Protein AF-A0A4R8K5P4-F1 (afdb_monomer_lite)

Foldseek 3Di:
DDADPNDDDDDDPDDFCADPPHVDDPVVNVVCCCCCPVVVHNLVVLLSVLLVVLVVVLVVLLVLLVDQVSVVVPVVNHDVLLLLQLLLLHDPLLQPPALAHSVLVSVLSVQSNALAQDPVSLQVSCCVPLVWHKDKAAQDKDKAFADPVLAADPPFDDLSVDPLRNPDDDGIDIGRHAEMEMETDQDAPVSLQLCFLPHSCVSNSVVSVCQRAPQFHFYKYWYWYQQVRQDADDVVDPADPQRRHDHDGDPDRDTDTGHIGGSVVSVVVVPPDDDDRDPDPPPPLDDLVVQLVVQLQSSLVSLLVSCVVPVVVCVVQVNDPSDGPNPVVSVVSSVSSSVSSVSVSVSQQFPCVPLQLVCQAQPLLLQFWFFWKFKKFFAFFPVDDDLLAWDKDAFQFWKWFDAFPQGDGIFIKTFLGMATGHQKAFPKKFKAFDDPQAPPVLVLFPRSQDFGIKIKTKMFGNDPDALLSRPPPFKFKKFQLDDQLLLQVVLLQQVFFFQKKKKFAPPCHNPVPGDIDIGRPCQKDWDQLAQSRQQDDDSDRQCSLVSLLLCCLWCVRQRSMIMGGRHNVGSSSGRHRMMMMMGTTSDHCVVCRVVDIRSRIGGRMTMMTSKDKDKADWDFDDPDDQKFWDQRDPVCSLQKDFRWFPWKWFAQDPPGDTDTADALSYPDDPPPDFPFKYKYKDKDWDDDDPPQQDPPGDHDPFTEIIIMMGIATNVRHGRPDDTGIMMTIGIMGRAQSLVSQDWPQWARIDGPDDDSTPHMTTSDRITHIGYRLQGRSLSSNVSSLLSNTSSCQDDQQNVSVLVNSCSSDDVPPQLVNLQSNQFGGKDKDKGKDFDDDDSDTDIGIEIEIETEGECPSNVSRDCVSVQVSVLSSCLQNAEQRYWYKYWYAYPVPGTSDTDPTGGHSRYHD

Secondary structure (DSSP, 8-state):
-EEETTEEE---SSSSSSSTTSSS-HHHHHHHHHHHHTS---HHHHHHHHHHHHHHHHHHHHHHHT-HHHHHTSGGG--HHHHHHHHTT--HHHHTTSSS-HHHHHHTHHHHTSSS--HHHHHHHHHHHH-S-EEEE-S--EEEEPPGGGS--TT---GGGSTTTT--SSSEEEESSSEEEEEEEEE-HHHHHHTSTT-TTHHHHHHHHHHHHTTSSEEEEEEEE-GGG-PBP-TTSSPPTTTT-B-SS-SSSSPEEEEEE-GGGGSTTT---PPPPPPPP------HHHHHHHHHHHHHHHHHHHHHHTHHHHHHTTEETTEE--HHHHHHHHHHHHHHHHHHHHHTS--HHHHHHHHHHH-GGGTS-B--EEEEEEEE-TTSS-GGG-EEEPTT-EEEEPPPTT-----EEEESS-EEE-SEEEEEEEEESS-SSSSSGGGTSSTTPPP-EEEEEEEEESSS--GGG--S-S-EEEEE-S-HHHHHHHHHHHHHHEEEEEEESTT-TT-TT---EEE-SSSEEE-S-SGGG-SSPPS-GGGHHHHHHHHHHH-GGGG-EEEE-S-HHHHTT--SSEEEEEEEESS--HHHHTT--GGGEEESEEEEES-EEEEPPPEEPPSS-S-EE--S-TT-TTT-EEEEEEEEEEESSTTSPPEEEEETTS--TT--S--S-EEE--EEEPP-SSS-B-TT--B-----EEEEEEEE-TTSPBPSS---EEEEEEEEE-TTGGGG----SSSSEEESS--SEEEEEESSPPPPPB--S--HHHHHHHHHHHT--GGGGT-TT-HHHHHHHHTTPPTT-HHHHHHHHTEEEEEEEEEEEEEP-SS--EEEEEEEEEEEE-GGGGTTS-THHHHHHHHHHHGGGSBTTSEEEEEEEETTTEEEEEEEEEE--B---

Sequence (909 aa):
MREVNGRLKIRLLSLGMLGPNGPLPIHMTEIAREREQNRRDATLVNFLDIFHHRYLTLLYRAWASAQAAAGLDRKDDETFSFFVASLAGHDPDEIAGRPFPAHARLAASAHLVREARNPDGLRATLEQYFGVPVAIEEYVFHWLEMAPASHSYLGKPVESSTLAMGAMLGEQVPDRQHRFRIVLGPLDLQVYLRFTAQGVDLPKLVECVREFVGRGCRWELELRIKPQGAPPAVLGGTEQLGWSSWLGQAPTDAPITGMRFEPEQYVEQLARRSVPYRQRPETGAGDLLTYYNEELLYLRELAAEFAQAHVKIARRLGMQAGEIGDMYVERLVQAFAFMSARMRMKLDAAFPDFTRPLLQCLYPNYLAPTPSMAVARLYPDDAEGDLAEGVRIARGATFISRVSDGETTACEFRSSQEVTLYPLEIVSARLTGIPPDIPAPDRYARGHTNVRGALRLRLRTTSEACIADLQGLDRLPVYLAGEERLASRLFELLHVAAVASITGEPENLGTPGSPFHAVSRDAVVHEGLDPGQSLLPLAGSKFHGHNLLHEFSVCPSRFYFFTLTGLAPGLRQVRGREAEVVVLLDRHTDPLAYQVDASQFALFCTPVINLFPRTSDPVELPKSGTEFQLVPNALQPLDYEVFSVQALHGQVSETSAPLQFRPLHEPLTNDEGNHGRYFTSPRERRSAPELSRRRYGTRTPYVGTQTSVSLVDHDGQPYGERMNYLTLSALLTNRELPNLIVPDGRDDLTLEESAPVLCVGLIRSPSVPRAPYAERETAWRLIRQLNFSYLALEDPSAAGLRNLLGLFLAPGDEVYRQMIDSLVDVSMRTVTRMLPGDGQIMFGCGAECVLTVDEAGFHGVSPYLFGLILERFLARGASAHSFIETELRSTQRGPVATWPVRMGTRGVA

Radius of gyration: 34.45 Å; chains: 1; bounding box: 84×81×105 Å

Structure (mmCIF, N/CA/C/O backbone):
data_AF-A0A4R8K5P4-F1
#
_entry.id   AF-A0A4R8K5P4-F1
#
loop_
_atom_site.group_PDB
_atom_site.id
_atom_site.type_symbol
_atom_site.label_atom_id
_atom_site.label_alt_id
_atom_site.label_comp_id
_atom_site.label_asym_id
_atom_site.label_entity_id
_atom_site.label_seq_id
_atom_site.pdbx_PDB_ins_code
_atom_site.Cartn_x
_atom_site.Cartn_y
_atom_site.Cartn_z
_atom_site.occupancy
_atom_site.B_iso_or_equiv
_atom_site.auth_seq_id
_atom_site.auth_comp_id
_atom_site.auth_asym_id
_atom_site.auth_atom_id
_atom_site.pdbx_PDB_model_num
ATOM 1 N N . MET A 1 1 ? -33.141 22.064 40.321 1.00 73.31 1 MET A N 1
ATOM 2 C CA . MET A 1 1 ? -32.078 22.896 39.718 1.00 73.31 1 MET A CA 1
ATOM 3 C C . M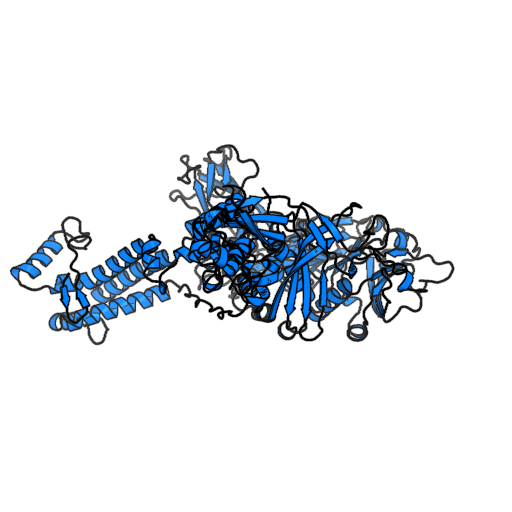ET A 1 1 ? -32.202 24.300 40.289 1.00 73.31 1 MET A C 1
ATOM 5 O O . MET A 1 1 ? -33.329 24.756 40.442 1.00 73.31 1 MET A O 1
ATOM 9 N N . ARG A 1 2 ? -31.105 24.932 40.712 1.00 82.88 2 ARG A N 1
ATOM 10 C CA . ARG A 1 2 ? -31.084 26.320 41.214 1.00 82.88 2 ARG A CA 1
ATOM 11 C C . ARG A 1 2 ? -29.822 27.008 40.708 1.00 82.88 2 ARG A C 1
ATOM 13 O O . ARG A 1 2 ? -28.775 26.375 40.703 1.00 82.88 2 ARG A O 1
ATOM 20 N N . GLU A 1 3 ? -29.905 28.267 40.313 1.00 78.25 3 GLU A N 1
ATOM 21 C CA . GLU A 1 3 ? -28.729 29.052 39.932 1.00 78.25 3 GLU A CA 1
ATOM 22 C C . GLU A 1 3 ? -28.092 29.677 41.182 1.00 78.25 3 GLU A C 1
ATOM 24 O O . GLU A 1 3 ? -28.789 30.246 42.023 1.00 78.25 3 GLU A O 1
ATOM 29 N N . VAL A 1 4 ? -26.781 29.507 41.350 1.00 76.31 4 VAL A N 1
ATOM 30 C CA . VAL A 1 4 ? -25.998 30.034 42.476 1.00 76.31 4 VAL A CA 1
ATOM 31 C C . VAL A 1 4 ? -24.697 30.598 41.910 1.00 76.31 4 VAL A C 1
ATOM 33 O O . VAL A 1 4 ? -23.920 29.857 41.316 1.00 76.31 4 VAL A O 1
ATOM 36 N N . ASN A 1 5 ? -24.454 31.901 42.085 1.00 73.00 5 ASN A N 1
ATOM 37 C CA . ASN A 1 5 ? -23.260 32.603 41.582 1.00 73.00 5 ASN A CA 1
ATOM 38 C C . ASN A 1 5 ? -23.006 32.399 40.071 1.00 73.00 5 ASN A C 1
ATOM 40 O O . ASN A 1 5 ? -21.873 32.166 39.659 1.00 73.00 5 ASN A O 1
ATOM 44 N N . GLY A 1 6 ? -24.063 32.417 39.247 1.00 77.12 6 GLY A N 1
ATOM 45 C CA . GLY A 1 6 ? -23.966 32.193 37.796 1.00 77.12 6 GLY A CA 1
ATOM 46 C C . GLY A 1 6 ? -23.655 30.746 37.386 1.00 77.12 6 GLY A C 1
ATOM 47 O O . GLY A 1 6 ? -23.449 30.473 36.207 1.00 77.12 6 GLY A O 1
ATOM 48 N N . ARG A 1 7 ? -23.616 29.800 38.338 1.00 74.75 7 ARG A N 1
ATOM 49 C CA . ARG A 1 7 ? -23.485 28.360 38.075 1.00 74.75 7 ARG A CA 1
ATOM 50 C C . ARG A 1 7 ? -24.785 27.633 38.406 1.00 74.75 7 ARG A C 1
ATOM 52 O O . ARG A 1 7 ? -25.458 27.910 39.400 1.00 74.75 7 ARG A O 1
ATOM 59 N N . LEU A 1 8 ? -25.125 26.646 37.587 1.00 80.12 8 LEU A N 1
ATOM 60 C CA . LEU A 1 8 ? -26.288 25.793 37.802 1.00 80.12 8 LEU A CA 1
ATOM 61 C C . LEU A 1 8 ? -25.980 24.719 38.846 1.00 80.12 8 LEU A C 1
ATOM 63 O O . LEU A 1 8 ? -25.217 23.789 38.605 1.00 80.12 8 LEU A O 1
ATOM 67 N N . LYS A 1 9 ? -26.626 24.814 40.009 1.00 80.19 9 LYS A N 1
ATOM 68 C CA . LYS A 1 9 ? -26.601 23.776 41.037 1.00 80.19 9 LYS A CA 1
ATOM 69 C C . LYS A 1 9 ? -27.698 22.751 40.765 1.00 80.19 9 LYS A C 1
ATOM 71 O O . LYS A 1 9 ? -28.902 23.016 40.905 1.00 80.19 9 LYS A O 1
ATOM 76 N N . ILE A 1 10 ? -27.272 21.552 40.390 1.00 82.19 10 ILE A N 1
ATOM 77 C CA . ILE A 1 10 ? -28.139 20.399 40.158 1.00 82.19 10 ILE A CA 1
ATOM 78 C C . ILE A 1 10 ? -28.018 19.476 41.371 1.00 82.19 10 ILE A C 1
ATOM 80 O O . ILE A 1 10 ? -26.922 19.084 41.751 1.00 82.19 10 ILE A O 1
ATOM 84 N N . ARG A 1 11 ? -29.152 19.154 42.001 1.00 79.00 11 ARG A N 1
ATOM 85 C CA . ARG A 1 11 ? -29.233 18.137 43.056 1.00 79.00 11 ARG A CA 1
ATOM 86 C C . ARG A 1 11 ? -29.957 16.937 42.468 1.00 79.00 11 ARG A C 1
ATOM 88 O O . ARG A 1 11 ? -31.123 17.063 42.099 1.00 79.00 11 ARG A O 1
ATOM 95 N N . LEU A 1 12 ? -29.255 15.819 42.361 1.00 74.88 12 LEU A N 1
ATOM 96 C CA . LEU A 1 12 ? -29.807 14.550 41.902 1.00 74.88 12 LEU A CA 1
ATOM 97 C C . LEU A 1 12 ? -30.264 13.743 43.120 1.00 74.88 12 LEU A C 1
ATOM 99 O O . LEU A 1 12 ? -29.609 13.751 44.158 1.00 74.88 12 LEU A O 1
ATOM 103 N N . LEU A 1 13 ? -31.426 13.101 43.006 1.00 74.31 13 LEU A N 1
ATOM 104 C CA . LEU A 1 13 ? -32.022 12.284 44.074 1.00 74.31 13 LEU A CA 1
ATOM 105 C C . LEU A 1 13 ? -31.798 10.776 43.857 1.00 74.31 13 LEU A C 1
ATOM 107 O O . LEU A 1 13 ? -32.268 9.968 44.649 1.00 74.31 13 LEU A O 1
ATOM 111 N N . SER A 1 14 ? -31.097 10.405 42.784 1.00 68.12 14 SER A N 1
ATOM 112 C CA . SER A 1 14 ? -30.807 9.029 42.368 1.00 68.12 14 SER A CA 1
ATOM 113 C C . SER A 1 14 ? -29.333 8.915 41.952 1.00 68.12 14 SER A C 1
ATOM 115 O O . SER A 1 14 ? -28.729 9.937 41.622 1.00 68.12 14 SER A O 1
ATOM 117 N N . LEU A 1 15 ? -28.777 7.693 41.947 1.00 71.12 15 LEU A N 1
ATOM 118 C CA . LEU A 1 15 ? -27.391 7.363 41.553 1.00 71.12 15 LEU A CA 1
ATOM 119 C C . LEU A 1 15 ? -26.300 8.006 42.437 1.00 71.12 15 LEU A C 1
ATOM 121 O O . LEU A 1 15 ? -25.401 8.683 41.941 1.00 71.12 15 LEU A O 1
ATOM 125 N N . GLY A 1 16 ? -26.369 7.781 43.753 1.00 77.81 16 GLY A N 1
ATOM 126 C CA . GLY A 1 16 ? -25.375 8.257 44.723 1.00 77.81 16 GLY A CA 1
ATOM 127 C C . GLY A 1 16 ? -24.808 7.145 45.609 1.00 77.81 16 GLY A C 1
ATOM 128 O O . GLY A 1 16 ? -25.315 6.026 45.641 1.00 77.81 16 GLY A O 1
ATOM 129 N N . MET A 1 17 ? -23.762 7.469 46.369 1.00 84.69 17 MET A N 1
ATOM 130 C CA . MET A 1 17 ? -23.142 6.568 47.347 1.00 84.69 17 MET A CA 1
ATOM 131 C C . MET A 1 17 ? -24.037 6.289 48.565 1.00 84.69 17 MET A C 1
ATOM 133 O O . MET A 1 17 ? -23.830 5.301 49.263 1.00 84.69 17 MET A O 1
ATOM 137 N N . LEU A 1 18 ? -25.019 7.160 48.815 1.00 85.06 18 LEU A N 1
ATOM 138 C CA . LEU A 1 18 ? -25.963 7.101 49.930 1.00 85.06 18 LEU A CA 1
ATOM 139 C C . LEU A 1 18 ? -27.356 6.685 49.437 1.00 85.06 18 LEU A C 1
ATOM 141 O O . LEU A 1 18 ? -27.748 7.013 48.318 1.00 85.06 18 LEU A O 1
ATOM 145 N N . GLY A 1 19 ? -28.133 6.031 50.298 1.00 83.44 19 GLY A N 1
ATOM 146 C CA . GLY A 1 19 ? -29.485 5.558 50.001 1.00 83.44 19 GLY A CA 1
ATOM 147 C C . GLY A 1 19 ? -29.627 4.037 50.122 1.00 83.44 19 GLY A C 1
ATOM 148 O O . GLY A 1 19 ? -28.642 3.341 50.347 1.00 83.44 19 GLY A O 1
ATOM 149 N N . PRO A 1 20 ? -30.850 3.503 49.960 1.00 79.31 20 PRO A N 1
ATOM 150 C CA . PRO A 1 20 ? -31.123 2.070 50.108 1.00 79.31 20 PRO A CA 1
ATOM 151 C C . PRO A 1 20 ? -30.406 1.205 49.061 1.00 79.31 20 PRO A C 1
ATOM 153 O O . PRO A 1 20 ? -30.073 0.062 49.343 1.00 79.31 20 PRO A O 1
ATOM 156 N N . ASN A 1 21 ? -30.134 1.772 47.881 1.00 79.81 21 ASN A N 1
ATOM 157 C CA . ASN A 1 21 ? -29.388 1.128 46.795 1.00 79.81 21 ASN A CA 1
ATOM 158 C C . ASN A 1 21 ? -27.952 1.673 46.675 1.00 79.81 21 ASN A C 1
ATOM 160 O O . ASN A 1 21 ? -27.290 1.449 45.664 1.00 79.81 21 ASN A O 1
ATOM 164 N N . GLY A 1 22 ? -27.498 2.459 47.658 1.00 81.94 22 GLY A N 1
ATOM 165 C CA . GLY A 1 22 ? -26.155 3.025 47.672 1.00 81.94 22 GLY A CA 1
ATOM 166 C C . GLY A 1 22 ? -25.115 1.975 48.087 1.00 81.94 22 GLY A C 1
ATOM 167 O O . GLY A 1 22 ? -25.414 1.121 48.919 1.00 81.94 22 GLY A O 1
ATOM 168 N N . PRO A 1 23 ? -23.885 2.024 47.549 1.00 84.38 23 PRO A N 1
ATOM 169 C CA . PRO A 1 23 ? -22.806 1.113 47.930 1.00 84.38 23 PRO A CA 1
ATOM 170 C C . PRO A 1 23 ? -22.305 1.310 49.368 1.00 84.38 23 PRO A C 1
ATOM 172 O O . PRO A 1 23 ? -21.676 0.405 49.916 1.00 84.38 23 PRO A O 1
ATOM 175 N N . LEU A 1 24 ? -22.536 2.476 49.991 1.00 86.62 24 LEU A N 1
ATOM 176 C CA . LEU A 1 24 ? -22.157 2.679 51.389 1.00 86.62 24 LEU A CA 1
ATOM 177 C C . LEU A 1 24 ? -23.175 2.027 52.334 1.00 86.62 24 LEU A C 1
ATOM 179 O O . LEU A 1 24 ? -24.374 2.047 52.057 1.00 86.62 24 LEU A O 1
ATOM 183 N N . PRO A 1 25 ? -22.729 1.520 53.498 1.00 90.88 25 PRO A N 1
ATOM 184 C CA . PRO A 1 25 ? -23.629 0.962 54.498 1.00 90.88 25 PRO A CA 1
ATOM 185 C C . PRO A 1 25 ? -24.776 1.912 54.872 1.00 90.88 25 PRO A C 1
ATOM 187 O O . PRO A 1 25 ? -24.577 3.120 55.017 1.00 90.88 25 PRO A O 1
ATOM 190 N N . ILE A 1 26 ? -25.966 1.355 55.121 1.00 88.88 26 ILE A N 1
ATOM 191 C CA . ILE A 1 26 ? -27.185 2.123 55.439 1.00 88.88 26 ILE A CA 1
ATOM 192 C C . ILE A 1 26 ? -26.965 3.107 56.600 1.00 88.88 26 ILE A C 1
ATOM 194 O O . ILE A 1 26 ? -27.414 4.249 56.524 1.00 88.88 26 ILE A O 1
ATOM 198 N N . HIS A 1 27 ? -26.191 2.731 57.623 1.00 90.38 27 HIS A N 1
ATOM 199 C CA . HIS A 1 27 ? -25.900 3.619 58.754 1.00 90.38 27 HIS A CA 1
ATOM 200 C C . HIS A 1 27 ? -25.179 4.919 58.338 1.00 90.38 27 HIS A C 1
ATOM 202 O O . HIS A 1 27 ? -25.406 5.965 58.939 1.00 90.38 27 HIS A O 1
ATOM 208 N N . MET A 1 28 ? -24.355 4.909 57.281 1.00 89.81 28 MET A N 1
ATOM 209 C CA . MET A 1 28 ? -23.727 6.132 56.753 1.00 89.81 28 MET A CA 1
ATOM 210 C C . MET A 1 28 ? -24.760 7.060 56.111 1.00 89.81 28 MET A C 1
ATOM 212 O O . MET A 1 28 ? -24.671 8.282 56.244 1.00 89.81 28 MET A O 1
ATOM 216 N N . THR A 1 29 ? -25.774 6.484 55.462 1.00 89.12 29 THR A N 1
ATOM 217 C CA . THR A 1 29 ? -26.920 7.227 54.920 1.00 89.12 29 THR A CA 1
ATOM 218 C C . THR A 1 29 ? -27.731 7.869 56.040 1.00 89.12 29 THR A C 1
ATOM 220 O O . THR A 1 29 ? -28.099 9.040 55.939 1.00 89.12 29 THR A O 1
ATOM 223 N N . GLU A 1 30 ? -27.970 7.142 57.131 1.00 89.31 30 GLU A N 1
ATOM 224 C CA . GLU A 1 30 ? -28.659 7.676 58.308 1.00 89.31 30 GLU A CA 1
ATOM 225 C C . GLU A 1 30 ? -27.880 8.829 58.945 1.00 89.31 30 GLU A C 1
ATOM 227 O O . GLU A 1 30 ? -28.470 9.878 59.203 1.00 89.31 30 GLU A O 1
ATOM 232 N N . ILE A 1 31 ? -26.558 8.689 59.103 1.00 91.12 31 ILE A N 1
ATOM 233 C CA . ILE A 1 31 ? -25.681 9.749 59.623 1.00 91.12 31 ILE A CA 1
ATOM 234 C C . ILE A 1 31 ? -25.726 10.989 58.724 1.00 91.12 31 ILE A C 1
ATOM 236 O O . ILE A 1 31 ? -25.870 12.108 59.223 1.00 91.12 31 ILE A O 1
ATOM 240 N N . ALA A 1 32 ? -25.605 10.814 57.405 1.00 89.00 32 ALA A N 1
ATOM 241 C CA . ALA A 1 32 ? -25.662 11.921 56.456 1.00 89.00 32 ALA A CA 1
ATOM 242 C C . ALA A 1 32 ? -27.018 12.642 56.514 1.00 89.00 32 ALA A C 1
ATOM 244 O O . ALA A 1 32 ? -27.055 13.872 56.577 1.00 89.00 32 ALA A O 1
ATOM 245 N N . ARG A 1 33 ? -28.121 11.884 56.582 1.00 88.25 33 ARG A N 1
ATOM 246 C CA . ARG A 1 33 ? -29.479 12.425 56.701 1.00 88.25 33 ARG 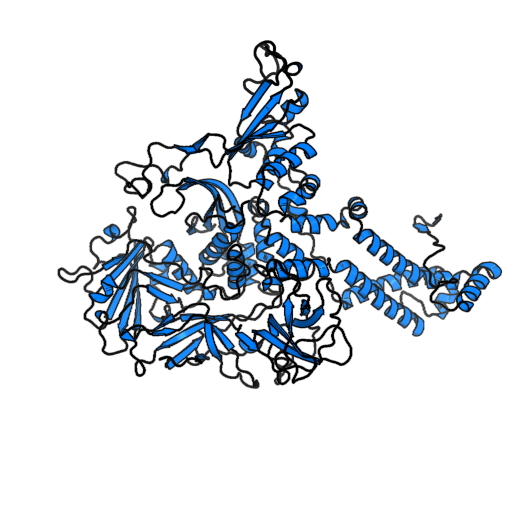A CA 1
ATOM 247 C C . ARG A 1 33 ? -29.695 13.155 58.025 1.00 88.25 33 ARG A C 1
ATOM 249 O O . ARG A 1 33 ? -30.235 14.257 58.018 1.00 88.25 33 ARG A O 1
ATOM 256 N N . GLU A 1 34 ? -29.279 12.575 59.152 1.00 91.50 34 GLU A N 1
ATOM 257 C CA . GLU A 1 34 ? -29.409 13.193 60.478 1.00 91.50 34 GLU A CA 1
ATOM 258 C C . GLU A 1 34 ? -28.624 14.509 60.541 1.00 91.50 34 GLU A C 1
ATOM 260 O O . GLU A 1 34 ? -29.139 15.525 61.015 1.00 91.50 34 GLU A O 1
ATOM 265 N N . ARG A 1 35 ? -27.393 14.527 60.015 1.00 89.38 35 ARG A N 1
ATOM 266 C CA . ARG A 1 35 ? -26.576 15.745 59.966 1.00 89.38 35 ARG A CA 1
ATOM 267 C C . ARG A 1 35 ? -27.190 16.815 59.072 1.00 89.38 35 ARG A C 1
ATOM 269 O O . ARG A 1 35 ? -27.318 17.954 59.519 1.00 89.38 35 ARG A O 1
ATOM 276 N N . GLU A 1 36 ? -27.622 16.458 57.864 1.00 87.75 36 GLU A N 1
ATOM 277 C CA . GLU A 1 36 ? -28.193 17.423 56.922 1.00 87.75 36 GLU A CA 1
ATOM 278 C C . GLU A 1 36 ? -29.542 17.973 57.422 1.00 87.75 36 GLU A C 1
ATOM 280 O O . GLU A 1 36 ? -29.738 19.188 57.443 1.00 87.75 36 GLU A O 1
ATOM 285 N N . GLN A 1 37 ? -30.463 17.105 57.860 1.00 87.62 37 GLN A N 1
ATOM 286 C CA . GLN A 1 37 ? -31.834 17.494 58.218 1.00 87.62 37 GLN A CA 1
ATOM 287 C C . GLN A 1 37 ? -31.950 18.041 59.645 1.00 87.62 37 GLN A C 1
ATOM 289 O O . GLN A 1 37 ? -32.537 19.105 59.842 1.00 87.62 37 GLN A O 1
ATOM 294 N N . ASN A 1 38 ? -31.387 17.345 60.639 1.00 89.00 38 ASN A N 1
ATOM 295 C CA . ASN A 1 38 ? -31.578 17.709 62.047 1.00 89.00 38 ASN A CA 1
ATOM 296 C C . ASN A 1 38 ? -30.525 18.712 62.518 1.00 89.00 38 ASN A C 1
ATOM 298 O O . ASN A 1 38 ? -30.841 19.637 63.263 1.00 89.00 38 ASN A O 1
ATOM 302 N N . ARG A 1 39 ? -29.268 18.544 62.082 1.00 87.31 39 ARG A N 1
ATOM 303 C CA . ARG A 1 39 ? -28.146 19.394 62.523 1.00 87.31 39 ARG A CA 1
ATOM 304 C C . ARG A 1 39 ? -27.822 20.537 61.558 1.00 87.31 39 ARG A C 1
ATOM 306 O O . ARG A 1 39 ? -26.961 21.352 61.876 1.00 87.31 39 ARG A O 1
ATOM 313 N N . ARG A 1 40 ? -28.517 20.618 60.412 1.00 85.81 40 ARG A N 1
ATOM 314 C CA . ARG A 1 40 ? -28.281 21.597 59.331 1.00 85.81 40 ARG A CA 1
ATOM 315 C C . ARG A 1 40 ? -26.816 21.643 58.870 1.00 85.81 40 ARG A C 1
ATOM 317 O O . ARG A 1 40 ? -26.319 22.691 58.462 1.00 85.81 40 ARG A O 1
ATOM 324 N N . ASP A 1 41 ? -26.134 20.502 58.932 1.00 87.56 41 ASP A N 1
ATOM 325 C CA . ASP A 1 41 ? -24.740 20.319 58.535 1.00 87.56 41 ASP A CA 1
ATOM 326 C C . ASP A 1 41 ? -24.670 19.450 57.274 1.00 87.56 41 ASP A C 1
ATOM 328 O O . ASP A 1 41 ? -24.782 18.224 57.324 1.00 87.56 41 ASP A O 1
ATOM 332 N N . ALA A 1 42 ? -24.469 20.100 56.128 1.00 85.25 42 ALA A N 1
ATOM 333 C CA . ALA A 1 42 ? -24.352 19.436 54.834 1.00 85.25 42 ALA A CA 1
ATOM 334 C C . ALA A 1 42 ? -22.914 18.994 54.503 1.00 85.25 42 ALA A C 1
ATOM 336 O O . ALA A 1 42 ? -22.660 18.562 53.381 1.00 85.25 42 ALA A O 1
ATOM 337 N N . THR A 1 43 ? -21.948 19.115 55.422 1.00 88.19 43 THR A N 1
ATOM 338 C CA . THR A 1 43 ? -20.525 18.939 55.086 1.00 88.19 43 THR A CA 1
ATOM 339 C C . THR A 1 43 ? -20.210 17.540 54.557 1.00 88.19 43 THR A C 1
ATOM 341 O O . THR A 1 43 ? -19.526 17.414 53.547 1.00 88.19 43 THR A O 1
ATOM 344 N N . LEU A 1 44 ? -20.740 16.489 55.193 1.00 87.00 44 LEU A N 1
ATOM 345 C CA . LEU A 1 44 ? -20.510 15.108 54.750 1.00 87.00 44 LEU A CA 1
ATOM 346 C C . LEU A 1 44 ? -21.057 14.869 53.334 1.00 87.00 44 LEU A C 1
ATOM 348 O O . LEU A 1 44 ? -20.384 14.254 52.515 1.00 87.00 44 LEU A O 1
ATOM 352 N N . VAL A 1 45 ? -22.249 15.394 53.039 1.00 88.38 45 VAL A N 1
ATOM 353 C CA . VAL A 1 45 ? -22.867 15.291 51.709 1.00 88.38 45 VAL A CA 1
ATOM 354 C C . VAL A 1 45 ? -22.039 16.060 50.678 1.00 88.38 45 VAL A C 1
ATOM 356 O O . VAL A 1 45 ? -21.662 15.493 49.661 1.00 88.38 45 VAL A O 1
ATOM 359 N N . ASN A 1 46 ? -21.652 17.303 50.983 1.00 88.00 46 ASN A N 1
ATOM 360 C CA . ASN A 1 46 ? -20.832 18.126 50.089 1.00 88.00 46 ASN A CA 1
ATOM 361 C C . ASN A 1 46 ? -19.440 17.519 49.826 1.00 88.00 46 ASN A C 1
ATOM 363 O O . ASN A 1 46 ? -18.885 17.725 48.753 1.00 88.00 46 ASN A O 1
ATOM 367 N N . PHE A 1 47 ? -18.870 16.786 50.789 1.00 88.56 47 PHE A N 1
ATOM 368 C CA . PHE A 1 47 ? -17.608 16.068 50.595 1.00 88.56 47 PHE A CA 1
ATOM 369 C C . PHE A 1 47 ? -17.783 14.896 49.623 1.00 88.56 47 PHE A C 1
ATOM 371 O O . PHE A 1 47 ? -17.003 14.743 48.688 1.00 88.56 47 PHE A O 1
ATOM 378 N N . LEU A 1 48 ? -18.835 14.091 49.805 1.00 88.75 48 LEU A N 1
ATOM 379 C CA . LEU A 1 48 ? -19.163 12.999 48.884 1.00 88.75 48 LEU A CA 1
ATOM 380 C C . LEU A 1 48 ? -19.490 13.517 47.475 1.00 88.75 48 LEU A C 1
ATOM 382 O O . LEU A 1 48 ? -19.175 12.852 46.487 1.00 88.75 48 LEU A O 1
ATOM 386 N N . ASP A 1 49 ? -20.055 14.721 47.375 1.00 88.69 49 ASP A N 1
ATOM 387 C CA . ASP A 1 49 ? -20.390 15.360 46.105 1.00 88.69 49 ASP A CA 1
ATOM 388 C C . ASP A 1 49 ? -19.168 15.718 45.245 1.00 88.69 49 ASP A C 1
ATOM 390 O O . ASP A 1 49 ? -19.324 15.810 44.030 1.00 88.69 49 ASP A O 1
ATOM 394 N N . ILE A 1 50 ? -17.955 15.812 45.812 1.00 88.44 50 ILE A N 1
ATOM 395 C CA . ILE A 1 50 ? -16.703 15.902 45.031 1.00 88.44 50 ILE A CA 1
ATOM 396 C C . ILE A 1 50 ? -16.598 14.699 44.081 1.00 88.44 50 ILE A C 1
ATOM 398 O O . ILE A 1 50 ? -16.364 14.843 42.880 1.00 88.44 50 ILE A O 1
ATOM 402 N N . PHE A 1 51 ? -16.833 13.502 44.619 1.00 89.81 51 PHE A N 1
ATOM 403 C CA . PHE A 1 51 ? -16.750 12.247 43.877 1.00 89.81 51 PHE A CA 1
ATOM 404 C C . PHE A 1 51 ? -17.993 12.020 43.013 1.00 89.81 51 PHE A C 1
ATOM 406 O O . PHE A 1 51 ? -17.867 11.634 41.849 1.00 89.81 51 PHE A O 1
ATOM 413 N N . HIS A 1 52 ? -19.194 12.309 43.539 1.00 87.94 52 HIS A N 1
ATOM 414 C CA . HIS A 1 52 ? -20.427 12.197 42.752 1.00 87.94 52 HIS A CA 1
ATOM 415 C C . HIS A 1 52 ? -20.391 13.098 41.522 1.00 87.94 52 HIS A C 1
ATOM 417 O O . HIS A 1 52 ? -20.774 12.652 40.444 1.00 87.94 52 HIS A O 1
ATOM 423 N N . HIS A 1 53 ? -19.918 14.342 41.657 1.00 88.00 53 HIS A N 1
ATOM 424 C CA . HIS A 1 53 ? -19.853 15.284 40.545 1.00 88.00 53 HIS A CA 1
ATOM 425 C C . HIS A 1 53 ? -19.032 14.714 39.389 1.00 88.00 53 HIS A C 1
ATOM 427 O O . HIS A 1 53 ? -19.512 14.673 38.252 1.00 88.00 53 HIS A O 1
ATOM 433 N N . ARG A 1 54 ? -17.827 14.204 39.675 1.00 89.44 54 ARG A N 1
ATOM 434 C CA . ARG A 1 54 ? -16.973 13.631 38.635 1.00 89.44 54 ARG A CA 1
ATOM 435 C C . ARG A 1 54 ? -17.557 12.345 38.054 1.00 89.44 54 ARG A C 1
ATOM 437 O O . ARG A 1 54 ? -17.632 12.224 36.834 1.00 89.44 54 ARG A O 1
ATOM 444 N N . TYR A 1 55 ? -18.036 11.431 38.897 1.00 87.69 55 TYR A N 1
ATOM 445 C CA . TYR A 1 55 ? -18.648 10.179 38.444 1.00 87.69 55 TYR A CA 1
ATOM 446 C C . TYR A 1 55 ? -19.857 10.417 37.527 1.00 87.69 55 TYR A C 1
ATOM 448 O O . TYR A 1 55 ? -19.936 9.854 36.439 1.00 87.69 55 TYR A O 1
ATOM 456 N N . LEU A 1 56 ? -20.777 11.297 37.925 1.00 88.06 56 LEU A N 1
ATOM 457 C CA . LEU A 1 56 ? -21.973 11.621 37.144 1.00 88.06 56 LEU A CA 1
ATOM 458 C C . LEU A 1 56 ? -21.632 12.364 35.850 1.00 88.06 56 LEU A C 1
ATOM 460 O O . LEU A 1 56 ? -22.283 12.146 34.831 1.00 88.06 56 LEU A O 1
ATOM 464 N N . THR A 1 57 ? -20.589 13.198 35.864 1.00 88.38 57 THR A N 1
ATOM 465 C CA . THR A 1 57 ? -20.078 13.837 34.645 1.00 88.38 57 THR A CA 1
ATOM 466 C C . THR A 1 57 ? -19.528 12.795 33.673 1.00 88.38 57 THR A C 1
ATOM 468 O O . THR A 1 57 ? -19.836 12.854 32.485 1.00 88.38 57 THR A O 1
ATOM 471 N N . LEU A 1 58 ? -18.768 11.806 34.157 1.00 87.94 58 LEU A N 1
ATOM 472 C CA . LEU A 1 58 ? -18.279 10.696 33.331 1.00 87.94 58 LEU A CA 1
ATOM 473 C C . LEU A 1 58 ? -19.423 9.808 32.824 1.00 87.94 58 LEU A C 1
ATOM 475 O O . LEU A 1 58 ? -19.400 9.410 31.664 1.00 87.94 58 LEU A O 1
ATOM 479 N N . LEU A 1 59 ? -20.449 9.557 33.641 1.00 87.44 59 LEU A N 1
ATOM 480 C CA . LEU A 1 59 ? -21.653 8.832 33.225 1.00 87.44 59 LEU A CA 1
ATOM 481 C C . LEU A 1 59 ? -22.399 9.572 32.106 1.00 87.44 59 LEU A C 1
ATOM 483 O O . LEU A 1 59 ? -22.787 8.959 31.114 1.00 87.44 59 LEU A O 1
ATOM 487 N N . TYR A 1 60 ? -22.570 10.891 32.235 1.00 85.75 60 TYR A N 1
ATOM 488 C CA . TYR A 1 60 ? -23.167 11.701 31.176 1.00 85.75 60 TYR A CA 1
ATOM 489 C C . TYR A 1 60 ? -22.303 11.699 29.913 1.00 85.75 60 TYR A C 1
ATOM 491 O O . TYR A 1 60 ? -22.846 11.550 28.825 1.00 85.75 60 TYR A O 1
ATOM 499 N N . ARG A 1 61 ? -20.972 11.815 30.037 1.00 84.38 61 ARG A N 1
ATOM 500 C CA . ARG A 1 61 ? -20.058 11.713 28.886 1.00 84.38 61 ARG A CA 1
ATOM 501 C C . ARG A 1 61 ? -20.172 10.358 28.191 1.00 84.38 61 ARG A C 1
ATOM 503 O O . ARG A 1 61 ? -20.226 10.342 26.972 1.00 84.38 61 ARG A O 1
ATOM 510 N N . ALA A 1 62 ? -20.277 9.264 28.946 1.00 84.25 62 ALA A N 1
ATOM 511 C CA . ALA A 1 62 ? -20.481 7.922 28.401 1.00 84.25 62 ALA A CA 1
ATOM 512 C C . ALA A 1 62 ? -21.810 7.786 27.642 1.00 84.25 62 ALA A C 1
ATOM 514 O O . ALA A 1 62 ? -21.867 7.162 26.586 1.00 84.25 62 ALA A O 1
ATOM 515 N N . TRP A 1 63 ? -22.885 8.385 28.161 1.00 86.19 63 TRP A N 1
ATOM 516 C CA . TRP A 1 63 ? -24.156 8.447 27.443 1.00 86.19 63 TRP A CA 1
ATOM 517 C C . TRP A 1 63 ? -24.042 9.313 26.183 1.00 86.19 63 TRP A C 1
ATOM 519 O O . TRP A 1 63 ? -24.420 8.870 25.104 1.00 86.19 63 TRP A O 1
ATOM 529 N N . ALA A 1 64 ? -23.481 10.519 26.298 1.00 82.06 64 ALA A N 1
ATOM 530 C CA . ALA A 1 64 ? -23.363 11.466 25.193 1.00 82.06 64 ALA A CA 1
ATOM 531 C C . ALA A 1 64 ? -22.478 10.927 24.059 1.00 82.06 64 ALA A C 1
ATOM 533 O O . ALA A 1 64 ? -22.824 11.097 22.895 1.00 82.06 64 ALA A O 1
ATOM 534 N N . SER A 1 65 ? -21.393 10.212 24.376 1.00 77.44 65 SER A N 1
ATOM 535 C CA . SER A 1 65 ? -20.511 9.598 23.374 1.00 77.44 65 SER A CA 1
ATOM 536 C C . SER A 1 65 ? -21.190 8.487 22.568 1.00 77.44 65 SER A C 1
ATOM 538 O O . SER A 1 65 ? -20.721 8.143 21.489 1.00 77.44 65 SER A O 1
ATOM 540 N N . ALA A 1 66 ? -22.293 7.923 23.069 1.00 77.38 66 ALA A N 1
ATOM 541 C CA . ALA A 1 66 ? -23.105 6.936 22.360 1.00 77.38 66 ALA A CA 1
ATOM 542 C C . ALA A 1 66 ? -24.293 7.560 21.597 1.00 77.38 66 ALA A C 1
ATOM 544 O O . ALA A 1 66 ? -25.075 6.834 20.987 1.00 77.38 66 ALA A O 1
ATOM 545 N N . GLN A 1 67 ? -24.467 8.886 21.642 1.00 82.12 67 GLN A N 1
ATOM 546 C CA . GLN A 1 67 ? -25.608 9.589 21.050 1.00 82.12 67 GLN A CA 1
ATOM 547 C C . GLN A 1 67 ? -25.141 10.596 19.999 1.00 82.12 67 GLN A C 1
ATOM 549 O O . GLN A 1 67 ? -24.775 11.723 20.327 1.00 82.12 67 GLN A O 1
ATOM 554 N N . ALA A 1 68 ? -25.234 10.224 18.719 1.00 78.62 68 ALA A N 1
ATOM 555 C CA . ALA A 1 68 ? -24.815 11.083 17.606 1.00 78.62 68 ALA A CA 1
ATOM 556 C C . ALA A 1 68 ? -25.459 12.486 17.650 1.00 78.62 68 ALA A C 1
ATOM 558 O O . ALA A 1 68 ? -24.782 13.494 17.463 1.00 78.62 68 ALA A O 1
ATOM 559 N N . ALA A 1 69 ? -26.754 12.569 17.980 1.00 82.12 69 ALA A N 1
ATOM 560 C CA . ALA A 1 69 ? -27.479 13.840 18.047 1.00 82.12 69 ALA A CA 1
ATOM 561 C C . ALA A 1 69 ? -26.926 14.803 19.115 1.00 82.12 69 ALA A C 1
ATOM 563 O O . ALA A 1 69 ? -26.866 16.004 18.876 1.00 82.12 69 ALA A O 1
ATOM 564 N N . ALA A 1 70 ? -26.481 14.288 20.268 1.00 79.25 70 ALA A N 1
ATOM 565 C CA . ALA A 1 70 ? -25.947 15.120 21.346 1.00 79.25 70 ALA A CA 1
ATOM 566 C C . ALA A 1 70 ? -24.608 15.776 20.964 1.00 79.25 70 ALA A C 1
ATOM 568 O O . ALA A 1 70 ? -24.319 16.887 21.409 1.00 79.25 70 ALA A O 1
ATOM 569 N N . GLY A 1 71 ? -23.806 15.099 20.134 1.00 76.12 71 GLY A N 1
ATOM 570 C CA . GLY A 1 71 ? -22.560 15.642 19.594 1.00 76.12 71 GLY A CA 1
ATOM 571 C C . GLY A 1 71 ? -22.791 16.768 18.583 1.00 76.12 71 GLY A C 1
ATOM 572 O O . GLY A 1 71 ? -22.063 17.752 18.597 1.00 76.12 71 GLY A O 1
ATOM 573 N N . LEU A 1 72 ? -23.837 16.689 17.752 1.00 78.50 72 LEU A N 1
ATOM 574 C CA . LEU A 1 72 ? -24.117 17.709 16.727 1.00 78.50 72 LEU A CA 1
ATOM 575 C C . LEU A 1 72 ? -24.432 19.100 17.311 1.00 78.50 72 LEU A C 1
ATOM 577 O O . LEU A 1 72 ? -24.119 20.111 16.679 1.00 78.50 72 LEU A O 1
ATOM 581 N N . ASP A 1 73 ? -24.980 19.163 18.527 1.00 79.12 73 ASP A N 1
ATOM 582 C CA . ASP A 1 73 ? -25.200 20.421 19.257 1.00 79.12 73 ASP A CA 1
ATOM 583 C C . ASP A 1 73 ? -23.887 21.054 19.765 1.00 79.12 73 ASP A C 1
ATOM 585 O O . ASP A 1 73 ? -23.846 22.244 20.093 1.00 79.12 73 ASP A O 1
ATOM 589 N N . ARG A 1 74 ? -22.795 20.277 19.823 1.00 72.31 74 ARG A N 1
ATOM 590 C CA . ARG A 1 74 ? -21.463 20.686 20.291 1.00 72.31 74 ARG A CA 1
ATOM 591 C C . ARG A 1 74 ? -20.400 20.300 19.272 1.00 72.31 74 ARG A C 1
ATOM 593 O O . ARG A 1 74 ? -19.723 19.288 19.415 1.00 72.31 74 ARG A O 1
ATOM 600 N N . LYS A 1 75 ? -20.220 21.156 18.266 1.00 68.31 75 LYS A N 1
ATOM 601 C CA . LYS A 1 75 ? -19.307 20.916 17.135 1.00 68.31 75 LYS A CA 1
ATOM 602 C C . LYS A 1 75 ? -17.906 20.430 17.534 1.00 68.31 75 LYS A C 1
ATOM 604 O O . LYS A 1 75 ? -17.359 19.589 16.836 1.00 68.31 75 LYS A O 1
ATOM 609 N N . ASP A 1 76 ? -17.353 20.922 18.642 1.00 65.81 76 ASP A N 1
ATOM 610 C CA . ASP A 1 76 ? -16.000 20.563 19.090 1.00 65.81 76 ASP A CA 1
ATOM 611 C C . ASP A 1 76 ? -15.914 19.164 19.746 1.00 65.81 76 ASP A C 1
ATOM 613 O O . ASP A 1 76 ? -14.849 18.543 19.731 1.00 65.81 76 ASP A O 1
ATOM 617 N N . ASP A 1 77 ? -17.038 18.644 20.260 1.00 62.06 77 ASP A N 1
ATOM 618 C CA . ASP A 1 77 ? -17.161 17.340 20.938 1.00 62.06 77 ASP A CA 1
ATOM 619 C C . ASP A 1 77 ? -17.712 16.232 20.009 1.00 62.06 77 ASP A C 1
ATOM 621 O O . ASP A 1 77 ? -17.877 15.080 20.424 1.00 62.06 77 ASP A O 1
ATOM 625 N N . GLU A 1 78 ? -18.034 16.560 18.754 1.00 75.50 78 GLU A N 1
ATOM 626 C CA . GLU A 1 78 ? -18.642 15.632 17.799 1.00 75.50 78 GLU A CA 1
ATOM 627 C C . GLU A 1 78 ? -17.592 14.650 17.242 1.00 75.50 78 GLU A C 1
ATOM 629 O O . GLU A 1 78 ? -16.536 15.035 16.730 1.00 75.50 78 GLU A O 1
ATOM 634 N N . THR A 1 79 ? -17.863 13.351 17.394 1.00 76.88 79 THR A N 1
ATOM 635 C CA . THR A 1 79 ? -16.939 12.257 17.032 1.00 76.88 79 THR A CA 1
ATOM 636 C C . THR A 1 79 ? -17.575 11.211 16.120 1.00 76.88 79 THR A C 1
ATOM 638 O O . THR A 1 79 ? -16.861 10.450 15.471 1.00 76.88 79 THR A O 1
ATOM 641 N N . PHE A 1 80 ? -18.904 11.173 16.010 1.00 82.88 80 PHE A N 1
ATOM 642 C CA . PHE A 1 80 ? -19.604 10.163 15.225 1.00 82.88 80 PHE A CA 1
ATOM 643 C C . PHE A 1 80 ? -19.427 10.401 13.723 1.00 82.88 80 PHE A C 1
ATOM 645 O O . PHE A 1 80 ? -19.206 9.446 12.975 1.00 82.88 80 PHE A O 1
ATOM 652 N N . SER A 1 81 ? -19.420 11.664 13.280 1.00 85.81 81 SER A N 1
ATOM 653 C CA . SER A 1 81 ? -19.119 12.006 11.885 1.00 85.81 81 SER A CA 1
ATOM 654 C C . SER A 1 81 ? -17.737 11.525 11.475 1.00 85.81 81 SER A C 1
ATOM 656 O O . SER A 1 81 ? -17.582 11.102 10.338 1.00 85.81 81 SER A O 1
ATOM 658 N N . PHE A 1 82 ? -16.748 11.534 12.376 1.00 86.94 82 PHE A N 1
ATOM 659 C CA . PHE A 1 82 ? -15.415 11.006 12.082 1.00 86.94 82 PHE A CA 1
ATOM 660 C C . PHE A 1 82 ? -15.445 9.505 11.778 1.00 86.94 82 PHE A C 1
ATOM 662 O O . PHE A 1 82 ? -14.854 9.076 10.786 1.00 86.94 82 PHE A O 1
ATOM 669 N N . PHE A 1 83 ? -16.171 8.709 12.566 1.00 87.25 83 PHE A N 1
ATOM 670 C CA . PHE A 1 83 ? -16.290 7.268 12.326 1.00 87.25 83 PHE A CA 1
ATOM 671 C C . PHE A 1 83 ? -17.045 6.965 11.024 1.00 87.25 83 PHE A C 1
ATOM 673 O O . PHE A 1 83 ? -16.581 6.167 10.209 1.00 87.25 83 PHE A O 1
ATOM 680 N N . VAL A 1 84 ? -18.171 7.648 10.781 1.00 89.75 84 VAL A N 1
ATOM 681 C CA . VAL A 1 84 ? -18.964 7.480 9.548 1.00 89.75 84 VAL A CA 1
ATOM 682 C C . VAL A 1 84 ? -18.186 7.951 8.315 1.00 89.75 84 VAL A C 1
ATOM 684 O O . VAL A 1 84 ? -18.169 7.256 7.299 1.00 89.75 84 VAL A O 1
ATOM 687 N N . ALA A 1 85 ? -17.505 9.097 8.407 1.00 89.88 85 ALA A N 1
ATOM 688 C CA . ALA A 1 85 ? -16.632 9.612 7.356 1.00 89.88 85 ALA A CA 1
ATOM 689 C C . ALA A 1 85 ? -15.516 8.614 7.046 1.00 89.88 85 ALA A C 1
ATOM 691 O O . ALA A 1 85 ? -15.315 8.277 5.882 1.00 89.88 85 ALA A O 1
ATOM 692 N N . SER A 1 86 ? -14.855 8.083 8.079 1.00 90.06 86 SER A N 1
ATOM 693 C CA . SER A 1 86 ? -13.765 7.120 7.921 1.00 90.06 86 SER A CA 1
ATOM 694 C C . SER A 1 86 ? -14.222 5.869 7.173 1.00 90.06 86 SER A C 1
ATOM 696 O O . SER A 1 86 ? -13.559 5.452 6.232 1.00 90.06 86 SER A O 1
ATOM 698 N N . LEU A 1 87 ? -15.393 5.310 7.499 1.00 89.75 87 LEU A N 1
ATOM 699 C CA . LEU A 1 87 ? -15.953 4.175 6.749 1.00 89.75 87 LEU A CA 1
ATOM 700 C C . LEU A 1 87 ? -16.203 4.515 5.273 1.00 89.75 87 LEU A C 1
ATOM 702 O O . LEU A 1 87 ? -15.954 3.694 4.392 1.00 89.75 87 LEU A O 1
ATOM 706 N N . ALA A 1 88 ? -16.667 5.731 4.991 1.00 88.56 88 ALA A N 1
ATOM 707 C CA . ALA A 1 88 ? -16.920 6.214 3.636 1.00 88.56 88 ALA A CA 1
ATOM 708 C C . ALA A 1 88 ? -15.655 6.687 2.884 1.00 88.56 88 ALA A C 1
ATOM 710 O O . ALA A 1 88 ? -15.773 7.102 1.735 1.00 88.56 88 ALA A O 1
ATOM 711 N N . GLY A 1 89 ? -14.462 6.624 3.492 1.00 87.94 89 GLY A N 1
ATOM 712 C CA . GLY A 1 89 ? -13.207 7.063 2.865 1.00 87.94 89 GLY A CA 1
ATOM 713 C C . GLY A 1 89 ? -12.891 8.559 3.021 1.00 87.94 89 GLY A C 1
ATOM 714 O O . GLY A 1 89 ? -11.983 9.074 2.370 1.00 87.94 89 GLY A O 1
ATOM 715 N N . HIS A 1 90 ? -13.595 9.267 3.904 1.00 87.31 90 HIS A N 1
ATOM 716 C CA . HIS A 1 90 ? -13.523 10.718 4.080 1.00 87.31 90 HIS A CA 1
ATOM 717 C C . HIS A 1 90 ? -12.826 11.181 5.356 1.00 87.31 90 HIS A C 1
ATOM 719 O O . HIS A 1 90 ? -12.901 10.526 6.394 1.00 87.31 90 HIS A O 1
ATOM 725 N N . ASP A 1 91 ? -12.234 12.376 5.284 1.00 83.75 91 ASP A N 1
ATOM 726 C CA . ASP A 1 91 ? -11.920 13.187 6.460 1.00 83.75 91 ASP A CA 1
ATOM 727 C C . ASP A 1 91 ? -13.041 14.202 6.716 1.00 83.75 91 ASP A C 1
ATOM 729 O O . ASP A 1 91 ? -13.397 14.921 5.776 1.00 83.75 91 ASP A O 1
ATOM 733 N N . PRO A 1 92 ? -13.572 14.336 7.944 1.00 82.88 92 PRO A N 1
ATOM 734 C CA . PRO A 1 92 ? -14.479 15.428 8.292 1.00 82.88 92 PRO A CA 1
ATOM 735 C C . PRO A 1 92 ? -13.947 16.818 7.914 1.00 82.88 92 PRO A C 1
ATOM 737 O O . PRO A 1 92 ? -14.730 17.652 7.457 1.00 82.88 92 PRO A O 1
ATOM 740 N N . ASP A 1 93 ? -12.639 17.055 8.041 1.00 79.12 93 ASP A N 1
ATOM 741 C CA . ASP A 1 93 ? -12.020 18.348 7.745 1.00 79.12 93 ASP A CA 1
ATOM 742 C C . ASP A 1 93 ? -11.833 18.570 6.231 1.00 79.12 93 ASP A C 1
ATOM 744 O O . ASP A 1 93 ? -11.963 19.696 5.756 1.00 79.12 93 ASP A O 1
ATOM 748 N N . GLU A 1 94 ? -11.606 17.511 5.440 1.00 78.62 94 GLU A N 1
ATOM 749 C CA . GLU A 1 94 ? -11.517 17.601 3.967 1.00 78.62 94 GLU A CA 1
ATOM 750 C C . GLU A 1 94 ? -12.875 17.862 3.309 1.00 78.62 94 GLU A C 1
ATOM 752 O O . GLU A 1 94 ? -12.952 18.515 2.260 1.00 78.62 94 GLU A O 1
ATOM 757 N N . ILE A 1 95 ? -13.945 17.321 3.900 1.00 84.56 95 ILE A N 1
ATOM 758 C CA . ILE A 1 95 ? -15.315 17.512 3.415 1.00 84.56 95 ILE A CA 1
ATOM 759 C C . ILE A 1 95 ? -15.943 18.800 3.967 1.00 84.56 95 ILE A C 1
ATOM 761 O O . ILE A 1 95 ? -16.939 19.288 3.425 1.00 84.56 95 ILE A O 1
ATOM 765 N N . ALA A 1 96 ? -15.372 19.372 5.031 1.00 79.25 96 ALA A N 1
ATOM 766 C CA . ALA A 1 96 ? -15.797 20.652 5.574 1.00 79.25 96 ALA A CA 1
ATOM 767 C C . ALA A 1 96 ? -15.512 21.793 4.582 1.00 79.25 96 ALA A C 1
ATOM 769 O O . ALA A 1 96 ? -14.455 21.882 3.967 1.00 79.25 96 ALA A O 1
ATOM 770 N N . GLY A 1 97 ? -16.479 22.698 4.408 1.00 75.06 97 GLY A N 1
ATOM 771 C CA . GLY A 1 97 ? -16.318 23.882 3.551 1.00 75.06 97 GLY A CA 1
ATOM 772 C C . GLY A 1 97 ? -16.343 23.620 2.039 1.00 75.06 97 GLY A C 1
ATOM 773 O O . GLY A 1 97 ? -16.261 24.575 1.267 1.00 75.06 97 GLY A O 1
ATOM 774 N N . ARG A 1 98 ? -16.503 22.364 1.611 1.00 82.62 98 ARG A N 1
ATOM 775 C CA . ARG A 1 98 ? -16.728 21.990 0.212 1.00 82.62 98 ARG A CA 1
ATOM 776 C C . ARG A 1 98 ? -18.142 22.384 -0.270 1.00 82.62 98 ARG A C 1
ATOM 778 O O . ARG A 1 98 ? -19.052 22.495 0.560 1.00 82.62 98 ARG A O 1
ATOM 785 N N . PRO A 1 99 ? -18.359 22.589 -1.586 1.00 85.94 99 PRO A N 1
ATOM 786 C CA . PRO A 1 99 ? -19.677 22.912 -2.143 1.00 85.94 99 PRO A CA 1
ATOM 787 C C . PRO A 1 99 ? -20.813 21.968 -1.715 1.00 85.94 99 PRO A C 1
ATOM 789 O O . PRO A 1 99 ? -21.880 22.437 -1.309 1.00 85.94 99 PRO A O 1
ATOM 792 N N . PHE A 1 100 ? -20.603 20.653 -1.789 1.00 88.69 100 PHE A N 1
ATOM 793 C CA . PHE A 1 100 ? -21.567 19.641 -1.375 1.00 88.69 100 PHE A CA 1
ATOM 794 C C . PHE A 1 100 ? -21.487 19.418 0.145 1.00 88.69 100 PHE A C 1
ATOM 796 O O . PHE A 1 100 ? -20.457 18.939 0.627 1.00 88.69 100 PHE A O 1
ATOM 803 N N . PRO A 1 101 ? -22.543 19.734 0.922 1.00 88.56 101 PRO A N 1
ATOM 804 C CA . PRO A 1 101 ? -22.452 19.767 2.379 1.00 88.56 101 PRO A CA 1
ATOM 805 C C . PRO A 1 101 ? -22.041 18.438 3.016 1.00 88.56 101 PRO A C 1
ATOM 807 O O . PRO A 1 101 ? -22.582 17.383 2.685 1.00 88.56 101 PRO A O 1
ATOM 810 N N . ALA A 1 102 ? -21.170 18.518 4.025 1.00 88.06 102 ALA A N 1
ATOM 811 C CA . ALA A 1 102 ? -20.643 17.364 4.751 1.00 88.06 102 ALA A CA 1
ATOM 812 C C . ALA A 1 102 ? -21.741 16.412 5.259 1.00 88.06 102 ALA A C 1
ATOM 814 O O . ALA A 1 102 ? -21.692 15.218 4.995 1.00 88.06 102 ALA A O 1
ATOM 815 N N . HIS A 1 103 ? -22.787 16.923 5.917 1.00 87.12 103 HIS A N 1
ATOM 816 C CA . HIS A 1 103 ? -23.841 16.060 6.466 1.00 87.12 103 HIS A CA 1
ATOM 817 C C . HIS A 1 103 ? -24.664 15.340 5.379 1.00 87.12 103 HIS A C 1
ATOM 819 O O . HIS A 1 103 ? -25.115 14.217 5.591 1.00 87.12 103 HIS A O 1
ATOM 825 N N . ALA A 1 104 ? -24.846 15.952 4.202 1.00 89.31 104 ALA A N 1
ATOM 826 C CA . ALA A 1 104 ? -25.509 15.291 3.074 1.00 89.31 104 ALA A CA 1
ATOM 827 C C . ALA A 1 104 ? -24.646 14.147 2.518 1.00 89.31 104 ALA A C 1
ATOM 829 O O . ALA A 1 104 ? -25.153 13.073 2.208 1.00 89.31 104 ALA A O 1
ATOM 830 N N . ARG A 1 105 ? -23.326 14.350 2.478 1.00 90.50 105 ARG A N 1
ATOM 831 C CA . ARG A 1 105 ? -22.343 13.327 2.104 1.00 90.50 105 ARG A CA 1
ATOM 832 C C . ARG A 1 105 ? -22.316 12.159 3.085 1.00 90.50 105 ARG A C 1
ATOM 834 O O . ARG A 1 105 ? -22.358 11.008 2.669 1.00 90.50 105 ARG A O 1
ATOM 841 N N . LEU A 1 106 ? -22.322 12.448 4.386 1.00 90.38 106 LEU A N 1
ATOM 842 C CA . LEU A 1 106 ? -22.368 11.422 5.432 1.00 90.38 106 LEU A CA 1
ATOM 843 C C . LEU A 1 106 ? -23.675 10.621 5.397 1.00 90.38 106 LEU A C 1
ATOM 845 O O . LEU A 1 106 ? -23.649 9.411 5.613 1.00 90.38 106 LEU A O 1
ATOM 849 N N . ALA A 1 107 ? -24.803 11.253 5.056 1.00 90.25 107 ALA A N 1
ATOM 850 C CA . ALA A 1 107 ? -26.071 10.549 4.855 1.00 90.25 107 ALA A CA 1
ATOM 851 C C . ALA A 1 107 ? -26.010 9.542 3.688 1.00 90.25 107 ALA A C 1
ATOM 853 O O . ALA A 1 107 ? -26.666 8.505 3.740 1.00 90.25 107 ALA A O 1
ATOM 854 N N . ALA A 1 108 ? -25.173 9.799 2.678 1.00 90.00 108 ALA A N 1
ATOM 855 C CA . ALA A 1 108 ? -24.935 8.895 1.553 1.00 90.00 108 ALA A CA 1
ATOM 856 C C . ALA A 1 108 ? -23.914 7.774 1.851 1.00 90.00 108 ALA A C 1
ATOM 858 O O . ALA A 1 108 ? -23.659 6.931 0.987 1.00 90.00 108 ALA A O 1
ATOM 859 N N . SER A 1 109 ? -23.337 7.720 3.061 1.00 89.38 109 SER A N 1
ATOM 860 C CA . SER A 1 109 ? -22.277 6.765 3.436 1.00 89.38 109 SER A CA 1
ATOM 861 C C . SER A 1 109 ? -22.639 5.303 3.165 1.00 89.38 109 SER A C 1
ATOM 863 O O . SER A 1 109 ? -21.798 4.553 2.680 1.00 89.38 109 SER A O 1
ATOM 865 N N . ALA A 1 110 ? -23.895 4.895 3.366 1.00 87.88 110 ALA A N 1
ATOM 866 C CA . ALA A 1 110 ? -24.348 3.532 3.071 1.00 87.88 110 ALA A CA 1
ATOM 867 C C . ALA A 1 110 ? -24.146 3.128 1.595 1.00 87.88 110 ALA A C 1
ATOM 869 O O . ALA A 1 110 ? -23.915 1.956 1.294 1.00 87.88 110 ALA A O 1
ATOM 870 N N . HIS A 1 111 ? -24.189 4.092 0.670 1.00 88.69 111 HIS A N 1
ATOM 871 C CA . HIS A 1 111 ? -23.846 3.875 -0.734 1.00 88.69 111 HIS A CA 1
ATOM 872 C C . HIS A 1 111 ? -22.341 4.039 -0.989 1.00 88.69 111 HIS A C 1
ATOM 874 O O . HIS A 1 111 ? -21.779 3.305 -1.800 1.00 88.69 111 HIS A O 1
ATOM 880 N N . LEU A 1 112 ? -21.679 4.953 -0.269 1.00 85.69 112 LEU A N 1
ATOM 881 C CA . LEU A 1 112 ? -20.252 5.262 -0.429 1.00 85.69 112 LEU A CA 1
ATOM 882 C C . LEU A 1 112 ? -19.292 4.249 0.231 1.00 85.69 112 LEU A C 1
ATOM 884 O O . LEU A 1 112 ? -18.103 4.209 -0.091 1.00 85.69 112 LEU A O 1
ATOM 888 N N . VAL A 1 113 ? -19.777 3.380 1.111 1.00 86.44 113 VAL A N 1
ATOM 889 C CA . VAL A 1 113 ? -18.983 2.275 1.681 1.00 86.44 113 VAL A CA 1
ATOM 890 C C . VAL A 1 113 ? -18.860 1.102 0.697 1.00 86.44 113 VAL A C 1
ATOM 892 O O . VAL A 1 113 ? -17.900 0.338 0.744 1.00 86.44 113 VAL A O 1
ATOM 895 N N . ARG A 1 114 ? -19.812 0.952 -0.230 1.00 82.75 114 ARG A N 1
ATOM 896 C CA . ARG A 1 114 ? -19.845 -0.168 -1.183 1.00 82.75 114 ARG A CA 1
ATOM 897 C C . ARG A 1 114 ? -18.781 0.013 -2.262 1.00 82.75 114 ARG A C 1
ATOM 899 O O . ARG A 1 114 ? -18.716 1.074 -2.872 1.00 82.75 114 ARG A O 1
ATOM 906 N N . GLU A 1 115 ? -18.000 -1.026 -2.564 1.00 75.94 115 GLU A N 1
ATOM 907 C CA . GLU A 1 115 ? -16.982 -0.937 -3.627 1.00 75.94 115 GLU A CA 1
ATOM 908 C C . GLU A 1 115 ? -17.603 -0.605 -4.990 1.00 75.94 115 GLU A C 1
ATOM 910 O O . GLU A 1 115 ? -17.102 0.260 -5.711 1.00 75.94 115 GLU A O 1
ATOM 915 N N . ALA A 1 116 ? -18.739 -1.235 -5.296 1.00 77.12 116 ALA A N 1
ATOM 916 C CA . ALA A 1 116 ? -19.522 -0.936 -6.478 1.00 77.12 116 ALA A CA 1
ATOM 917 C C . ALA A 1 116 ? -20.405 0.300 -6.268 1.00 77.12 116 ALA A C 1
ATOM 919 O O . ALA A 1 116 ? -21.251 0.351 -5.369 1.00 77.12 116 ALA A O 1
ATOM 920 N N . ARG A 1 117 ? -20.227 1.283 -7.147 1.00 79.50 117 ARG A N 1
ATOM 921 C CA . ARG A 1 117 ? -20.983 2.536 -7.173 1.00 79.50 117 ARG A CA 1
ATOM 922 C C . ARG A 1 117 ? -22.134 2.384 -8.159 1.00 79.50 117 ARG A C 1
ATOM 924 O O . ARG A 1 117 ? -21.912 2.385 -9.364 1.00 79.50 117 ARG A O 1
ATOM 931 N N . ASN A 1 118 ? -23.345 2.192 -7.640 1.00 83.62 118 ASN A N 1
ATOM 932 C CA . ASN A 1 118 ? -24.526 1.929 -8.457 1.00 83.62 118 ASN A CA 1
ATOM 933 C C . ASN A 1 118 ? -25.315 3.220 -8.773 1.00 83.62 118 ASN A C 1
ATOM 935 O O . ASN A 1 118 ? -25.287 4.171 -7.984 1.00 83.62 118 ASN A O 1
ATOM 939 N N . PRO A 1 119 ? -26.041 3.259 -9.905 1.00 90.19 119 PRO A N 1
ATOM 940 C CA . PRO A 1 119 ? -26.858 4.409 -10.300 1.00 90.19 119 PRO A CA 1
ATOM 941 C C . PRO A 1 119 ? -27.924 4.747 -9.250 1.00 90.19 119 PRO A C 1
ATOM 943 O O . PRO A 1 119 ? -28.142 5.918 -8.946 1.00 90.19 119 PRO A O 1
ATOM 946 N N . ASP A 1 120 ? -28.535 3.742 -8.618 1.00 90.38 120 ASP A N 1
ATOM 947 C CA . ASP A 1 120 ? -29.555 3.963 -7.588 1.00 90.38 120 ASP A CA 1
ATOM 948 C C . ASP A 1 120 ? -29.053 4.771 -6.391 1.00 90.38 120 ASP A C 1
ATOM 950 O O . ASP A 1 120 ? -29.785 5.620 -5.887 1.00 90.38 120 ASP A O 1
ATOM 954 N N . GLY A 1 121 ? -27.812 4.543 -5.944 1.00 90.88 121 GLY A N 1
ATOM 955 C CA . GLY A 1 121 ? -27.230 5.300 -4.838 1.00 90.88 121 GLY A CA 1
ATOM 956 C C . GLY A 1 121 ? -27.045 6.776 -5.181 1.00 90.88 121 GLY A C 1
ATOM 957 O O . GLY A 1 121 ? -27.373 7.642 -4.367 1.00 90.88 121 GLY A O 1
ATOM 958 N N . LEU A 1 122 ? -26.586 7.068 -6.403 1.00 93.06 122 LEU A N 1
ATOM 959 C CA . LEU A 1 122 ? -26.460 8.440 -6.891 1.00 93.06 122 LEU A CA 1
ATOM 960 C C . LEU A 1 122 ? -27.841 9.094 -7.025 1.00 93.06 122 LEU A C 1
ATOM 962 O O . LEU A 1 122 ? -28.057 10.178 -6.489 1.00 93.06 122 LEU A O 1
ATOM 966 N N . ARG A 1 123 ? -28.796 8.414 -7.671 1.00 95.56 123 ARG A N 1
ATOM 967 C CA . ARG A 1 123 ? -30.174 8.898 -7.832 1.00 95.56 123 ARG A CA 1
ATOM 968 C C . ARG A 1 123 ? -30.808 9.231 -6.483 1.00 95.56 123 ARG A C 1
ATOM 970 O O . ARG A 1 123 ? -31.222 10.368 -6.285 1.00 95.56 123 ARG A O 1
ATOM 977 N N . ALA A 1 124 ? -30.835 8.278 -5.550 1.00 93.56 124 ALA A N 1
ATOM 978 C CA . ALA A 1 124 ? -31.462 8.453 -4.241 1.00 93.56 124 ALA A CA 1
ATOM 979 C C . ALA A 1 124 ? -30.828 9.603 -3.443 1.00 93.56 124 ALA A C 1
ATOM 981 O O . ALA A 1 124 ? -31.542 10.406 -2.842 1.00 93.56 124 ALA A O 1
ATOM 982 N N . THR A 1 125 ? -29.497 9.730 -3.487 1.00 94.00 125 THR A N 1
ATOM 983 C CA . THR A 1 125 ? -28.775 10.818 -2.808 1.00 94.00 125 THR A CA 1
ATOM 984 C C . THR A 1 125 ? -29.155 12.186 -3.379 1.00 94.00 125 THR A C 1
ATOM 986 O O . THR A 1 125 ? -29.416 13.124 -2.622 1.00 94.00 125 THR A O 1
ATOM 989 N N . LEU A 1 126 ? -29.223 12.303 -4.709 1.00 95.06 126 LEU A N 1
ATOM 990 C CA . LEU A 1 126 ? -29.610 13.541 -5.383 1.00 95.06 126 LEU A CA 1
ATOM 991 C C . LEU A 1 126 ? -31.081 13.898 -5.123 1.00 95.06 126 LEU A C 1
ATOM 993 O O . LEU A 1 126 ? -31.364 15.048 -4.783 1.00 95.06 126 LEU A O 1
ATOM 997 N N . GLU A 1 127 ? -31.998 12.928 -5.220 1.00 95.31 127 GLU A N 1
ATOM 998 C CA . GLU A 1 127 ? -33.428 13.125 -4.932 1.00 95.31 127 GLU A CA 1
ATOM 999 C C . GLU A 1 127 ? -33.644 13.606 -3.497 1.00 95.31 127 GLU A C 1
ATOM 1001 O O . GLU A 1 127 ? -34.348 14.591 -3.268 1.00 95.31 127 GLU A O 1
ATOM 1006 N N . GLN A 1 128 ? -32.998 12.951 -2.530 1.00 93.88 128 GLN A N 1
ATOM 1007 C CA . GLN A 1 128 ? -33.143 13.278 -1.116 1.00 93.88 128 GLN A CA 1
ATOM 1008 C C . GLN A 1 128 ? -32.558 14.652 -0.772 1.00 93.88 128 GLN A C 1
ATOM 1010 O O . GLN A 1 128 ? -33.170 15.399 -0.009 1.00 93.88 128 GLN A O 1
ATOM 1015 N N . TYR A 1 129 ? -31.380 14.995 -1.303 1.00 94.69 129 TYR A N 1
ATOM 1016 C CA . TYR A 1 129 ? -30.719 16.256 -0.969 1.00 94.69 129 TYR A CA 1
ATOM 1017 C C . TYR A 1 129 ? -31.380 17.466 -1.640 1.00 94.69 129 TYR A C 1
ATOM 1019 O O . TYR A 1 129 ? -31.608 18.486 -0.988 1.00 94.69 129 TYR A O 1
ATOM 1027 N N . PHE A 1 130 ? -31.681 17.371 -2.938 1.00 94.19 130 PHE A N 1
ATOM 1028 C CA . PHE A 1 130 ? -32.241 18.492 -3.694 1.00 94.19 130 PHE A CA 1
ATOM 1029 C C . PHE A 1 130 ? -33.769 18.581 -3.606 1.00 94.19 130 PHE A C 1
ATOM 1031 O O . PHE A 1 130 ? -34.325 19.638 -3.903 1.00 94.19 130 PHE A O 1
ATOM 1038 N N . GLY A 1 131 ? -34.449 17.506 -3.196 1.00 94.50 131 GLY A N 1
ATOM 1039 C CA . GLY A 1 131 ? -35.909 17.464 -3.101 1.00 94.50 131 GLY A CA 1
ATOM 1040 C C . GLY A 1 131 ? -36.602 17.536 -4.464 1.00 94.50 131 GLY A C 1
ATOM 1041 O O . GLY A 1 131 ? -37.703 18.075 -4.565 1.00 94.50 131 GLY A O 1
ATOM 1042 N N . VAL A 1 132 ? -35.949 17.041 -5.521 1.00 95.25 132 VAL A N 1
ATOM 1043 C CA . VAL A 1 132 ? -36.464 17.038 -6.900 1.00 95.25 132 VAL A CA 1
ATOM 1044 C C . VAL A 1 132 ? -36.421 15.626 -7.487 1.00 95.25 132 VAL A C 1
ATOM 1046 O O . VAL A 1 132 ? -35.558 14.853 -7.078 1.00 95.25 132 VAL A O 1
ATOM 1049 N N . PRO A 1 133 ? -37.293 15.276 -8.454 1.00 96.00 133 PRO A N 1
ATOM 1050 C CA . PRO A 1 133 ? -37.221 13.983 -9.132 1.00 96.00 133 PRO A CA 1
ATOM 1051 C C . PRO A 1 133 ? -35.931 13.854 -9.949 1.00 96.00 133 PRO A C 1
ATOM 1053 O O . PRO A 1 133 ? -35.566 14.793 -10.669 1.00 96.00 133 PRO A O 1
ATOM 1056 N N . VAL A 1 134 ? -35.278 12.692 -9.873 1.00 97.44 134 VAL A N 1
ATOM 1057 C CA . VAL A 1 134 ? -34.041 12.400 -10.611 1.00 97.44 134 VAL A CA 1
ATOM 1058 C C . VAL A 1 134 ? -34.154 11.054 -11.317 1.00 97.44 134 VAL A C 1
ATOM 1060 O O . VAL A 1 134 ? -34.523 10.047 -10.722 1.00 97.44 134 VAL A O 1
ATOM 1063 N N . ALA A 1 135 ? -33.767 11.011 -12.589 1.00 96.69 135 ALA A N 1
ATOM 1064 C CA . ALA A 1 135 ? -33.555 9.768 -13.322 1.00 96.69 135 ALA A CA 1
ATOM 1065 C C . ALA A 1 135 ? -32.129 9.711 -13.876 1.00 96.69 135 ALA A C 1
ATOM 1067 O O . ALA A 1 135 ? -31.524 10.743 -14.168 1.00 96.69 135 ALA A O 1
ATOM 1068 N N . ILE A 1 136 ? -31.596 8.499 -14.018 1.00 96.38 136 ILE A N 1
ATOM 1069 C CA . ILE A 1 136 ? -30.286 8.251 -14.620 1.00 96.38 136 ILE A CA 1
ATOM 1070 C C . ILE A 1 136 ? -30.504 7.395 -15.863 1.00 96.38 136 ILE A C 1
ATOM 1072 O O . ILE A 1 136 ? -31.085 6.316 -15.782 1.00 96.38 136 ILE A O 1
ATOM 1076 N N . GLU A 1 137 ? -30.061 7.895 -17.011 1.00 95.69 137 GLU A N 1
ATOM 1077 C CA . GLU A 1 137 ? -30.022 7.144 -18.265 1.00 95.69 137 GLU A CA 1
ATOM 1078 C C . GLU A 1 137 ? -28.586 6.655 -18.484 1.00 95.69 137 GLU A C 1
ATOM 1080 O O . GLU A 1 137 ? -27.664 7.454 -18.667 1.00 95.69 137 GLU A O 1
ATOM 1085 N N . GLU A 1 138 ? -28.391 5.342 -18.441 1.00 93.62 138 GLU A N 1
ATOM 1086 C CA . GLU A 1 138 ? -27.091 4.703 -18.649 1.00 93.62 138 GLU A CA 1
ATOM 1087 C C . GLU A 1 138 ? -26.772 4.526 -20.141 1.00 93.62 138 GLU A C 1
ATOM 1089 O O . GLU A 1 138 ? -27.655 4.519 -21.004 1.00 93.62 138 GLU A O 1
ATOM 1094 N N . TYR A 1 139 ? -25.487 4.350 -20.445 1.00 92.38 139 TYR A N 1
ATOM 1095 C CA . TYR A 1 139 ? -24.974 4.027 -21.777 1.00 92.38 139 TYR A CA 1
ATOM 1096 C C . TYR A 1 139 ? -25.368 5.011 -22.889 1.00 92.38 139 TYR A C 1
ATOM 1098 O O . TYR A 1 139 ? -25.799 4.630 -23.994 1.00 92.38 139 TYR A O 1
ATOM 1106 N N . VAL A 1 140 ? -25.231 6.303 -22.596 1.00 94.31 140 VAL A N 1
ATOM 1107 C CA . VAL A 1 140 ? -25.523 7.392 -23.530 1.00 94.31 140 VAL A CA 1
ATOM 1108 C C . VAL A 1 140 ? -24.412 7.474 -24.572 1.00 94.31 140 VAL A C 1
ATOM 1110 O O . VAL A 1 140 ? -23.231 7.516 -24.244 1.00 94.31 140 VAL A O 1
ATOM 1113 N N . PHE A 1 141 ? -24.796 7.510 -25.847 1.00 93.38 141 PHE A N 1
ATOM 1114 C CA . PHE A 1 141 ? -23.841 7.630 -26.944 1.00 93.38 141 PHE A CA 1
ATOM 1115 C C . PHE A 1 141 ? -23.075 8.954 -26.902 1.00 93.38 141 PHE A C 1
ATOM 1117 O O . PHE A 1 141 ? -23.678 10.015 -26.724 1.00 93.38 141 PHE A O 1
ATOM 1124 N N . HIS A 1 142 ? -21.766 8.894 -27.138 1.00 90.56 142 HIS A N 1
ATOM 1125 C CA . HIS A 1 142 ? -20.946 10.067 -27.409 1.00 90.56 142 HIS A CA 1
ATOM 1126 C C . HIS A 1 142 ? -19.688 9.738 -28.211 1.00 90.56 142 HIS A C 1
ATOM 1128 O O . HIS A 1 142 ? -19.376 8.583 -28.486 1.00 90.56 142 HIS A O 1
ATOM 1134 N N . TRP A 1 143 ? -18.950 10.789 -28.554 1.00 90.19 143 TRP A N 1
ATOM 1135 C CA . TRP A 1 143 ? -17.632 10.696 -29.162 1.00 90.19 143 TRP A CA 1
ATOM 1136 C C . TRP A 1 143 ? -16.545 10.886 -28.103 1.00 90.19 143 TRP A C 1
ATOM 1138 O O . TRP A 1 143 ? -16.610 11.814 -27.292 1.00 90.19 143 TRP A O 1
ATOM 1148 N N . LEU A 1 144 ? -15.575 9.979 -28.076 1.00 87.50 144 LEU A N 1
ATOM 1149 C CA . LEU A 1 144 ? -14.355 10.080 -27.286 1.00 87.50 144 LEU A CA 1
ATOM 1150 C C . LEU A 1 144 ? -13.311 10.849 -28.086 1.00 87.50 144 LEU A C 1
ATOM 1152 O O . LEU A 1 144 ? -12.893 10.381 -29.141 1.00 87.50 144 LEU A O 1
ATOM 1156 N N . GLU A 1 145 ? -12.881 12.002 -27.585 1.00 86.50 145 GLU A N 1
ATOM 1157 C CA . GLU A 1 145 ? -11.762 12.744 -28.170 1.00 86.50 145 GLU A CA 1
ATOM 1158 C C . GLU A 1 145 ? -10.429 12.115 -27.774 1.00 86.50 145 GLU A C 1
ATOM 1160 O O . GLU A 1 145 ? -10.149 11.904 -26.591 1.00 86.50 145 GLU A O 1
ATOM 1165 N N . MET A 1 146 ? -9.598 11.832 -28.774 1.00 84.06 146 MET A N 1
ATOM 1166 C CA . MET A 1 146 ? -8.289 11.225 -28.576 1.00 84.06 146 MET A CA 1
ATOM 1167 C C . MET A 1 146 ? -7.207 12.292 -28.453 1.00 84.06 146 MET A C 1
ATOM 1169 O O . MET A 1 146 ? -7.211 13.291 -29.174 1.00 84.06 146 MET A O 1
ATOM 1173 N N . ALA A 1 147 ? -6.243 12.063 -27.558 1.00 79.19 147 ALA A N 1
ATOM 1174 C CA . ALA A 1 147 ? -5.100 12.954 -27.410 1.00 79.19 147 ALA A CA 1
ATOM 1175 C C . ALA A 1 147 ? -4.301 13.037 -28.728 1.00 79.19 147 ALA A C 1
ATOM 1177 O O . ALA A 1 147 ? -4.144 12.010 -29.392 1.00 79.19 147 ALA A O 1
ATOM 1178 N N . PRO A 1 148 ? -3.712 14.199 -29.078 1.00 80.31 148 PRO A N 1
ATOM 1179 C CA . PRO A 1 148 ? -2.954 14.356 -30.322 1.00 80.31 148 PRO A CA 1
ATOM 1180 C C . PRO A 1 148 ? -1.828 13.337 -30.517 1.00 80.31 148 PRO A C 1
ATOM 1182 O O . PRO A 1 148 ? -1.528 12.959 -31.644 1.00 80.31 148 PRO A O 1
ATOM 1185 N N . ALA A 1 149 ? -1.217 12.861 -29.427 1.00 74.31 149 ALA A N 1
ATOM 1186 C CA . ALA A 1 149 ? -0.183 11.824 -29.462 1.00 74.31 149 ALA A CA 1
ATOM 1187 C C . ALA A 1 149 ? -0.711 10.453 -29.933 1.00 74.31 149 ALA A C 1
ATOM 1189 O O . ALA A 1 149 ? 0.049 9.644 -30.458 1.00 74.31 149 ALA A O 1
ATOM 1190 N N . SER A 1 150 ? -2.010 10.198 -29.773 1.00 75.50 150 SER A N 1
ATOM 1191 C CA . SER A 1 150 ? -2.690 8.973 -30.199 1.00 75.50 150 SER A CA 1
ATOM 1192 C C . SER A 1 150 ? -3.269 9.068 -31.612 1.00 75.50 150 SER A C 1
ATOM 1194 O O . SER A 1 150 ? -3.884 8.112 -32.072 1.00 75.50 150 SER A O 1
ATOM 1196 N N . HIS A 1 151 ? -3.089 10.189 -32.315 1.00 83.00 151 HIS A N 1
ATOM 1197 C CA . HIS A 1 151 ? -3.539 10.325 -33.701 1.00 83.00 151 HIS A CA 1
ATOM 1198 C C . HIS A 1 151 ? -2.595 9.595 -34.659 1.00 83.00 151 HIS A C 1
ATOM 1200 O O . HIS A 1 151 ? -1.380 9.534 -34.445 1.00 83.00 151 HIS A O 1
ATOM 1206 N N . SER A 1 152 ? -3.156 9.061 -35.742 1.00 82.75 152 SER A N 1
ATOM 1207 C CA . SER A 1 152 ? -2.383 8.456 -36.825 1.00 82.75 152 SER A CA 1
ATOM 1208 C C . SER A 1 152 ? -1.839 9.545 -37.755 1.00 82.75 152 SER A C 1
ATOM 1210 O O . SER A 1 152 ? -2.612 10.249 -38.403 1.00 82.75 152 SER A O 1
ATOM 1212 N N . TYR A 1 153 ? -0.513 9.669 -37.867 1.00 78.12 153 TYR A N 1
ATOM 1213 C CA . TYR A 1 153 ? 0.133 10.624 -38.774 1.00 78.12 153 TYR A CA 1
ATOM 1214 C C . TYR A 1 153 ? 0.925 9.893 -39.857 1.00 78.12 153 TYR A C 1
ATOM 1216 O O . TYR A 1 153 ? 1.767 9.039 -39.578 1.00 78.12 153 TYR A O 1
ATOM 1224 N N . LEU A 1 154 ? 0.716 10.282 -41.116 1.00 79.62 154 LEU A N 1
ATOM 1225 C CA . LEU A 1 154 ? 1.500 9.751 -42.228 1.00 79.62 154 LEU A CA 1
ATOM 1226 C C . LEU A 1 154 ? 2.985 10.125 -42.069 1.00 79.62 154 LEU A C 1
ATOM 1228 O O . LEU A 1 154 ? 3.319 11.276 -41.794 1.00 79.62 154 LEU A O 1
ATOM 1232 N N . GLY A 1 155 ? 3.878 9.150 -42.255 1.00 73.12 155 GLY A N 1
ATOM 1233 C CA . GLY A 1 155 ? 5.328 9.355 -42.161 1.00 73.12 155 GLY A CA 1
ATOM 1234 C C . GLY A 1 155 ? 5.883 9.433 -40.734 1.00 73.12 155 GLY A C 1
ATOM 1235 O O . GLY A 1 155 ? 7.087 9.618 -40.579 1.00 73.12 155 GLY A O 1
ATOM 1236 N N . LYS A 1 156 ? 5.045 9.260 -39.699 1.00 70.19 156 LYS A N 1
ATOM 1237 C CA . LYS A 1 156 ? 5.474 9.114 -38.301 1.00 70.19 156 LYS A CA 1
ATOM 1238 C C . LYS A 1 156 ? 5.094 7.718 -37.785 1.00 70.19 156 LYS A C 1
ATOM 1240 O O . LYS A 1 156 ? 3.959 7.524 -37.358 1.00 70.19 156 LYS A O 1
ATOM 1245 N N . PRO A 1 157 ? 6.000 6.729 -37.827 1.00 63.22 157 PRO A N 1
ATOM 1246 C CA . PRO A 1 157 ? 5.743 5.395 -37.302 1.00 63.22 157 PRO A CA 1
ATOM 1247 C C . PRO A 1 157 ? 5.711 5.423 -35.769 1.00 63.22 157 PRO A C 1
ATOM 1249 O O . PRO A 1 157 ? 6.721 5.274 -35.086 1.00 63.22 157 PRO A O 1
ATOM 1252 N N . VAL A 1 158 ? 4.513 5.623 -35.238 1.00 67.12 158 VAL A N 1
ATOM 1253 C CA . VAL A 1 158 ? 4.153 5.413 -33.832 1.00 67.12 158 VAL A CA 1
ATOM 1254 C C . VAL A 1 158 ? 3.183 4.234 -33.736 1.00 67.12 158 VAL A C 1
ATOM 1256 O O . VAL A 1 158 ? 2.627 3.800 -34.752 1.00 67.12 158 VAL A O 1
ATOM 1259 N N . GLU A 1 159 ? 2.959 3.692 -32.536 1.00 68.88 159 GLU A N 1
ATOM 1260 C CA . GLU A 1 159 ? 2.009 2.579 -32.353 1.00 68.88 159 GLU A CA 1
ATOM 1261 C C . GLU A 1 159 ? 0.611 2.941 -32.878 1.00 68.88 159 GLU A C 1
ATOM 1263 O O . GLU A 1 159 ? 0.005 2.165 -33.618 1.00 68.88 159 GLU A O 1
ATOM 1268 N N . SER A 1 160 ? 0.175 4.184 -32.642 1.00 72.06 160 SER A N 1
ATOM 1269 C CA . SER A 1 160 ? -1.071 4.750 -33.170 1.00 72.06 160 SER A CA 1
ATOM 1270 C C . SER A 1 160 ? -1.091 4.957 -34.687 1.00 72.06 160 SER A C 1
ATOM 1272 O O . SER A 1 160 ? -2.102 5.382 -35.223 1.00 72.06 160 SER A O 1
ATOM 1274 N N . SER A 1 161 ? -0.006 4.690 -35.413 1.00 73.00 161 SER A N 1
ATOM 1275 C CA . SER A 1 161 ? 0.050 4.737 -36.885 1.00 73.00 161 SER A CA 1
ATOM 1276 C C . SER A 1 161 ? 0.299 3.355 -37.501 1.00 73.00 161 SER A C 1
ATOM 1278 O O . SER A 1 161 ? 0.461 3.238 -38.714 1.00 73.00 161 SER A O 1
ATOM 1280 N N . THR A 1 162 ? 0.315 2.300 -36.677 1.00 75.06 162 THR A N 1
ATOM 1281 C CA . THR A 1 162 ? 0.586 0.923 -37.098 1.00 75.06 162 THR A CA 1
ATOM 1282 C C . THR A 1 162 ? -0.697 0.086 -37.044 1.00 75.06 162 THR A C 1
ATOM 1284 O O . THR A 1 162 ? -1.414 0.061 -36.038 1.00 75.06 162 THR A O 1
ATOM 1287 N N . LEU A 1 163 ? -1.015 -0.596 -38.151 1.00 77.25 163 LEU A N 1
ATOM 1288 C CA . LEU A 1 163 ? -2.176 -1.489 -38.233 1.00 77.25 163 LEU A CA 1
ATOM 1289 C C . LEU A 1 163 ? -2.078 -2.597 -37.176 1.00 77.25 163 LEU A C 1
ATOM 1291 O O . LEU A 1 163 ? -0.990 -3.094 -36.898 1.00 77.25 163 LEU A O 1
ATOM 1295 N N . ALA A 1 164 ? -3.222 -2.964 -36.594 1.00 73.50 164 ALA A N 1
ATOM 1296 C CA . ALA A 1 164 ? -3.348 -3.906 -35.473 1.00 73.50 164 ALA A CA 1
ATOM 1297 C C . ALA A 1 164 ? -2.675 -3.481 -34.148 1.00 73.50 164 ALA A C 1
ATOM 1299 O O . ALA A 1 164 ? -2.785 -4.206 -33.166 1.00 73.50 164 ALA A O 1
ATOM 1300 N N . MET A 1 165 ? -2.022 -2.313 -34.091 1.00 70.44 165 MET A N 1
ATOM 1301 C CA . MET A 1 165 ? -1.376 -1.804 -32.872 1.00 70.44 165 MET A CA 1
ATOM 1302 C C . MET A 1 165 ? -2.027 -0.546 -32.287 1.00 70.44 165 MET A C 1
ATOM 1304 O O . MET A 1 165 ? -1.765 -0.224 -31.136 1.00 70.44 165 MET A O 1
ATOM 1308 N N . GLY A 1 166 ? -2.855 0.167 -33.052 1.00 73.62 166 GLY A N 1
ATOM 1309 C CA . GLY A 1 166 ? -3.487 1.404 -32.579 1.00 73.62 166 GLY A CA 1
ATOM 1310 C C . GLY A 1 166 ? -3.879 2.399 -33.668 1.00 73.62 166 GLY A C 1
ATOM 1311 O O . GLY A 1 166 ? -4.365 3.479 -33.345 1.00 73.62 166 GLY A O 1
ATOM 1312 N N . ALA A 1 167 ? -3.668 2.068 -34.949 1.00 80.06 167 ALA A N 1
ATOM 1313 C CA . ALA A 1 167 ? -4.123 2.901 -36.060 1.00 80.06 167 ALA A CA 1
ATOM 1314 C C . ALA A 1 167 ? -5.634 3.173 -35.993 1.00 80.06 167 ALA A C 1
ATOM 1316 O O . ALA A 1 167 ? -6.438 2.239 -35.960 1.00 80.06 167 ALA A O 1
ATOM 1317 N N . MET A 1 168 ? -6.006 4.453 -36.023 1.00 79.81 168 MET A N 1
ATOM 1318 C CA . MET A 1 168 ? -7.391 4.916 -35.984 1.00 79.81 168 MET A CA 1
ATOM 1319 C C . MET A 1 168 ? -7.669 5.919 -37.105 1.00 79.81 168 MET A C 1
ATOM 1321 O O . MET A 1 168 ? -6.771 6.598 -37.600 1.00 79.81 168 MET A O 1
ATOM 1325 N N . LEU A 1 169 ? -8.933 6.015 -37.517 1.00 82.50 169 LEU A N 1
ATOM 1326 C CA . LEU A 1 169 ? -9.369 7.002 -38.499 1.00 82.50 169 LEU A CA 1
ATOM 1327 C C . LEU A 1 169 ? -9.946 8.229 -37.783 1.00 82.50 169 LEU A C 1
ATOM 1329 O O . LEU A 1 169 ? -10.943 8.114 -37.077 1.00 82.50 169 LEU A O 1
ATOM 1333 N N . GLY A 1 170 ? -9.359 9.402 -38.024 1.00 84.62 170 GLY A N 1
ATOM 1334 C CA . GLY A 1 170 ? -9.821 10.672 -37.461 1.00 84.62 170 GLY A CA 1
ATOM 1335 C C . GLY A 1 170 ? -9.292 10.943 -36.052 1.00 84.62 170 GLY A C 1
ATOM 1336 O O . GLY A 1 170 ? -8.263 10.408 -35.650 1.00 84.62 170 GLY A O 1
ATOM 1337 N N . GLU A 1 171 ? -9.997 11.806 -35.321 1.00 87.81 171 GLU A N 1
ATOM 1338 C CA . GLU A 1 171 ? -9.587 12.315 -34.000 1.00 87.81 171 GLU A CA 1
ATOM 1339 C C . GLU A 1 171 ? -10.500 11.813 -32.865 1.00 87.81 171 GLU A C 1
ATOM 1341 O O . GLU A 1 171 ? -10.261 12.104 -31.691 1.00 87.81 171 GLU A O 1
ATOM 1346 N N . GLN A 1 172 ? -11.556 11.061 -33.209 1.00 89.12 172 GLN A N 1
ATOM 1347 C CA . GLN A 1 172 ? -12.608 10.642 -32.285 1.00 89.12 172 GLN A CA 1
ATOM 1348 C C . GLN A 1 172 ? -13.037 9.186 -32.491 1.00 89.12 172 GLN A C 1
ATOM 1350 O O . GLN A 1 172 ? -13.025 8.676 -33.612 1.00 89.12 172 GLN A O 1
ATOM 1355 N N . VAL A 1 173 ? -13.475 8.536 -31.409 1.00 88.06 173 VAL A N 1
ATOM 1356 C CA . VAL A 1 173 ? -13.975 7.150 -31.407 1.00 88.06 173 VAL A CA 1
ATOM 1357 C C . VAL A 1 173 ? -15.403 7.111 -30.842 1.00 88.06 173 VAL A C 1
ATOM 1359 O O . VAL A 1 173 ? -15.664 7.782 -29.843 1.00 88.06 173 VAL A O 1
ATOM 1362 N N . PRO A 1 174 ? -16.352 6.372 -31.451 1.00 90.38 174 PRO A N 1
ATOM 1363 C CA . PRO A 1 174 ? -17.708 6.256 -30.915 1.00 90.38 174 PRO A CA 1
ATOM 1364 C C . PRO A 1 174 ? -17.725 5.424 -29.625 1.00 90.38 174 PRO A C 1
ATOM 1366 O O . PRO A 1 174 ? -17.129 4.350 -29.577 1.00 90.38 174 PRO A O 1
ATOM 1369 N N . ASP A 1 175 ? -18.457 5.883 -28.607 1.00 89.62 175 ASP A N 1
ATOM 1370 C CA . ASP A 1 175 ? -18.576 5.208 -27.312 1.00 89.62 175 ASP A CA 1
ATOM 1371 C C . ASP A 1 175 ? -20.007 5.232 -26.752 1.00 89.62 175 ASP A C 1
ATOM 1373 O O . ASP A 1 175 ? -20.798 6.144 -27.007 1.00 89.62 175 ASP A O 1
ATOM 1377 N N . ARG A 1 176 ? -20.334 4.205 -25.965 1.00 91.19 176 ARG A N 1
ATOM 1378 C CA . ARG A 1 176 ? -21.531 4.137 -25.111 1.00 91.19 176 ARG A CA 1
ATOM 1379 C C . ARG A 1 176 ? -21.212 3.665 -23.696 1.00 91.19 176 ARG A C 1
ATOM 1381 O O . ARG A 1 176 ? -22.133 3.538 -22.908 1.00 91.19 176 ARG A O 1
ATOM 1388 N N . GLN A 1 177 ? -19.964 3.344 -23.371 1.00 86.56 177 GLN A N 1
ATOM 1389 C CA . GLN A 1 177 ? -19.612 2.717 -22.098 1.00 86.56 177 GLN A CA 1
ATOM 1390 C C . GLN A 1 177 ? -19.336 3.749 -21.004 1.00 86.56 177 GLN A C 1
ATOM 1392 O O . GLN A 1 177 ? -19.679 3.513 -19.850 1.00 86.56 177 GLN A O 1
ATOM 1397 N N . HIS A 1 178 ? -18.767 4.905 -21.354 1.00 88.06 178 HIS A N 1
ATOM 1398 C CA . HIS A 1 178 ? -18.232 5.853 -20.378 1.00 88.06 178 HIS A CA 1
ATOM 1399 C C . HIS A 1 178 ? -19.090 7.107 -20.202 1.00 88.06 178 HIS A C 1
ATOM 1401 O O . HIS A 1 178 ? -18.607 8.082 -19.626 1.00 88.06 178 HIS A O 1
ATOM 1407 N N . ARG A 1 179 ? -20.348 7.120 -20.669 1.00 91.88 179 ARG A N 1
ATOM 1408 C CA . ARG A 1 179 ? -21.261 8.258 -20.474 1.00 91.88 179 ARG A CA 1
ATOM 1409 C C . ARG A 1 179 ? -22.647 7.851 -20.015 1.00 91.88 179 ARG A C 1
ATOM 1411 O O . ARG A 1 179 ? -23.263 6.929 -20.547 1.00 91.88 179 ARG A O 1
ATOM 1418 N N . PHE A 1 180 ? -23.166 8.628 -19.075 1.00 94.38 180 PHE A N 1
ATOM 1419 C CA . PHE A 1 180 ? -24.548 8.570 -18.614 1.00 94.38 180 PHE A CA 1
ATOM 1420 C C . PHE A 1 180 ? -25.158 9.976 -18.583 1.00 94.38 180 PHE A C 1
ATOM 1422 O O . PHE A 1 180 ? -24.452 10.986 -18.661 1.00 94.38 180 PHE A O 1
ATOM 1429 N N . ARG A 1 181 ? -26.483 10.055 -18.483 1.00 96.62 181 ARG A N 1
ATOM 1430 C CA . ARG A 1 181 ? -27.221 11.314 -18.344 1.00 96.62 181 ARG A CA 1
ATOM 1431 C C . ARG A 1 181 ? -27.970 11.334 -17.025 1.00 96.62 181 ARG A C 1
ATOM 1433 O O . ARG A 1 181 ? -28.666 10.380 -16.692 1.00 96.62 181 ARG A O 1
ATOM 1440 N N . ILE A 1 182 ? -27.881 12.456 -16.322 1.00 97.56 182 ILE A N 1
ATOM 1441 C CA . ILE A 1 182 ? -28.740 12.767 -15.181 1.00 97.56 182 ILE A CA 1
ATOM 1442 C C . ILE A 1 182 ? -29.881 13.641 -15.683 1.00 97.56 182 ILE A C 1
ATOM 1444 O O . ILE A 1 182 ? -29.654 14.707 -16.252 1.00 97.56 182 ILE A O 1
ATOM 1448 N N . VAL A 1 183 ? -31.111 13.199 -15.464 1.00 97.44 183 VAL A N 1
ATOM 1449 C CA . VAL A 1 183 ? -32.325 13.939 -15.799 1.00 97.44 183 VAL A CA 1
ATOM 1450 C C . VAL A 1 183 ? -32.921 14.489 -14.507 1.00 97.44 183 VAL A C 1
ATOM 1452 O O . VAL A 1 183 ? -33.358 13.712 -13.661 1.00 97.44 183 VAL A O 1
ATOM 1455 N N . LEU A 1 184 ? -32.959 15.815 -14.354 1.00 96.62 184 LEU A N 1
ATOM 1456 C CA . LEU A 1 184 ? -33.615 16.478 -13.223 1.00 96.62 184 LEU A CA 1
ATOM 1457 C C . LEU A 1 184 ? -34.978 17.012 -13.644 1.00 96.62 184 LEU A C 1
ATOM 1459 O O . LEU A 1 184 ? -35.073 17.816 -14.573 1.00 96.62 184 LEU A O 1
ATOM 1463 N N . GLY A 1 185 ? -36.024 16.630 -12.920 1.00 91.94 185 GLY A N 1
ATOM 1464 C CA . GLY A 1 185 ? -37.356 17.197 -13.084 1.00 91.94 185 GLY A CA 1
ATOM 1465 C C . GLY A 1 185 ? -38.459 16.193 -13.402 1.00 91.94 185 GLY A C 1
ATOM 1466 O O . GLY A 1 185 ? -38.229 14.986 -13.450 1.00 91.94 185 GLY A O 1
ATOM 1467 N N . PRO A 1 186 ? -39.687 16.693 -13.617 1.00 93.12 186 PRO A N 1
ATOM 1468 C CA . PRO A 1 186 ? -40.012 18.079 -13.975 1.00 93.12 186 PRO A CA 1
ATOM 1469 C C . PRO A 1 186 ? -39.854 19.108 -12.838 1.00 93.12 186 PRO A C 1
ATOM 1471 O O . PRO A 1 186 ? -40.317 18.891 -11.721 1.00 93.12 186 PRO A O 1
ATOM 1474 N N . LEU A 1 187 ? -39.237 20.254 -13.143 1.00 93.94 187 LEU A N 1
ATOM 1475 C CA . LEU A 1 187 ? -38.930 21.352 -12.216 1.00 93.94 187 LEU A CA 1
ATOM 1476 C C . LEU A 1 187 ? -39.816 22.584 -12.457 1.00 93.94 187 LEU A C 1
ATOM 1478 O O . LEU A 1 187 ? -40.297 22.810 -13.567 1.00 93.94 187 LEU A O 1
ATOM 1482 N N . ASP A 1 188 ? -39.978 23.419 -11.431 1.00 91.88 188 ASP A N 1
ATOM 1483 C CA . ASP A 1 188 ? -40.454 24.800 -11.590 1.00 91.88 188 ASP A CA 1
ATOM 1484 C C . ASP A 1 188 ? -39.298 25.716 -12.027 1.00 91.88 188 ASP A C 1
ATOM 1486 O O . ASP A 1 188 ? -38.140 25.444 -11.702 1.00 91.88 188 ASP A O 1
ATOM 1490 N N . LEU A 1 189 ? -39.588 26.829 -12.715 1.00 88.38 189 LEU A N 1
ATOM 1491 C CA . LEU A 1 189 ? -38.559 27.707 -13.301 1.00 88.38 189 LEU A CA 1
ATOM 1492 C C . LEU A 1 189 ? -37.511 28.186 -12.284 1.00 88.38 189 LEU A C 1
ATOM 1494 O O . LEU A 1 189 ? -36.320 28.203 -12.579 1.00 88.38 189 LEU A O 1
ATOM 1498 N N . GLN A 1 190 ? -37.932 28.542 -11.068 1.00 89.44 190 GLN A N 1
ATOM 1499 C CA . GLN A 1 190 ? -37.005 28.991 -10.023 1.00 89.44 190 GLN A CA 1
ATOM 1500 C C . GLN A 1 190 ? -36.007 27.900 -9.618 1.00 89.44 190 GLN A C 1
ATOM 1502 O O . GLN A 1 190 ? -34.836 28.194 -9.395 1.00 89.44 190 GLN A O 1
ATOM 1507 N N . VAL A 1 191 ? -36.457 26.644 -9.538 1.00 91.56 191 VAL A N 1
ATOM 1508 C CA . VAL A 1 191 ? -35.597 25.497 -9.214 1.00 91.56 191 VAL A CA 1
ATOM 1509 C C . VAL A 1 191 ? -34.721 25.143 -10.413 1.00 91.56 191 VAL A C 1
ATOM 1511 O O . VAL A 1 191 ? -33.525 24.935 -10.249 1.00 91.56 191 VAL A O 1
ATOM 1514 N N . TYR A 1 192 ? -35.283 25.168 -11.622 1.00 92.25 192 TYR A N 1
ATOM 1515 C CA . TYR A 1 192 ? -34.562 24.964 -12.878 1.00 92.25 192 TYR A CA 1
ATOM 1516 C C . TYR A 1 192 ? -33.341 25.889 -13.002 1.00 92.25 192 TYR A C 1
ATOM 1518 O O . TYR A 1 192 ? -32.231 25.421 -13.250 1.00 92.25 192 TYR A O 1
ATOM 1526 N N . LEU A 1 193 ? -33.513 27.192 -12.745 1.00 90.00 193 LEU A N 1
ATOM 1527 C CA . LEU A 1 193 ? -32.432 28.177 -12.854 1.00 90.00 193 LEU A CA 1
ATOM 1528 C C . LEU A 1 193 ? -31.272 27.903 -11.880 1.00 90.00 193 LEU A C 1
ATOM 1530 O O . LEU A 1 193 ? -30.125 28.216 -12.201 1.00 90.00 193 LEU A O 1
ATOM 1534 N N . ARG A 1 194 ? -31.528 27.259 -10.732 1.00 91.31 194 ARG A N 1
ATOM 1535 C CA . ARG A 1 194 ? -30.493 26.906 -9.741 1.00 91.31 194 ARG A CA 1
ATOM 1536 C C . ARG A 1 194 ? -29.535 25.808 -10.217 1.00 91.31 194 ARG A C 1
ATOM 1538 O O . ARG A 1 194 ? -28.436 25.725 -9.670 1.00 91.31 194 ARG A O 1
ATOM 1545 N N . PHE A 1 195 ? -29.917 25.026 -11.229 1.00 91.75 195 PHE A N 1
ATOM 1546 C CA . PHE A 1 195 ? -29.096 23.967 -11.835 1.00 91.75 195 PHE A CA 1
ATOM 1547 C C . PHE A 1 195 ? -28.480 24.350 -13.189 1.00 91.75 195 PHE A C 1
ATOM 1549 O O . PHE A 1 195 ? -27.784 23.541 -13.796 1.00 91.75 195 PHE A O 1
ATOM 1556 N N . THR A 1 196 ? -28.726 25.566 -13.682 1.00 89.56 196 THR A N 1
ATOM 1557 C CA . THR A 1 196 ? -28.064 26.074 -14.897 1.00 89.56 196 THR A CA 1
ATOM 1558 C C . THR A 1 196 ? -26.574 26.338 -14.649 1.00 89.56 196 THR A C 1
ATOM 1560 O O . THR A 1 196 ? -26.119 26.314 -13.506 1.00 89.56 196 THR A O 1
ATOM 1563 N N . ALA A 1 197 ? -25.804 26.641 -15.700 1.00 83.56 197 ALA A N 1
ATOM 1564 C CA . ALA A 1 197 ? -24.363 26.914 -15.610 1.00 83.56 197 ALA A CA 1
ATOM 1565 C C . ALA A 1 197 ? -23.970 28.019 -14.600 1.00 83.56 197 ALA A C 1
ATOM 1567 O O . ALA A 1 197 ? -22.876 27.978 -14.047 1.00 83.56 197 ALA A O 1
ATOM 1568 N N . GLN A 1 198 ? -24.859 28.982 -14.322 1.00 81.69 198 GLN A N 1
ATOM 1569 C CA . GLN A 1 198 ? -24.660 30.040 -13.310 1.00 81.69 198 GLN A CA 1
ATOM 1570 C C . GLN A 1 198 ? -25.441 29.789 -12.007 1.00 81.69 198 GLN A C 1
ATOM 1572 O O . GLN A 1 198 ? -25.499 30.645 -11.123 1.00 81.69 198 GLN A O 1
ATOM 1577 N N . GLY A 1 199 ? -26.080 28.630 -11.894 1.00 85.94 199 GLY A N 1
ATOM 1578 C CA . GLY A 1 199 ? -26.921 28.262 -10.773 1.00 85.94 199 GLY A CA 1
ATOM 1579 C C . GLY A 1 199 ? -26.122 27.886 -9.523 1.00 85.94 199 GLY A C 1
ATOM 1580 O O . GLY A 1 199 ? -25.065 27.261 -9.587 1.00 85.94 199 GLY A O 1
ATOM 1581 N N . VAL A 1 200 ? -26.657 28.237 -8.353 1.00 87.19 200 VAL A N 1
ATOM 1582 C CA . VAL A 1 200 ? -26.001 28.016 -7.049 1.00 87.19 200 VAL A CA 1
ATOM 1583 C C . VAL A 1 200 ? -25.916 26.546 -6.620 1.00 87.19 200 VAL A C 1
ATOM 1585 O O . VAL A 1 200 ? -25.154 26.224 -5.709 1.00 87.19 200 VAL A O 1
ATOM 1588 N N . ASP A 1 201 ? -26.702 25.656 -7.232 1.00 91.00 201 ASP A N 1
ATOM 1589 C CA . ASP A 1 201 ? -26.729 24.231 -6.887 1.00 91.00 201 ASP A CA 1
ATOM 1590 C C . ASP A 1 201 ? -25.898 23.361 -7.834 1.00 91.00 201 ASP A C 1
ATOM 1592 O O . ASP A 1 201 ? -25.538 22.245 -7.458 1.00 91.00 201 ASP A O 1
ATOM 1596 N N . LEU A 1 202 ? -25.515 23.876 -9.009 1.00 90.81 202 LEU A N 1
ATOM 1597 C CA . LEU A 1 202 ? -24.668 23.150 -9.955 1.00 90.81 202 LEU A CA 1
ATOM 1598 C C . LEU A 1 202 ? -23.322 22.698 -9.346 1.00 90.81 202 LEU A C 1
ATOM 1600 O O . LEU A 1 202 ? -22.989 21.525 -9.509 1.00 90.81 202 LEU A O 1
ATOM 1604 N N . PRO A 1 203 ? -22.573 23.527 -8.581 1.00 89.12 203 PRO A N 1
ATOM 1605 C CA . PRO A 1 203 ? -21.330 23.075 -7.948 1.00 89.12 203 PRO A CA 1
ATOM 1606 C C . PRO A 1 203 ? -21.536 21.901 -6.982 1.00 89.12 203 PRO A C 1
ATOM 1608 O O . PRO A 1 203 ? -20.713 20.992 -6.917 1.00 89.12 203 PRO A O 1
ATOM 1611 N N . LYS A 1 204 ? -22.654 21.906 -6.242 1.00 91.06 204 LYS A N 1
ATOM 1612 C CA . LYS A 1 204 ? -22.992 20.852 -5.274 1.00 91.06 204 LYS A CA 1
ATOM 1613 C C . LYS A 1 204 ? -23.342 19.551 -5.987 1.00 91.06 204 LYS A C 1
ATOM 1615 O O . LYS A 1 204 ? -22.947 18.481 -5.538 1.00 91.06 204 LYS A O 1
ATOM 1620 N N . LEU A 1 205 ? -24.080 19.660 -7.096 1.00 93.31 205 LEU A N 1
ATOM 1621 C CA . LEU A 1 205 ? -24.439 18.537 -7.955 1.00 93.31 205 LEU A CA 1
ATOM 1622 C C . LEU A 1 205 ? -23.183 17.892 -8.545 1.00 93.31 205 LEU A C 1
ATOM 1624 O O . LEU A 1 205 ? -23.016 16.685 -8.419 1.00 93.31 205 LEU A O 1
ATOM 1628 N N . VAL A 1 206 ? -22.289 18.695 -9.129 1.00 91.06 206 VAL A N 1
ATOM 1629 C CA . VAL A 1 206 ? -21.026 18.210 -9.704 1.00 91.06 206 VAL A CA 1
ATOM 1630 C C . VAL A 1 206 ? -20.207 17.455 -8.666 1.00 91.06 206 VAL A C 1
ATOM 1632 O O . VAL A 1 206 ? -19.776 16.335 -8.924 1.00 91.06 206 VAL A O 1
ATOM 1635 N N . GLU A 1 207 ? -20.004 18.039 -7.486 1.00 88.75 207 GLU A N 1
ATOM 1636 C CA . GLU A 1 207 ? -19.205 17.390 -6.450 1.00 88.75 207 GLU A CA 1
ATOM 1637 C C . GLU A 1 207 ? -19.859 16.094 -5.949 1.00 88.75 207 GLU A C 1
ATOM 1639 O O . GLU A 1 207 ? -19.172 15.089 -5.786 1.00 88.75 207 GLU A O 1
ATOM 1644 N N . CYS A 1 208 ? -21.187 16.073 -5.779 1.00 91.25 208 CYS A N 1
ATOM 1645 C CA . CYS A 1 208 ? -21.911 14.850 -5.435 1.00 91.25 208 CYS A CA 1
ATOM 1646 C C . CYS A 1 208 ? -21.726 13.760 -6.506 1.00 91.25 208 CYS A C 1
ATOM 1648 O O . CYS A 1 208 ? -21.454 12.613 -6.169 1.00 91.25 208 CYS A O 1
ATOM 1650 N N . VAL A 1 209 ? -21.792 14.100 -7.797 1.00 91.81 209 VAL A N 1
ATOM 1651 C CA . VAL A 1 209 ? -21.568 13.133 -8.886 1.00 91.81 209 VAL A CA 1
ATOM 1652 C C . VAL A 1 209 ? -20.125 12.617 -8.896 1.00 91.81 209 VAL A C 1
ATOM 1654 O O . VAL A 1 209 ? -19.915 11.405 -9.002 1.00 91.81 209 VAL A O 1
ATOM 1657 N N . ARG A 1 210 ? -19.130 13.500 -8.724 1.00 87.25 210 ARG A N 1
ATOM 1658 C CA . ARG A 1 210 ? -17.709 13.118 -8.628 1.00 87.25 210 ARG A CA 1
ATOM 1659 C C . ARG A 1 210 ? -17.429 12.191 -7.447 1.00 87.25 210 ARG A C 1
ATOM 1661 O O . ARG A 1 210 ? -16.591 11.307 -7.570 1.00 87.25 210 ARG A O 1
ATOM 1668 N N . GLU A 1 211 ? -18.145 12.337 -6.336 1.00 85.75 211 GLU A N 1
ATOM 1669 C CA . GLU A 1 211 ? -18.006 11.449 -5.176 1.00 85.75 211 GLU A CA 1
ATOM 1670 C C . GLU A 1 211 ? -18.387 9.994 -5.502 1.00 85.75 211 GLU A C 1
ATOM 1672 O O . GLU A 1 211 ? -17.723 9.035 -5.101 1.00 85.75 211 GLU A O 1
ATOM 1677 N N . PHE A 1 212 ? -19.453 9.813 -6.282 1.00 86.69 212 PHE A N 1
ATOM 1678 C CA . PHE A 1 212 ? -19.920 8.484 -6.666 1.00 86.69 212 PHE A CA 1
ATOM 1679 C C . PHE A 1 212 ? -19.109 7.897 -7.818 1.00 86.69 212 PHE A C 1
ATOM 1681 O O . PHE A 1 212 ? -18.735 6.727 -7.773 1.00 86.69 212 PHE A O 1
ATOM 1688 N N . VAL A 1 213 ? -18.848 8.687 -8.859 1.00 82.75 213 VAL A N 1
ATOM 1689 C CA . VAL A 1 213 ? -18.342 8.172 -10.141 1.00 82.75 213 VAL A CA 1
ATOM 1690 C C . VAL A 1 213 ? -16.843 8.446 -10.336 1.00 82.75 213 VAL A C 1
ATOM 1692 O O . VAL A 1 213 ? -16.187 7.826 -11.178 1.00 82.75 213 VAL A O 1
ATOM 1695 N N . GLY A 1 214 ? -16.252 9.319 -9.518 1.00 82.00 214 GLY A N 1
ATOM 1696 C CA . GLY A 1 214 ? -14.881 9.788 -9.691 1.00 82.00 214 GLY A CA 1
ATOM 1697 C C . GLY A 1 214 ? -14.715 10.511 -11.027 1.00 82.00 214 GLY A C 1
ATOM 1698 O O . GLY A 1 214 ? -15.573 11.285 -11.445 1.00 82.00 214 GLY A O 1
ATOM 1699 N N . ARG A 1 215 ? -13.609 10.221 -11.720 1.00 81.50 215 ARG A N 1
ATOM 1700 C CA . ARG A 1 215 ? -13.307 10.738 -13.068 1.00 81.50 215 ARG A CA 1
ATOM 1701 C C . ARG A 1 215 ? -13.388 9.687 -14.180 1.00 81.50 215 ARG A C 1
ATOM 1703 O O . ARG A 1 215 ? -12.961 9.960 -15.295 1.00 81.50 215 ARG A O 1
ATOM 1710 N N . GLY A 1 216 ? -13.910 8.493 -13.884 1.00 78.56 216 GLY A N 1
ATOM 1711 C CA . GLY A 1 216 ? -13.927 7.365 -14.827 1.00 78.56 216 GLY A CA 1
ATOM 1712 C C . GLY A 1 216 ? -15.040 7.414 -15.877 1.00 78.56 216 GLY A C 1
ATOM 1713 O O . GLY A 1 216 ? -14.972 6.691 -16.863 1.00 78.56 216 GLY A O 1
ATOM 1714 N N . CYS A 1 217 ? -16.061 8.251 -15.688 1.00 84.69 217 CYS A N 1
ATOM 1715 C CA . CYS A 1 217 ? -17.144 8.439 -16.653 1.00 84.69 217 CYS A CA 1
ATOM 1716 C C . CYS A 1 217 ? -17.370 9.928 -16.916 1.00 84.69 217 CYS A C 1
ATOM 1718 O O . CYS A 1 217 ? -17.221 10.767 -16.027 1.00 84.69 217 CYS A O 1
ATOM 1720 N N . ARG A 1 218 ? -17.788 10.240 -18.138 1.00 88.94 218 ARG A N 1
ATOM 1721 C CA . ARG A 1 218 ? -18.377 11.524 -18.507 1.00 88.94 218 ARG A CA 1
ATOM 1722 C C . ARG A 1 218 ? -19.867 11.506 -18.185 1.00 88.94 218 ARG A C 1
ATOM 1724 O O . ARG A 1 218 ? -20.500 10.453 -18.153 1.00 88.94 218 ARG A O 1
ATOM 1731 N N . TRP A 1 219 ? -20.449 12.675 -17.974 1.00 92.94 219 TRP A N 1
ATOM 1732 C CA . TRP A 1 219 ? -21.880 12.773 -17.735 1.00 92.94 219 TRP A CA 1
ATOM 1733 C C . TRP A 1 219 ? -22.447 14.075 -18.275 1.00 92.94 219 TRP A C 1
ATOM 1735 O O . TRP A 1 219 ? -21.756 15.089 -18.366 1.00 92.94 219 TRP A O 1
ATOM 1745 N N . GLU A 1 220 ? -23.720 14.027 -18.646 1.00 94.94 220 GLU A N 1
ATOM 1746 C CA . GLU A 1 220 ? -24.481 15.204 -19.045 1.00 94.94 220 GLU A CA 1
ATOM 1747 C C . GLU A 1 220 ? -25.701 15.395 -18.149 1.00 94.94 220 GLU A C 1
ATOM 1749 O O . GLU A 1 220 ? -26.264 14.439 -17.611 1.00 94.94 220 GLU A O 1
ATOM 1754 N N . LEU A 1 221 ? -26.110 16.646 -17.999 1.00 96.00 221 LEU A N 1
ATOM 1755 C CA . LEU A 1 221 ? -27.278 17.045 -17.238 1.00 96.00 221 LEU A CA 1
ATOM 1756 C C . LEU A 1 221 ? -28.381 17.461 -18.201 1.00 96.00 221 LEU A C 1
ATOM 1758 O O . LEU A 1 221 ? -28.163 18.327 -19.044 1.00 96.00 221 LEU A O 1
ATOM 1762 N N . GLU A 1 222 ? -29.562 16.870 -18.058 1.00 96.19 222 GLU A N 1
ATOM 1763 C CA . GLU A 1 222 ? -30.788 17.282 -18.733 1.00 96.19 222 GLU A CA 1
ATOM 1764 C C . GLU A 1 222 ? -31.768 17.850 -17.707 1.00 96.19 222 GLU A C 1
ATOM 1766 O O . GLU A 1 222 ? -32.223 17.151 -16.802 1.00 96.19 222 GLU A O 1
ATOM 1771 N N . LEU A 1 223 ? -32.125 19.121 -17.867 1.00 94.81 223 LEU A N 1
ATOM 1772 C CA . LEU A 1 223 ? -33.115 19.775 -17.022 1.00 94.81 223 LEU A CA 1
ATOM 1773 C C . LEU A 1 223 ? -34.487 19.720 -17.695 1.00 94.81 223 LEU A C 1
ATOM 1775 O O . LEU A 1 223 ? -34.673 20.255 -18.789 1.00 94.81 223 LEU A O 1
ATOM 1779 N N . ARG A 1 224 ? -35.469 19.105 -17.036 1.00 94.19 224 ARG A N 1
ATOM 1780 C CA . ARG A 1 224 ? -36.866 19.072 -17.483 1.00 94.19 224 ARG A CA 1
ATOM 1781 C C . ARG A 1 224 ? -37.688 20.079 -16.697 1.00 94.19 224 ARG A C 1
ATOM 1783 O O . ARG A 1 224 ? -37.674 20.073 -15.469 1.00 94.19 224 ARG A O 1
ATOM 1790 N N . ILE A 1 225 ? -38.441 20.920 -17.394 1.00 91.56 225 ILE A N 1
ATOM 1791 C CA . ILE A 1 225 ? -39.320 21.929 -16.794 1.00 91.56 225 ILE A CA 1
ATOM 1792 C C . ILE A 1 225 ? -40.787 21.517 -16.942 1.00 91.56 225 ILE A C 1
ATOM 1794 O O . ILE A 1 225 ? -41.173 20.870 -17.921 1.00 91.56 225 ILE A O 1
ATOM 1798 N N . LYS A 1 226 ? -41.623 21.874 -15.963 1.00 90.50 226 LYS A N 1
ATOM 1799 C CA . LYS A 1 226 ? -43.077 21.713 -16.085 1.00 90.50 226 LYS A CA 1
ATOM 1800 C C . LYS A 1 226 ? -43.591 22.558 -17.263 1.00 90.50 226 LYS A C 1
ATOM 1802 O O . LYS A 1 226 ? -43.157 23.702 -17.397 1.00 90.50 226 LYS A O 1
ATOM 1807 N N . PRO A 1 227 ? -44.549 22.061 -18.065 1.00 83.06 227 PRO A N 1
ATOM 1808 C CA . PRO A 1 227 ? -45.014 22.753 -19.271 1.00 83.06 227 PRO A CA 1
ATOM 1809 C C . PRO A 1 227 ? -45.506 24.182 -19.009 1.00 83.06 227 PRO A C 1
ATOM 1811 O O . PRO A 1 227 ? -45.205 25.097 -19.765 1.00 83.06 227 PRO A O 1
ATOM 1814 N N . GLN A 1 228 ? -46.211 24.386 -17.893 1.00 80.94 228 GLN A N 1
ATOM 1815 C CA . GLN A 1 228 ? -46.754 25.689 -17.487 1.00 80.94 228 GLN A CA 1
ATOM 1816 C C . GLN A 1 228 ? -45.702 26.626 -16.865 1.00 80.94 228 GLN A C 1
ATOM 1818 O O . GLN A 1 228 ? -45.974 27.802 -16.646 1.00 80.94 228 GLN A O 1
ATOM 1823 N N . GLY A 1 229 ? -44.511 26.108 -16.552 1.00 79.81 229 GLY A N 1
ATOM 1824 C CA . GLY A 1 229 ? -43.417 26.854 -15.935 1.00 79.81 229 GLY A CA 1
ATOM 1825 C C . GLY A 1 229 ? -42.405 27.423 -16.930 1.00 79.81 229 GLY A C 1
ATOM 1826 O O . GLY A 1 229 ? -41.510 28.143 -16.501 1.00 79.81 229 GLY A O 1
ATOM 1827 N N . ALA A 1 230 ? -42.516 27.107 -18.223 1.00 82.38 230 ALA A N 1
ATOM 1828 C CA . ALA A 1 230 ? -41.605 27.573 -19.268 1.00 82.38 230 ALA A CA 1
ATOM 1829 C C . ALA A 1 230 ? -42.123 28.880 -19.907 1.00 82.38 230 ALA A C 1
ATOM 1831 O O . ALA A 1 230 ? -43.063 28.826 -20.705 1.00 82.38 230 ALA A O 1
ATOM 1832 N N . PRO A 1 231 ? -41.566 30.061 -19.571 1.00 78.06 231 PRO A N 1
ATOM 1833 C CA . PRO A 1 231 ? -41.994 31.316 -20.176 1.00 78.06 231 PRO A CA 1
ATOM 1834 C C . PRO A 1 231 ? -41.611 31.366 -21.665 1.00 78.06 231 PRO A C 1
ATOM 1836 O O . PRO A 1 231 ? -40.505 30.953 -22.029 1.00 78.06 231 PRO A O 1
ATOM 1839 N N . PRO A 1 232 ? -42.489 31.890 -22.541 1.00 81.44 232 PRO A N 1
ATOM 1840 C CA . PRO A 1 232 ? -42.128 32.128 -23.929 1.00 81.44 232 PRO A CA 1
ATOM 1841 C C . PRO A 1 232 ? -41.045 33.208 -23.997 1.00 81.44 232 PRO A C 1
ATOM 1843 O O . PRO A 1 232 ? -41.157 34.250 -23.356 1.00 81.44 232 PRO A O 1
ATOM 1846 N N . ALA A 1 233 ? -40.012 32.982 -24.802 1.00 83.94 233 ALA A N 1
ATOM 1847 C CA . ALA A 1 233 ? -38.959 33.958 -25.030 1.00 83.94 233 ALA A CA 1
ATOM 1848 C C . ALA A 1 233 ? -39.523 35.193 -25.752 1.00 83.94 233 ALA A C 1
ATOM 1850 O O . ALA A 1 233 ? -40.167 35.071 -26.799 1.00 83.94 233 ALA A O 1
ATOM 1851 N N . VAL A 1 234 ? -39.248 36.384 -25.214 1.00 82.81 234 VAL A N 1
ATOM 1852 C CA . VAL A 1 234 ? -39.650 37.669 -25.803 1.00 82.81 234 VAL A CA 1
ATOM 1853 C C . VAL A 1 234 ? -38.408 38.518 -26.069 1.00 82.81 234 VAL A C 1
ATOM 1855 O O . VAL A 1 234 ? -37.476 38.559 -25.270 1.00 82.81 234 VAL A O 1
ATOM 1858 N N . LEU A 1 235 ? -38.379 39.214 -27.208 1.00 81.81 235 LEU A N 1
ATOM 1859 C CA . LEU A 1 235 ? -37.295 40.144 -27.534 1.00 81.81 235 LEU A CA 1
ATOM 1860 C C . LEU A 1 235 ? -37.200 41.256 -26.475 1.00 81.81 235 LEU A C 1
ATOM 1862 O O . LEU A 1 235 ? -38.194 41.913 -26.175 1.00 81.81 235 LEU A O 1
ATOM 1866 N N . GLY A 1 236 ? -35.998 41.473 -25.933 1.00 78.12 236 GLY A N 1
ATOM 1867 C CA . GLY A 1 236 ? -35.757 42.423 -24.837 1.00 78.12 236 GLY A CA 1
ATOM 1868 C C . GLY A 1 236 ? -36.052 41.875 -23.434 1.00 78.12 236 GLY A C 1
ATOM 1869 O O . GLY A 1 236 ? -35.933 42.624 -22.467 1.00 78.12 236 GLY A O 1
ATOM 1870 N N . GLY A 1 237 ? -36.429 40.596 -23.322 1.00 78.12 237 GLY A N 1
ATOM 1871 C CA . GLY A 1 237 ? -36.584 39.890 -22.053 1.00 78.12 237 GLY A CA 1
ATOM 1872 C C . GLY A 1 237 ? -35.254 39.556 -21.366 1.00 78.12 237 GLY A C 1
ATOM 1873 O O . GLY A 1 237 ? -34.170 39.876 -21.858 1.00 78.12 237 GLY A O 1
ATOM 1874 N N . THR A 1 238 ? -35.342 38.929 -20.192 1.00 76.31 238 THR A N 1
ATOM 1875 C CA . THR A 1 238 ? -34.182 38.524 -19.375 1.00 76.31 238 THR A CA 1
ATOM 1876 C C . THR A 1 238 ? -33.754 37.073 -19.623 1.00 76.31 238 THR A C 1
ATOM 1878 O O . THR A 1 238 ? -32.773 36.608 -19.038 1.00 76.31 238 THR A O 1
ATOM 1881 N N . GLU A 1 239 ? -34.475 36.351 -20.482 1.00 80.38 239 GLU A N 1
ATOM 1882 C CA . GLU A 1 239 ? -34.225 34.961 -20.844 1.00 80.38 239 GLU A CA 1
ATOM 1883 C C . GLU A 1 239 ? -32.955 34.821 -21.693 1.00 80.38 239 GLU A C 1
ATOM 1885 O O . GLU A 1 239 ? -32.700 35.598 -22.614 1.00 80.38 239 GLU A O 1
ATOM 1890 N N . GLN A 1 240 ? -32.156 33.789 -21.415 1.00 77.69 240 GLN A N 1
ATOM 1891 C CA . GLN A 1 240 ? -30.900 33.544 -22.123 1.00 77.69 240 GLN A CA 1
ATOM 1892 C C . GLN A 1 240 ? -31.057 32.431 -23.163 1.00 77.69 240 GLN A C 1
ATOM 1894 O O . GLN A 1 240 ? -31.670 31.383 -22.908 1.00 77.69 240 GLN A O 1
ATOM 1899 N N . LEU A 1 241 ? -30.491 32.656 -24.354 1.00 82.00 241 LEU A N 1
ATOM 1900 C CA . LEU A 1 241 ? -30.536 31.694 -25.453 1.00 82.00 241 LEU A CA 1
ATOM 1901 C C . LEU A 1 241 ? -29.830 30.388 -25.065 1.00 82.00 241 LEU A C 1
ATOM 1903 O O . LEU A 1 241 ? -28.690 30.405 -24.611 1.00 82.00 241 LEU A O 1
ATOM 1907 N N . GLY A 1 242 ? -30.519 29.258 -25.239 1.00 77.31 242 GLY A N 1
ATOM 1908 C CA . GLY A 1 242 ? -29.997 27.924 -24.918 1.00 77.31 242 GLY A CA 1
ATOM 1909 C C . GLY A 1 242 ? -30.001 27.566 -23.428 1.00 77.31 242 GLY A C 1
ATOM 1910 O O . GLY A 1 242 ? -29.600 26.460 -23.078 1.00 77.31 242 GLY A O 1
ATOM 1911 N N . TRP A 1 243 ? -30.429 28.481 -22.549 1.00 78.69 243 TRP A N 1
ATOM 1912 C CA . TRP A 1 243 ? -30.446 28.277 -21.096 1.00 78.69 243 TRP A CA 1
ATOM 1913 C C . TRP A 1 243 ? -31.868 28.332 -20.537 1.00 78.69 243 TRP A C 1
ATOM 1915 O O . TRP A 1 243 ? -32.281 27.412 -19.839 1.00 78.69 243 TRP A O 1
ATOM 1925 N N . SER A 1 244 ? -32.628 29.387 -20.844 1.00 81.88 244 SER A N 1
ATOM 1926 C CA . SER A 1 244 ? -33.956 29.646 -20.259 1.00 81.88 244 SER A CA 1
ATOM 1927 C C . SER A 1 244 ? -34.959 30.242 -21.254 1.00 81.88 244 SER A C 1
ATOM 1929 O O . SER A 1 244 ? -35.865 30.973 -20.864 1.00 81.88 244 SER A O 1
ATOM 1931 N N . SER A 1 245 ? -34.790 29.954 -22.545 1.00 83.94 245 SER A N 1
ATOM 1932 C CA . SER A 1 245 ? -35.632 30.480 -23.625 1.00 83.94 245 SER A CA 1
ATOM 1933 C C . SER A 1 245 ? -36.374 29.358 -24.349 1.00 83.94 245 SER A C 1
ATOM 1935 O O . SER A 1 245 ? -35.764 28.409 -24.840 1.00 83.94 245 SER A O 1
ATOM 1937 N N . TRP A 1 246 ? -37.697 29.498 -24.455 1.00 85.88 246 TRP A N 1
ATOM 1938 C CA . TRP A 1 246 ? -38.572 28.578 -25.183 1.00 85.88 246 TRP A CA 1
ATOM 1939 C C . TRP A 1 246 ? -39.404 29.347 -26.208 1.00 85.88 246 TRP A C 1
ATOM 1941 O O . TRP A 1 246 ? -39.898 30.435 -25.926 1.00 85.88 246 TRP A O 1
ATOM 1951 N N . LEU A 1 247 ? -39.552 28.809 -27.418 1.00 83.38 247 LEU A N 1
ATOM 1952 C CA . LEU A 1 247 ? -40.359 29.449 -28.457 1.00 83.38 247 LEU A CA 1
ATOM 1953 C C . LEU A 1 247 ? -41.827 29.039 -28.318 1.00 83.38 247 LEU A C 1
ATOM 1955 O O . LEU A 1 247 ? -42.160 27.864 -28.446 1.00 83.38 247 LEU A O 1
ATOM 1959 N N . GLY A 1 248 ? -42.705 30.025 -28.124 1.00 77.94 248 GLY A N 1
ATOM 1960 C CA . GLY A 1 248 ? -44.150 29.808 -28.043 1.00 77.94 248 GLY A CA 1
ATOM 1961 C C . GLY A 1 248 ? -44.606 29.145 -26.740 1.00 77.94 248 GLY A C 1
ATOM 1962 O O . GLY A 1 248 ? -43.924 29.207 -25.722 1.00 77.94 248 GLY A O 1
ATOM 1963 N N . GLN A 1 249 ? -45.802 28.553 -26.770 1.00 74.06 249 GLN A N 1
ATOM 1964 C CA . GLN A 1 249 ? -46.365 27.797 -25.648 1.00 74.06 249 GLN A CA 1
ATOM 1965 C C . GLN A 1 249 ? -46.110 26.299 -25.823 1.00 74.06 249 GLN A C 1
ATOM 1967 O O . GLN A 1 249 ? -45.994 25.805 -26.946 1.00 74.06 249 GLN A O 1
ATOM 1972 N N . ALA A 1 250 ? -46.052 25.578 -24.703 1.00 74.06 250 ALA A N 1
ATOM 1973 C CA . ALA A 1 250 ? -45.900 24.131 -24.691 1.00 74.06 250 ALA A CA 1
ATOM 1974 C C . ALA A 1 250 ? -47.004 23.458 -25.535 1.00 74.06 250 ALA A C 1
ATOM 1976 O O . ALA A 1 250 ? -48.184 23.690 -25.271 1.00 74.06 250 ALA A O 1
ATOM 1977 N N . PRO A 1 251 ? -46.662 22.611 -26.521 1.00 68.81 251 PRO A N 1
ATOM 1978 C CA . PRO A 1 251 ? -47.662 21.963 -27.372 1.00 68.81 251 PRO A CA 1
ATOM 1979 C C . PRO A 1 251 ? -48.438 20.845 -26.651 1.00 68.81 251 PRO A C 1
ATOM 1981 O O . PRO A 1 251 ? -49.457 20.385 -27.159 1.00 68.81 251 PRO A O 1
ATOM 1984 N N . THR A 1 252 ? -47.955 20.386 -25.490 1.00 78.94 252 THR A N 1
ATOM 1985 C CA . THR A 1 252 ? -48.507 19.270 -24.702 1.00 78.94 252 THR A CA 1
ATOM 1986 C C . THR A 1 252 ? -48.293 19.492 -23.203 1.00 78.94 252 THR A C 1
ATOM 1988 O O . THR A 1 252 ? -47.356 20.193 -22.827 1.00 78.94 252 THR A O 1
ATOM 1991 N N . ASP A 1 253 ? -49.047 18.786 -22.354 1.00 81.75 253 ASP A N 1
ATOM 1992 C CA . ASP A 1 253 ? -48.842 18.749 -20.892 1.00 81.75 253 ASP A CA 1
ATOM 1993 C C . ASP A 1 253 ? -47.636 17.889 -20.440 1.00 81.75 253 ASP A C 1
ATOM 1995 O O . ASP A 1 253 ? -47.407 17.698 -19.244 1.00 81.75 253 ASP A O 1
ATOM 1999 N N . ALA A 1 254 ? -46.832 17.370 -21.375 1.00 85.19 254 ALA A N 1
ATOM 2000 C CA . ALA A 1 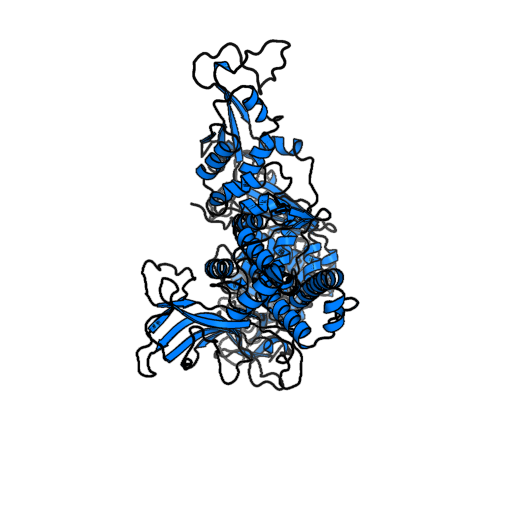254 ? -45.612 16.630 -21.061 1.00 85.19 254 ALA A CA 1
ATOM 2001 C C . ALA A 1 254 ? -44.459 17.567 -20.632 1.00 85.19 254 ALA A C 1
ATOM 2003 O O . ALA A 1 254 ? -44.325 18.661 -21.189 1.00 85.19 254 ALA A O 1
ATOM 2004 N N . PRO A 1 255 ? -43.589 17.150 -19.688 1.00 86.75 255 PRO A N 1
ATOM 2005 C CA . PRO A 1 255 ? -42.391 17.901 -19.317 1.00 86.75 255 PRO A CA 1
ATOM 2006 C C . PRO A 1 255 ? -41.543 18.301 -20.527 1.00 86.75 255 PRO A C 1
ATOM 2008 O O . PRO A 1 255 ? -41.272 17.478 -21.400 1.00 86.75 255 PRO A O 1
ATOM 2011 N N . ILE A 1 256 ? -41.086 19.551 -20.551 1.00 87.81 256 ILE A N 1
ATOM 2012 C CA . ILE A 1 256 ? -40.288 20.095 -21.651 1.00 87.81 256 ILE A CA 1
ATOM 2013 C C . ILE A 1 256 ? -38.809 19.925 -21.314 1.00 87.81 256 ILE A C 1
ATOM 2015 O O . ILE A 1 256 ? -38.368 20.305 -20.226 1.00 87.81 256 ILE A O 1
ATOM 2019 N N . THR A 1 257 ? -38.027 19.392 -22.250 1.00 88.12 257 THR A N 1
ATOM 2020 C CA . THR A 1 257 ? -36.564 19.408 -22.152 1.00 88.12 257 THR A CA 1
ATOM 2021 C C . THR A 1 257 ? -36.066 20.845 -22.306 1.00 88.12 257 THR A C 1
ATOM 2023 O O . THR A 1 257 ? -36.276 21.477 -23.339 1.00 88.12 257 THR A O 1
ATOM 2026 N N . GLY A 1 258 ? -35.440 21.374 -21.257 1.00 87.06 258 GLY A N 1
ATOM 2027 C CA . GLY A 1 258 ? -34.737 22.652 -21.278 1.00 87.06 258 GLY A CA 1
ATOM 2028 C C . GLY A 1 258 ? -33.271 22.458 -21.662 1.00 87.06 258 GLY A C 1
ATOM 2029 O O . GLY A 1 258 ? -32.955 21.906 -22.713 1.00 87.06 258 GLY A O 1
ATOM 2030 N N . MET A 1 259 ? -32.368 22.919 -20.801 1.00 89.81 259 MET A N 1
ATOM 2031 C CA . MET A 1 259 ? -30.927 22.857 -21.015 1.00 89.81 259 MET A CA 1
ATOM 2032 C C . MET A 1 259 ? -30.417 21.411 -20.922 1.00 89.81 259 MET A C 1
ATOM 2034 O O . MET A 1 259 ? -30.722 20.695 -19.962 1.00 89.81 259 MET A O 1
ATOM 2038 N N . ARG A 1 260 ? -29.603 21.010 -21.906 1.00 92.12 260 ARG A N 1
ATOM 2039 C CA . ARG A 1 260 ? -28.789 19.788 -21.879 1.00 92.12 260 ARG A CA 1
ATOM 2040 C C . ARG A 1 260 ? -27.327 20.157 -22.105 1.00 92.12 260 ARG A C 1
ATOM 2042 O O . ARG A 1 260 ? -27.016 20.783 -23.114 1.00 92.12 260 ARG A O 1
ATOM 2049 N N . PHE A 1 261 ? -26.449 19.806 -21.172 1.00 92.06 261 PHE A N 1
ATOM 2050 C CA . PHE A 1 261 ? -25.039 20.210 -21.213 1.00 92.06 261 PHE A CA 1
ATOM 2051 C C . PHE A 1 261 ? -24.152 19.293 -20.366 1.00 92.06 261 PHE A C 1
ATOM 2053 O O . PHE A 1 261 ? -24.664 18.490 -19.592 1.00 92.06 261 PHE A O 1
ATOM 2060 N N . GLU A 1 262 ? -22.829 19.420 -20.498 1.00 90.75 262 GLU A N 1
ATOM 2061 C CA . GLU A 1 262 ? -21.835 18.726 -19.666 1.00 90.75 262 GLU A CA 1
ATOM 2062 C C . GLU A 1 262 ? -21.389 19.642 -18.513 1.00 90.75 262 GLU A C 1
ATOM 2064 O O . GLU A 1 262 ? -20.646 20.599 -18.752 1.00 90.75 262 GLU A O 1
ATOM 2069 N N . PRO A 1 263 ? -21.811 19.394 -17.258 1.00 89.19 263 PRO A N 1
ATOM 2070 C CA . PRO A 1 263 ? -21.527 20.315 -16.155 1.00 89.19 263 PRO A CA 1
ATOM 2071 C C . PRO A 1 263 ? -20.047 20.476 -15.833 1.00 89.19 263 PRO A C 1
ATOM 2073 O O . PRO A 1 263 ? -19.632 21.553 -15.415 1.00 89.19 263 PRO A O 1
ATOM 2076 N N . GLU A 1 264 ? -19.250 19.432 -16.074 1.00 84.38 264 GLU A N 1
ATOM 2077 C CA . GLU A 1 264 ? -17.801 19.413 -15.841 1.00 84.38 264 GLU A CA 1
ATOM 2078 C C . GLU A 1 264 ? -17.061 20.553 -16.565 1.00 84.38 264 GLU A C 1
ATOM 2080 O O . GLU A 1 264 ? -16.077 21.072 -16.041 1.00 84.38 264 GLU A O 1
ATOM 2085 N N . GLN A 1 265 ? -17.571 21.014 -17.714 1.00 82.44 265 GLN A N 1
ATOM 2086 C CA . GLN A 1 265 ? -16.978 22.106 -18.500 1.00 82.44 265 GLN A CA 1
ATOM 2087 C C . GLN A 1 265 ? -17.127 23.487 -17.836 1.00 82.44 265 GLN A C 1
ATOM 2089 O O . GLN A 1 265 ? -16.413 24.427 -18.177 1.00 82.44 265 GLN A O 1
ATOM 2094 N N . TYR A 1 266 ? -18.041 23.621 -16.872 1.00 78.00 266 TYR A N 1
ATOM 2095 C CA . TYR A 1 266 ? -18.346 24.884 -16.193 1.00 78.00 266 TYR A CA 1
ATOM 2096 C C . TYR A 1 266 ? -17.716 24.970 -14.792 1.00 78.00 266 TYR A C 1
ATOM 2098 O O . TYR A 1 266 ? -17.828 25.994 -14.121 1.00 78.00 266 TYR A O 1
ATOM 2106 N N . VAL A 1 267 ? -17.017 23.920 -14.344 1.00 67.88 267 VAL A N 1
ATOM 2107 C CA . VAL A 1 267 ? -16.490 23.800 -12.971 1.00 67.88 267 VAL A CA 1
ATOM 2108 C C . VAL A 1 267 ? -15.306 24.729 -12.707 1.00 67.88 267 VAL A C 1
ATOM 2110 O O . VAL A 1 267 ? -15.196 25.275 -11.610 1.00 67.88 267 VAL A O 1
ATOM 2113 N N . GLU A 1 268 ? -14.449 24.985 -13.700 1.00 57.59 268 GLU A N 1
ATOM 2114 C CA . GLU A 1 268 ? -13.308 25.906 -13.550 1.00 57.59 268 GLU A CA 1
ATOM 2115 C C . GLU A 1 268 ? -13.751 27.353 -13.269 1.00 57.59 268 GLU A C 1
ATOM 2117 O O . GLU A 1 268 ? -13.075 28.084 -12.546 1.00 57.59 268 GLU A O 1
ATOM 2122 N N . GLN A 1 269 ? -14.932 27.755 -13.753 1.00 54.31 269 GLN A N 1
ATOM 2123 C CA . GLN A 1 269 ? -15.525 29.066 -13.456 1.00 54.31 269 GLN A CA 1
ATOM 2124 C C . GLN A 1 269 ? -16.055 29.161 -12.012 1.00 54.31 269 GLN A C 1
ATOM 2126 O O . GLN A 1 269 ? -16.239 30.260 -11.488 1.00 54.31 269 GLN A O 1
ATOM 2131 N N . LEU A 1 270 ? -16.270 28.017 -11.354 1.00 51.56 270 LEU A N 1
ATOM 2132 C CA . LEU A 1 270 ? -16.868 27.882 -10.022 1.00 51.56 270 LEU A CA 1
ATOM 2133 C C . LEU A 1 270 ? -15.815 27.671 -8.914 1.00 51.56 270 LEU A C 1
ATOM 2135 O O . LEU A 1 270 ? -16.104 27.868 -7.732 1.00 51.56 270 LEU A O 1
ATOM 2139 N N . ALA A 1 271 ? -14.580 27.318 -9.280 1.00 51.56 271 ALA A N 1
ATOM 2140 C CA . ALA A 1 271 ? -13.477 27.013 -8.372 1.00 51.56 271 ALA A CA 1
ATOM 2141 C C . ALA A 1 271 ? -12.788 28.281 -7.820 1.00 51.56 271 ALA A C 1
ATOM 2143 O O . ALA A 1 271 ? -11.622 28.560 -8.089 1.00 51.56 271 ALA A O 1
ATOM 2144 N N . ARG A 1 272 ? -13.498 29.077 -7.011 1.00 42.34 272 ARG A N 1
ATOM 2145 C CA . ARG A 1 272 ? -12.877 30.120 -6.172 1.00 42.34 272 ARG A CA 1
ATOM 2146 C C . ARG A 1 272 ? -13.413 30.073 -4.751 1.00 42.34 272 ARG A C 1
ATOM 2148 O O . ARG A 1 272 ? -14.298 30.845 -4.396 1.00 42.34 272 ARG A O 1
ATOM 2155 N N . ARG A 1 273 ? -12.826 29.180 -3.951 1.00 38.25 273 ARG A N 1
ATOM 2156 C CA . ARG A 1 273 ? -12.546 29.315 -2.506 1.00 38.25 273 ARG A CA 1
ATOM 2157 C C . ARG A 1 273 ? -12.114 27.951 -1.970 1.00 38.25 273 ARG A C 1
ATOM 2159 O O . ARG A 1 273 ? -12.954 27.108 -1.686 1.00 38.25 273 ARG A O 1
ATOM 2166 N N . SER A 1 274 ? -10.811 27.748 -1.824 1.00 37.41 274 SER A N 1
ATOM 2167 C CA . SER A 1 274 ? -10.272 26.716 -0.941 1.00 37.41 274 SER A CA 1
ATOM 2168 C C . SER A 1 274 ? -10.135 27.307 0.463 1.00 37.41 274 SER A C 1
ATOM 2170 O O . SER A 1 274 ? -9.639 28.422 0.643 1.00 37.41 274 SER A O 1
ATOM 2172 N N . VAL A 1 275 ? -10.631 26.582 1.460 1.00 38.88 275 VAL A N 1
ATOM 2173 C CA . VAL A 1 275 ? -10.345 26.848 2.872 1.00 38.88 275 VAL A CA 1
ATOM 2174 C C . VAL A 1 275 ? -9.096 26.034 3.213 1.00 38.88 275 VAL A C 1
ATOM 2176 O O . VAL A 1 275 ? -9.027 24.874 2.807 1.00 38.88 275 VAL A O 1
ATOM 2179 N N . PRO A 1 276 ? -8.091 26.602 3.896 1.00 39.41 276 PRO A N 1
ATOM 2180 C CA . PRO A 1 276 ? -6.913 25.838 4.282 1.00 39.41 276 PRO A CA 1
ATOM 2181 C C . PRO A 1 276 ? -7.309 24.676 5.197 1.00 39.41 276 PRO A C 1
ATOM 2183 O O . PRO A 1 276 ? -8.027 24.873 6.181 1.00 39.41 276 PRO A O 1
ATOM 2186 N N . TYR A 1 277 ? -6.812 23.483 4.870 1.00 39.38 277 TYR A N 1
ATOM 2187 C CA . TYR A 1 277 ? -6.883 22.303 5.722 1.00 39.38 277 TYR A CA 1
ATOM 2188 C C . TYR A 1 277 ? -6.253 22.628 7.083 1.00 39.38 277 TYR A C 1
ATOM 2190 O O . TYR A 1 277 ? -5.089 23.032 7.161 1.00 39.38 277 TYR A O 1
ATOM 2198 N N . ARG A 1 278 ? -7.024 22.494 8.165 1.00 39.00 278 ARG A N 1
ATOM 2199 C CA . ARG A 1 278 ? -6.490 22.522 9.528 1.00 39.00 278 ARG A CA 1
ATOM 2200 C C . ARG A 1 278 ? -6.356 21.087 9.986 1.00 39.00 278 ARG A C 1
ATOM 2202 O O . ARG A 1 278 ? -7.356 20.398 10.103 1.00 39.00 278 ARG A O 1
ATOM 2209 N N . GLN A 1 279 ? -5.134 20.675 10.298 1.00 40.28 279 GLN A N 1
ATOM 2210 C CA . GLN A 1 279 ? -4.931 19.455 11.062 1.00 40.28 279 GLN A CA 1
ATOM 2211 C C . GLN A 1 279 ? -5.622 19.624 12.414 1.00 40.28 279 GLN A C 1
ATOM 2213 O O . GLN A 1 279 ? -5.280 20.532 13.182 1.00 40.28 279 GLN A O 1
ATOM 2218 N N . ARG A 1 280 ? -6.595 18.757 12.710 1.00 40.72 280 ARG A N 1
ATOM 2219 C CA . ARG A 1 280 ? -7.048 18.570 14.085 1.00 40.72 280 ARG A CA 1
ATOM 2220 C C . ARG A 1 280 ? -5.803 18.207 14.904 1.00 40.72 280 ARG A C 1
ATOM 2222 O O . ARG A 1 280 ? -5.089 17.284 14.501 1.00 40.72 280 ARG A O 1
ATOM 2229 N N . PRO A 1 281 ? -5.483 18.938 15.989 1.00 34.50 281 PRO A N 1
ATOM 2230 C CA . PRO A 1 281 ? -4.376 18.547 16.843 1.00 34.50 281 PRO A CA 1
ATOM 2231 C C . PRO A 1 281 ? -4.630 17.106 17.261 1.00 34.50 281 PRO A C 1
ATOM 2233 O O . PRO A 1 281 ? -5.740 16.785 17.697 1.00 34.50 281 PRO A O 1
ATOM 2236 N N . GLU A 1 282 ? -3.629 16.243 17.077 1.00 39.41 282 GLU A N 1
ATOM 2237 C CA . GLU A 1 282 ? -3.676 14.907 17.647 1.00 39.41 282 GLU A CA 1
ATOM 2238 C C . GLU A 1 282 ? -3.998 15.103 19.123 1.00 39.41 282 GLU A C 1
ATOM 2240 O O . GLU A 1 282 ? -3.226 15.713 19.870 1.00 39.41 282 GLU A O 1
ATOM 2245 N N . THR A 1 283 ? -5.178 14.651 19.541 1.00 39.75 283 THR A N 1
ATOM 2246 C CA . THR A 1 283 ? -5.434 14.478 20.962 1.00 39.75 283 THR A CA 1
ATOM 2247 C C . THR A 1 283 ? -4.565 13.300 21.340 1.00 39.75 283 THR A C 1
ATOM 2249 O O . THR A 1 283 ? -4.968 12.145 21.250 1.00 39.75 283 THR A O 1
ATOM 2252 N N . GLY A 1 284 ? -3.294 13.612 21.614 1.00 40.47 284 GLY A N 1
ATOM 2253 C CA . GLY A 1 284 ? -2.272 12.647 21.952 1.00 40.47 284 GLY A CA 1
ATOM 2254 C C . GLY A 1 284 ? -2.850 11.798 23.057 1.00 40.47 284 GLY A C 1
ATOM 2255 O O . GLY A 1 284 ? -3.132 12.293 24.148 1.00 40.47 284 GLY A O 1
ATOM 2256 N N . ALA A 1 285 ? -3.128 10.545 22.727 1.00 46.53 285 ALA A N 1
ATOM 2257 C CA . ALA A 1 285 ? -3.777 9.645 23.644 1.00 46.53 285 ALA A CA 1
ATOM 2258 C C . ALA A 1 285 ? -2.758 9.334 24.741 1.00 46.53 285 ALA A C 1
ATOM 2260 O O . ALA A 1 285 ? -1.880 8.479 24.583 1.00 46.53 285 ALA A O 1
ATOM 2261 N N . GLY A 1 286 ? -2.845 10.129 25.807 1.00 52.97 286 GLY A N 1
ATOM 2262 C CA . GLY A 1 286 ? -1.930 10.099 26.926 1.00 52.97 286 GLY A CA 1
ATOM 2263 C C . GLY A 1 286 ? -1.854 8.696 27.505 1.00 52.97 286 GLY A C 1
ATOM 2264 O O . GLY A 1 286 ? -2.819 7.926 27.467 1.00 52.97 286 GLY A O 1
ATOM 2265 N N . ASP A 1 287 ? -0.689 8.351 28.039 1.00 69.81 287 ASP A N 1
ATOM 2266 C CA . ASP A 1 287 ? -0.581 7.171 28.882 1.00 69.81 287 ASP A CA 1
ATOM 2267 C C . ASP A 1 287 ? -1.520 7.329 30.093 1.00 69.81 287 ASP A C 1
ATOM 2269 O O . ASP A 1 287 ? -1.948 8.438 30.438 1.00 69.81 287 ASP A O 1
ATOM 2273 N N . LEU A 1 288 ? -1.836 6.227 30.769 1.00 82.44 288 LEU A N 1
ATOM 2274 C CA . LEU A 1 288 ? -2.642 6.224 31.985 1.00 82.44 288 LEU A CA 1
ATOM 2275 C C . LEU A 1 288 ? -2.139 7.259 33.001 1.00 82.44 288 LEU A C 1
ATOM 2277 O O . LEU A 1 288 ? -2.943 7.857 33.710 1.00 82.44 288 LEU A O 1
ATOM 2281 N N . LEU A 1 289 ? -0.827 7.507 33.034 1.00 83.38 289 LEU A N 1
ATOM 2282 C CA . LEU A 1 289 ? -0.206 8.538 33.858 1.00 83.38 289 LEU A CA 1
ATOM 2283 C C . LEU A 1 289 ? -0.694 9.957 33.522 1.00 83.38 289 LEU A C 1
ATOM 2285 O O . LEU A 1 289 ? -0.972 10.731 34.435 1.00 83.38 289 LEU A O 1
ATOM 2289 N N . THR A 1 290 ? -0.822 10.303 32.240 1.00 85.19 290 THR A N 1
ATOM 2290 C CA . THR A 1 290 ? -1.320 11.617 31.805 1.00 85.19 290 THR A CA 1
ATOM 2291 C C . THR A 1 290 ? -2.761 11.808 32.259 1.00 85.19 290 THR A C 1
ATOM 2293 O O . THR A 1 290 ? -3.063 12.781 32.948 1.00 85.19 290 THR A O 1
ATOM 2296 N N . TYR A 1 291 ? -3.626 10.830 31.971 1.00 86.06 291 TYR A N 1
ATOM 2297 C CA . TYR A 1 291 ? -5.016 10.853 32.426 1.00 86.06 291 TYR A CA 1
ATOM 2298 C C . TYR A 1 291 ? -5.108 10.920 33.951 1.00 86.06 291 TYR A C 1
ATOM 2300 O O . TYR A 1 291 ? -5.870 11.715 34.487 1.00 86.06 291 TYR A O 1
ATOM 2308 N N . TYR A 1 292 ? -4.310 10.124 34.662 1.00 91.31 292 TYR A N 1
ATOM 2309 C CA . TYR A 1 292 ? -4.262 10.137 36.119 1.00 91.31 292 TYR A CA 1
ATOM 2310 C C . TYR A 1 292 ? -3.892 11.514 36.671 1.00 91.31 292 TYR A C 1
ATOM 2312 O O . TYR A 1 292 ? -4.569 12.002 37.572 1.00 91.31 292 TYR A O 1
ATOM 2320 N N . ASN A 1 293 ? -2.861 12.156 36.119 1.00 90.81 293 ASN A N 1
ATOM 2321 C CA . ASN A 1 293 ? -2.423 13.478 36.559 1.00 90.81 293 ASN A CA 1
ATOM 2322 C C . ASN A 1 293 ? -3.488 14.553 36.295 1.00 90.81 293 ASN A C 1
ATOM 2324 O O . ASN A 1 293 ? -3.730 15.387 37.166 1.00 90.81 293 ASN A O 1
ATOM 2328 N N . GLU A 1 294 ? -4.159 14.509 35.141 1.00 90.31 294 GLU A N 1
ATOM 2329 C CA . GLU A 1 294 ? -5.278 15.408 34.833 1.00 90.31 294 GLU A CA 1
ATOM 2330 C C . GLU A 1 294 ? -6.464 15.205 35.787 1.00 90.31 294 GLU A C 1
ATOM 2332 O O . GLU A 1 294 ? -6.989 16.173 36.336 1.00 90.31 294 GLU A O 1
ATOM 2337 N N . GLU A 1 295 ? -6.877 13.955 36.029 1.00 91.44 295 GLU A N 1
ATOM 2338 C CA . GLU A 1 295 ? -7.966 13.644 36.964 1.00 91.44 295 GLU A CA 1
ATOM 2339 C C . GLU A 1 295 ? -7.607 14.024 38.404 1.00 91.44 295 GLU A C 1
ATOM 2341 O O . GLU A 1 295 ? -8.457 14.509 39.152 1.00 91.44 295 GLU A O 1
ATOM 2346 N N . LEU A 1 296 ? -6.348 13.830 38.801 1.00 91.94 296 LEU A N 1
ATOM 2347 C CA . LEU A 1 296 ? -5.862 14.199 40.125 1.00 91.94 296 LEU A CA 1
ATOM 2348 C C . LEU A 1 296 ? -5.898 15.717 40.319 1.00 91.94 296 LEU A C 1
ATOM 2350 O O . LEU A 1 296 ? -6.328 16.186 41.373 1.00 91.94 296 LEU A O 1
ATOM 2354 N N . LEU A 1 297 ? -5.477 16.480 39.308 1.00 91.06 297 LEU A N 1
ATOM 2355 C CA . LEU A 1 297 ? -5.533 17.939 39.326 1.00 91.06 297 LEU A CA 1
ATOM 2356 C C . LEU A 1 297 ? -6.985 18.428 39.404 1.00 91.06 297 LEU A C 1
ATOM 2358 O O . LEU A 1 297 ? -7.312 19.224 40.282 1.00 91.06 297 LEU A O 1
ATOM 2362 N N . TYR A 1 298 ? -7.875 17.855 38.593 1.00 89.88 298 TYR A N 1
ATOM 2363 C CA . TYR A 1 298 ? -9.308 18.153 38.619 1.00 89.88 298 TYR A CA 1
ATOM 2364 C C . TYR A 1 298 ? -9.951 17.878 39.993 1.00 89.88 298 TYR A C 1
ATOM 2366 O O . TYR A 1 298 ? -10.706 18.695 40.523 1.00 89.88 298 TYR A O 1
ATOM 2374 N N . LEU A 1 299 ? -9.638 16.742 40.623 1.00 90.25 299 LEU A N 1
ATOM 2375 C CA . LEU A 1 299 ? -10.163 16.416 41.955 1.00 90.25 299 LEU A CA 1
ATOM 2376 C C . LEU A 1 299 ? -9.581 17.315 43.051 1.00 90.25 299 LEU A C 1
ATOM 2378 O O . LEU A 1 299 ? -10.287 17.633 44.008 1.00 90.25 299 LEU A O 1
ATOM 2382 N N . ARG A 1 300 ? -8.321 17.750 42.918 1.00 88.88 300 ARG A N 1
ATOM 2383 C CA . ARG A 1 300 ? -7.712 18.735 43.826 1.00 88.88 300 ARG A CA 1
ATOM 2384 C C . ARG A 1 300 ? -8.392 20.098 43.719 1.00 88.88 300 ARG A C 1
ATOM 2386 O O . ARG A 1 300 ? -8.618 20.729 44.749 1.00 88.88 300 ARG A O 1
ATOM 2393 N N . GLU A 1 301 ? -8.788 20.522 42.521 1.00 88.31 301 GLU A N 1
ATOM 2394 C CA . GLU A 1 301 ? -9.578 21.745 42.329 1.00 88.31 301 GLU A CA 1
ATOM 2395 C C . GLU A 1 301 ? -10.951 21.649 43.010 1.00 88.31 301 GLU A C 1
ATOM 2397 O O . GLU A 1 301 ? -11.319 22.539 43.779 1.00 88.31 301 GLU A O 1
ATOM 2402 N N . LEU A 1 302 ? -11.676 20.536 42.837 1.00 87.81 302 LEU A N 1
ATOM 2403 C CA . LEU A 1 302 ? -12.949 20.307 43.539 1.00 87.81 302 LEU A CA 1
ATOM 2404 C C . LEU A 1 302 ? -12.779 20.257 45.065 1.00 87.81 302 LEU A C 1
ATOM 2406 O O . LEU A 1 302 ? -13.609 20.781 45.812 1.00 87.81 302 LEU A O 1
ATOM 2410 N N . ALA A 1 303 ? -11.692 19.650 45.544 1.00 87.00 303 ALA A N 1
ATOM 2411 C CA . ALA A 1 303 ? -11.355 19.636 46.961 1.00 87.00 303 ALA A CA 1
ATOM 2412 C C . ALA A 1 303 ? -11.047 21.047 47.493 1.00 87.00 303 ALA A C 1
ATOM 2414 O O . ALA A 1 303 ? -11.431 21.373 48.618 1.00 87.00 303 ALA A O 1
ATOM 2415 N N . ALA A 1 304 ? -10.414 21.906 46.689 1.00 85.50 304 ALA A N 1
ATOM 2416 C CA . ALA A 1 304 ? -10.179 23.305 47.032 1.00 85.50 304 ALA A CA 1
ATOM 2417 C C . ALA A 1 304 ? -11.490 24.111 47.091 1.00 85.50 304 ALA A C 1
ATOM 2419 O O . ALA A 1 304 ? -11.683 24.876 48.040 1.00 85.50 304 ALA A O 1
ATOM 2420 N N . GLU A 1 305 ? -12.424 23.902 46.154 1.00 85.31 305 GLU A N 1
ATOM 2421 C CA . GLU A 1 305 ? -13.768 24.503 46.215 1.00 85.31 305 GLU A CA 1
ATOM 2422 C C . GLU A 1 305 ? -14.515 24.068 47.493 1.00 85.31 305 GLU A C 1
ATOM 2424 O O . GLU A 1 305 ? -15.085 24.898 48.211 1.00 85.31 305 GLU A O 1
ATOM 2429 N N . PHE A 1 306 ? -14.451 22.779 47.847 1.00 87.69 306 PHE A N 1
ATOM 2430 C CA . PHE A 1 306 ? -14.998 22.267 49.107 1.00 87.69 306 PHE A CA 1
ATOM 2431 C C . PHE A 1 306 ? -14.334 22.912 50.332 1.00 87.69 306 PHE A C 1
ATOM 2433 O O . PHE A 1 306 ? -15.023 23.292 51.285 1.00 87.69 306 PHE A O 1
ATOM 2440 N N . ALA A 1 307 ? -13.011 23.079 50.307 1.00 86.56 307 ALA A N 1
ATOM 2441 C CA . ALA A 1 307 ? -12.258 23.673 51.403 1.00 86.56 307 ALA A CA 1
ATOM 2442 C C . ALA A 1 307 ? -12.643 25.140 51.655 1.00 86.56 307 ALA A C 1
ATOM 2444 O O . ALA A 1 307 ? -12.772 25.555 52.811 1.00 86.56 307 ALA A O 1
ATOM 2445 N N . GLN A 1 308 ? -12.889 25.905 50.587 1.00 85.31 308 GLN A N 1
ATOM 2446 C CA . GLN A 1 308 ? -13.380 27.284 50.669 1.00 85.31 308 GLN A CA 1
ATOM 2447 C C . GLN A 1 308 ? -14.795 27.352 51.259 1.00 85.31 308 GLN A C 1
ATOM 2449 O O . GLN A 1 308 ? -15.078 28.223 52.082 1.00 85.31 308 GLN A O 1
ATOM 2454 N N . ALA A 1 309 ? -15.671 26.410 50.896 1.00 84.06 309 ALA A N 1
ATOM 2455 C CA . ALA A 1 309 ? -17.031 26.340 51.427 1.00 84.06 309 ALA A CA 1
ATOM 2456 C C . ALA A 1 309 ? -17.090 25.875 52.900 1.00 84.06 309 ALA A C 1
ATOM 2458 O O . ALA A 1 309 ? -17.995 26.280 53.631 1.00 84.06 309 ALA A O 1
ATOM 2459 N N . HIS A 1 310 ? -16.126 25.058 53.355 1.00 86.62 310 HIS A N 1
ATOM 2460 C CA . HIS A 1 310 ? -16.130 24.394 54.673 1.00 86.62 310 HIS A CA 1
ATOM 2461 C C . HIS A 1 310 ? -14.827 24.590 55.467 1.00 86.62 310 HIS A C 1
ATOM 2463 O O . HIS A 1 310 ? -14.235 23.637 55.982 1.00 86.62 310 HIS A O 1
ATOM 2469 N N . VAL A 1 311 ? -14.403 25.845 55.643 1.00 84.56 311 VAL A N 1
ATOM 2470 C CA . VAL A 1 311 ? -13.092 26.239 56.212 1.00 84.56 311 VAL A CA 1
ATOM 2471 C C . VAL A 1 311 ? -12.716 25.522 57.521 1.00 84.56 311 VAL A C 1
ATOM 2473 O O . VAL A 1 311 ? -11.568 25.120 57.709 1.00 84.56 311 VAL A O 1
ATOM 2476 N N . LYS A 1 312 ? -13.663 25.341 58.456 1.00 84.06 312 LYS A N 1
ATOM 2477 C CA . LYS A 1 312 ? -13.384 24.697 59.758 1.00 84.06 312 LYS A CA 1
ATOM 2478 C C . LYS A 1 312 ? -12.984 23.227 59.617 1.00 84.06 312 LYS A C 1
ATOM 2480 O O . LYS A 1 312 ? -12.142 22.756 60.376 1.00 84.06 312 LYS A O 1
ATOM 2485 N N . ILE A 1 313 ? -13.610 22.509 58.689 1.00 83.31 313 ILE A N 1
ATOM 2486 C CA . ILE A 1 313 ? -13.381 21.076 58.473 1.00 83.31 313 ILE A CA 1
ATOM 2487 C C . ILE A 1 313 ? -12.181 20.884 57.549 1.00 83.31 313 ILE A C 1
ATOM 2489 O O . ILE A 1 313 ? -11.328 20.055 57.846 1.00 83.31 313 ILE A O 1
ATOM 2493 N N . ALA A 1 314 ? -12.038 21.740 56.535 1.00 80.81 31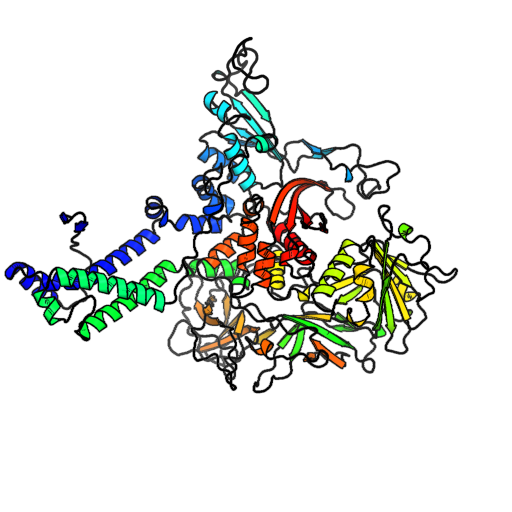4 ALA A N 1
ATOM 2494 C CA . ALA A 1 314 ? -10.853 21.808 55.686 1.00 80.81 314 ALA A CA 1
ATOM 2495 C C . ALA A 1 314 ? -9.556 21.928 56.504 1.00 80.81 314 ALA A C 1
ATOM 2497 O O . ALA A 1 314 ? -8.620 21.162 56.300 1.00 80.81 314 ALA A O 1
ATOM 2498 N N . ARG A 1 315 ? -9.532 22.806 57.521 1.00 80.75 315 ARG A N 1
ATOM 2499 C CA . ARG A 1 315 ? -8.390 22.936 58.446 1.00 80.75 315 ARG A CA 1
ATOM 2500 C C . ARG A 1 315 ? -8.070 21.653 59.219 1.00 80.75 315 ARG A C 1
ATOM 2502 O O . ARG A 1 315 ? -6.906 21.427 59.521 1.00 80.75 315 ARG A O 1
ATOM 2509 N N . ARG A 1 316 ? -9.070 20.830 59.554 1.00 82.12 316 ARG A N 1
ATOM 2510 C CA . ARG A 1 316 ? -8.863 19.547 60.256 1.00 82.12 316 ARG A CA 1
ATOM 2511 C C . ARG A 1 316 ? -8.317 18.462 59.336 1.00 82.12 316 ARG A C 1
ATOM 2513 O O . ARG A 1 316 ? -7.548 17.632 59.793 1.00 82.12 316 ARG A O 1
ATOM 2520 N N . LEU A 1 317 ? -8.708 18.495 58.065 1.00 79.00 317 LEU A N 1
ATOM 2521 C CA . LEU A 1 317 ? -8.234 17.583 57.021 1.00 79.00 317 LEU A CA 1
ATOM 2522 C C . LEU A 1 317 ? -6.904 18.037 56.393 1.00 79.00 317 LEU A C 1
ATOM 2524 O O . LEU A 1 317 ? -6.445 17.444 55.422 1.00 79.00 317 LEU A O 1
ATOM 2528 N N . GLY A 1 318 ? -6.310 19.124 56.901 1.00 78.69 318 GLY A N 1
ATOM 2529 C CA . GLY A 1 318 ? -5.091 19.705 56.342 1.00 78.69 318 GLY A CA 1
ATOM 2530 C C . GLY A 1 318 ? -5.254 20.209 54.906 1.00 78.69 318 GLY A C 1
ATOM 2531 O O . GLY A 1 318 ? -4.276 20.239 54.174 1.00 78.69 318 GLY A O 1
ATOM 2532 N N . MET A 1 319 ? -6.471 20.570 54.486 1.00 80.94 319 MET A N 1
ATOM 2533 C CA . MET A 1 319 ? -6.750 21.083 53.144 1.00 80.94 319 MET A CA 1
ATOM 2534 C C . MET A 1 319 ? -6.383 22.572 53.064 1.00 80.94 319 MET A C 1
ATOM 2536 O O . MET A 1 319 ? -7.192 23.431 53.429 1.00 80.94 319 MET A O 1
ATOM 2540 N N . GLN A 1 320 ? -5.155 22.886 52.643 1.00 70.00 320 GLN A N 1
ATOM 2541 C CA . GLN A 1 320 ? -4.650 24.256 52.475 1.00 70.00 320 GLN A CA 1
ATOM 2542 C C . GLN A 1 320 ? -3.915 24.396 51.142 1.00 70.00 320 GLN A C 1
ATOM 2544 O O . GLN A 1 320 ? -3.150 23.522 50.763 1.00 70.00 320 GLN A O 1
ATOM 2549 N N . ALA A 1 321 ? -4.155 25.502 50.428 1.00 64.62 321 ALA A N 1
ATOM 2550 C CA . ALA A 1 321 ? -3.471 25.835 49.172 1.00 64.62 321 ALA A CA 1
ATOM 2551 C C . ALA A 1 321 ? -3.460 24.714 48.098 1.00 64.62 321 ALA A C 1
ATOM 2553 O O . ALA A 1 321 ? -2.554 24.662 47.276 1.00 64.62 321 ALA A O 1
ATOM 2554 N N . GLY A 1 322 ? -4.474 23.838 48.080 1.00 63.03 322 GLY A N 1
ATOM 2555 C CA . GLY A 1 322 ? -4.586 22.731 47.116 1.00 63.03 322 GLY A CA 1
ATOM 2556 C C . GLY A 1 322 ? -3.917 21.418 47.546 1.00 63.03 322 GLY A C 1
ATOM 2557 O O . GLY A 1 322 ? -4.059 20.413 46.851 1.00 63.03 322 GLY A O 1
ATOM 2558 N N . GLU A 1 323 ? -3.250 21.392 48.700 1.00 71.56 323 GLU A N 1
ATOM 2559 C CA . GLU A 1 323 ? -2.702 20.178 49.314 1.00 71.56 323 GLU A CA 1
ATOM 2560 C C . GLU A 1 323 ? -3.682 19.594 50.340 1.00 71.56 323 GLU A C 1
ATOM 2562 O O . GLU A 1 323 ? -4.454 20.328 50.958 1.00 71.56 323 GLU A O 1
ATOM 2567 N N . ILE A 1 324 ? -3.667 18.268 50.511 1.00 82.81 324 ILE A N 1
ATOM 2568 C CA . ILE A 1 324 ? -4.509 17.532 51.464 1.00 82.81 324 ILE A CA 1
ATOM 2569 C C . ILE A 1 324 ? -3.584 16.878 52.491 1.00 82.81 324 ILE A C 1
ATOM 2571 O O . ILE A 1 324 ? -2.931 15.890 52.185 1.00 82.81 324 ILE A O 1
ATOM 2575 N N . GLY A 1 325 ? -3.525 17.424 53.706 1.00 78.88 325 GLY A N 1
ATOM 2576 C CA . GLY A 1 325 ? -2.648 16.905 54.762 1.00 78.88 325 GLY A CA 1
ATOM 2577 C C . GLY A 1 325 ? -3.095 15.577 55.393 1.00 78.88 325 GLY A C 1
ATOM 2578 O O . GLY A 1 325 ? -2.281 14.897 56.014 1.00 78.88 325 GLY A O 1
ATOM 2579 N N . ASP A 1 326 ? -4.370 15.190 55.269 1.00 87.56 326 ASP A N 1
ATOM 2580 C CA . ASP A 1 326 ? -4.860 13.886 55.734 1.00 87.56 326 ASP A CA 1
ATOM 2581 C C . ASP A 1 326 ? -4.539 12.769 54.724 1.00 87.56 326 ASP A C 1
ATOM 2583 O O . ASP A 1 326 ? -5.080 12.732 53.616 1.00 87.56 326 ASP A O 1
ATOM 2587 N N . MET A 1 327 ? -3.702 11.812 55.139 1.00 85.88 327 MET A N 1
ATOM 2588 C CA . MET A 1 327 ? -3.227 10.716 54.285 1.00 85.88 327 MET A CA 1
ATOM 2589 C C . MET A 1 327 ? -4.357 9.815 53.755 1.00 85.88 327 MET A C 1
ATOM 2591 O O . MET A 1 327 ? -4.239 9.267 52.658 1.00 85.88 327 MET A O 1
ATOM 2595 N N . TYR A 1 328 ? -5.449 9.618 54.501 1.00 87.56 328 TYR A N 1
ATOM 2596 C CA . TYR A 1 328 ? -6.555 8.769 54.048 1.00 87.56 328 TYR A CA 1
ATOM 2597 C C . TYR A 1 328 ? -7.401 9.478 52.998 1.00 87.56 328 TYR A C 1
ATOM 2599 O O . TYR A 1 328 ? -7.785 8.861 52.003 1.00 87.56 328 TYR A O 1
ATOM 2607 N N . VAL A 1 329 ? -7.664 10.772 53.194 1.00 86.31 329 VAL A N 1
ATOM 2608 C CA . VAL A 1 329 ? -8.384 11.583 52.206 1.00 86.31 329 VAL A CA 1
ATOM 2609 C C . VAL A 1 329 ? -7.558 11.736 50.935 1.00 86.31 329 VAL A C 1
ATOM 2611 O O . VAL A 1 329 ? -8.101 11.588 49.841 1.00 86.31 329 VAL A O 1
ATOM 2614 N N . GLU A 1 330 ? -6.248 11.952 51.055 1.00 88.12 330 GLU A N 1
ATOM 2615 C CA . GLU A 1 330 ? -5.361 12.019 49.895 1.00 88.12 330 GLU A CA 1
ATOM 2616 C C . GLU A 1 330 ? -5.356 10.699 49.109 1.00 88.12 330 GLU A C 1
ATOM 2618 O O . GLU A 1 330 ? -5.577 10.707 47.897 1.00 88.12 330 GLU A O 1
ATOM 2623 N N . ARG A 1 331 ? -5.204 9.551 49.784 1.00 90.06 331 ARG A N 1
ATOM 2624 C CA . ARG A 1 331 ? -5.273 8.230 49.133 1.00 90.06 331 ARG A CA 1
ATOM 2625 C C . ARG A 1 331 ? -6.622 7.968 48.474 1.00 90.06 331 ARG A C 1
ATOM 2627 O O . ARG A 1 331 ? -6.659 7.362 47.407 1.00 90.06 331 ARG A O 1
ATOM 2634 N N . LEU A 1 332 ? -7.723 8.412 49.082 1.00 90.00 332 LEU A N 1
ATOM 2635 C CA . LEU A 1 332 ? -9.057 8.286 48.494 1.00 90.00 332 LEU A CA 1
ATOM 2636 C C . LEU A 1 332 ? -9.166 9.094 47.194 1.00 90.00 332 LEU A C 1
ATOM 2638 O O . LEU A 1 332 ? -9.655 8.575 46.192 1.00 90.00 332 LEU A O 1
ATOM 2642 N N . VAL A 1 333 ? -8.676 10.337 47.197 1.00 90.06 333 VAL A N 1
ATOM 2643 C CA . VAL A 1 333 ? -8.638 11.193 46.004 1.00 90.06 333 VAL A CA 1
ATOM 2644 C C . VAL A 1 333 ? -7.763 10.570 44.917 1.00 90.06 333 VAL A C 1
ATOM 2646 O O . VAL A 1 333 ? -8.205 10.472 43.776 1.00 90.06 333 VAL A O 1
ATOM 2649 N N . GLN A 1 334 ? -6.575 10.071 45.263 1.00 90.50 334 GLN A N 1
ATOM 2650 C CA . GLN A 1 334 ? -5.682 9.379 44.329 1.00 90.50 334 GLN A CA 1
ATOM 2651 C C . GLN A 1 334 ? -6.325 8.105 43.752 1.00 90.50 334 GLN A C 1
ATOM 2653 O O . GLN A 1 334 ? -6.339 7.908 42.539 1.00 90.50 334 GLN A O 1
ATOM 2658 N N . ALA A 1 335 ? -6.927 7.254 44.586 1.00 92.00 335 ALA A N 1
ATOM 2659 C CA . ALA A 1 335 ? -7.592 6.035 44.127 1.00 92.00 335 ALA A CA 1
ATOM 2660 C C . ALA A 1 335 ? -8.771 6.343 43.189 1.00 92.00 335 ALA A C 1
ATOM 2662 O O . ALA A 1 335 ? -8.943 5.690 42.157 1.00 92.00 335 ALA A O 1
ATOM 2663 N N . PHE A 1 336 ? -9.565 7.367 43.511 1.00 91.75 336 PHE A N 1
ATOM 2664 C CA . PHE A 1 336 ? -10.668 7.796 42.659 1.00 91.75 336 PHE A CA 1
ATOM 2665 C C . PHE A 1 336 ? -10.180 8.442 41.353 1.00 91.75 336 PHE A C 1
ATOM 2667 O O . PHE A 1 336 ? -10.765 8.178 40.300 1.00 91.75 336 PHE A O 1
ATOM 2674 N N . ALA A 1 337 ? -9.091 9.220 41.389 1.00 92.50 337 ALA A N 1
ATOM 2675 C CA . ALA A 1 337 ? -8.432 9.759 40.198 1.00 92.50 337 ALA A CA 1
ATOM 2676 C C . ALA A 1 337 ? -7.995 8.629 39.262 1.00 92.50 337 ALA A C 1
ATOM 2678 O O . ALA A 1 337 ? -8.271 8.671 38.069 1.00 92.50 337 ALA A O 1
ATOM 2679 N N . PHE A 1 338 ? -7.395 7.571 39.813 1.00 92.56 338 PHE A N 1
ATOM 2680 C CA . PHE A 1 338 ? -6.968 6.399 39.052 1.00 92.56 338 PHE A CA 1
ATOM 2681 C C . PHE A 1 338 ? -8.138 5.664 38.384 1.00 92.56 338 PHE A C 1
ATOM 2683 O O . PHE A 1 338 ? -8.076 5.347 37.195 1.00 92.56 338 PHE A O 1
ATOM 2690 N N . MET A 1 339 ? -9.234 5.427 39.111 1.00 91.00 339 MET A N 1
ATOM 2691 C CA . MET A 1 339 ? -10.437 4.816 38.528 1.00 91.00 339 MET A CA 1
ATOM 2692 C C . MET A 1 339 ? -11.065 5.702 37.443 1.00 91.00 339 MET A C 1
ATOM 2694 O O . MET A 1 339 ? -11.403 5.206 36.367 1.00 91.00 339 MET A O 1
ATOM 2698 N N . SER A 1 340 ? -11.178 7.008 37.702 1.00 90.44 340 SER A N 1
ATOM 2699 C CA . SER A 1 340 ? -11.723 7.992 36.756 1.00 90.44 340 SER A CA 1
ATOM 2700 C C . SER A 1 340 ? -10.875 8.083 35.489 1.00 90.44 340 SER A C 1
ATOM 2702 O O . SER A 1 340 ? -11.420 8.098 34.388 1.00 90.44 340 SER A O 1
ATOM 2704 N N . ALA A 1 341 ? -9.549 8.045 35.635 1.00 89.38 341 ALA A N 1
ATOM 2705 C CA . ALA A 1 341 ? -8.597 8.054 34.533 1.00 89.38 341 ALA A CA 1
ATOM 2706 C C . ALA A 1 341 ? -8.771 6.824 33.641 1.00 89.38 341 ALA A C 1
ATOM 2708 O O . ALA A 1 341 ? -8.884 6.962 32.427 1.00 89.38 341 ALA A O 1
ATOM 2709 N N . ARG A 1 342 ? -8.895 5.623 34.226 1.00 87.31 342 ARG A N 1
ATOM 2710 C CA . ARG A 1 342 ? -9.174 4.395 33.461 1.00 87.31 342 ARG A CA 1
ATOM 2711 C C . ARG A 1 342 ? -10.519 4.449 32.742 1.00 87.31 342 ARG A C 1
ATOM 2713 O O . ARG A 1 342 ? -10.615 3.992 31.607 1.00 87.31 342 ARG A O 1
ATOM 2720 N N . MET A 1 343 ? -11.554 4.981 33.392 1.00 85.94 343 MET A N 1
ATOM 2721 C CA . MET A 1 343 ? -12.876 5.120 32.780 1.00 85.94 343 MET A CA 1
ATOM 2722 C C . MET A 1 343 ? -12.834 6.093 31.600 1.00 85.94 343 MET A C 1
ATOM 2724 O O . MET A 1 343 ? -13.322 5.761 30.525 1.00 85.94 343 MET A O 1
ATOM 2728 N N . ARG A 1 344 ? -12.192 7.252 31.767 1.00 85.50 344 ARG A N 1
ATOM 2729 C CA . ARG A 1 344 ? -12.012 8.239 30.699 1.00 85.50 344 ARG A CA 1
ATOM 2730 C C . ARG A 1 344 ? -11.178 7.683 29.546 1.00 85.50 344 ARG A C 1
ATOM 2732 O O . ARG A 1 344 ? -11.598 7.784 28.405 1.00 85.50 344 ARG A O 1
ATOM 2739 N N . MET A 1 345 ? -10.078 6.997 29.847 1.00 82.88 345 MET A N 1
ATOM 2740 C CA . MET A 1 345 ? -9.254 6.325 28.841 1.00 82.88 345 MET A CA 1
ATOM 2741 C C . MET A 1 345 ? -10.055 5.287 28.038 1.00 82.88 345 MET A C 1
ATOM 2743 O O . MET A 1 345 ? -9.860 5.171 26.833 1.00 82.88 345 MET A O 1
ATOM 2747 N N . LYS A 1 346 ? -10.980 4.550 28.673 1.00 79.62 346 LYS A N 1
ATOM 2748 C CA . LYS A 1 346 ? -11.892 3.636 27.963 1.00 79.62 346 LYS A CA 1
ATOM 2749 C C . LYS A 1 346 ? -12.901 4.371 27.078 1.00 79.62 346 LYS A C 1
ATOM 2751 O O . LYS A 1 346 ? -13.168 3.903 25.979 1.00 79.62 346 LYS A O 1
ATOM 2756 N N . LEU A 1 347 ? -13.454 5.491 27.544 1.00 78.62 347 LEU A N 1
ATOM 2757 C CA . LEU A 1 347 ? -14.374 6.313 26.747 1.00 78.62 347 LEU A CA 1
ATOM 2758 C C . LEU A 1 347 ? -13.679 6.921 25.521 1.00 78.62 347 LEU A C 1
ATOM 2760 O O . LEU A 1 347 ? -14.271 6.971 24.449 1.00 78.62 347 LEU A O 1
ATOM 2764 N N . ASP A 1 348 ? -12.413 7.305 25.666 1.00 76.00 348 ASP A N 1
ATOM 2765 C CA . ASP A 1 348 ? -11.615 7.924 24.606 1.00 76.00 348 ASP A CA 1
ATOM 2766 C C . ASP A 1 348 ? -10.964 6.882 23.657 1.00 76.00 348 ASP A C 1
ATOM 2768 O O . ASP A 1 348 ? -10.299 7.248 22.692 1.00 76.00 348 ASP A O 1
ATOM 2772 N N . ALA A 1 349 ? -11.147 5.572 23.885 1.00 69.50 349 ALA A N 1
ATOM 2773 C CA . ALA A 1 349 ? -10.443 4.507 23.155 1.00 69.50 349 ALA A CA 1
ATOM 2774 C C . ALA A 1 349 ? -10.855 4.327 21.673 1.00 69.50 349 ALA A C 1
ATOM 2776 O O . ALA A 1 349 ? -10.249 3.508 20.982 1.00 69.50 349 ALA A O 1
ATOM 2777 N N . ALA A 1 350 ? -11.846 5.079 21.178 1.00 69.12 350 ALA A N 1
ATOM 2778 C CA . ALA A 1 350 ? -12.298 5.088 19.780 1.00 69.12 350 ALA A CA 1
ATOM 2779 C C . ALA A 1 350 ? -12.750 3.713 19.225 1.00 69.12 350 ALA A C 1
ATOM 2781 O O . ALA A 1 350 ? -12.370 3.328 18.121 1.00 69.12 350 ALA A O 1
ATOM 2782 N N . PHE A 1 351 ? -13.588 2.980 19.971 1.00 75.31 351 PHE A N 1
ATOM 2783 C CA . PHE A 1 351 ? -14.231 1.715 19.551 1.00 75.31 351 PHE A CA 1
ATOM 2784 C C . PHE A 1 351 ? -13.274 0.642 18.968 1.00 75.31 351 PHE A C 1
ATOM 2786 O O . PHE A 1 351 ? -13.493 0.148 17.857 1.00 75.31 351 PHE A O 1
ATOM 2793 N N . PRO A 1 352 ? -12.226 0.226 19.706 1.00 72.88 352 PRO A N 1
ATOM 2794 C CA . PRO A 1 352 ? -11.265 -0.773 19.228 1.00 72.88 352 PRO A CA 1
ATOM 2795 C C . PRO A 1 352 ? -11.911 -2.144 18.976 1.00 72.88 352 PRO A C 1
ATOM 2797 O O . PRO A 1 352 ? -11.479 -2.872 18.084 1.00 72.88 352 PRO A O 1
ATOM 2800 N N . ASP A 1 353 ? -12.976 -2.463 19.714 1.00 76.50 353 ASP A N 1
ATOM 2801 C CA . ASP A 1 353 ? -13.739 -3.710 19.581 1.00 76.50 353 ASP A CA 1
ATOM 2802 C C . ASP A 1 353 ? -14.480 -3.809 18.238 1.00 76.50 353 ASP A C 1
ATOM 2804 O O . ASP A 1 353 ? -14.877 -4.895 17.832 1.00 76.50 353 ASP A O 1
ATOM 2808 N N . PHE A 1 354 ? -14.638 -2.691 17.521 1.00 84.19 354 PHE A N 1
ATOM 2809 C CA . PHE A 1 354 ? -15.201 -2.660 16.172 1.00 84.19 354 PHE A CA 1
ATOM 2810 C C . PHE A 1 354 ? -14.111 -2.611 15.094 1.00 84.19 354 PHE A C 1
ATOM 2812 O O . PHE A 1 354 ? -14.148 -3.374 14.127 1.00 84.19 354 PHE A O 1
ATOM 2819 N N . THR A 1 355 ? -13.116 -1.731 15.251 1.00 88.44 355 THR A N 1
ATOM 2820 C CA . THR A 1 355 ? -12.085 -1.525 14.220 1.00 88.44 355 THR A CA 1
ATOM 2821 C C . THR A 1 355 ? -11.172 -2.729 14.049 1.00 88.44 355 THR A C 1
ATOM 2823 O O . THR A 1 355 ? -10.788 -3.036 12.922 1.00 88.44 355 THR A O 1
ATOM 2826 N N . ARG A 1 356 ? -10.843 -3.441 15.135 1.00 87.75 356 ARG A N 1
ATOM 2827 C CA . ARG A 1 356 ? -9.965 -4.617 15.080 1.00 87.75 356 ARG A CA 1
ATOM 2828 C C . ARG A 1 356 ? -10.596 -5.772 14.291 1.00 87.75 356 ARG A C 1
ATOM 2830 O O . ARG A 1 356 ? -9.956 -6.192 13.332 1.00 87.75 356 ARG A O 1
ATOM 2837 N N . PRO A 1 357 ? -11.819 -6.262 14.591 1.00 87.50 357 PRO A N 1
ATOM 2838 C CA . PRO A 1 357 ? -12.452 -7.288 13.758 1.00 87.50 357 PRO A CA 1
ATOM 2839 C C . PRO A 1 357 ? -12.602 -6.868 12.295 1.00 87.50 357 PRO A C 1
ATOM 2841 O O . PRO A 1 357 ? -12.322 -7.661 11.399 1.00 87.50 357 PRO A O 1
ATOM 2844 N N . LEU A 1 358 ? -12.977 -5.609 12.042 1.00 88.69 358 LEU A N 1
ATOM 2845 C CA . LEU A 1 358 ? -13.128 -5.099 10.680 1.00 88.69 358 LEU A CA 1
ATOM 2846 C C . LEU A 1 358 ? -11.802 -5.126 9.905 1.00 88.69 358 LEU A C 1
ATOM 2848 O O . LEU A 1 358 ? -11.758 -5.593 8.770 1.00 88.69 358 LEU A O 1
ATOM 2852 N N . LEU A 1 359 ? -10.707 -4.665 10.511 1.00 90.69 359 LEU A N 1
ATOM 2853 C CA . LEU A 1 359 ? -9.382 -4.714 9.892 1.00 90.69 359 LEU A CA 1
ATOM 2854 C C . LEU A 1 359 ? -8.847 -6.141 9.764 1.00 90.69 359 LEU A C 1
ATOM 2856 O O . LEU A 1 359 ? -8.202 -6.439 8.764 1.00 90.69 359 LEU A O 1
ATOM 2860 N N . GLN A 1 360 ? -9.154 -7.031 10.710 1.00 87.75 360 GLN A N 1
ATOM 2861 C CA . GLN A 1 360 ? -8.827 -8.453 10.595 1.00 87.75 360 GLN A CA 1
ATOM 2862 C C . GLN A 1 360 ? -9.494 -9.069 9.356 1.00 87.75 360 GLN A C 1
ATOM 2864 O O . GLN A 1 360 ? -8.862 -9.868 8.671 1.00 87.75 360 GLN A O 1
ATOM 2869 N N . CYS A 1 361 ? -10.722 -8.640 9.035 1.00 85.81 361 CYS A N 1
ATOM 2870 C CA . CYS A 1 361 ? -11.422 -9.071 7.828 1.00 85.81 361 CYS A CA 1
ATOM 2871 C C . CYS A 1 361 ? -10.840 -8.456 6.546 1.00 85.81 361 CYS A C 1
ATOM 2873 O O . CYS A 1 361 ? -10.736 -9.127 5.524 1.00 85.81 361 CYS A O 1
ATOM 2875 N N . LEU A 1 362 ? -10.545 -7.152 6.563 1.00 86.06 362 LEU A N 1
ATOM 2876 C CA . LEU A 1 362 ? -10.250 -6.391 5.345 1.00 86.06 362 LEU A CA 1
ATOM 2877 C C . LEU A 1 362 ? -8.760 -6.365 4.985 1.00 86.06 362 LEU A C 1
ATOM 2879 O O . LEU A 1 362 ? -8.411 -6.504 3.813 1.00 86.06 362 LEU A O 1
ATOM 2883 N N . TYR A 1 363 ? -7.893 -6.121 5.970 1.00 90.94 363 TYR A N 1
ATOM 2884 C CA . TYR A 1 363 ? -6.455 -5.942 5.779 1.00 90.94 363 TYR A CA 1
ATOM 2885 C C . TYR A 1 363 ? -5.681 -6.245 7.087 1.00 90.94 363 TYR A C 1
ATOM 2887 O O . TYR A 1 363 ? -5.328 -5.330 7.843 1.00 90.94 363 TYR A O 1
ATOM 2895 N N . PRO A 1 364 ? -5.392 -7.528 7.383 1.00 90.19 364 PRO A N 1
ATOM 2896 C CA . PRO A 1 364 ? -4.826 -7.955 8.668 1.00 90.19 364 PRO A CA 1
ATOM 2897 C C . PRO A 1 364 ? -3.401 -7.443 8.929 1.00 90.19 364 PRO A C 1
ATOM 2899 O O . PRO A 1 364 ? -2.997 -7.316 10.086 1.00 90.19 364 PRO A O 1
ATOM 2902 N N . ASN A 1 365 ? -2.644 -7.085 7.884 1.00 92.69 365 ASN A N 1
ATOM 2903 C CA . ASN A 1 365 ? -1.268 -6.588 8.015 1.00 92.69 365 ASN A CA 1
ATOM 2904 C C . ASN A 1 365 ? -1.163 -5.295 8.844 1.00 92.69 365 ASN A C 1
ATOM 2906 O O . ASN A 1 365 ? -0.106 -5.030 9.407 1.00 92.69 365 ASN A O 1
ATOM 2910 N N . TYR A 1 366 ? -2.236 -4.504 8.977 1.00 93.00 366 TYR A N 1
ATOM 2911 C CA . TYR A 1 366 ? -2.231 -3.317 9.845 1.00 93.00 366 TYR A CA 1
ATOM 2912 C C . TYR A 1 366 ? -2.298 -3.644 11.343 1.00 93.00 366 TYR A C 1
ATOM 2914 O O . TYR A 1 366 ? -1.909 -2.812 12.165 1.00 93.00 366 TYR A O 1
ATOM 2922 N N . LEU A 1 367 ? -2.781 -4.838 11.700 1.00 91.12 367 LEU A N 1
ATOM 2923 C CA . LEU A 1 367 ? -2.873 -5.339 13.077 1.00 91.12 367 LEU A CA 1
ATOM 2924 C C . LEU A 1 367 ? -1.678 -6.221 13.470 1.00 91.12 367 LEU A C 1
ATOM 2926 O O . LEU A 1 367 ? -1.542 -6.587 14.641 1.00 91.12 367 LEU A O 1
ATOM 2930 N N . ALA A 1 368 ? -0.845 -6.600 12.502 1.00 92.56 368 ALA A N 1
ATOM 2931 C CA . ALA A 1 368 ? 0.341 -7.418 12.700 1.00 92.56 368 ALA A CA 1
ATOM 2932 C C . ALA A 1 368 ? 1.600 -6.541 12.853 1.00 92.56 368 ALA A C 1
ATOM 2934 O O . ALA A 1 368 ? 1.639 -5.421 12.335 1.00 92.56 368 ALA A O 1
ATOM 2935 N N . PRO A 1 369 ? 2.638 -7.012 13.569 1.00 93.31 369 PRO A N 1
ATOM 2936 C CA . PRO A 1 369 ? 3.932 -6.339 13.565 1.00 93.31 369 PRO A CA 1
ATOM 2937 C C . PRO A 1 369 ? 4.514 -6.353 12.149 1.00 93.31 369 PRO A C 1
ATOM 2939 O O . PRO A 1 369 ? 4.360 -7.332 11.420 1.00 93.31 369 PRO A O 1
ATOM 2942 N N . THR A 1 370 ? 5.219 -5.291 11.765 1.00 94.56 370 THR A N 1
ATOM 2943 C CA . THR A 1 370 ? 5.941 -5.274 10.489 1.00 94.56 370 THR A CA 1
ATOM 2944 C C . THR A 1 370 ? 7.287 -5.976 10.668 1.00 94.56 370 THR A C 1
ATOM 2946 O O . THR A 1 370 ? 8.112 -5.472 11.440 1.00 94.56 370 THR A O 1
ATOM 2949 N N . PRO A 1 371 ? 7.531 -7.116 9.996 1.00 96.12 371 PRO A N 1
ATOM 2950 C CA . PRO A 1 371 ? 8.768 -7.867 10.163 1.00 96.12 371 PRO A CA 1
ATOM 2951 C C . PRO A 1 371 ? 9.974 -7.144 9.556 1.00 96.12 371 PRO A C 1
ATOM 2953 O O . PRO A 1 371 ? 9.833 -6.273 8.696 1.00 96.12 371 PRO A O 1
ATOM 2956 N N . SER A 1 372 ? 11.170 -7.549 9.982 1.00 96.75 372 SER A N 1
ATOM 2957 C CA . SER A 1 372 ? 12.421 -7.112 9.359 1.00 96.75 372 SER A CA 1
ATOM 2958 C C . SER A 1 372 ? 12.551 -7.671 7.936 1.00 96.75 372 SER A C 1
ATOM 2960 O O . SER A 1 372 ? 12.169 -8.813 7.674 1.00 96.75 372 SER A O 1
ATOM 2962 N N . MET A 1 373 ? 13.083 -6.872 7.016 1.00 97.81 373 MET A N 1
ATOM 2963 C CA . MET A 1 373 ? 13.249 -7.189 5.597 1.00 97.81 373 MET A CA 1
ATOM 2964 C C . MET A 1 373 ? 14.666 -6.832 5.145 1.00 97.81 373 MET A C 1
ATOM 2966 O O . MET A 1 373 ? 15.243 -5.852 5.615 1.00 97.81 373 MET A O 1
ATOM 2970 N N . ALA A 1 374 ? 15.221 -7.600 4.213 1.00 97.31 374 ALA A N 1
ATOM 2971 C CA . ALA A 1 374 ? 16.546 -7.363 3.648 1.00 97.31 374 ALA A CA 1
ATOM 2972 C C . ALA A 1 374 ? 16.631 -7.871 2.200 1.00 97.31 374 ALA A C 1
ATOM 2974 O O . ALA A 1 374 ? 15.659 -8.389 1.650 1.00 97.31 374 ALA A O 1
ATOM 2975 N N . VAL A 1 375 ? 17.809 -7.748 1.584 1.00 97.94 375 VAL A N 1
ATOM 2976 C CA . VAL A 1 375 ? 18.130 -8.385 0.300 1.00 97.94 375 VAL A CA 1
ATOM 2977 C C . VAL A 1 375 ? 19.336 -9.292 0.497 1.00 97.94 375 VAL A C 1
ATOM 2979 O O . VAL A 1 375 ? 20.403 -8.826 0.904 1.00 97.94 375 VAL A O 1
ATOM 2982 N N . ALA A 1 376 ? 19.149 -10.579 0.212 1.00 97.88 376 ALA A N 1
ATOM 2983 C CA . ALA A 1 376 ? 20.191 -11.592 0.261 1.00 97.88 376 ALA A CA 1
ATOM 2984 C C . ALA A 1 376 ? 20.793 -11.802 -1.133 1.00 97.88 376 ALA A C 1
ATOM 2986 O O . ALA A 1 376 ? 20.072 -11.784 -2.133 1.00 97.88 376 ALA A O 1
ATOM 2987 N N . ARG A 1 377 ? 22.104 -12.023 -1.193 1.00 97.88 377 ARG A N 1
ATOM 2988 C CA . ARG A 1 377 ? 22.861 -12.427 -2.378 1.00 97.88 377 ARG A CA 1
ATOM 2989 C C . ARG A 1 377 ? 23.369 -13.845 -2.172 1.00 97.88 377 ARG A C 1
ATOM 2991 O O . ARG A 1 377 ? 24.044 -14.111 -1.182 1.00 97.88 377 ARG A O 1
ATOM 2998 N N . LEU A 1 378 ? 23.069 -14.721 -3.120 1.00 97.62 378 LEU A N 1
ATOM 2999 C CA . LEU A 1 378 ? 23.568 -16.086 -3.147 1.00 97.62 378 LEU A CA 1
ATOM 3000 C C . LEU A 1 378 ? 24.838 -16.125 -4.000 1.00 97.62 378 LEU A C 1
ATOM 3002 O O . LEU A 1 378 ? 24.853 -15.602 -5.115 1.00 97.62 378 LEU A O 1
ATOM 3006 N N . TYR A 1 379 ? 25.900 -16.728 -3.479 1.00 95.81 379 TYR A N 1
ATOM 3007 C CA . TYR A 1 379 ? 27.129 -16.979 -4.225 1.00 95.81 379 TYR A CA 1
ATOM 3008 C C . TYR A 1 379 ? 27.105 -18.437 -4.700 1.00 95.81 379 TYR A C 1
ATOM 3010 O O . TYR A 1 379 ? 27.165 -19.323 -3.848 1.00 95.81 379 TYR A O 1
ATOM 3018 N N . PRO A 1 380 ? 26.963 -18.708 -6.012 1.00 94.31 380 PRO A N 1
ATOM 3019 C CA . PRO A 1 380 ? 26.960 -20.075 -6.526 1.00 94.31 380 PRO A CA 1
ATOM 3020 C C . PRO A 1 380 ? 28.270 -20.802 -6.206 1.00 94.31 380 PRO A C 1
ATOM 3022 O O . PRO A 1 380 ? 29.329 -20.171 -6.172 1.00 94.31 380 PRO A O 1
ATOM 3025 N N . ASP A 1 381 ? 28.194 -22.111 -5.979 1.00 92.12 381 ASP A N 1
ATOM 3026 C CA . ASP A 1 381 ? 29.374 -22.975 -5.890 1.00 92.12 381 ASP A CA 1
ATOM 3027 C C . ASP A 1 381 ? 29.608 -23.674 -7.234 1.00 92.12 381 ASP A C 1
ATOM 3029 O O . ASP A 1 381 ? 28.831 -24.535 -7.633 1.00 92.12 381 ASP A O 1
ATOM 3033 N N . ASP A 1 382 ? 30.678 -23.309 -7.942 1.00 83.31 382 ASP A N 1
ATOM 3034 C CA . ASP A 1 382 ? 31.021 -23.917 -9.234 1.00 83.31 382 ASP A CA 1
ATOM 3035 C C . ASP A 1 382 ? 31.555 -25.356 -9.111 1.00 83.31 382 ASP A C 1
ATOM 3037 O O . ASP A 1 382 ? 31.691 -26.048 -10.122 1.00 83.31 382 ASP A O 1
ATOM 3041 N N . ALA A 1 383 ? 31.908 -25.806 -7.900 1.00 81.69 383 ALA A N 1
ATOM 3042 C CA . ALA A 1 383 ? 32.394 -27.162 -7.658 1.00 81.69 383 ALA A CA 1
ATOM 3043 C C . ALA A 1 383 ? 31.255 -28.177 -7.452 1.00 81.69 383 ALA A C 1
ATOM 3045 O O . ALA A 1 383 ? 31.476 -29.380 -7.625 1.00 81.69 383 ALA A O 1
ATOM 3046 N N . GLU A 1 384 ? 30.053 -27.711 -7.102 1.00 75.88 384 GLU A N 1
ATOM 3047 C CA . GLU A 1 384 ? 28.886 -28.548 -6.825 1.00 75.88 384 GLU A CA 1
ATOM 3048 C C . GLU A 1 384 ? 27.747 -28.276 -7.824 1.00 75.88 384 GLU A C 1
ATOM 3050 O O . GLU A 1 384 ? 27.309 -27.149 -8.008 1.00 75.88 384 GLU A O 1
ATOM 3055 N N . GLY A 1 385 ? 27.210 -29.331 -8.447 1.00 70.69 385 GLY A N 1
ATOM 3056 C CA . GLY A 1 385 ? 26.066 -29.240 -9.367 1.00 70.69 385 GLY A CA 1
ATOM 3057 C C . GLY A 1 385 ? 26.399 -28.768 -10.791 1.00 70.69 385 GLY A C 1
ATOM 3058 O O . GLY A 1 385 ? 27.484 -28.272 -11.076 1.00 70.69 385 GLY A O 1
ATOM 3059 N N . ASP A 1 386 ? 25.450 -28.954 -11.716 1.00 83.56 386 ASP A N 1
ATOM 3060 C CA . ASP A 1 386 ? 25.557 -28.443 -13.089 1.00 83.56 386 ASP A CA 1
ATOM 3061 C C . ASP A 1 386 ? 24.826 -27.098 -13.212 1.00 83.56 386 ASP A C 1
ATOM 3063 O O . ASP A 1 386 ? 23.651 -27.019 -13.576 1.00 83.56 386 ASP A O 1
ATOM 3067 N N . LEU A 1 387 ? 25.523 -26.014 -12.862 1.00 89.00 387 LEU A N 1
ATOM 3068 C CA . LEU A 1 387 ? 24.968 -24.660 -12.937 1.00 89.00 387 LEU A CA 1
ATOM 3069 C C . LEU A 1 387 ? 24.644 -24.225 -14.381 1.00 89.00 387 LEU A C 1
ATOM 3071 O O . LEU A 1 387 ? 23.884 -23.270 -14.561 1.00 89.00 387 LEU A O 1
ATOM 3075 N N . ALA A 1 388 ? 25.191 -24.881 -15.416 1.00 89.31 388 ALA A N 1
ATOM 3076 C CA . ALA A 1 388 ? 24.953 -24.491 -16.808 1.00 89.31 388 ALA A CA 1
ATOM 3077 C C . ALA A 1 388 ? 23.497 -24.732 -17.247 1.00 89.31 388 ALA A C 1
ATOM 3079 O O . ALA A 1 388 ? 22.990 -24.016 -18.114 1.00 89.31 388 ALA A O 1
ATOM 3080 N N . GLU A 1 389 ? 22.795 -25.678 -16.615 1.00 89.50 389 GLU A N 1
ATOM 3081 C CA . GLU A 1 389 ? 21.365 -25.919 -16.848 1.00 89.50 389 GLU A CA 1
ATOM 3082 C C . GLU A 1 389 ? 20.451 -24.879 -16.168 1.00 89.50 389 GLU A C 1
ATOM 3084 O O . GLU A 1 389 ? 19.276 -24.770 -16.522 1.00 89.50 389 GLU A O 1
ATOM 3089 N N . GLY A 1 390 ? 20.989 -24.074 -15.245 1.00 91.31 390 GLY A N 1
ATOM 3090 C CA . GLY A 1 390 ? 20.238 -23.109 -14.444 1.00 91.31 390 GLY A CA 1
ATOM 3091 C C . GLY A 1 390 ? 19.571 -23.762 -13.234 1.00 91.31 390 GLY A C 1
ATOM 3092 O O . GLY A 1 390 ? 18.515 -24.386 -13.343 1.00 91.31 390 GLY A O 1
ATOM 3093 N N . VAL A 1 391 ? 20.155 -23.587 -12.046 1.00 94.25 391 VAL A N 1
ATOM 3094 C CA . VAL A 1 391 ? 19.632 -24.201 -10.814 1.00 94.25 391 VAL A CA 1
ATOM 3095 C C . VAL A 1 391 ? 18.666 -23.255 -10.112 1.00 94.25 391 VAL A C 1
ATOM 3097 O O . VAL A 1 391 ? 19.030 -22.162 -9.685 1.00 94.25 391 VAL A O 1
ATOM 3100 N N . ARG A 1 392 ? 17.410 -23.678 -9.981 1.00 94.69 392 ARG A N 1
ATOM 3101 C CA . ARG A 1 392 ? 16.323 -22.868 -9.422 1.00 94.69 392 ARG A CA 1
ATOM 3102 C C . ARG A 1 392 ? 16.246 -23.001 -7.901 1.00 94.69 392 ARG A C 1
ATOM 3104 O O . ARG A 1 392 ? 15.973 -24.081 -7.388 1.00 94.69 392 ARG A O 1
ATOM 3111 N N . ILE A 1 393 ? 16.385 -21.881 -7.200 1.00 95.56 393 ILE A N 1
ATOM 3112 C CA . ILE A 1 393 ? 16.042 -21.721 -5.785 1.00 95.56 393 ILE A CA 1
ATOM 3113 C C . ILE A 1 393 ? 14.604 -21.229 -5.701 1.00 95.56 393 ILE A C 1
ATOM 3115 O O . ILE A 1 393 ? 14.271 -20.154 -6.210 1.00 95.56 393 ILE A O 1
ATOM 3119 N N . ALA A 1 394 ? 13.744 -22.028 -5.077 1.00 95.31 394 ALA A N 1
ATOM 3120 C CA . ALA A 1 394 ? 12.325 -21.734 -5.006 1.00 95.31 394 ALA A CA 1
ATOM 3121 C C . ALA A 1 394 ? 12.040 -20.444 -4.216 1.00 95.31 394 ALA A C 1
ATOM 3123 O O . ALA A 1 394 ? 12.747 -20.055 -3.281 1.00 95.31 394 ALA A O 1
ATOM 3124 N N . ARG A 1 395 ? 10.939 -19.783 -4.575 1.00 94.56 395 ARG A N 1
ATOM 3125 C CA . ARG A 1 395 ? 10.327 -18.768 -3.715 1.00 94.56 395 ARG A CA 1
ATOM 3126 C C . ARG A 1 395 ? 9.962 -19.398 -2.368 1.00 94.56 395 ARG A C 1
ATOM 3128 O O . ARG A 1 395 ? 9.410 -20.494 -2.332 1.00 94.56 395 ARG A O 1
ATOM 3135 N N . GLY A 1 396 ? 10.169 -18.658 -1.282 1.00 95.69 396 GLY A N 1
ATOM 3136 C CA . GLY A 1 396 ? 9.889 -19.132 0.069 1.00 95.69 396 GLY A CA 1
ATOM 3137 C C . GLY A 1 396 ? 10.988 -20.025 0.641 1.00 95.69 396 GLY A C 1
ATOM 3138 O O . GLY A 1 396 ? 10.750 -20.654 1.667 1.00 95.69 396 GLY A O 1
ATOM 3139 N N . ALA A 1 397 ? 12.170 -20.057 0.020 1.00 97.06 397 ALA A N 1
ATOM 3140 C CA . ALA A 1 397 ? 13.334 -20.752 0.551 1.00 97.06 397 ALA A CA 1
ATOM 3141 C C . ALA A 1 397 ? 13.733 -20.202 1.928 1.00 97.06 397 ALA A C 1
ATOM 3143 O O . ALA A 1 397 ? 13.632 -18.993 2.184 1.00 97.06 397 ALA A O 1
ATOM 3144 N N . THR A 1 398 ? 14.178 -21.098 2.811 1.00 98.06 398 THR A N 1
ATOM 3145 C CA . THR A 1 398 ? 14.570 -20.782 4.189 1.00 98.06 398 THR A CA 1
ATOM 3146 C C . THR A 1 398 ? 16.026 -20.339 4.274 1.00 98.06 398 THR A C 1
ATOM 3148 O O . THR A 1 398 ? 16.931 -21.074 3.882 1.00 98.06 398 THR A O 1
ATOM 3151 N N . PHE A 1 399 ? 16.258 -19.175 4.881 1.00 97.81 399 PHE A N 1
ATOM 3152 C CA . PHE A 1 399 ? 17.593 -18.690 5.220 1.00 97.81 399 PHE A CA 1
ATOM 3153 C C . PHE A 1 399 ? 17.723 -18.508 6.729 1.00 97.81 399 PHE A C 1
ATOM 3155 O O . PHE A 1 399 ? 16.866 -17.885 7.354 1.00 97.81 399 PHE A O 1
ATOM 3162 N N . ILE A 1 400 ? 18.805 -19.013 7.311 1.00 97.69 400 ILE A N 1
ATOM 3163 C CA . ILE A 1 400 ? 19.052 -18.983 8.755 1.00 97.69 400 ILE A CA 1
ATOM 3164 C C . ILE A 1 400 ? 20.291 -18.134 9.024 1.00 97.69 400 ILE A C 1
ATOM 3166 O O . ILE A 1 400 ? 21.337 -18.357 8.422 1.00 97.69 400 ILE A O 1
ATOM 3170 N N . SER A 1 401 ? 20.191 -17.153 9.919 1.00 96.62 401 SER A N 1
ATOM 3171 C CA . SER A 1 401 ? 21.343 -16.350 10.324 1.00 96.62 401 SER A CA 1
ATOM 3172 C C . SER A 1 401 ? 22.258 -17.113 11.274 1.00 96.62 401 SER A C 1
ATOM 3174 O O . SER A 1 401 ? 21.842 -18.029 11.986 1.00 96.62 401 SER A O 1
ATOM 3176 N N . ARG A 1 402 ? 23.502 -16.652 11.397 1.00 92.69 402 ARG A N 1
ATOM 3177 C CA . ARG A 1 402 ? 24.310 -16.991 12.575 1.00 92.69 402 ARG A CA 1
ATOM 3178 C C . ARG A 1 402 ? 23.615 -16.488 13.845 1.00 92.69 402 ARG A C 1
ATOM 3180 O O . ARG A 1 402 ? 22.862 -15.510 13.816 1.00 92.69 402 ARG A O 1
ATOM 3187 N N . VAL A 1 403 ? 23.865 -17.160 14.965 1.00 91.75 403 VAL A N 1
ATOM 3188 C CA . VAL A 1 403 ? 23.404 -16.687 16.274 1.00 91.75 403 VAL A CA 1
ATOM 3189 C C . VAL A 1 403 ? 24.253 -15.479 16.664 1.00 91.75 403 VAL A C 1
ATOM 3191 O O . VAL A 1 403 ? 25.471 -15.601 16.771 1.00 91.75 403 VAL A O 1
ATOM 3194 N N . SER A 1 404 ? 23.617 -14.321 16.848 1.00 86.38 404 SER A N 1
ATOM 3195 C CA . SER A 1 404 ? 24.298 -13.099 17.284 1.00 86.38 404 SER A CA 1
ATOM 3196 C C . SER A 1 404 ? 24.935 -13.269 18.666 1.00 86.38 404 SER A C 1
ATOM 3198 O O . SER A 1 404 ? 24.424 -13.999 19.519 1.00 86.38 404 SER A O 1
ATOM 3200 N N . ASP A 1 405 ? 26.031 -12.551 18.906 1.00 80.62 405 ASP A N 1
ATOM 3201 C CA . ASP A 1 405 ? 26.780 -12.620 20.161 1.00 80.62 405 ASP A CA 1
ATOM 3202 C C . ASP A 1 405 ? 25.885 -12.405 21.394 1.00 80.62 405 ASP A C 1
ATOM 3204 O O . ASP A 1 405 ? 25.197 -11.393 21.532 1.00 80.62 405 ASP A O 1
ATOM 3208 N N . GLY A 1 406 ? 25.919 -13.363 22.324 1.00 78.88 406 GLY A N 1
ATOM 3209 C CA . GLY A 1 406 ? 25.160 -13.311 23.578 1.00 78.88 406 GLY A CA 1
ATOM 3210 C C . GLY A 1 406 ? 23.704 -13.787 23.489 1.00 78.88 406 GLY A C 1
ATOM 3211 O O . GLY A 1 406 ? 23.066 -13.956 24.535 1.00 78.88 406 GLY A O 1
ATOM 3212 N N . GLU A 1 407 ? 23.204 -14.062 22.285 1.00 87.31 407 GLU A N 1
ATOM 3213 C CA . GLU A 1 407 ? 21.883 -14.641 22.040 1.00 87.31 407 GLU A CA 1
ATOM 3214 C C . GLU A 1 407 ? 21.969 -16.165 21.842 1.00 87.31 407 GLU A C 1
ATOM 3216 O O . GLU A 1 407 ? 23.047 -16.751 21.764 1.00 87.31 407 GLU A O 1
ATOM 3221 N N . THR A 1 408 ? 20.819 -16.842 21.821 1.00 89.12 408 THR A N 1
ATOM 3222 C CA . THR A 1 408 ? 20.738 -18.305 21.611 1.00 89.12 408 THR A CA 1
ATOM 3223 C C . THR A 1 408 ? 19.919 -18.700 20.390 1.00 89.12 408 THR A C 1
ATOM 3225 O O . THR A 1 408 ? 19.784 -19.886 20.101 1.00 89.12 408 THR A O 1
ATOM 3228 N N . THR A 1 409 ? 19.329 -17.720 19.713 1.00 92.06 409 THR A N 1
ATOM 3229 C CA . THR A 1 409 ? 18.328 -17.932 18.671 1.00 92.06 409 THR A CA 1
ATOM 3230 C C . THR A 1 409 ? 18.826 -17.319 17.375 1.00 92.06 409 THR A C 1
ATOM 3232 O O . THR A 1 409 ? 19.157 -16.135 17.335 1.00 92.06 409 THR A O 1
ATOM 3235 N N . ALA A 1 410 ? 18.889 -18.134 16.325 1.00 94.81 410 ALA A N 1
ATOM 3236 C CA . ALA A 1 410 ? 19.140 -17.666 14.971 1.00 94.81 410 ALA A CA 1
ATOM 3237 C C . ALA A 1 410 ? 17.882 -16.997 14.400 1.00 94.81 410 ALA A C 1
ATOM 3239 O O . ALA A 1 410 ? 16.758 -17.397 14.716 1.00 94.81 410 ALA A O 1
ATOM 3240 N N . CYS A 1 411 ? 18.071 -15.986 13.556 1.00 96.44 411 CYS A N 1
ATOM 3241 C CA . CYS A 1 411 ? 16.975 -15.385 12.812 1.00 96.44 411 CYS A CA 1
ATOM 3242 C C . CYS A 1 411 ? 16.670 -16.217 11.572 1.00 96.44 411 CYS A C 1
ATOM 3244 O O . CYS A 1 411 ? 17.580 -16.660 10.876 1.00 96.44 411 CYS A O 1
ATOM 3246 N N . GLU A 1 412 ? 15.390 -16.373 11.268 1.00 97.56 412 GLU A N 1
ATOM 3247 C CA . GLU A 1 412 ? 14.925 -17.130 10.116 1.00 97.56 412 GLU A CA 1
ATOM 3248 C C . GLU A 1 412 ? 14.251 -16.194 9.110 1.00 97.56 412 GLU A C 1
ATOM 3250 O O . GLU A 1 412 ? 13.411 -15.363 9.462 1.00 97.56 412 GLU A O 1
ATOM 3255 N N . PHE A 1 413 ? 14.636 -16.307 7.845 1.00 98.19 413 PHE A N 1
ATOM 3256 C CA . PHE A 1 413 ? 14.122 -15.500 6.752 1.00 98.19 413 PHE A CA 1
ATOM 3257 C C . PHE A 1 413 ? 13.547 -16.381 5.638 1.00 98.19 413 PHE A C 1
ATOM 3259 O O . PHE A 1 413 ? 13.909 -17.550 5.484 1.00 98.19 413 PHE A O 1
ATOM 3266 N N . ARG A 1 414 ? 12.639 -15.804 4.850 1.00 98.06 414 ARG A N 1
ATOM 3267 C CA . ARG A 1 414 ? 12.023 -16.424 3.671 1.00 98.06 414 ARG A CA 1
ATOM 3268 C C . ARG A 1 414 ? 12.206 -15.546 2.439 1.00 98.06 414 ARG A C 1
ATOM 3270 O O . ARG A 1 414 ? 12.021 -14.331 2.535 1.00 98.06 414 ARG A O 1
ATOM 3277 N N . SER A 1 415 ? 12.553 -16.134 1.291 1.00 96.81 415 SER A N 1
ATOM 3278 C CA . SER A 1 415 ? 12.625 -15.399 0.016 1.00 96.81 415 SER A CA 1
ATOM 3279 C C . SER A 1 415 ? 11.239 -15.039 -0.523 1.00 96.81 415 SER A C 1
ATOM 3281 O O . SER A 1 415 ? 10.302 -15.835 -0.479 1.00 96.81 415 SER A O 1
ATOM 3283 N N . SER A 1 416 ? 11.111 -13.832 -1.078 1.00 93.50 416 SER A N 1
ATOM 3284 C CA . SER A 1 416 ? 9.876 -13.378 -1.748 1.00 93.50 416 SER A CA 1
ATOM 3285 C C . SER A 1 416 ? 9.757 -13.836 -3.193 1.00 93.50 416 SER A C 1
ATOM 3287 O O . SER A 1 416 ? 8.643 -13.932 -3.707 1.00 93.50 416 SER A O 1
ATOM 3289 N N . GLN A 1 417 ? 10.882 -14.129 -3.836 1.00 92.75 417 GLN A N 1
ATOM 3290 C CA . GLN A 1 417 ? 10.956 -14.486 -5.240 1.00 92.75 417 GLN A CA 1
ATOM 3291 C C . GLN A 1 417 ? 11.926 -15.644 -5.440 1.00 92.75 417 GLN A C 1
ATOM 3293 O O . GLN A 1 417 ? 12.727 -15.989 -4.573 1.00 92.75 417 GLN A O 1
ATOM 3298 N N . GLU A 1 418 ? 11.809 -16.252 -6.603 1.00 94.62 418 GLU A N 1
ATOM 3299 C CA . GLU A 1 418 ? 12.702 -17.297 -7.063 1.00 94.62 418 GLU A CA 1
ATOM 3300 C C . GLU A 1 418 ? 13.988 -16.724 -7.646 1.00 94.62 418 GLU A C 1
ATOM 3302 O O . GLU A 1 418 ? 13.994 -15.628 -8.210 1.00 94.62 418 GLU A O 1
ATOM 3307 N N . VAL A 1 419 ? 15.065 -17.501 -7.548 1.00 95.62 419 VAL A N 1
ATOM 3308 C CA . VAL A 1 419 ? 16.363 -17.168 -8.136 1.00 95.62 419 VAL A CA 1
ATOM 3309 C C . VAL A 1 419 ? 16.849 -18.349 -8.961 1.00 95.62 419 VAL A C 1
ATOM 3311 O O . VAL A 1 419 ? 16.873 -19.470 -8.469 1.00 95.62 419 VAL A O 1
ATOM 3314 N N . THR A 1 420 ? 17.262 -18.109 -10.205 1.00 96.06 420 THR A N 1
ATOM 3315 C CA . THR A 1 420 ? 17.960 -19.122 -11.012 1.00 96.06 420 THR A CA 1
ATOM 3316 C C . THR A 1 420 ? 19.456 -18.832 -10.982 1.00 96.06 420 THR A C 1
ATOM 3318 O O . THR A 1 420 ? 19.884 -17.742 -11.362 1.00 96.06 420 THR A O 1
ATOM 3321 N N . LEU A 1 421 ? 20.234 -19.789 -10.485 1.00 95.50 421 LEU A N 1
ATOM 3322 C CA . LEU A 1 421 ? 21.684 -19.722 -10.358 1.00 95.50 421 LEU A CA 1
ATOM 3323 C C . LEU A 1 421 ? 22.344 -20.212 -11.645 1.00 95.50 421 LEU A C 1
ATOM 3325 O O . LEU A 1 421 ? 21.981 -21.259 -12.177 1.00 95.50 421 LEU A O 1
ATOM 3329 N N . TYR A 1 422 ? 23.337 -19.456 -12.097 1.00 95.25 422 TYR A N 1
ATOM 3330 C CA . TYR A 1 422 ? 24.186 -19.759 -13.246 1.00 95.25 422 TYR A CA 1
ATOM 3331 C C . TYR A 1 422 ? 25.653 -19.563 -12.840 1.00 95.25 422 TYR A C 1
ATOM 3333 O O . TYR A 1 422 ? 25.911 -18.774 -11.925 1.00 95.25 422 TYR A O 1
ATOM 3341 N N . PRO A 1 423 ? 26.626 -20.198 -13.520 1.00 94.31 423 PRO A N 1
ATOM 3342 C CA . PRO A 1 423 ? 28.043 -20.002 -13.246 1.00 94.31 423 PRO A CA 1
ATOM 3343 C C . PRO A 1 423 ? 28.483 -18.695 -13.916 1.00 94.31 423 PRO A C 1
ATOM 3345 O O . PRO A 1 423 ? 29.183 -18.712 -14.926 1.00 94.31 423 PRO A O 1
ATOM 3348 N N . LEU A 1 424 ? 27.956 -17.559 -13.449 1.00 94.62 424 LEU A N 1
ATOM 3349 C CA . LEU A 1 424 ? 28.031 -16.269 -14.132 1.00 94.62 424 LEU A CA 1
ATOM 3350 C C . LEU A 1 424 ? 28.355 -15.135 -13.161 1.00 94.62 424 LEU A C 1
ATOM 3352 O O . LEU A 1 424 ? 27.755 -15.010 -12.097 1.00 94.62 424 LEU A O 1
ATOM 3356 N N . GLU A 1 425 ? 29.233 -14.231 -13.576 1.00 96.25 425 GLU A N 1
ATOM 3357 C CA . GLU A 1 425 ? 29.556 -13.015 -12.832 1.00 96.25 425 GLU A CA 1
ATOM 3358 C C . GLU A 1 425 ? 29.608 -11.777 -13.737 1.00 96.25 425 GLU A C 1
ATOM 3360 O O . GLU A 1 425 ? 29.824 -11.871 -14.947 1.00 96.25 425 GLU A O 1
ATOM 3365 N N . ILE A 1 426 ? 29.429 -10.592 -13.143 1.00 97.25 426 ILE A N 1
ATOM 3366 C CA . ILE A 1 426 ? 29.631 -9.304 -13.819 1.00 97.25 426 ILE A CA 1
ATOM 3367 C C . ILE A 1 426 ? 31.077 -8.867 -13.576 1.00 97.25 426 ILE A C 1
ATOM 3369 O O . ILE A 1 426 ? 31.434 -8.488 -12.462 1.00 97.25 426 ILE A O 1
ATOM 3373 N N . VAL A 1 427 ? 31.906 -8.883 -14.620 1.00 97.00 427 VAL A N 1
ATOM 3374 C CA . VAL A 1 427 ? 33.334 -8.516 -14.523 1.00 97.00 427 VAL A CA 1
ATOM 3375 C C . VAL A 1 427 ? 33.596 -7.049 -14.839 1.00 97.00 427 VAL A C 1
ATOM 3377 O O . VAL A 1 427 ? 34.606 -6.479 -14.430 1.00 97.00 427 VAL A O 1
ATOM 3380 N N . SER A 1 428 ? 32.697 -6.414 -15.590 1.00 96.75 428 SER A N 1
ATOM 3381 C CA . SER A 1 428 ? 32.778 -4.990 -15.898 1.00 96.75 428 SER A CA 1
ATOM 3382 C C . SER A 1 428 ? 31.381 -4.418 -16.072 1.00 96.75 428 SER A C 1
ATOM 3384 O O . SER A 1 428 ? 30.544 -5.018 -16.739 1.00 96.75 428 SER A O 1
ATOM 3386 N N . ALA A 1 429 ? 31.150 -3.238 -15.510 1.00 96.88 429 ALA A N 1
ATOM 3387 C CA . ALA A 1 429 ? 29.978 -2.430 -15.794 1.00 96.88 429 ALA A CA 1
ATOM 3388 C C . ALA A 1 429 ? 30.436 -0.996 -16.029 1.00 96.88 429 ALA A C 1
ATOM 3390 O O . ALA A 1 429 ? 31.241 -0.484 -15.252 1.00 96.88 429 ALA A O 1
ATOM 3391 N N . ARG A 1 430 ? 29.990 -0.365 -17.116 1.00 95.69 430 ARG A N 1
ATOM 3392 C CA . ARG A 1 430 ? 30.365 1.017 -17.446 1.00 95.69 430 ARG A CA 1
ATOM 3393 C C . ARG A 1 430 ? 29.203 1.727 -18.105 1.00 95.69 430 ARG A C 1
ATOM 3395 O O . ARG A 1 430 ? 28.559 1.168 -18.991 1.00 95.69 430 ARG A O 1
ATOM 3402 N N . LEU A 1 431 ? 28.988 2.978 -17.723 1.00 95.94 431 LEU A N 1
ATOM 3403 C CA . LEU A 1 431 ? 28.169 3.881 -18.516 1.00 95.94 431 LEU A CA 1
ATOM 3404 C C . LEU A 1 431 ? 29.046 4.574 -19.559 1.00 95.94 431 LEU A C 1
ATOM 3406 O O . LEU A 1 431 ? 30.102 5.116 -19.231 1.00 95.94 431 LEU A O 1
ATOM 3410 N N . THR A 1 432 ? 28.603 4.570 -20.808 1.00 93.56 432 THR A N 1
ATOM 3411 C CA . THR A 1 432 ? 29.301 5.189 -21.935 1.00 93.56 432 THR A CA 1
ATOM 3412 C C . THR A 1 432 ? 28.373 6.139 -22.680 1.00 93.56 432 THR A C 1
ATOM 3414 O O . THR A 1 432 ? 27.152 6.053 -22.559 1.00 93.56 432 THR A O 1
ATOM 3417 N N . GLY A 1 433 ? 28.949 7.009 -23.512 1.00 91.44 433 GLY A N 1
ATOM 3418 C CA . GLY A 1 433 ? 28.189 7.703 -24.551 1.00 91.44 433 GLY A CA 1
ATOM 3419 C C . GLY A 1 433 ? 27.649 6.731 -25.609 1.00 91.44 433 GLY A C 1
ATOM 3420 O O . GLY A 1 433 ? 27.528 5.525 -25.378 1.00 91.44 433 GLY A O 1
ATOM 3421 N N . ILE A 1 434 ? 27.341 7.257 -26.792 1.00 90.75 434 ILE A N 1
ATOM 3422 C CA . ILE A 1 434 ? 26.841 6.453 -27.913 1.00 90.75 434 ILE A CA 1
ATOM 3423 C C . ILE A 1 434 ? 27.884 5.376 -28.272 1.00 90.75 434 ILE A C 1
ATOM 3425 O O . ILE A 1 434 ? 29.032 5.733 -28.556 1.00 90.75 434 ILE A O 1
ATOM 3429 N N . PRO A 1 435 ? 27.524 4.079 -28.254 1.00 88.12 435 PRO A N 1
ATOM 3430 C CA . PRO A 1 435 ? 28.466 3.003 -28.540 1.00 88.12 435 PRO A CA 1
ATOM 3431 C C . PRO A 1 435 ? 28.904 3.044 -30.019 1.00 88.12 435 PRO A C 1
ATOM 3433 O O . PRO A 1 435 ? 28.049 2.931 -30.899 1.00 88.12 435 PRO A O 1
ATOM 3436 N N . PRO A 1 436 ? 30.206 3.227 -30.323 1.00 87.19 436 PRO A N 1
ATOM 3437 C CA . PRO A 1 436 ? 30.694 3.407 -31.696 1.00 87.19 436 PRO A CA 1
ATOM 3438 C C . PRO A 1 436 ? 30.753 2.104 -32.506 1.00 87.19 436 PRO A C 1
ATOM 3440 O O . PRO A 1 436 ? 30.806 2.138 -33.732 1.00 87.19 436 PRO A O 1
ATOM 3443 N N . ASP A 1 437 ? 30.772 0.968 -31.821 1.00 87.25 437 ASP A N 1
ATOM 3444 C CA . ASP A 1 437 ? 30.826 -0.381 -32.374 1.00 87.25 437 ASP A CA 1
ATOM 3445 C C . ASP A 1 437 ? 29.449 -0.895 -32.821 1.00 87.25 437 ASP A C 1
ATOM 3447 O O . ASP A 1 437 ? 29.364 -1.745 -33.698 1.00 87.25 437 ASP A O 1
ATOM 3451 N N . ILE A 1 438 ? 28.348 -0.325 -32.326 1.00 86.69 438 ILE A N 1
ATOM 3452 C CA . ILE A 1 438 ? 26.995 -0.700 -32.757 1.00 86.69 438 ILE A CA 1
ATOM 3453 C C . ILE A 1 438 ? 26.564 0.183 -33.944 1.00 86.69 438 ILE A C 1
ATOM 3455 O O . ILE A 1 438 ? 26.296 1.373 -33.759 1.00 86.69 438 ILE A O 1
ATOM 3459 N N . PRO A 1 439 ? 26.439 -0.357 -35.173 1.00 83.00 439 PRO A N 1
ATOM 3460 C CA . PRO A 1 439 ? 26.061 0.437 -36.334 1.00 83.00 439 PRO A CA 1
ATOM 3461 C C . PRO A 1 439 ? 24.585 0.848 -36.270 1.00 83.00 439 PRO A C 1
ATOM 3463 O O . PRO A 1 439 ? 23.700 0.001 -36.127 1.00 83.00 439 PRO A O 1
ATOM 3466 N N . ALA A 1 440 ? 24.329 2.148 -36.450 1.00 83.94 440 ALA A N 1
ATOM 3467 C CA . ALA A 1 440 ? 22.994 2.756 -36.459 1.00 83.94 440 ALA A CA 1
ATOM 3468 C C . ALA A 1 440 ? 22.126 2.333 -35.249 1.00 83.94 440 ALA A C 1
ATOM 3470 O O . ALA A 1 440 ? 21.076 1.713 -35.442 1.00 83.94 440 ALA A O 1
ATOM 3471 N N . PRO A 1 441 ? 22.540 2.656 -34.005 1.00 83.00 441 PRO A N 1
ATOM 3472 C CA . PRO A 1 441 ? 21.878 2.177 -32.787 1.00 83.00 441 PRO A CA 1
ATOM 3473 C C . PRO A 1 441 ? 20.402 2.603 -32.703 1.00 83.00 441 PRO A C 1
ATOM 3475 O O . PRO A 1 441 ? 19.565 1.845 -32.214 1.00 83.00 441 PRO A O 1
ATOM 3478 N N . ASP A 1 442 ? 20.056 3.751 -33.290 1.00 84.75 442 ASP A N 1
ATOM 3479 C CA . ASP A 1 442 ? 18.683 4.268 -33.375 1.00 84.75 442 ASP A CA 1
ATOM 3480 C C . ASP A 1 442 ? 17.726 3.336 -34.142 1.00 84.75 442 ASP A C 1
ATOM 3482 O O . ASP A 1 442 ? 16.513 3.415 -33.969 1.00 84.75 442 ASP A O 1
ATOM 3486 N N . ARG A 1 443 ? 18.241 2.413 -34.972 1.00 83.94 443 ARG A N 1
ATOM 3487 C CA . ARG A 1 443 ? 17.424 1.413 -35.682 1.00 83.94 443 ARG A CA 1
ATOM 3488 C C . ARG A 1 443 ? 16.762 0.413 -34.729 1.00 83.94 443 ARG A C 1
ATOM 3490 O O . ARG A 1 443 ? 15.734 -0.164 -35.081 1.00 83.94 443 ARG A O 1
ATOM 3497 N N . TYR A 1 444 ? 17.368 0.170 -33.568 1.00 83.62 444 TYR A N 1
ATOM 3498 C CA . TYR A 1 444 ? 16.866 -0.784 -32.575 1.00 83.62 444 TYR A CA 1
ATOM 3499 C C . TYR A 1 444 ? 15.934 -0.122 -31.558 1.00 83.62 444 TYR A C 1
ATOM 3501 O O . TYR A 1 444 ? 15.140 -0.819 -30.923 1.00 83.62 444 TYR A O 1
ATOM 3509 N N . ALA A 1 445 ? 16.004 1.206 -31.431 1.00 80.38 445 ALA A N 1
ATOM 3510 C CA . ALA A 1 445 ? 15.074 1.997 -30.643 1.00 80.38 445 ALA A CA 1
ATOM 3511 C C . ALA A 1 445 ? 13.728 2.144 -31.375 1.00 80.38 445 ALA A C 1
ATOM 3513 O O . ALA A 1 445 ? 13.648 2.207 -32.603 1.00 80.38 445 ALA A O 1
ATOM 3514 N N . ARG A 1 446 ? 12.635 2.196 -30.614 1.00 70.38 446 ARG A N 1
ATOM 3515 C CA . ARG A 1 446 ? 11.280 2.376 -31.155 1.00 70.38 446 ARG A CA 1
ATOM 3516 C C . ARG A 1 446 ? 10.884 3.842 -31.172 1.00 70.38 446 ARG A C 1
ATOM 3518 O O . ARG A 1 446 ? 11.292 4.585 -30.301 1.00 70.38 446 ARG A O 1
ATOM 3525 N N . GLY A 1 447 ? 10.038 4.248 -32.119 1.00 65.44 447 GLY A N 1
ATOM 3526 C CA . GLY A 1 447 ? 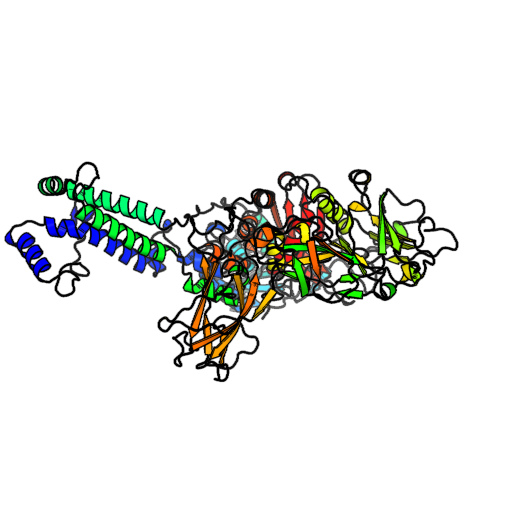9.439 5.590 -32.108 1.00 65.44 447 GLY A CA 1
ATOM 3527 C C . GLY A 1 447 ? 10.394 6.738 -32.462 1.00 65.44 447 GLY A C 1
ATOM 3528 O O . GLY A 1 447 ? 10.120 7.874 -32.090 1.00 65.44 447 GLY A O 1
ATOM 3529 N N . HIS A 1 448 ? 11.481 6.464 -33.195 1.00 65.69 448 HIS A N 1
ATOM 3530 C CA . HIS A 1 448 ? 12.506 7.453 -33.567 1.00 65.69 448 HIS A CA 1
ATOM 3531 C C . HIS A 1 448 ? 13.198 8.131 -32.372 1.00 65.69 448 HIS A C 1
ATOM 3533 O O . HIS A 1 448 ? 13.539 9.314 -32.436 1.00 65.69 448 HIS A O 1
ATOM 3539 N N . THR A 1 449 ? 13.416 7.403 -31.277 1.00 79.81 449 THR A N 1
ATOM 3540 C CA . THR A 1 449 ? 14.250 7.890 -30.174 1.00 79.81 449 THR A CA 1
ATOM 3541 C C . THR A 1 449 ? 15.722 7.830 -30.562 1.00 79.81 449 THR A C 1
ATOM 3543 O O . THR A 1 449 ? 16.198 6.810 -31.057 1.00 79.81 449 THR A O 1
ATOM 3546 N N . ASN A 1 450 ? 16.448 8.917 -30.300 1.00 87.56 450 ASN A N 1
ATOM 3547 C CA . ASN A 1 450 ? 17.890 8.960 -30.517 1.00 87.56 450 ASN A CA 1
ATOM 3548 C C . ASN A 1 450 ? 18.609 8.405 -29.289 1.00 87.56 450 ASN A C 1
ATOM 3550 O O . ASN A 1 450 ? 18.411 8.901 -28.176 1.00 87.56 450 ASN A O 1
ATOM 3554 N N . VAL A 1 451 ? 19.486 7.433 -29.503 1.00 91.50 451 VAL A N 1
ATOM 3555 C CA . VAL A 1 451 ? 20.368 6.896 -28.471 1.00 91.50 451 VAL A CA 1
ATOM 3556 C C . VAL A 1 451 ? 21.420 7.947 -28.119 1.00 91.50 451 VAL A C 1
ATOM 3558 O O . VAL A 1 451 ? 22.072 8.519 -28.992 1.00 91.50 451 VAL A O 1
ATOM 3561 N N . ARG A 1 452 ? 21.589 8.219 -26.824 1.00 93.81 452 ARG A N 1
ATOM 3562 C CA . ARG A 1 452 ? 22.536 9.219 -26.298 1.00 93.81 452 ARG A CA 1
ATOM 3563 C C . ARG A 1 452 ? 23.591 8.638 -25.365 1.00 93.81 452 ARG A C 1
ATOM 3565 O O . ARG A 1 452 ? 24.607 9.291 -25.127 1.00 93.81 452 ARG A O 1
ATOM 3572 N N . GLY A 1 453 ? 23.372 7.431 -24.860 1.00 94.31 453 GLY A N 1
ATOM 3573 C CA . GLY A 1 453 ? 24.296 6.733 -23.977 1.00 94.31 453 GLY A CA 1
ATOM 3574 C C . GLY A 1 453 ? 24.023 5.237 -23.949 1.00 94.31 453 GLY A C 1
ATOM 3575 O O . GLY A 1 453 ? 23.107 4.745 -24.611 1.00 94.31 453 GLY A O 1
ATOM 3576 N N . ALA A 1 454 ? 24.816 4.510 -23.173 1.00 95.44 454 ALA A N 1
ATOM 3577 C CA . ALA A 1 454 ? 24.605 3.091 -22.942 1.00 95.44 454 ALA A CA 1
ATOM 3578 C C . ALA A 1 454 ? 25.136 2.641 -21.576 1.00 95.44 454 ALA A C 1
ATOM 3580 O O . ALA A 1 454 ? 26.110 3.194 -21.067 1.00 95.44 454 ALA A O 1
ATOM 3581 N N . LEU A 1 455 ? 24.524 1.600 -21.007 1.00 97.12 455 LEU A N 1
ATOM 3582 C CA . LEU A 1 455 ? 25.122 0.785 -19.948 1.00 97.12 455 LEU A CA 1
ATOM 3583 C C . LEU A 1 455 ? 25.691 -0.482 -20.588 1.00 97.12 455 LEU A C 1
ATOM 3585 O O . LEU A 1 455 ? 24.938 -1.273 -21.150 1.00 97.12 455 LEU A O 1
ATOM 3589 N N . ARG A 1 456 ? 27.005 -0.691 -20.482 1.00 96.25 456 ARG A N 1
ATOM 3590 C CA . ARG A 1 456 ? 27.671 -1.924 -20.920 1.00 96.25 456 ARG A CA 1
ATOM 3591 C C . ARG A 1 456 ? 27.952 -2.804 -19.713 1.00 96.25 456 ARG A C 1
ATOM 3593 O O . ARG A 1 456 ? 28.668 -2.379 -18.806 1.00 96.25 456 ARG A O 1
ATOM 3600 N N . LEU A 1 457 ? 27.410 -4.015 -19.722 1.00 97.50 457 LEU A N 1
ATOM 3601 C CA . LEU A 1 457 ? 27.657 -5.063 -18.739 1.00 97.50 457 LEU A CA 1
ATOM 3602 C C . LEU A 1 457 ? 28.415 -6.198 -19.421 1.00 97.50 457 LEU A C 1
ATOM 3604 O O . LEU A 1 457 ? 27.925 -6.779 -20.387 1.00 97.50 457 LEU A O 1
ATOM 3608 N N . ARG A 1 458 ? 29.601 -6.527 -18.915 1.00 97.06 458 ARG A N 1
ATOM 3609 C CA . ARG A 1 458 ? 30.377 -7.683 -19.362 1.00 97.06 458 ARG A CA 1
ATOM 3610 C C . ARG A 1 458 ? 30.167 -8.825 -18.378 1.00 97.06 458 ARG A C 1
ATOM 3612 O O . ARG A 1 458 ? 30.484 -8.690 -17.194 1.00 97.06 458 ARG A O 1
ATOM 3619 N N . LEU A 1 459 ? 29.617 -9.917 -18.888 1.00 96.69 459 LEU A N 1
ATOM 3620 C CA . LEU A 1 459 ? 29.311 -11.141 -18.162 1.00 96.69 459 LEU A CA 1
ATOM 3621 C C . LEU A 1 459 ? 30.379 -12.186 -18.479 1.00 96.69 459 LEU A C 1
ATOM 3623 O O . LEU A 1 459 ? 30.789 -12.300 -19.634 1.00 96.69 459 LEU A O 1
ATOM 3627 N N . ARG A 1 460 ? 30.816 -12.950 -17.478 1.00 96.31 460 ARG A N 1
ATOM 3628 C CA . ARG A 1 460 ? 31.803 -14.025 -17.642 1.00 96.31 460 ARG A CA 1
ATOM 3629 C C . ARG A 1 460 ? 31.339 -15.305 -16.965 1.00 96.31 460 ARG A C 1
ATOM 3631 O O . ARG A 1 460 ? 30.791 -15.234 -15.866 1.00 96.31 460 ARG A O 1
ATOM 3638 N N . THR A 1 461 ? 31.598 -16.451 -17.595 1.00 94.69 461 THR A N 1
ATOM 3639 C CA . THR A 1 461 ? 31.401 -17.755 -16.959 1.00 94.69 461 THR A CA 1
ATOM 3640 C C . THR A 1 461 ? 32.489 -18.051 -15.928 1.00 94.69 461 THR A C 1
ATOM 3642 O O . THR A 1 461 ? 33.688 -17.968 -16.218 1.00 94.69 461 THR A O 1
ATOM 3645 N N . THR A 1 462 ? 32.078 -18.399 -14.711 1.00 90.75 462 THR A N 1
ATOM 3646 C CA . THR A 1 462 ? 32.987 -18.768 -13.614 1.00 90.75 462 THR A CA 1
ATOM 3647 C C . THR A 1 462 ? 33.568 -20.173 -13.808 1.00 90.75 462 THR A C 1
ATOM 3649 O O . THR A 1 462 ? 34.730 -20.412 -13.480 1.00 90.75 462 THR A O 1
ATOM 3652 N N . SER A 1 463 ? 32.821 -21.064 -14.465 1.00 85.56 463 SER A N 1
ATOM 3653 C CA . SER A 1 463 ? 33.278 -22.382 -14.920 1.00 85.56 463 SER A CA 1
ATOM 3654 C C . SER A 1 463 ? 33.941 -22.339 -16.310 1.00 85.56 463 SER A C 1
ATOM 3656 O O . SER A 1 463 ? 33.981 -21.304 -16.978 1.00 85.56 463 SER A O 1
ATOM 3658 N N . GLU A 1 464 ? 34.458 -23.480 -16.780 1.00 84.50 464 GLU A N 1
ATOM 3659 C CA . GLU A 1 464 ? 35.018 -23.630 -18.137 1.00 84.50 464 GLU A CA 1
ATOM 3660 C C . GLU A 1 464 ? 33.948 -23.682 -19.250 1.00 84.50 464 GLU A C 1
ATOM 3662 O O . GLU A 1 464 ? 34.294 -23.754 -20.430 1.00 84.50 464 GLU A O 1
ATOM 3667 N N . ALA A 1 465 ? 32.656 -23.634 -18.902 1.00 86.69 465 ALA A N 1
ATOM 3668 C CA . ALA A 1 465 ? 31.567 -23.618 -19.875 1.00 86.69 465 ALA A CA 1
ATOM 3669 C C . ALA A 1 465 ? 31.568 -22.328 -20.710 1.00 86.69 465 ALA A C 1
ATOM 3671 O O . ALA A 1 465 ? 31.926 -21.248 -20.225 1.00 86.69 465 ALA A O 1
ATOM 3672 N N . CYS A 1 466 ? 31.137 -22.423 -21.968 1.00 92.50 466 CYS A N 1
ATOM 3673 C CA . CYS A 1 466 ? 30.937 -21.251 -22.815 1.00 92.50 466 CYS A CA 1
ATOM 3674 C C . CYS A 1 466 ? 29.565 -20.623 -22.539 1.00 92.50 466 CYS A C 1
ATOM 3676 O O . CYS A 1 466 ? 28.634 -21.295 -22.100 1.00 92.50 466 CYS A O 1
ATOM 3678 N N . ILE A 1 467 ? 29.405 -19.331 -22.838 1.00 93.38 467 ILE A N 1
ATOM 3679 C CA . ILE A 1 467 ? 28.127 -18.628 -22.630 1.00 93.38 467 ILE A CA 1
ATOM 3680 C C . ILE A 1 467 ? 26.991 -19.296 -23.422 1.00 93.38 467 ILE A C 1
ATOM 3682 O O . ILE A 1 467 ? 25.878 -19.420 -22.915 1.00 93.38 467 ILE A O 1
ATOM 3686 N N . ALA A 1 468 ? 27.271 -19.764 -24.643 1.00 92.62 468 ALA A N 1
ATOM 3687 C CA . ALA A 1 468 ? 26.291 -20.456 -25.476 1.00 92.62 468 ALA A CA 1
ATOM 3688 C C . ALA A 1 468 ? 25.770 -21.777 -24.886 1.00 92.62 468 ALA A C 1
ATOM 3690 O O . ALA A 1 468 ? 24.719 -22.245 -25.330 1.00 92.62 468 ALA A O 1
ATOM 3691 N N . ASP A 1 469 ? 26.482 -22.367 -23.922 1.00 92.06 469 ASP A N 1
ATOM 3692 C CA . ASP A 1 469 ? 26.096 -23.628 -23.286 1.00 92.06 469 ASP A CA 1
ATOM 3693 C C . ASP A 1 469 ? 25.093 -23.412 -22.137 1.00 92.06 469 ASP A C 1
ATOM 3695 O O . ASP A 1 469 ? 24.449 -24.365 -21.701 1.00 92.06 469 ASP A O 1
ATOM 3699 N N . LEU A 1 470 ? 24.908 -22.165 -21.677 1.00 92.12 470 LEU A N 1
ATOM 3700 C CA . LEU A 1 470 ? 23.956 -21.823 -20.619 1.00 92.12 470 LEU A CA 1
ATOM 3701 C C . LEU A 1 470 ? 22.510 -21.982 -21.109 1.00 92.12 470 LEU A C 1
ATOM 3703 O O . LEU A 1 470 ? 22.054 -21.296 -22.033 1.00 92.12 470 LEU A O 1
ATOM 3707 N N . GLN A 1 471 ? 21.754 -22.874 -20.472 1.00 90.06 471 GLN A N 1
ATOM 3708 C CA . GLN A 1 471 ? 20.378 -23.173 -20.857 1.00 90.06 471 GLN A CA 1
ATOM 3709 C C . GLN A 1 471 ? 19.377 -22.259 -20.141 1.00 90.06 471 GLN A C 1
ATOM 3711 O O . GLN A 1 471 ? 19.528 -21.905 -18.978 1.00 90.06 471 GLN A O 1
ATOM 3716 N N . GLY A 1 472 ? 18.317 -21.857 -20.845 1.00 88.31 472 GLY A N 1
ATOM 3717 C CA . GLY A 1 472 ? 17.193 -21.130 -20.237 1.00 88.31 472 GLY A CA 1
ATOM 3718 C C . GLY A 1 472 ? 17.461 -19.679 -19.804 1.00 88.31 472 GLY A C 1
ATOM 3719 O O . GLY A 1 472 ? 16.524 -19.032 -19.342 1.00 88.31 472 GLY A O 1
ATOM 3720 N N . LEU A 1 473 ? 18.674 -19.140 -19.996 1.00 93.19 473 LEU A N 1
ATOM 3721 C CA . LEU A 1 473 ? 19.039 -17.770 -19.609 1.00 93.19 473 LEU A CA 1
ATOM 3722 C C . LEU A 1 473 ? 18.425 -16.721 -20.555 1.00 93.19 473 LEU A C 1
ATOM 3724 O O . LEU A 1 473 ? 19.098 -16.141 -21.405 1.00 93.19 473 LEU A O 1
ATOM 3728 N N . ASP A 1 474 ? 17.117 -16.504 -20.428 1.00 94.94 474 ASP A N 1
ATOM 3729 C CA . ASP A 1 474 ? 16.380 -15.475 -21.171 1.00 94.94 474 ASP A CA 1
ATOM 3730 C C . ASP A 1 474 ? 16.121 -14.212 -20.346 1.00 94.94 474 ASP A C 1
ATOM 3732 O O . ASP A 1 474 ? 16.096 -13.104 -20.884 1.00 94.94 474 ASP A O 1
ATOM 3736 N N . ARG A 1 475 ? 15.969 -14.381 -19.029 1.00 95.69 475 ARG A N 1
ATOM 3737 C CA . ARG A 1 475 ? 15.746 -13.307 -18.062 1.00 95.69 475 ARG A CA 1
ATOM 3738 C C . ARG A 1 475 ? 16.875 -13.298 -17.043 1.00 95.69 475 ARG A C 1
ATOM 3740 O O . ARG A 1 475 ? 17.126 -14.317 -16.409 1.00 95.69 475 ARG A O 1
ATOM 3747 N N . LEU A 1 476 ? 17.518 -12.149 -16.861 1.00 96.75 476 LEU A N 1
ATOM 3748 C CA . LEU A 1 476 ? 18.573 -11.960 -15.866 1.00 96.75 476 LEU A CA 1
ATOM 3749 C C . LEU A 1 476 ? 18.207 -10.802 -14.930 1.00 96.75 476 LEU A C 1
ATOM 3751 O O . LEU A 1 476 ? 18.401 -9.639 -15.301 1.00 96.75 476 LEU A O 1
ATOM 3755 N N . PRO A 1 477 ? 17.675 -11.100 -13.732 1.00 97.12 477 PRO A N 1
ATOM 3756 C CA . PRO A 1 477 ? 17.504 -10.107 -12.682 1.00 97.12 477 PRO A CA 1
ATOM 3757 C C . PRO A 1 477 ? 18.855 -9.629 -12.151 1.00 97.12 477 PRO A C 1
ATOM 3759 O O . PRO A 1 477 ? 19.709 -10.432 -11.768 1.00 97.12 477 PRO A O 1
ATOM 3762 N N . VAL A 1 478 ? 19.034 -8.312 -12.096 1.00 98.25 478 VAL A N 1
ATOM 3763 C CA . VAL A 1 478 ? 20.239 -7.656 -11.585 1.00 98.25 478 VAL A CA 1
ATOM 3764 C C . VAL A 1 478 ? 19.845 -6.686 -10.479 1.00 98.25 478 VAL A C 1
ATOM 3766 O O . VAL A 1 478 ? 18.960 -5.846 -10.646 1.00 98.25 478 VAL A O 1
ATOM 3769 N N . TYR A 1 479 ? 20.522 -6.790 -9.340 1.00 98.31 479 TYR A N 1
ATOM 3770 C CA . TYR A 1 479 ? 20.323 -5.900 -8.207 1.00 98.31 479 TYR A CA 1
ATOM 3771 C C . TYR A 1 479 ? 21.341 -4.759 -8.196 1.00 98.31 479 TYR A C 1
ATOM 3773 O O . TYR A 1 479 ? 22.530 -4.981 -8.425 1.00 98.31 479 TYR A O 1
ATOM 3781 N N . LEU A 1 480 ? 20.896 -3.546 -7.866 1.00 98.12 480 LEU A N 1
ATOM 3782 C CA . LEU A 1 480 ? 21.764 -2.380 -7.698 1.00 98.12 480 LEU A CA 1
ATOM 3783 C C . LEU A 1 480 ? 22.294 -2.327 -6.252 1.00 98.12 480 LEU A C 1
ATOM 3785 O O . LEU A 1 480 ? 21.679 -1.764 -5.338 1.00 98.12 480 LEU A O 1
ATOM 3789 N N . ALA A 1 481 ? 23.452 -2.954 -6.047 1.00 96.00 481 ALA A N 1
ATOM 3790 C CA . ALA A 1 481 ? 24.078 -3.179 -4.743 1.00 96.00 481 ALA A CA 1
ATOM 3791 C C . ALA A 1 481 ? 24.845 -1.968 -4.178 1.00 96.00 481 ALA A C 1
ATOM 3793 O O . ALA A 1 481 ? 25.247 -1.995 -3.018 1.00 96.00 481 ALA A O 1
ATOM 3794 N N . GLY A 1 482 ? 25.026 -0.915 -4.979 1.00 93.12 482 GLY A N 1
ATOM 3795 C CA . GLY A 1 482 ? 25.763 0.299 -4.619 1.00 93.12 482 GLY A CA 1
ATOM 3796 C C . GLY A 1 482 ? 25.223 1.101 -3.432 1.00 93.12 482 GLY A C 1
ATOM 3797 O O . GLY A 1 482 ? 24.207 0.761 -2.825 1.00 93.12 482 GLY A O 1
ATOM 3798 N N . GLU A 1 483 ? 25.856 2.241 -3.127 1.00 93.00 483 GLU A N 1
ATOM 3799 C CA . GLU A 1 483 ? 25.272 3.216 -2.191 1.00 93.00 483 GLU A CA 1
ATOM 3800 C C . GLU A 1 483 ? 23.855 3.592 -2.656 1.00 93.00 483 GLU A C 1
ATOM 3802 O O . GLU A 1 483 ? 23.615 3.802 -3.845 1.00 93.00 483 GLU A O 1
ATOM 3807 N N . GLU A 1 484 ? 22.910 3.698 -1.722 1.00 92.12 484 GLU A N 1
ATOM 3808 C CA . GLU A 1 484 ? 21.488 3.889 -2.026 1.00 92.12 484 GLU A CA 1
ATOM 3809 C C . GLU A 1 484 ? 21.209 5.097 -2.935 1.00 92.12 484 GLU A C 1
ATOM 3811 O O . GLU A 1 484 ? 20.394 5.010 -3.855 1.00 92.12 484 GLU A O 1
ATOM 3816 N N . ARG A 1 485 ? 21.938 6.205 -2.760 1.00 93.94 485 ARG A N 1
ATOM 3817 C CA . ARG A 1 485 ? 21.820 7.380 -3.637 1.00 93.94 485 ARG A CA 1
ATOM 3818 C C . ARG A 1 485 ? 22.154 7.047 -5.088 1.00 93.94 485 ARG A C 1
ATOM 3820 O O . ARG A 1 485 ? 21.380 7.387 -5.981 1.00 93.94 485 ARG A O 1
ATOM 3827 N N . LEU A 1 486 ? 23.274 6.368 -5.330 1.00 95.00 486 LEU A N 1
ATOM 3828 C CA . LEU A 1 486 ? 23.687 5.978 -6.677 1.00 95.00 486 LEU A CA 1
ATOM 3829 C C . LEU A 1 486 ? 22.755 4.903 -7.247 1.00 95.00 486 LEU A C 1
ATOM 3831 O O . LEU A 1 486 ? 22.293 5.047 -8.378 1.00 95.00 486 LEU A O 1
ATOM 3835 N N . ALA A 1 487 ? 22.411 3.888 -6.447 1.00 96.38 487 ALA A N 1
ATOM 3836 C CA . ALA A 1 487 ? 21.471 2.837 -6.827 1.00 96.38 487 ALA A CA 1
ATOM 3837 C C . ALA A 1 487 ? 20.123 3.424 -7.272 1.00 96.38 487 ALA A C 1
ATOM 3839 O O . ALA A 1 487 ? 19.626 3.072 -8.336 1.00 96.38 487 ALA A O 1
ATOM 3840 N N . SER A 1 488 ? 19.575 4.397 -6.538 1.00 96.62 488 SER A N 1
ATOM 3841 C CA . SER A 1 488 ? 18.307 5.043 -6.902 1.00 96.62 488 SER A CA 1
ATOM 3842 C C . SER A 1 488 ? 18.365 5.811 -8.229 1.00 96.62 488 SER A C 1
ATOM 3844 O O . SER A 1 488 ? 17.412 5.778 -9.007 1.00 96.62 488 SER A O 1
ATOM 3846 N N . ARG A 1 489 ? 19.491 6.471 -8.532 1.00 95.38 489 ARG A N 1
ATOM 3847 C CA . ARG A 1 489 ? 19.684 7.211 -9.790 1.00 95.38 489 ARG A CA 1
ATOM 3848 C C . ARG A 1 489 ? 19.888 6.276 -10.975 1.00 95.38 489 ARG A C 1
ATOM 3850 O O . ARG A 1 489 ? 19.379 6.558 -12.055 1.00 95.38 489 ARG A O 1
ATOM 3857 N N . LEU A 1 490 ? 20.603 5.167 -10.777 1.00 96.69 490 LEU A N 1
ATOM 3858 C CA . LEU A 1 490 ? 20.722 4.110 -11.783 1.00 96.69 490 LEU A CA 1
ATOM 3859 C C . LEU A 1 490 ? 19.376 3.436 -12.034 1.00 96.69 490 LEU A C 1
ATOM 3861 O O . LEU A 1 490 ? 19.026 3.192 -13.182 1.00 96.69 490 LEU A O 1
ATOM 3865 N N . PHE A 1 491 ? 18.599 3.203 -10.978 1.00 97.75 491 PHE A N 1
ATOM 3866 C CA . PHE A 1 491 ? 17.258 2.648 -11.078 1.00 97.75 491 PHE A CA 1
ATOM 3867 C C . PHE A 1 491 ? 16.327 3.551 -11.904 1.00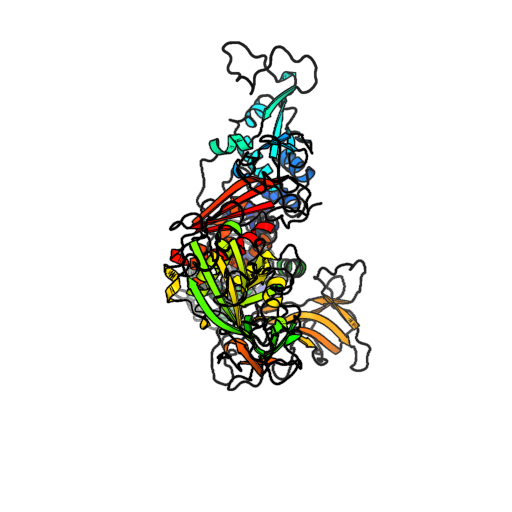 97.75 491 PHE A C 1
ATOM 3869 O O . PHE A 1 491 ? 15.662 3.045 -12.807 1.00 97.75 491 PHE A O 1
ATOM 3876 N N . GLU A 1 492 ? 16.331 4.872 -11.667 1.00 96.69 492 GLU A N 1
ATOM 3877 C CA . GLU A 1 492 ? 15.630 5.852 -12.520 1.00 96.69 492 GLU A CA 1
ATOM 3878 C C . GLU A 1 492 ? 16.145 5.792 -13.963 1.00 96.69 492 GLU A C 1
ATOM 3880 O O . GLU A 1 492 ? 15.358 5.632 -14.893 1.00 96.69 492 GLU A O 1
ATOM 3885 N N . LEU A 1 493 ? 17.463 5.902 -14.163 1.00 96.00 493 LEU A N 1
ATOM 3886 C CA . LEU A 1 493 ? 18.063 5.950 -15.496 1.00 96.00 493 LEU A CA 1
ATOM 3887 C C . LEU A 1 493 ? 17.688 4.720 -16.329 1.00 96.00 493 LEU A C 1
ATOM 3889 O O . LEU A 1 493 ? 17.301 4.866 -17.483 1.00 96.00 493 LEU A O 1
ATOM 3893 N N . LEU A 1 494 ? 17.778 3.523 -15.751 1.00 96.56 494 LEU A N 1
ATOM 3894 C CA . LEU A 1 494 ? 17.534 2.279 -16.474 1.00 96.56 494 LEU A CA 1
ATOM 3895 C C . LEU A 1 494 ? 16.065 2.101 -16.845 1.00 96.56 494 LEU A C 1
ATOM 3897 O O . LEU A 1 494 ? 15.783 1.695 -17.963 1.00 96.56 494 LEU A O 1
ATOM 3901 N N . HIS A 1 495 ? 15.128 2.436 -15.962 1.00 96.19 495 HIS A N 1
ATOM 3902 C CA . HIS A 1 495 ? 13.709 2.230 -16.257 1.00 96.19 495 HIS A CA 1
ATOM 3903 C C . HIS A 1 495 ? 13.078 3.369 -17.059 1.00 96.19 495 HIS A C 1
ATOM 3905 O O . HIS A 1 495 ? 12.028 3.172 -17.665 1.00 96.19 495 HIS A O 1
ATOM 3911 N N . VAL A 1 496 ? 13.685 4.558 -17.056 1.00 94.25 496 VAL A N 1
ATOM 3912 C CA . VAL A 1 496 ? 13.160 5.716 -17.789 1.00 94.25 496 VAL A CA 1
ATOM 3913 C C . VAL A 1 496 ? 13.847 5.908 -19.139 1.00 94.25 496 VAL A C 1
ATOM 3915 O O . VAL A 1 496 ? 13.188 6.344 -20.076 1.00 94.25 496 VAL A O 1
ATOM 3918 N N . ALA A 1 497 ? 15.148 5.615 -19.249 1.00 93.44 497 ALA A N 1
ATOM 3919 C CA . ALA A 1 497 ? 15.923 5.910 -20.456 1.00 93.44 497 ALA A CA 1
ATOM 3920 C C . ALA A 1 497 ? 16.218 4.691 -21.340 1.00 93.44 497 ALA A C 1
ATOM 3922 O O . ALA A 1 497 ? 16.665 4.878 -22.472 1.00 93.44 497 ALA A O 1
ATOM 3923 N N . ALA A 1 498 ? 16.028 3.456 -20.858 1.00 94.38 498 ALA A N 1
ATOM 3924 C CA . ALA A 1 498 ? 16.318 2.269 -21.661 1.00 94.38 498 ALA A CA 1
ATOM 3925 C C . ALA A 1 498 ? 15.343 2.127 -22.833 1.00 94.38 498 ALA A C 1
ATOM 3927 O O . ALA A 1 498 ? 14.132 2.032 -22.649 1.00 94.38 498 ALA A O 1
ATOM 3928 N N . VAL A 1 499 ? 15.895 2.062 -24.046 1.00 92.62 499 VAL A N 1
ATOM 3929 C CA . VAL A 1 499 ? 15.115 1.927 -25.287 1.00 92.62 499 VAL A CA 1
ATOM 3930 C C . VAL A 1 499 ? 15.252 0.554 -25.941 1.00 92.62 499 VAL A C 1
ATOM 3932 O O . VAL A 1 499 ? 14.338 0.110 -26.633 1.00 92.62 499 VAL A O 1
ATOM 3935 N N . ALA A 1 500 ? 16.388 -0.115 -25.745 1.00 93.62 500 ALA A N 1
ATOM 3936 C CA . ALA A 1 500 ? 16.668 -1.453 -26.257 1.00 93.62 500 ALA A CA 1
ATOM 3937 C C . ALA A 1 500 ? 17.855 -2.069 -25.503 1.00 93.62 500 ALA A C 1
ATOM 3939 O O . ALA A 1 500 ? 18.647 -1.349 -24.890 1.00 93.62 500 ALA A O 1
ATOM 3940 N N . SER A 1 501 ? 18.022 -3.386 -25.595 1.00 94.88 501 SER A N 1
ATOM 3941 C CA . SER A 1 501 ? 19.247 -4.074 -25.180 1.00 94.88 501 SER A CA 1
ATOM 3942 C C . SER A 1 501 ? 19.848 -4.845 -26.350 1.00 94.88 501 SER A C 1
ATOM 3944 O O . SER A 1 501 ? 19.138 -5.331 -27.231 1.00 94.88 501 SER A O 1
ATOM 3946 N N . ILE A 1 502 ? 21.173 -4.920 -26.387 1.00 94.06 502 ILE A N 1
ATOM 3947 C CA . ILE A 1 502 ? 21.942 -5.668 -27.378 1.00 94.06 502 ILE A CA 1
ATOM 3948 C C . ILE A 1 502 ? 22.806 -6.681 -26.644 1.00 94.06 502 ILE A C 1
ATOM 3950 O O . ILE A 1 502 ? 23.411 -6.361 -25.627 1.00 94.06 502 ILE A O 1
ATOM 3954 N N . THR A 1 503 ? 22.868 -7.896 -27.172 1.00 94.12 503 THR A N 1
ATOM 3955 C CA . THR A 1 503 ? 23.639 -9.007 -26.612 1.00 94.12 503 THR A CA 1
ATOM 3956 C C . THR A 1 503 ? 24.537 -9.618 -27.678 1.00 94.12 503 THR A C 1
ATOM 3958 O O . THR A 1 503 ? 24.096 -9.848 -28.809 1.00 94.12 503 THR A O 1
ATOM 3961 N N . GLY A 1 504 ? 25.797 -9.880 -27.335 1.00 91.25 504 GLY A N 1
ATOM 3962 C CA . GLY A 1 504 ? 26.750 -10.507 -28.249 1.00 91.25 504 GLY A CA 1
ATOM 3963 C C . GLY A 1 504 ? 28.143 -10.682 -27.650 1.00 91.25 504 GLY A C 1
ATOM 3964 O O . GLY A 1 504 ? 28.341 -10.535 -26.443 1.00 91.25 504 GLY A O 1
ATOM 3965 N N . GLU A 1 505 ? 29.109 -11.016 -28.507 1.00 89.06 505 GLU A N 1
ATOM 3966 C CA . GLU A 1 505 ? 30.515 -11.125 -28.113 1.00 89.06 505 GLU A CA 1
ATOM 3967 C C . GLU A 1 505 ? 31.108 -9.742 -27.784 1.00 89.06 505 GLU A C 1
ATOM 3969 O O . GLU A 1 505 ? 30.888 -8.794 -28.549 1.00 89.06 505 GLU A O 1
ATOM 3974 N N . PRO A 1 506 ? 31.879 -9.610 -26.685 1.00 85.94 506 PRO A N 1
ATOM 3975 C CA . PRO A 1 506 ? 32.523 -8.352 -26.326 1.00 85.94 506 PRO A CA 1
ATOM 3976 C C . PRO A 1 506 ? 33.408 -7.830 -27.458 1.00 85.94 506 PRO A C 1
ATOM 3978 O O . PRO A 1 506 ? 34.100 -8.608 -28.109 1.00 85.94 506 PRO A O 1
ATOM 3981 N N . GLU A 1 507 ? 33.397 -6.511 -27.681 1.00 80.69 507 GLU A N 1
ATOM 3982 C CA . GLU A 1 507 ? 34.249 -5.807 -28.668 1.00 80.69 507 GLU A CA 1
ATOM 3983 C C . GLU A 1 507 ? 34.016 -6.201 -30.145 1.00 80.69 507 GLU A C 1
ATOM 3985 O O . GLU A 1 507 ? 34.568 -5.570 -31.042 1.00 80.69 507 GLU A O 1
ATOM 3990 N N . ASN A 1 508 ? 33.133 -7.171 -30.406 1.00 81.12 508 ASN A N 1
ATOM 3991 C CA . ASN A 1 508 ? 32.764 -7.659 -31.735 1.00 81.12 508 ASN A CA 1
ATOM 3992 C C . ASN A 1 508 ? 31.342 -7.252 -32.154 1.00 81.12 508 ASN A C 1
ATOM 3994 O O . ASN A 1 508 ? 30.909 -7.601 -33.258 1.00 81.12 508 ASN A O 1
ATOM 3998 N N . LEU A 1 509 ? 30.612 -6.511 -31.311 1.00 79.75 509 LEU A N 1
ATOM 3999 C CA . LEU A 1 509 ? 29.294 -5.973 -31.652 1.00 79.75 509 LEU A CA 1
ATOM 4000 C C . LEU A 1 509 ? 29.418 -5.149 -32.943 1.00 79.75 509 LEU A C 1
ATOM 4002 O O . LEU A 1 509 ? 30.256 -4.263 -33.027 1.00 79.75 509 LEU A O 1
ATOM 4006 N N . GLY A 1 510 ? 28.645 -5.491 -33.977 1.00 71.25 510 GLY A N 1
ATOM 4007 C CA . GLY A 1 510 ? 28.661 -4.785 -35.265 1.00 71.25 510 GLY A CA 1
ATOM 4008 C C . GLY A 1 510 ? 29.773 -5.163 -36.254 1.00 71.25 510 GLY A C 1
ATOM 4009 O O . GLY A 1 510 ? 29.747 -4.674 -37.387 1.00 71.25 510 GLY A O 1
ATOM 4010 N N . THR A 1 511 ? 30.704 -6.056 -35.897 1.00 78.81 511 THR A N 1
ATOM 4011 C CA . THR A 1 511 ? 31.729 -6.551 -36.833 1.00 78.81 511 THR A CA 1
ATOM 4012 C C . THR A 1 511 ? 31.096 -7.446 -37.912 1.00 78.81 511 THR A C 1
ATOM 4014 O O . THR A 1 511 ? 30.313 -8.342 -37.582 1.00 78.81 511 THR A O 1
ATOM 4017 N N . PRO A 1 512 ? 31.411 -7.264 -39.213 1.00 67.50 512 PRO A N 1
ATOM 4018 C CA . PRO A 1 512 ? 30.895 -8.128 -40.274 1.00 67.50 512 PRO A CA 1
ATOM 4019 C C . PRO A 1 512 ? 31.256 -9.601 -40.031 1.00 67.50 512 PRO A C 1
ATOM 4021 O O . PRO A 1 512 ? 32.429 -9.961 -40.041 1.00 67.50 512 PRO A O 1
ATOM 4024 N N . GLY A 1 513 ? 30.245 -10.452 -39.837 1.00 68.00 513 GLY A N 1
ATOM 4025 C CA . GLY A 1 513 ? 30.421 -11.884 -39.554 1.00 68.00 513 GLY A CA 1
ATOM 4026 C C . GLY A 1 513 ? 30.199 -12.290 -38.092 1.00 68.00 513 GLY A C 1
ATOM 4027 O O . GLY A 1 513 ? 30.062 -13.484 -37.839 1.00 68.00 513 GLY A O 1
ATOM 4028 N N . SER A 1 514 ? 30.071 -11.332 -37.168 1.00 76.12 514 SER A N 1
ATOM 4029 C CA . SER A 1 514 ? 29.744 -11.577 -35.756 1.00 76.12 514 SER A CA 1
ATOM 4030 C C . SER A 1 514 ? 28.285 -11.189 -35.477 1.00 76.12 514 SER A C 1
ATOM 4032 O O . SER A 1 514 ? 27.961 -9.998 -35.446 1.00 76.12 514 SER A O 1
ATOM 4034 N N . PRO A 1 515 ? 27.363 -12.156 -35.331 1.00 75.50 515 PRO A N 1
ATOM 4035 C CA . PRO A 1 515 ? 25.957 -11.847 -35.120 1.00 75.50 515 PRO A CA 1
ATOM 4036 C C . PRO A 1 515 ? 25.702 -11.380 -33.673 1.00 75.50 515 PRO A C 1
ATOM 4038 O O . PRO A 1 515 ? 26.299 -11.886 -32.726 1.00 75.50 515 PRO A O 1
ATOM 4041 N N . PHE A 1 516 ? 24.815 -10.395 -33.510 1.00 87.25 516 PHE A N 1
ATOM 4042 C CA . PHE A 1 516 ? 24.301 -9.941 -32.214 1.00 87.25 516 PHE A CA 1
ATOM 4043 C C . PHE A 1 516 ? 22.773 -9.980 -32.218 1.00 87.25 516 PHE A C 1
ATOM 4045 O O . PHE A 1 516 ? 22.138 -9.936 -33.277 1.00 87.25 516 PHE A O 1
ATOM 4052 N N . HIS A 1 517 ? 22.171 -10.037 -31.033 1.00 91.12 517 HIS A N 1
ATOM 4053 C CA . HIS A 1 517 ? 20.721 -10.001 -30.870 1.00 91.12 517 HIS A CA 1
ATOM 4054 C C . HIS A 1 517 ? 20.286 -8.708 -30.184 1.00 91.12 517 HIS A C 1
ATOM 4056 O O . HIS A 1 517 ? 20.881 -8.305 -29.185 1.00 91.12 517 HIS A O 1
ATOM 4062 N N . ALA A 1 518 ? 19.250 -8.067 -30.724 1.00 91.81 518 ALA A N 1
ATOM 4063 C CA . ALA A 1 518 ? 18.680 -6.839 -30.186 1.00 91.81 518 ALA A CA 1
ATOM 4064 C C . ALA A 1 518 ? 17.248 -7.083 -29.702 1.00 91.81 518 ALA A C 1
ATOM 4066 O O . ALA A 1 518 ? 16.423 -7.633 -30.435 1.00 91.81 518 ALA A O 1
ATOM 4067 N N . VAL A 1 519 ? 16.955 -6.615 -28.494 1.00 92.81 519 VAL A N 1
ATOM 4068 C CA . VAL A 1 519 ? 15.637 -6.665 -27.867 1.00 92.81 519 VAL A CA 1
ATOM 4069 C C . VAL A 1 519 ? 15.093 -5.243 -27.802 1.00 92.81 519 VAL A C 1
ATOM 4071 O O . VAL A 1 519 ? 15.666 -4.376 -27.147 1.00 92.81 519 VAL A O 1
ATOM 4074 N N . SER A 1 520 ? 13.988 -4.997 -28.507 1.00 87.56 520 SER A N 1
ATOM 4075 C CA . SER A 1 520 ? 13.381 -3.660 -28.638 1.00 87.56 520 SER A CA 1
ATOM 4076 C C . SER A 1 520 ? 12.057 -3.495 -27.880 1.00 87.56 520 SER A C 1
ATOM 4078 O O . SER A 1 520 ? 11.493 -2.405 -27.892 1.00 87.56 520 SER A O 1
ATOM 4080 N N . ARG A 1 521 ? 11.498 -4.564 -27.294 1.00 84.88 521 ARG A N 1
ATOM 4081 C CA . ARG A 1 521 ? 10.343 -4.510 -26.373 1.00 84.88 521 ARG A CA 1
ATOM 4082 C C . ARG A 1 521 ? 10.796 -5.010 -25.020 1.00 84.88 521 ARG A C 1
ATOM 4084 O O . ARG A 1 521 ? 11.472 -6.031 -24.988 1.00 84.88 521 ARG A O 1
ATOM 4091 N N . ASP A 1 522 ? 10.398 -4.316 -23.958 1.00 89.56 522 ASP A N 1
ATOM 4092 C CA . ASP A 1 522 ? 10.562 -4.781 -22.577 1.00 89.56 522 ASP A CA 1
ATOM 4093 C C . ASP A 1 522 ? 11.998 -5.233 -22.255 1.00 89.56 522 ASP A C 1
ATOM 4095 O O . ASP A 1 522 ? 12.223 -6.141 -21.460 1.00 89.56 522 ASP A O 1
ATOM 4099 N N . ALA A 1 523 ? 12.986 -4.596 -22.898 1.00 93.19 523 ALA A N 1
ATOM 4100 C CA . ALA A 1 523 ? 14.397 -4.965 -22.799 1.00 93.19 523 ALA A CA 1
ATOM 4101 C C . ALA A 1 523 ? 14.920 -4.858 -21.359 1.00 93.19 523 ALA A C 1
ATOM 4103 O O . ALA A 1 523 ? 15.772 -5.643 -20.943 1.00 93.19 523 ALA A O 1
ATOM 4104 N N . VAL A 1 524 ? 14.380 -3.888 -20.619 1.00 96.62 524 VAL A N 1
ATOM 4105 C CA . VAL A 1 524 ? 14.538 -3.713 -19.178 1.00 96.62 524 VAL A CA 1
ATOM 4106 C C . VAL A 1 524 ? 13.138 -3.643 -18.579 1.00 96.62 524 VAL A C 1
ATOM 4108 O O . VAL A 1 524 ? 12.335 -2.808 -18.994 1.00 96.62 524 VAL A O 1
ATOM 4111 N N . VAL A 1 525 ? 12.849 -4.504 -17.607 1.00 96.19 525 VAL A N 1
ATOM 4112 C CA . VAL A 1 525 ? 11.585 -4.493 -16.857 1.00 96.19 525 VAL A CA 1
ATOM 4113 C C . VAL A 1 525 ? 11.841 -4.359 -15.364 1.00 96.19 525 VAL A C 1
ATOM 4115 O O . VAL A 1 525 ? 12.893 -4.767 -14.865 1.00 96.19 525 VAL A O 1
ATOM 4118 N N . HIS A 1 526 ? 10.853 -3.820 -14.650 1.00 95.69 526 HIS A N 1
ATOM 4119 C CA . HIS A 1 526 ? 10.848 -3.847 -13.192 1.00 95.69 526 HIS A CA 1
ATOM 4120 C C . HIS A 1 526 ? 10.754 -5.284 -12.676 1.00 95.69 526 HIS A C 1
ATOM 4122 O O . HIS A 1 526 ? 10.083 -6.128 -13.267 1.00 95.69 526 HIS A O 1
ATOM 4128 N N . GLU A 1 527 ? 11.370 -5.531 -11.526 1.00 94.38 527 GLU A N 1
ATOM 4129 C CA . GLU A 1 527 ? 11.343 -6.810 -10.816 1.00 94.38 527 GLU A CA 1
ATOM 4130 C C . GLU A 1 527 ? 10.969 -6.545 -9.348 1.00 94.38 527 GLU A C 1
ATOM 4132 O O . GLU A 1 527 ? 11.325 -5.505 -8.788 1.00 94.38 527 GLU A O 1
ATOM 4137 N N . GLY A 1 528 ? 10.217 -7.447 -8.715 1.00 90.50 528 GLY A N 1
ATOM 4138 C CA . GLY A 1 528 ? 9.777 -7.286 -7.322 1.00 90.50 528 GLY A CA 1
ATOM 4139 C C . GLY A 1 528 ? 8.539 -6.395 -7.128 1.00 90.50 528 GLY A C 1
ATOM 4140 O O . GLY A 1 528 ? 8.289 -5.930 -6.007 1.00 90.50 528 GLY A O 1
ATOM 4141 N N . LEU A 1 529 ? 7.777 -6.136 -8.200 1.00 92.94 529 LEU A N 1
ATOM 4142 C CA . LEU A 1 529 ? 6.544 -5.330 -8.190 1.00 92.94 529 LEU A CA 1
ATOM 4143 C C . LEU A 1 529 ? 5.264 -6.146 -8.379 1.00 92.94 529 LEU A C 1
ATOM 4145 O O . LEU A 1 529 ? 4.178 -5.576 -8.254 1.00 92.94 529 LEU A O 1
ATOM 4149 N N . ASP A 1 530 ? 5.354 -7.436 -8.690 1.00 92.06 530 ASP A N 1
ATOM 4150 C CA . ASP A 1 530 ? 4.173 -8.267 -8.920 1.00 92.06 530 ASP A CA 1
ATOM 4151 C C . ASP A 1 530 ? 3.590 -8.819 -7.610 1.00 92.06 530 ASP A C 1
ATOM 4153 O O . ASP A 1 530 ? 4.319 -8.985 -6.629 1.00 92.06 530 ASP A O 1
ATOM 4157 N N . PRO A 1 531 ? 2.285 -9.163 -7.562 1.00 91.75 531 PRO A N 1
ATOM 4158 C CA . PRO A 1 531 ? 1.664 -9.753 -6.370 1.00 91.75 531 PRO A CA 1
ATOM 4159 C C . PRO A 1 531 ? 2.377 -11.020 -5.870 1.00 91.75 531 PRO A C 1
ATOM 4161 O O . PRO A 1 531 ? 2.465 -11.278 -4.672 1.00 91.75 531 PRO A O 1
ATOM 4164 N N . GLY A 1 532 ? 2.940 -11.812 -6.786 1.00 91.19 532 GLY A N 1
ATOM 4165 C CA . GLY A 1 532 ? 3.725 -13.000 -6.448 1.00 91.19 532 GLY A CA 1
ATOM 4166 C C . GLY A 1 532 ? 5.080 -12.706 -5.796 1.00 91.19 532 GLY A C 1
ATOM 4167 O O . GLY A 1 532 ? 5.736 -13.646 -5.371 1.00 91.19 532 GLY A O 1
ATOM 4168 N N . GLN A 1 533 ? 5.497 -11.443 -5.712 1.00 93.06 533 GLN A N 1
ATOM 4169 C CA . GLN A 1 533 ? 6.814 -11.016 -5.227 1.00 93.06 533 GLN A CA 1
ATOM 4170 C C . GLN A 1 533 ? 6.726 -10.103 -3.996 1.00 93.06 533 GLN A C 1
ATOM 4172 O O . GLN A 1 533 ? 7.736 -9.563 -3.549 1.00 93.06 533 GLN A O 1
ATOM 4177 N N . SER A 1 534 ? 5.529 -9.920 -3.430 1.00 94.25 534 SER A N 1
ATOM 4178 C CA . SER A 1 534 ? 5.364 -9.249 -2.139 1.00 94.25 534 SER A CA 1
ATOM 4179 C C . SER A 1 534 ? 6.044 -10.042 -1.022 1.00 94.25 534 SER A C 1
ATOM 4181 O O . SER A 1 534 ? 5.970 -11.276 -0.983 1.00 94.25 534 SER A O 1
ATOM 4183 N N . LEU A 1 535 ? 6.686 -9.321 -0.101 1.00 95.62 535 LEU A N 1
ATOM 4184 C CA . LEU A 1 535 ? 7.264 -9.884 1.121 1.00 95.62 535 LEU A CA 1
ATOM 4185 C C . LEU A 1 535 ? 6.182 -10.097 2.185 1.00 95.62 535 LEU A C 1
ATOM 4187 O O . LEU A 1 535 ? 6.176 -11.119 2.869 1.00 95.62 535 LEU A O 1
ATOM 4191 N N . LEU A 1 536 ? 5.260 -9.143 2.324 1.00 95.75 536 LEU A N 1
ATOM 4192 C CA . LEU A 1 536 ? 4.120 -9.269 3.222 1.00 95.75 536 LEU A CA 1
ATOM 4193 C C . LEU A 1 536 ? 3.024 -10.130 2.577 1.00 95.75 536 LEU A C 1
ATOM 4195 O O . LEU A 1 536 ? 2.770 -10.001 1.374 1.00 95.75 536 LEU A O 1
ATOM 4199 N N . PRO A 1 537 ? 2.311 -10.959 3.364 1.00 93.75 537 PRO A N 1
ATOM 4200 C CA . PRO A 1 537 ? 1.151 -11.692 2.874 1.00 93.75 537 PRO A CA 1
ATOM 4201 C C . PRO A 1 537 ? 0.124 -10.747 2.245 1.00 93.75 537 PRO A C 1
ATOM 4203 O O . PRO A 1 537 ? -0.168 -9.677 2.781 1.00 93.75 537 PRO A O 1
ATOM 4206 N N . LEU A 1 538 ? -0.425 -11.116 1.091 1.00 90.69 538 LEU A N 1
ATOM 4207 C CA . LEU A 1 538 ? -1.456 -10.318 0.435 1.00 90.69 538 LEU A CA 1
ATOM 4208 C C . LEU A 1 538 ? -2.817 -10.600 1.071 1.00 90.69 538 LEU A C 1
ATOM 4210 O O . LEU A 1 538 ? -3.294 -11.729 1.019 1.00 90.69 538 LEU A O 1
ATOM 4214 N N . ALA A 1 539 ? -3.471 -9.561 1.597 1.00 84.62 539 ALA A N 1
ATOM 4215 C CA . ALA A 1 539 ? -4.871 -9.645 2.029 1.00 84.62 539 ALA A CA 1
ATOM 4216 C C . ALA A 1 539 ? -5.823 -9.900 0.842 1.00 84.62 539 ALA A C 1
ATOM 4218 O O . ALA A 1 539 ? -6.859 -10.541 0.968 1.00 84.62 539 ALA A O 1
ATOM 4219 N N . GLY A 1 540 ? -5.457 -9.393 -0.336 1.00 84.00 540 GLY A N 1
ATOM 4220 C CA . GLY A 1 540 ? -6.149 -9.615 -1.599 1.00 84.00 540 GLY A CA 1
ATOM 4221 C C . GLY A 1 540 ? -5.456 -8.853 -2.725 1.00 84.00 540 GLY A C 1
ATOM 4222 O O . GLY A 1 540 ? -4.808 -7.833 -2.483 1.00 84.00 540 GLY A O 1
ATOM 4223 N N . SER A 1 541 ? -5.609 -9.313 -3.968 1.00 84.31 541 SER A N 1
ATOM 4224 C CA . SER A 1 541 ? -4.946 -8.710 -5.139 1.00 84.31 541 SER A CA 1
ATOM 4225 C C . SER A 1 541 ? -5.269 -7.220 -5.313 1.00 84.31 541 SER A C 1
ATOM 4227 O O . SER A 1 541 ? -4.404 -6.437 -5.699 1.00 84.31 541 SER A O 1
ATOM 4229 N N . LYS A 1 542 ? -6.485 -6.795 -4.943 1.00 85.88 542 LYS A N 1
ATOM 4230 C CA . LYS A 1 542 ? -6.916 -5.388 -5.004 1.00 85.88 542 LYS A CA 1
ATOM 4231 C C . LYS A 1 542 ? -6.136 -4.442 -4.085 1.00 85.88 542 LYS A C 1
ATOM 4233 O O . LYS A 1 542 ? -6.068 -3.249 -4.377 1.00 85.88 542 LYS A O 1
ATOM 4238 N N . PHE A 1 543 ? -5.545 -4.958 -3.005 1.00 90.25 543 PHE A N 1
ATOM 4239 C CA . PHE A 1 543 ? -4.766 -4.182 -2.036 1.00 90.25 543 PHE A CA 1
ATOM 4240 C C . PHE A 1 543 ? -3.253 -4.278 -2.261 1.00 90.25 543 PHE A C 1
ATOM 4242 O O . PHE A 1 543 ? -2.482 -3.797 -1.437 1.00 90.25 543 PHE A O 1
ATOM 4249 N N . HIS A 1 544 ? -2.805 -4.837 -3.388 1.00 92.56 544 HIS A N 1
ATOM 4250 C CA . HIS A 1 544 ? -1.380 -4.981 -3.698 1.00 92.56 544 HIS A CA 1
ATOM 4251 C C . HIS A 1 544 ? -0.590 -3.668 -3.570 1.00 92.56 544 HIS A C 1
ATOM 4253 O O . HIS A 1 544 ? 0.458 -3.631 -2.933 1.00 92.56 544 HIS A O 1
ATOM 4259 N N . GLY A 1 545 ? -1.134 -2.552 -4.069 1.00 93.38 545 GLY A N 1
ATOM 4260 C CA . GLY A 1 545 ? -0.503 -1.235 -3.921 1.00 93.38 545 GLY A CA 1
ATOM 4261 C C . GLY A 1 545 ? -0.320 -0.782 -2.462 1.00 93.38 545 GLY A C 1
ATOM 4262 O O . GLY A 1 545 ? 0.616 -0.043 -2.174 1.00 93.38 545 GLY A O 1
ATOM 4263 N N . HIS A 1 546 ? -1.159 -1.254 -1.530 1.00 93.75 546 HIS A N 1
ATOM 4264 C CA . HIS A 1 546 ? -1.006 -0.977 -0.095 1.00 93.75 546 HIS A CA 1
ATOM 4265 C C . HIS A 1 546 ? 0.134 -1.810 0.506 1.00 93.75 546 HIS A C 1
ATOM 4267 O O . HIS A 1 546 ? 0.924 -1.271 1.278 1.00 93.75 546 HIS A O 1
ATOM 4273 N N . ASN A 1 547 ? 0.282 -3.081 0.099 1.00 94.31 547 ASN A N 1
ATOM 4274 C CA . ASN A 1 547 ? 1.435 -3.908 0.481 1.00 94.31 547 ASN A CA 1
ATOM 4275 C C . ASN A 1 547 ? 2.744 -3.278 -0.021 1.00 94.31 547 ASN A C 1
ATOM 4277 O O . ASN A 1 547 ? 3.695 -3.162 0.746 1.00 94.31 547 ASN A O 1
ATOM 4281 N N . LEU A 1 548 ? 2.785 -2.821 -1.279 1.00 95.81 548 LEU A N 1
ATOM 4282 C CA . LEU A 1 548 ? 3.967 -2.157 -1.840 1.00 95.81 548 LEU A CA 1
ATOM 4283 C C . LEU A 1 548 ? 4.332 -0.882 -1.070 1.00 95.81 548 LEU A C 1
ATOM 4285 O O . LEU A 1 548 ? 5.502 -0.681 -0.753 1.00 95.81 548 LEU A O 1
ATOM 4289 N N . LEU A 1 549 ? 3.343 -0.048 -0.733 1.00 95.19 549 LEU A N 1
ATOM 4290 C CA . LEU A 1 549 ? 3.555 1.163 0.062 1.00 95.19 549 LEU A CA 1
ATOM 4291 C C . LEU A 1 549 ? 4.066 0.843 1.476 1.00 95.19 549 LEU A C 1
ATOM 4293 O O . LEU A 1 549 ? 5.005 1.481 1.953 1.00 95.19 549 LEU A O 1
ATOM 4297 N N . HIS A 1 550 ? 3.493 -0.176 2.121 1.00 95.25 550 HIS A N 1
ATOM 4298 C CA . HIS A 1 550 ? 3.927 -0.659 3.432 1.00 95.25 550 HIS A CA 1
ATOM 4299 C C . HIS A 1 550 ? 5.388 -1.117 3.379 1.00 95.25 550 HIS A C 1
ATOM 4301 O O . HIS A 1 550 ? 6.215 -0.627 4.147 1.00 95.25 550 HIS A O 1
ATOM 4307 N N . GLU A 1 551 ? 5.736 -1.994 2.440 1.00 96.00 551 GLU A N 1
ATOM 4308 C CA . GLU A 1 551 ? 7.099 -2.508 2.280 1.00 96.00 551 GLU A CA 1
ATOM 4309 C C . GLU A 1 551 ? 8.098 -1.400 1.914 1.00 96.00 551 GLU A C 1
ATOM 4311 O O . GLU A 1 551 ? 9.199 -1.369 2.462 1.00 96.00 551 GLU A O 1
ATOM 4316 N N . PHE A 1 552 ? 7.707 -0.444 1.063 1.00 95.88 552 PHE A N 1
ATOM 4317 C CA . PHE A 1 552 ? 8.520 0.727 0.726 1.00 95.88 552 PHE A CA 1
ATOM 4318 C C . PHE A 1 552 ? 8.816 1.594 1.945 1.00 95.88 552 PHE A C 1
ATOM 4320 O O . PHE A 1 552 ? 9.960 1.991 2.134 1.00 95.88 552 PHE A O 1
ATOM 4327 N N . SER A 1 553 ? 7.832 1.826 2.817 1.00 93.75 553 SER A N 1
ATOM 4328 C CA . SER A 1 553 ? 8.040 2.622 4.032 1.00 93.75 553 SER A CA 1
ATOM 4329 C C . SER A 1 553 ? 9.054 2.005 5.008 1.00 93.75 553 SER A C 1
ATOM 4331 O O . SER A 1 553 ? 9.537 2.706 5.894 1.00 93.75 553 SER A O 1
ATOM 4333 N N . VAL A 1 554 ? 9.351 0.702 4.883 1.00 93.75 554 VAL A N 1
ATOM 4334 C CA . VAL A 1 554 ? 10.222 -0.057 5.799 1.00 93.75 554 VAL A CA 1
ATOM 4335 C C . VAL A 1 554 ? 11.565 -0.421 5.170 1.00 93.75 554 VAL A C 1
ATOM 4337 O O . VAL A 1 554 ? 12.593 -0.332 5.837 1.00 93.75 554 VAL A O 1
ATOM 4340 N N . CYS A 1 555 ? 11.573 -0.855 3.910 1.00 94.94 555 CYS A N 1
ATOM 4341 C CA . CYS A 1 555 ? 12.770 -1.308 3.211 1.00 94.94 555 CYS A CA 1
ATOM 4342 C C . CYS A 1 555 ? 12.753 -0.849 1.738 1.00 94.94 555 CYS A C 1
ATOM 4344 O O . CYS A 1 555 ? 12.587 -1.681 0.844 1.00 94.94 555 CYS A O 1
ATOM 4346 N N . PRO A 1 556 ? 12.968 0.453 1.441 1.00 94.50 556 PRO A N 1
ATOM 4347 C CA . PRO A 1 556 ? 13.018 0.959 0.062 1.00 94.50 556 PRO A CA 1
ATOM 4348 C C . PRO A 1 556 ? 14.022 0.202 -0.813 1.00 94.50 556 PRO A C 1
ATOM 4350 O O . PRO A 1 556 ? 13.783 -0.058 -1.992 1.00 94.50 556 PRO A O 1
ATOM 4353 N N . SER A 1 557 ? 15.137 -0.221 -0.213 1.00 93.75 557 SER A N 1
ATOM 4354 C CA . SER A 1 557 ? 16.207 -0.906 -0.930 1.00 93.75 557 SER A CA 1
ATOM 4355 C C . SER A 1 557 ? 15.804 -2.244 -1.558 1.00 93.75 557 SER A C 1
ATOM 4357 O O . SER A 1 557 ? 16.471 -2.688 -2.495 1.00 93.75 557 SER A O 1
ATOM 4359 N N . ARG A 1 558 ? 14.695 -2.870 -1.136 1.00 95.81 558 ARG A N 1
ATOM 4360 C CA . ARG A 1 558 ? 14.220 -4.119 -1.749 1.00 95.81 558 ARG A CA 1
ATOM 4361 C C . ARG A 1 558 ? 13.828 -3.975 -3.223 1.00 95.81 558 ARG A C 1
ATOM 4363 O O . ARG A 1 558 ? 13.697 -4.982 -3.904 1.00 95.81 558 ARG A O 1
ATOM 4370 N N . PHE A 1 559 ? 13.572 -2.750 -3.685 1.00 97.25 559 PHE A N 1
ATOM 4371 C CA . PHE A 1 559 ? 13.009 -2.472 -5.008 1.00 97.25 559 PHE A CA 1
ATOM 4372 C C . PHE A 1 559 ? 14.053 -2.212 -6.092 1.00 97.25 559 PHE A C 1
ATOM 4374 O O . PHE A 1 559 ? 13.689 -2.119 -7.259 1.00 97.25 559 PHE A O 1
ATOM 4381 N N . TYR A 1 560 ? 15.337 -2.084 -5.746 1.00 97.62 560 TYR A N 1
ATOM 4382 C CA . TYR A 1 560 ? 16.386 -1.707 -6.700 1.00 97.62 560 TYR A CA 1
ATOM 4383 C C . TYR A 1 560 ? 16.848 -2.864 -7.605 1.00 97.62 560 TYR A C 1
ATOM 4385 O O . TYR A 1 560 ? 18.045 -3.088 -7.784 1.00 97.62 560 TYR A O 1
ATOM 4393 N N . PHE A 1 561 ? 15.895 -3.595 -8.179 1.00 97.44 561 PHE A N 1
ATOM 4394 C CA . PHE A 1 561 ? 16.123 -4.622 -9.186 1.00 97.44 561 PHE A CA 1
ATOM 4395 C C . PHE A 1 561 ? 15.703 -4.124 -10.566 1.00 97.44 561 PHE A C 1
ATOM 4397 O O . PHE A 1 561 ? 14.681 -3.459 -10.716 1.00 97.44 561 PHE A O 1
ATOM 4404 N N . PHE A 1 562 ? 16.456 -4.504 -11.587 1.00 97.88 562 PHE A N 1
ATOM 4405 C CA . PHE A 1 562 ? 16.007 -4.439 -12.972 1.00 97.88 562 PHE A CA 1
ATOM 4406 C C . PHE A 1 562 ? 16.283 -5.783 -13.630 1.00 97.88 562 PHE A C 1
ATOM 4408 O O . PHE A 1 562 ? 17.272 -6.443 -13.307 1.00 97.88 562 PHE A O 1
ATOM 4415 N N . THR A 1 563 ? 15.430 -6.181 -14.564 1.00 97.69 563 THR A N 1
ATOM 4416 C CA . THR A 1 563 ? 15.583 -7.460 -15.256 1.00 97.69 563 THR A CA 1
ATOM 4417 C C . THR A 1 563 ? 15.776 -7.236 -16.736 1.00 97.69 563 THR A C 1
ATOM 4419 O O . THR A 1 563 ? 14.966 -6.589 -17.398 1.00 97.69 563 THR A O 1
ATOM 4422 N N . LEU A 1 564 ? 16.869 -7.793 -17.246 1.00 97.88 564 LEU A N 1
ATOM 4423 C CA . LEU A 1 564 ? 17.159 -7.855 -18.670 1.00 97.88 564 LEU A CA 1
ATOM 4424 C C . LEU A 1 564 ? 16.420 -9.055 -19.263 1.00 97.88 564 LEU A C 1
ATOM 4426 O O . LEU A 1 564 ? 16.519 -10.153 -18.716 1.00 97.88 564 LEU A O 1
ATOM 4430 N N . THR A 1 565 ? 15.679 -8.856 -20.352 1.00 97.12 565 THR A N 1
ATOM 4431 C CA . THR A 1 565 ? 14.863 -9.906 -20.989 1.00 97.12 565 THR A CA 1
ATOM 4432 C C . THR A 1 565 ? 15.319 -10.194 -22.421 1.00 97.12 565 THR A C 1
ATOM 4434 O O . THR A 1 565 ? 16.069 -9.410 -23.007 1.00 97.12 565 THR A O 1
ATOM 4437 N N . GLY A 1 566 ? 14.876 -11.322 -22.991 1.00 94.88 566 GLY A N 1
ATOM 4438 C CA . GLY A 1 566 ? 15.176 -11.693 -24.375 1.00 94.88 566 GLY A CA 1
ATOM 4439 C C . GLY A 1 566 ? 16.654 -12.009 -24.615 1.00 94.88 566 GLY A C 1
ATOM 4440 O O . GLY A 1 566 ? 17.157 -11.814 -25.722 1.00 94.88 566 GLY A O 1
ATOM 4441 N N . LEU A 1 567 ? 17.381 -12.442 -23.582 1.00 94.75 567 LEU A N 1
ATOM 4442 C CA . LEU A 1 567 ? 18.826 -12.662 -23.661 1.00 94.75 567 LEU A CA 1
ATOM 4443 C C . LEU A 1 567 ? 19.187 -13.969 -24.379 1.00 94.75 567 LEU A C 1
ATOM 4445 O O . LEU A 1 567 ? 20.227 -14.046 -25.040 1.00 94.75 567 LEU A O 1
ATOM 4449 N N . ALA A 1 568 ? 18.331 -14.991 -24.297 1.00 93.06 568 ALA A N 1
ATOM 4450 C CA . ALA A 1 568 ? 18.674 -16.344 -24.729 1.00 93.06 568 ALA A CA 1
ATOM 4451 C C . ALA A 1 568 ? 19.072 -16.436 -26.218 1.00 93.06 568 ALA A C 1
ATOM 4453 O O . ALA A 1 568 ? 20.058 -17.115 -26.522 1.00 93.06 568 ALA A O 1
ATOM 4454 N N . PRO A 1 569 ? 18.384 -15.770 -27.172 1.00 92.12 569 PRO A N 1
ATOM 4455 C CA . PRO A 1 569 ? 18.759 -15.840 -28.583 1.00 92.12 569 PRO A CA 1
ATOM 4456 C C . PRO A 1 569 ? 20.147 -15.266 -28.890 1.00 92.12 569 PRO A C 1
ATOM 4458 O O . PRO A 1 569 ? 20.806 -15.762 -29.804 1.00 92.12 569 PRO A O 1
ATOM 4461 N N . GLY A 1 570 ? 20.584 -14.236 -28.158 1.00 89.69 570 GLY A N 1
ATOM 4462 C CA . GLY A 1 570 ? 21.898 -13.618 -28.341 1.00 89.69 570 GLY A CA 1
ATOM 4463 C C . GLY A 1 570 ? 23.011 -14.368 -27.628 1.00 89.69 570 GLY A C 1
ATOM 4464 O O . GLY A 1 570 ? 24.044 -14.647 -28.231 1.00 89.69 570 GLY A O 1
ATOM 4465 N N . LEU A 1 571 ? 22.780 -14.782 -26.380 1.00 91.56 571 LEU A N 1
ATOM 4466 C CA . LEU A 1 571 ? 23.774 -15.520 -25.596 1.00 91.56 571 LEU A CA 1
ATOM 4467 C C . LEU A 1 571 ? 24.123 -16.880 -26.226 1.00 91.56 571 LEU A C 1
ATOM 4469 O O . LEU A 1 571 ? 25.291 -17.256 -26.250 1.00 91.56 571 LEU A O 1
ATOM 4473 N N . ARG A 1 572 ? 23.162 -17.566 -26.866 1.00 91.81 572 ARG A N 1
ATOM 4474 C CA . ARG A 1 572 ? 23.403 -18.821 -27.618 1.00 91.81 572 ARG A CA 1
ATOM 4475 C C . ARG A 1 572 ? 24.387 -18.689 -28.786 1.00 91.81 572 ARG A C 1
ATOM 4477 O O . ARG A 1 572 ? 24.851 -19.700 -29.312 1.00 91.81 572 ARG A O 1
ATOM 4484 N N . GLN A 1 573 ? 24.665 -17.468 -29.239 1.00 89.00 573 GLN A N 1
ATOM 4485 C CA . GLN A 1 573 ? 25.582 -17.205 -30.350 1.00 89.00 573 GLN A CA 1
ATOM 4486 C C . GLN A 1 573 ? 27.020 -16.969 -29.869 1.00 89.00 573 GLN A C 1
ATOM 4488 O O . GLN A 1 573 ? 27.943 -17.059 -30.674 1.00 89.00 573 GLN A O 1
ATOM 4493 N N . VAL A 1 574 ? 27.219 -16.725 -28.569 1.00 90.56 574 VAL A N 1
ATOM 4494 C CA . VAL A 1 574 ? 28.517 -16.400 -27.968 1.00 90.56 574 VAL A CA 1
ATOM 4495 C C . VAL A 1 574 ? 29.275 -17.683 -27.632 1.00 90.56 574 VAL A C 1
ATOM 4497 O O . VAL A 1 574 ? 28.978 -18.362 -26.651 1.00 90.56 574 VAL A O 1
ATOM 4500 N N . ARG A 1 575 ? 30.281 -18.026 -28.443 1.00 89.19 575 ARG A N 1
ATOM 4501 C CA . ARG A 1 575 ? 31.089 -19.249 -28.255 1.00 89.19 575 ARG A CA 1
ATOM 4502 C C . ARG A 1 575 ? 32.238 -19.079 -27.260 1.00 89.19 575 ARG A C 1
ATOM 4504 O O . ARG A 1 575 ? 32.911 -20.054 -26.955 1.00 89.19 575 ARG A O 1
ATOM 4511 N N . GLY A 1 576 ? 32.474 -17.862 -26.776 1.00 91.00 576 GLY A N 1
ATOM 4512 C CA . GLY A 1 576 ? 33.450 -17.572 -25.729 1.00 91.00 576 GLY A CA 1
ATOM 4513 C C . GLY A 1 576 ? 32.895 -17.734 -24.309 1.00 91.00 576 GLY A C 1
ATOM 4514 O O . GLY A 1 576 ? 31.719 -18.030 -24.097 1.00 91.00 576 GLY A O 1
ATOM 4515 N N . ARG A 1 577 ? 33.764 -17.476 -23.326 1.00 93.00 577 ARG A N 1
ATOM 4516 C CA . ARG A 1 577 ? 33.426 -17.415 -21.890 1.00 93.00 577 ARG A CA 1
ATOM 4517 C C . ARG A 1 577 ? 32.911 -16.048 -21.438 1.00 93.00 577 ARG A C 1
ATOM 4519 O O . ARG A 1 577 ? 32.449 -15.912 -20.312 1.00 93.00 577 ARG A O 1
ATOM 4526 N N . GLU A 1 578 ? 33.002 -15.035 -22.297 1.00 95.31 578 GLU A N 1
ATOM 4527 C CA . GLU A 1 578 ? 32.543 -13.679 -22.006 1.00 95.31 578 GLU A CA 1
ATOM 4528 C C . GLU A 1 578 ? 31.477 -13.242 -23.007 1.00 95.31 578 GLU A C 1
ATOM 4530 O O . GLU A 1 578 ? 31.620 -13.456 -24.211 1.00 95.31 578 GLU A O 1
ATOM 4535 N N . ALA A 1 579 ? 30.432 -12.598 -22.500 1.00 95.00 579 ALA A N 1
ATOM 4536 C CA . ALA A 1 579 ? 29.386 -11.954 -23.280 1.00 95.00 579 ALA A CA 1
ATOM 4537 C C . ALA A 1 579 ? 29.221 -10.509 -22.831 1.00 95.00 579 ALA A C 1
ATOM 4539 O O . ALA A 1 579 ? 29.503 -10.153 -21.686 1.00 95.00 579 ALA A O 1
ATOM 4540 N N . GLU A 1 580 ? 28.727 -9.670 -23.727 1.00 95.06 580 GLU A N 1
ATOM 4541 C CA . GLU A 1 580 ? 28.407 -8.291 -23.410 1.00 95.06 580 GLU A CA 1
ATOM 4542 C C . GLU A 1 580 ? 26.923 -8.017 -23.627 1.00 95.06 580 GLU A C 1
ATOM 4544 O O . GLU A 1 580 ? 26.349 -8.372 -24.659 1.00 95.06 580 GLU A O 1
ATOM 4549 N N . VAL A 1 581 ? 26.312 -7.372 -22.634 1.00 96.19 581 VAL A N 1
ATOM 4550 C CA . VAL A 1 581 ? 24.953 -6.844 -22.700 1.00 96.19 581 VAL A CA 1
ATOM 4551 C C . VAL A 1 581 ? 25.028 -5.324 -22.661 1.00 96.19 581 VAL A C 1
ATOM 4553 O O . VAL A 1 581 ? 25.497 -4.734 -21.688 1.00 96.19 581 VAL A O 1
ATOM 4556 N N . VAL A 1 582 ? 24.572 -4.682 -23.730 1.00 96.31 582 VAL A N 1
ATOM 4557 C CA . VAL A 1 582 ? 24.574 -3.229 -23.892 1.00 96.31 582 VAL A CA 1
ATOM 4558 C C . VAL A 1 582 ? 23.139 -2.726 -23.861 1.00 96.31 582 VAL A C 1
ATOM 4560 O O . VAL A 1 582 ? 22.380 -2.947 -24.800 1.00 96.31 582 VAL A O 1
ATOM 4563 N N . VAL A 1 583 ? 22.759 -2.037 -22.790 1.00 96.75 583 VAL A N 1
ATOM 4564 C CA . VAL A 1 583 ? 21.470 -1.342 -22.693 1.00 96.75 583 VAL A CA 1
ATOM 4565 C C . VAL A 1 583 ? 21.626 0.033 -23.326 1.00 96.75 583 VAL A C 1
ATOM 4567 O O . VAL A 1 583 ? 22.404 0.851 -22.837 1.00 96.75 583 VAL A O 1
ATOM 4570 N N . LEU A 1 584 ? 20.902 0.290 -24.411 1.00 95.56 584 LEU A N 1
ATOM 4571 C CA . LEU A 1 584 ? 20.889 1.579 -25.097 1.00 95.56 584 LEU A CA 1
ATOM 4572 C C . LEU A 1 584 ? 19.977 2.553 -24.351 1.00 95.56 584 LEU A C 1
ATOM 4574 O O . LEU A 1 584 ? 18.848 2.201 -24.005 1.00 95.56 584 LEU A O 1
ATOM 4578 N N . LEU A 1 585 ? 20.467 3.773 -24.126 1.00 95.31 585 LEU A N 1
ATOM 4579 C CA . LEU A 1 585 ? 19.799 4.809 -23.342 1.00 95.31 585 LEU A CA 1
ATOM 4580 C C . LEU A 1 585 ? 19.545 6.062 -24.191 1.00 95.31 585 LEU A C 1
ATOM 4582 O O . LEU A 1 585 ? 20.425 6.498 -24.937 1.00 95.31 585 LEU A O 1
ATOM 4586 N N . ASP A 1 586 ? 18.383 6.694 -24.038 1.00 92.69 586 ASP A N 1
ATOM 4587 C CA . ASP A 1 586 ? 18.040 7.959 -24.713 1.00 92.69 586 ASP A CA 1
ATOM 4588 C C . ASP A 1 586 ? 18.480 9.226 -23.942 1.00 92.69 586 ASP A C 1
ATOM 4590 O O . ASP A 1 586 ? 18.347 10.352 -24.434 1.00 92.69 586 ASP A O 1
ATOM 4594 N N . ARG A 1 587 ? 19.066 9.054 -22.749 1.00 92.06 587 ARG A N 1
ATOM 4595 C CA . ARG A 1 587 ? 19.628 10.120 -21.900 1.00 92.06 587 ARG A CA 1
ATOM 4596 C C . ARG A 1 587 ? 21.158 10.064 -21.857 1.00 92.06 587 ARG A C 1
ATOM 4598 O O . ARG A 1 587 ? 21.766 9.010 -22.018 1.00 92.06 587 ARG A O 1
ATOM 4605 N N . HIS A 1 588 ? 21.785 11.216 -21.609 1.00 89.00 588 HIS A N 1
ATOM 4606 C CA . HIS A 1 588 ? 23.235 11.305 -21.394 1.00 89.00 588 HIS A CA 1
ATOM 4607 C C . HIS A 1 588 ? 23.636 10.701 -20.045 1.00 89.00 588 HIS A C 1
ATOM 4609 O O . HIS A 1 588 ? 22.942 10.886 -19.045 1.00 89.00 588 HIS A O 1
ATOM 4615 N N . THR A 1 589 ? 24.789 10.035 -20.007 1.00 86.44 589 THR A N 1
ATOM 4616 C CA . THR A 1 589 ? 25.275 9.308 -18.825 1.00 86.44 589 THR A CA 1
ATOM 4617 C C . THR A 1 589 ? 26.474 9.960 -18.135 1.00 86.44 589 THR A C 1
ATOM 4619 O O . THR A 1 589 ? 26.878 9.505 -17.064 1.00 86.44 589 THR A O 1
ATOM 4622 N N . ASP A 1 590 ? 27.036 11.024 -18.715 1.00 79.19 590 ASP A N 1
ATOM 4623 C CA . ASP A 1 590 ? 28.266 11.686 -18.250 1.00 79.19 590 ASP A CA 1
ATOM 4624 C C . ASP A 1 590 ? 28.289 12.026 -16.744 1.00 79.19 590 ASP A C 1
ATOM 4626 O O . ASP A 1 590 ? 29.330 11.821 -16.118 1.00 79.19 590 ASP A O 1
ATOM 4630 N N . PRO A 1 591 ? 27.179 12.466 -16.105 1.00 79.50 591 PRO A N 1
ATOM 4631 C CA . PRO A 1 591 ? 27.183 12.784 -14.675 1.00 79.50 591 PRO A CA 1
ATOM 4632 C C . PRO A 1 591 ? 27.431 11.580 -13.755 1.00 79.50 591 PRO A C 1
ATOM 4634 O O . PRO A 1 591 ? 27.897 11.760 -12.632 1.00 79.50 591 PRO A O 1
ATOM 4637 N N . LEU A 1 592 ? 27.094 10.367 -14.204 1.00 86.62 592 LEU A N 1
ATOM 4638 C CA . LEU A 1 592 ? 27.201 9.133 -13.415 1.00 86.62 592 LEU A CA 1
ATOM 4639 C C . LEU A 1 592 ? 28.356 8.239 -13.876 1.00 86.62 592 LEU A C 1
ATOM 4641 O O . LEU A 1 592 ? 28.765 7.355 -13.131 1.00 86.62 592 LEU A O 1
ATOM 4645 N N . ALA A 1 593 ? 28.907 8.467 -15.072 1.00 87.12 593 ALA A N 1
ATOM 4646 C CA . ALA A 1 593 ? 29.847 7.549 -15.714 1.00 87.12 593 ALA A CA 1
ATOM 4647 C C . ALA A 1 593 ? 31.077 7.198 -14.863 1.00 87.12 593 ALA A C 1
ATOM 4649 O O . ALA A 1 593 ? 31.496 6.045 -14.848 1.00 87.12 593 ALA A O 1
ATOM 4650 N N . TYR A 1 594 ? 31.611 8.158 -14.103 1.00 87.50 594 TYR A N 1
ATOM 4651 C CA . TYR A 1 594 ? 32.791 7.951 -13.252 1.00 87.50 594 TYR A CA 1
ATOM 4652 C C . TYR A 1 594 ? 32.502 7.242 -11.920 1.00 87.50 594 TYR A C 1
ATOM 4654 O O . TYR A 1 594 ? 33.439 6.901 -11.207 1.00 87.50 594 TYR A O 1
ATOM 4662 N N . GLN A 1 595 ? 31.229 7.053 -11.563 1.00 90.19 595 GLN A N 1
ATOM 4663 C CA . GLN A 1 595 ? 30.807 6.418 -10.307 1.00 90.19 595 GLN A CA 1
ATOM 4664 C C . GLN A 1 595 ? 30.309 4.982 -10.519 1.00 90.19 595 GLN A C 1
ATOM 4666 O O . GLN A 1 595 ? 30.013 4.290 -9.550 1.00 90.19 595 GLN A O 1
ATOM 4671 N N . VAL A 1 596 ? 30.182 4.538 -11.774 1.00 94.75 596 VAL A N 1
ATOM 4672 C CA . VAL A 1 596 ? 29.617 3.231 -12.117 1.00 94.75 596 VAL A CA 1
ATOM 4673 C C . VAL A 1 596 ? 30.720 2.257 -12.492 1.00 94.75 596 VAL A C 1
ATOM 4675 O O . VAL A 1 596 ? 31.417 2.440 -13.487 1.00 94.75 596 VAL A O 1
ATOM 4678 N N . ASP A 1 597 ? 30.812 1.189 -11.711 1.00 95.69 597 ASP A N 1
ATOM 4679 C CA . ASP A 1 597 ? 31.654 0.027 -11.959 1.00 95.69 597 ASP A CA 1
ATOM 4680 C C . ASP A 1 597 ? 30.882 -1.272 -11.661 1.00 95.69 597 ASP A C 1
ATOM 4682 O O . ASP A 1 597 ? 29.695 -1.252 -11.322 1.00 95.69 597 ASP A O 1
ATOM 4686 N N . ALA A 1 598 ? 31.547 -2.423 -11.799 1.00 96.56 598 ALA A N 1
ATOM 4687 C CA . ALA A 1 598 ? 30.928 -3.730 -11.570 1.00 96.56 598 ALA A CA 1
ATOM 4688 C C . ALA A 1 598 ? 30.419 -3.924 -10.129 1.00 96.56 598 ALA A C 1
ATOM 4690 O O . ALA A 1 598 ? 29.471 -4.676 -9.930 1.00 96.56 598 ALA A O 1
ATOM 4691 N N . SER A 1 599 ? 30.989 -3.234 -9.132 1.00 95.12 599 SER A N 1
ATOM 4692 C CA . SER A 1 599 ? 30.585 -3.391 -7.725 1.00 95.12 599 SER A CA 1
ATOM 4693 C C . SER A 1 599 ? 29.185 -2.844 -7.438 1.00 95.12 599 SER A C 1
ATOM 4695 O O . SER A 1 599 ? 28.561 -3.224 -6.449 1.00 95.12 599 SER A O 1
ATOM 4697 N N . GLN A 1 600 ? 28.656 -2.004 -8.334 1.00 96.50 600 GLN A N 1
ATOM 4698 C CA . GLN A 1 600 ? 27.307 -1.453 -8.221 1.00 96.50 600 GLN A CA 1
ATOM 4699 C C . GLN A 1 600 ? 26.214 -2.463 -8.597 1.00 96.50 600 GLN A C 1
ATOM 4701 O O . GLN A 1 600 ? 25.041 -2.202 -8.331 1.00 96.50 600 GLN A O 1
ATOM 4706 N N . PHE A 1 601 ? 26.575 -3.601 -9.200 1.00 97.94 601 PHE A N 1
ATOM 4707 C CA . PHE A 1 601 ? 25.644 -4.601 -9.715 1.00 97.94 601 PHE A CA 1
ATOM 4708 C C . PHE A 1 601 ? 25.909 -5.965 -9.077 1.00 97.94 601 PHE A C 1
ATOM 4710 O O . PHE A 1 601 ? 27.042 -6.438 -9.026 1.00 97.94 601 PHE A O 1
ATOM 4717 N N . ALA A 1 602 ? 24.850 -6.626 -8.622 1.00 97.69 602 ALA A N 1
ATOM 4718 C CA . ALA A 1 602 ? 24.919 -7.970 -8.071 1.00 97.69 602 ALA A CA 1
ATOM 4719 C C . ALA A 1 602 ? 23.930 -8.898 -8.782 1.00 97.69 602 ALA A C 1
ATOM 4721 O O . ALA A 1 602 ? 22.790 -8.524 -9.061 1.00 97.69 602 ALA A O 1
ATOM 4722 N N . LEU A 1 603 ? 24.390 -10.114 -9.070 1.00 97.56 603 LEU A N 1
ATOM 4723 C CA . LEU A 1 603 ? 23.564 -11.210 -9.567 1.00 97.56 603 LEU A CA 1
ATOM 4724 C C . LEU A 1 603 ? 23.101 -12.095 -8.409 1.00 97.56 603 LEU A C 1
ATOM 4726 O O . LEU A 1 603 ? 23.696 -12.076 -7.329 1.00 97.56 603 LEU A O 1
ATOM 4730 N N . PHE A 1 604 ? 22.065 -12.892 -8.680 1.00 97.44 604 PHE A N 1
ATOM 4731 C CA . PHE A 1 604 ? 21.541 -13.919 -7.772 1.00 97.44 604 PHE A CA 1
ATOM 4732 C C . PHE A 1 604 ? 21.092 -13.353 -6.423 1.00 97.44 604 PHE A C 1
ATOM 4734 O O . PHE A 1 604 ? 21.419 -13.868 -5.353 1.00 97.44 604 PHE A O 1
ATOM 4741 N N . CYS A 1 605 ? 20.348 -12.250 -6.478 1.00 97.69 605 CYS A N 1
ATOM 4742 C CA . CYS A 1 605 ? 19.797 -11.602 -5.297 1.00 97.69 605 CYS A CA 1
ATOM 4743 C C . CYS A 1 605 ? 18.293 -11.865 -5.167 1.00 97.69 605 CYS A C 1
ATOM 4745 O O . CYS A 1 605 ? 17.568 -11.916 -6.160 1.00 97.69 605 CYS A O 1
ATOM 4747 N N . THR A 1 606 ? 17.815 -11.966 -3.930 1.00 97.56 606 THR A N 1
ATOM 4748 C CA . THR A 1 606 ? 16.386 -12.039 -3.605 1.00 97.56 606 THR A CA 1
ATOM 4749 C C . THR A 1 606 ? 16.082 -11.199 -2.368 1.00 97.56 606 THR A C 1
ATOM 4751 O O . THR A 1 606 ? 16.821 -11.273 -1.381 1.00 97.56 606 THR A O 1
ATOM 4754 N N . PRO A 1 607 ? 14.981 -10.428 -2.351 1.00 98.00 607 PRO A N 1
ATOM 4755 C CA . PRO A 1 607 ? 14.466 -9.877 -1.111 1.00 98.00 607 PRO A CA 1
ATOM 4756 C C . PRO A 1 607 ? 14.034 -11.003 -0.169 1.00 98.00 607 PRO A C 1
ATOM 4758 O O . PRO A 1 607 ? 13.417 -11.988 -0.600 1.00 98.00 607 PRO A O 1
ATOM 4761 N N . VAL A 1 608 ? 14.342 -10.838 1.113 1.00 98.06 608 VAL A N 1
ATOM 4762 C CA . VAL A 1 608 ? 14.035 -11.784 2.185 1.00 98.06 608 VAL A CA 1
ATOM 4763 C C . VAL A 1 608 ? 13.318 -11.081 3.337 1.00 98.06 608 VAL A C 1
ATOM 4765 O O . VAL A 1 608 ? 13.591 -9.918 3.634 1.00 98.06 608 VAL A O 1
ATOM 4768 N N . ILE A 1 609 ? 12.393 -11.781 3.992 1.00 98.31 609 ILE A N 1
ATOM 4769 C CA . ILE A 1 609 ? 11.619 -11.274 5.135 1.00 98.31 609 ILE A CA 1
ATOM 4770 C C . ILE A 1 609 ? 11.772 -12.201 6.336 1.00 98.31 609 ILE A C 1
ATOM 4772 O O . ILE A 1 609 ? 11.750 -13.420 6.187 1.00 98.31 609 ILE A O 1
ATOM 4776 N N . ASN A 1 610 ? 11.896 -11.625 7.531 1.00 97.94 610 ASN A N 1
ATOM 4777 C CA . ASN A 1 610 ? 11.911 -12.336 8.806 1.00 97.94 610 ASN A CA 1
ATOM 4778 C C . ASN A 1 610 ? 10.495 -12.788 9.207 1.00 97.94 610 ASN A C 1
ATOM 4780 O O . ASN A 1 610 ? 9.917 -12.305 10.181 1.00 97.94 610 ASN A O 1
ATOM 4784 N N . LEU A 1 611 ? 9.905 -13.659 8.392 1.00 97.75 611 LEU A N 1
ATOM 4785 C CA . LEU A 1 611 ? 8.553 -14.173 8.560 1.00 97.75 611 LEU A CA 1
ATOM 4786 C C . LEU A 1 611 ? 8.522 -15.636 8.128 1.00 97.75 611 LEU A C 1
ATOM 4788 O O . LEU A 1 611 ? 8.751 -15.937 6.959 1.00 97.75 611 LEU A O 1
ATOM 4792 N N . PHE A 1 612 ? 8.240 -16.538 9.061 1.00 96.94 612 PHE A N 1
ATOM 4793 C CA . PHE A 1 612 ? 8.342 -17.978 8.825 1.00 96.94 612 PHE A CA 1
ATOM 4794 C C . PHE A 1 612 ? 7.227 -18.748 9.542 1.00 96.94 612 PHE A C 1
ATOM 4796 O O . PHE A 1 612 ? 6.762 -18.325 10.606 1.00 96.94 612 PHE A O 1
ATOM 4803 N N . PRO A 1 613 ? 6.756 -19.866 8.966 1.00 95.88 613 PRO A N 1
ATOM 4804 C CA . PRO A 1 613 ? 5.763 -20.713 9.605 1.00 95.88 613 PRO A CA 1
ATOM 4805 C C . PRO A 1 613 ? 6.398 -21.543 10.720 1.00 95.88 613 PRO A C 1
ATOM 4807 O O . PRO A 1 613 ? 7.474 -22.113 10.557 1.00 95.88 613 PRO A O 1
ATOM 4810 N N . ARG A 1 614 ? 5.697 -21.676 11.845 1.00 94.12 614 ARG A N 1
ATOM 4811 C CA . ARG A 1 614 ? 6.069 -22.603 12.913 1.00 94.12 614 ARG A CA 1
ATOM 4812 C C . ARG A 1 614 ? 4.827 -23.193 13.560 1.00 94.12 614 ARG A C 1
ATOM 4814 O O . ARG A 1 614 ? 3.836 -22.496 13.785 1.00 94.12 614 ARG A O 1
ATOM 4821 N N . THR A 1 615 ? 4.915 -24.473 13.895 1.00 92.88 615 THR A N 1
ATOM 4822 C CA . THR A 1 615 ? 3.914 -25.159 14.712 1.00 92.88 615 THR A CA 1
ATOM 4823 C C . THR A 1 615 ? 4.478 -25.345 16.115 1.00 92.88 615 THR A C 1
ATOM 4825 O O . THR A 1 615 ? 5.626 -25.764 16.261 1.00 92.88 615 THR A O 1
ATOM 4828 N N . SER A 1 616 ? 3.712 -24.967 17.137 1.00 89.12 616 SER A N 1
ATOM 4829 C CA . SER A 1 616 ? 4.107 -25.138 18.535 1.00 89.12 616 SER A CA 1
ATOM 4830 C C . SER A 1 616 ? 3.891 -26.578 18.992 1.00 89.12 616 SER A C 1
ATOM 4832 O O . SER A 1 616 ? 3.002 -27.269 18.492 1.00 89.12 616 SER A O 1
ATOM 4834 N N . ASP A 1 617 ? 4.621 -26.991 20.025 1.00 86.12 617 ASP A N 1
ATOM 4835 C CA . ASP A 1 617 ? 4.219 -28.149 20.821 1.00 86.12 617 ASP A CA 1
ATOM 4836 C C . ASP A 1 617 ? 2.855 -27.881 21.499 1.00 86.12 617 ASP A C 1
ATOM 4838 O O . ASP A 1 617 ? 2.466 -26.711 21.647 1.00 86.12 617 ASP A O 1
ATOM 4842 N N . PRO A 1 618 ? 2.101 -28.924 21.898 1.00 87.50 618 PRO A N 1
ATOM 4843 C CA . PRO A 1 618 ? 0.861 -28.754 22.648 1.00 87.50 618 PRO A CA 1
ATOM 4844 C C . PRO A 1 618 ? 1.091 -27.963 23.943 1.00 87.50 618 PRO A C 1
ATOM 4846 O O . PRO A 1 618 ? 1.847 -28.378 24.821 1.00 87.50 618 PRO A O 1
ATOM 4849 N N . VAL A 1 619 ? 0.425 -26.816 24.068 1.00 86.19 619 VAL A N 1
ATOM 4850 C CA . VAL A 1 619 ? 0.499 -25.942 25.243 1.00 86.19 619 VAL A CA 1
ATOM 4851 C C . VAL A 1 619 ? -0.665 -26.255 26.174 1.00 86.19 619 VAL A C 1
ATOM 4853 O O . VAL A 1 619 ? -1.823 -26.171 25.761 1.00 86.19 619 VAL A O 1
ATOM 4856 N N . GLU A 1 620 ? -0.369 -26.595 27.431 1.00 88.06 620 GLU A N 1
ATOM 4857 C CA . GLU A 1 620 ? -1.394 -26.823 28.454 1.00 88.06 620 GLU A CA 1
ATOM 4858 C C . GLU A 1 620 ? -2.106 -25.508 28.807 1.00 88.06 620 GLU A C 1
ATOM 4860 O O . GLU A 1 620 ? -1.480 -24.488 29.114 1.00 88.06 620 GLU A O 1
ATOM 4865 N N . LEU A 1 621 ? -3.436 -25.535 28.772 1.00 85.81 621 LEU A N 1
ATOM 4866 C CA . LEU A 1 621 ? -4.273 -24.394 29.098 1.00 85.81 621 LEU A CA 1
ATOM 4867 C C . LEU A 1 621 ? -4.449 -24.234 30.620 1.00 85.81 621 LEU A C 1
ATOM 4869 O O . LEU A 1 621 ? -4.737 -25.206 31.327 1.00 85.81 621 LEU A O 1
ATOM 4873 N N . PRO A 1 622 ? -4.357 -22.998 31.152 1.00 83.88 622 PRO A N 1
ATOM 4874 C CA . PRO A 1 622 ? -4.660 -22.696 32.544 1.00 83.88 622 PRO A CA 1
ATOM 4875 C C . PRO A 1 622 ? -6.037 -23.196 32.974 1.00 83.88 622 PRO A C 1
ATOM 4877 O O . PRO A 1 622 ? -7.008 -23.178 32.218 1.00 83.88 622 PRO A O 1
ATOM 4880 N N . LYS A 1 623 ? -6.165 -23.569 34.255 1.00 77.50 623 LYS A N 1
ATOM 4881 C CA . LYS A 1 623 ? -7.418 -24.160 34.738 1.00 77.50 623 LYS A CA 1
ATOM 4882 C C . LYS A 1 623 ? -8.610 -23.194 34.804 1.00 77.50 623 LYS A C 1
ATOM 4884 O O . LYS A 1 623 ? -9.736 -23.672 34.966 1.00 77.50 623 LYS A O 1
ATOM 4889 N N . SER A 1 624 ? -8.352 -21.892 34.723 1.00 77.38 624 SER A N 1
ATOM 4890 C CA . SER A 1 624 ? -9.310 -20.794 34.838 1.00 77.38 624 SER A CA 1
ATOM 4891 C C . SER A 1 624 ? -8.919 -19.685 33.863 1.00 77.38 624 SER A C 1
ATOM 4893 O O . SER A 1 624 ? -7.733 -19.388 33.735 1.00 77.38 624 SER A O 1
ATOM 4895 N N . GLY A 1 625 ? -9.910 -19.048 33.243 1.00 74.94 625 GLY A N 1
ATOM 4896 C CA . GLY A 1 625 ? -9.720 -18.003 32.236 1.00 74.94 625 GLY A CA 1
ATOM 4897 C C . GLY A 1 625 ? -10.353 -18.383 30.899 1.00 74.94 625 GLY A C 1
ATOM 4898 O O . GLY A 1 625 ? -10.479 -19.561 30.577 1.00 74.94 625 GLY A O 1
ATOM 4899 N N . THR A 1 626 ? -10.791 -17.373 30.154 1.00 79.69 626 THR A N 1
ATOM 4900 C CA . THR A 1 626 ? -11.345 -17.509 28.795 1.00 79.69 626 THR A CA 1
ATOM 4901 C C . THR A 1 626 ? -10.355 -17.072 27.718 1.00 79.69 626 THR A C 1
ATOM 4903 O O . THR A 1 626 ? -10.592 -17.321 26.542 1.00 79.69 626 THR A O 1
ATOM 4906 N N . GLU A 1 627 ? -9.270 -16.415 28.127 1.00 85.88 627 GLU A N 1
ATOM 4907 C CA . GLU A 1 627 ? -8.255 -15.824 27.266 1.00 85.88 627 GLU A CA 1
ATOM 4908 C C . GLU A 1 627 ? -6.873 -16.324 27.694 1.00 85.88 627 GLU A C 1
ATOM 4910 O O . GLU A 1 627 ? -6.542 -16.347 28.885 1.00 85.88 627 GLU A O 1
ATOM 4915 N N . PHE A 1 628 ? -6.073 -16.737 26.715 1.00 86.94 628 PHE A N 1
ATOM 4916 C CA . PHE A 1 628 ? -4.796 -17.405 26.932 1.00 86.94 628 PHE A CA 1
ATOM 4917 C C . PHE A 1 628 ? -3.705 -16.755 26.096 1.00 86.94 628 PHE A C 1
ATOM 4919 O O . PHE A 1 628 ? -3.860 -16.595 24.888 1.00 86.94 628 PHE A O 1
ATOM 4926 N N . GLN A 1 629 ? -2.579 -16.405 26.712 1.00 88.19 629 GLN A N 1
ATOM 4927 C CA . GLN A 1 629 ? -1.459 -15.833 25.973 1.00 88.19 629 GLN A CA 1
ATOM 4928 C C . GLN A 1 629 ? -0.818 -16.893 25.066 1.00 88.19 629 GLN A C 1
ATOM 4930 O O . GLN A 1 629 ? -0.416 -17.959 25.533 1.00 88.19 629 GLN A O 1
ATOM 4935 N N . LEU A 1 630 ? -0.659 -16.578 23.780 1.00 86.69 630 LEU A N 1
ATOM 4936 C CA . LEU A 1 630 ? 0.079 -17.419 22.846 1.00 86.69 630 LEU A CA 1
ATOM 4937 C C . LEU A 1 630 ? 1.581 -17.182 23.019 1.00 86.69 630 LEU A C 1
ATOM 4939 O O . LEU A 1 630 ? 2.097 -16.096 22.743 1.00 86.69 630 LEU A O 1
ATOM 4943 N N . VAL A 1 631 ? 2.287 -18.219 23.465 1.00 86.00 631 VAL A N 1
ATOM 4944 C CA . VAL A 1 631 ? 3.747 -18.233 23.590 1.00 86.00 631 VAL A CA 1
ATOM 4945 C C . VAL A 1 631 ? 4.282 -19.309 22.643 1.00 86.00 631 VAL A C 1
ATOM 4947 O O . VAL A 1 631 ? 4.280 -20.481 23.011 1.00 86.00 631 VAL A O 1
ATOM 4950 N N . PRO A 1 632 ? 4.727 -18.946 21.422 1.00 83.56 632 PRO A N 1
ATOM 4951 C CA . PRO A 1 632 ? 5.110 -19.931 20.404 1.00 83.56 632 PRO A CA 1
ATOM 4952 C C . PRO A 1 632 ? 6.241 -20.868 20.832 1.00 83.56 632 PRO A C 1
ATOM 4954 O O . PRO A 1 632 ? 6.301 -22.011 20.391 1.00 83.56 632 PRO A O 1
ATOM 4957 N N . ASN A 1 633 ? 7.144 -20.379 21.685 1.00 85.25 633 ASN A N 1
ATOM 4958 C CA . ASN A 1 633 ? 8.222 -21.160 22.270 1.00 85.25 633 ASN A CA 1
ATOM 4959 C C . ASN A 1 633 ? 8.390 -20.770 23.744 1.00 85.25 633 ASN A C 1
ATOM 4961 O O . ASN A 1 633 ? 8.830 -19.662 24.056 1.00 85.25 633 ASN A O 1
ATOM 4965 N N . ALA A 1 634 ? 8.049 -21.689 24.648 1.00 81.44 634 ALA A N 1
ATOM 4966 C CA . ALA A 1 634 ? 8.101 -21.464 26.091 1.00 81.44 634 ALA A CA 1
ATOM 4967 C C . ALA A 1 634 ? 9.531 -21.306 26.640 1.00 81.44 634 ALA A C 1
ATOM 4969 O O . ALA A 1 634 ? 9.720 -20.644 27.658 1.00 81.44 634 ALA A O 1
ATOM 4970 N N . LEU A 1 635 ? 10.541 -21.873 25.967 1.00 85.31 635 LEU A N 1
ATOM 4971 C CA . LEU A 1 635 ? 11.947 -21.751 26.372 1.00 85.31 635 LEU A CA 1
ATOM 4972 C C . LEU A 1 635 ? 12.533 -20.377 26.020 1.00 85.31 635 LEU A C 1
ATOM 4974 O O . LEU A 1 635 ? 13.476 -19.922 26.664 1.00 85.31 635 LEU A O 1
ATOM 4978 N N . GLN A 1 636 ? 11.977 -19.720 24.999 1.00 85.50 636 GLN A N 1
ATOM 4979 C CA . GLN A 1 636 ? 12.472 -18.460 24.434 1.00 85.50 636 GLN A CA 1
ATOM 4980 C C . GLN A 1 636 ? 11.312 -17.482 24.147 1.00 85.50 636 GLN A C 1
ATOM 4982 O O . GLN A 1 636 ? 11.122 -17.039 23.012 1.00 85.50 636 GLN A O 1
ATOM 4987 N N . PRO A 1 637 ? 10.513 -17.099 25.161 1.00 80.88 637 PRO A N 1
ATOM 4988 C CA . PRO A 1 637 ? 9.277 -16.331 24.965 1.00 80.88 637 PRO A CA 1
ATOM 4989 C C . PRO A 1 637 ? 9.506 -14.899 24.454 1.00 80.88 637 PRO A C 1
ATOM 4991 O O . PRO A 1 637 ? 8.569 -14.236 24.009 1.00 80.88 637 PRO A O 1
ATOM 4994 N N . LEU A 1 638 ? 10.743 -14.401 24.546 1.00 83.06 638 LEU A N 1
ATOM 4995 C CA . LEU A 1 638 ? 11.143 -13.067 24.102 1.00 83.06 638 LEU A CA 1
ATOM 4996 C C . LEU A 1 638 ? 11.757 -13.054 22.699 1.00 83.06 638 LEU A C 1
ATOM 4998 O O . LEU A 1 638 ? 11.997 -11.972 22.182 1.00 83.06 638 LEU A O 1
ATOM 5002 N N . ASP A 1 639 ? 11.990 -14.208 22.075 1.00 88.88 639 ASP A N 1
ATOM 5003 C CA . ASP A 1 639 ? 12.656 -14.270 20.766 1.00 88.88 639 ASP A CA 1
ATOM 5004 C C . ASP A 1 639 ? 11.676 -14.354 19.605 1.00 88.88 639 ASP A C 1
ATOM 5006 O O . ASP A 1 639 ? 12.055 -14.082 18.474 1.00 88.88 639 ASP A O 1
ATOM 5010 N N . TYR A 1 640 ? 10.418 -14.699 19.882 1.00 91.44 640 TYR A N 1
ATOM 5011 C CA . TYR A 1 640 ? 9.391 -14.877 18.864 1.00 91.44 640 TYR A CA 1
ATOM 5012 C C . TYR A 1 640 ? 8.192 -13.969 19.121 1.00 91.44 640 TYR A C 1
ATOM 5014 O O . TYR A 1 640 ? 7.819 -13.680 20.265 1.00 91.44 640 TYR A O 1
ATOM 5022 N N . GLU A 1 641 ? 7.564 -13.533 18.039 1.00 92.06 641 GLU A N 1
ATOM 5023 C CA . GLU A 1 641 ? 6.304 -12.801 18.059 1.00 92.06 641 GLU A CA 1
ATOM 5024 C C . GLU A 1 641 ? 5.373 -13.335 16.973 1.00 92.06 641 GLU A C 1
ATOM 5026 O O . GLU A 1 641 ? 5.798 -13.637 15.861 1.00 92.06 641 GLU A O 1
ATOM 5031 N N . VAL A 1 642 ? 4.096 -13.498 17.324 1.00 93.94 642 VAL A N 1
ATOM 5032 C CA . VAL A 1 642 ? 3.075 -14.027 16.415 1.00 93.94 642 VAL A CA 1
ATOM 5033 C C . VAL A 1 642 ? 2.674 -12.937 15.427 1.00 93.94 642 VAL A C 1
ATOM 5035 O O . VAL A 1 642 ? 2.106 -11.922 15.826 1.00 93.94 642 VAL A O 1
ATOM 5038 N N . PHE A 1 643 ? 2.905 -13.173 14.138 1.00 94.56 643 PHE A N 1
ATOM 5039 C CA . PHE A 1 643 ? 2.408 -12.327 13.057 1.00 94.56 643 PHE A CA 1
ATOM 5040 C C . PHE A 1 643 ? 0.936 -12.653 12.758 1.00 94.56 643 PHE A C 1
ATOM 5042 O O . PHE A 1 643 ? 0.053 -11.807 12.902 1.00 94.56 643 PHE A O 1
ATOM 5049 N N . SER A 1 644 ? 0.638 -13.915 12.442 1.00 92.62 644 SER A N 1
ATOM 5050 C CA . SER A 1 644 ? -0.727 -14.402 12.194 1.00 92.62 644 SER A CA 1
ATOM 5051 C C . SER A 1 644 ? -0.896 -15.843 12.666 1.00 92.62 644 SER A C 1
ATOM 5053 O O . SER A 1 644 ? 0.059 -16.620 12.660 1.00 92.62 644 SER A O 1
ATOM 5055 N N . VAL A 1 645 ? -2.113 -16.198 13.075 1.00 92.12 645 VAL A N 1
ATOM 5056 C CA . VAL A 1 645 ? -2.487 -17.575 13.413 1.00 92.12 645 VAL A CA 1
ATOM 5057 C C . VAL A 1 645 ? -3.079 -18.217 12.165 1.00 92.12 645 VAL A C 1
ATOM 5059 O O . VAL A 1 645 ? -4.092 -17.744 11.671 1.00 92.12 645 VAL A O 1
ATOM 5062 N N . GLN A 1 646 ? -2.441 -19.268 11.655 1.00 89.19 646 GLN A N 1
ATOM 5063 C CA . GLN A 1 646 ? -2.852 -19.965 10.430 1.00 89.19 646 GLN A CA 1
ATOM 5064 C C . GLN A 1 646 ? -3.829 -21.104 10.733 1.00 89.19 646 GLN A C 1
ATOM 5066 O O . GLN A 1 646 ? -4.810 -21.308 10.024 1.00 89.19 646 GLN A O 1
ATOM 5071 N N . ALA A 1 647 ? -3.582 -21.848 11.812 1.00 90.06 647 ALA A N 1
ATOM 5072 C CA . ALA A 1 647 ? -4.496 -22.872 12.296 1.00 90.06 647 ALA A CA 1
ATOM 5073 C C . ALA A 1 647 ? -4.375 -23.026 13.812 1.00 90.06 647 ALA A C 1
ATOM 5075 O O . ALA A 1 647 ? -3.282 -22.924 14.375 1.00 90.06 647 ALA A O 1
ATOM 5076 N N . LEU A 1 648 ? -5.496 -23.325 14.466 1.00 92.62 648 LEU A N 1
ATOM 5077 C CA . LEU A 1 648 ? -5.548 -23.600 15.894 1.00 92.62 648 LEU A CA 1
ATOM 5078 C C . LEU A 1 648 ? -6.276 -24.921 16.130 1.00 92.62 648 LEU A C 1
ATOM 5080 O O . LEU A 1 648 ? -7.374 -25.127 15.615 1.00 92.62 648 LEU A O 1
ATOM 5084 N N . HIS A 1 649 ? -5.671 -25.807 16.913 1.00 93.31 649 HIS A N 1
ATOM 5085 C CA . HIS A 1 649 ? -6.270 -27.084 17.285 1.00 93.31 649 HIS A CA 1
ATOM 5086 C C . HIS A 1 649 ? -6.366 -27.190 18.803 1.00 93.31 649 HIS A C 1
ATOM 5088 O O . HIS A 1 649 ? -5.396 -26.902 19.500 1.00 93.31 649 HIS A O 1
ATOM 5094 N N . GLY A 1 650 ? -7.529 -27.603 19.305 1.00 92.31 650 GLY A N 1
ATOM 5095 C CA . GLY A 1 650 ? -7.766 -27.866 20.720 1.00 92.31 650 GLY A CA 1
ATOM 5096 C C . GLY A 1 650 ? -7.965 -29.348 21.005 1.00 92.31 650 GLY A C 1
ATOM 5097 O O . GLY A 1 650 ? -8.542 -30.072 20.196 1.00 92.31 650 GLY A O 1
ATOM 5098 N N . GLN A 1 651 ? -7.487 -29.795 22.162 1.00 92.44 651 GLN A N 1
ATOM 5099 C CA . GLN A 1 651 ? -7.606 -31.175 22.630 1.00 92.44 651 GLN A CA 1
ATOM 5100 C C . GLN A 1 651 ? -8.077 -31.211 24.087 1.00 92.44 651 GLN A C 1
ATOM 5102 O O . GLN A 1 651 ? -7.623 -30.425 24.922 1.00 92.44 651 GLN A O 1
ATOM 5107 N N . VAL A 1 652 ? -8.962 -32.154 24.413 1.00 90.81 652 VAL A N 1
ATOM 5108 C CA . VAL A 1 652 ? -9.463 -32.383 25.783 1.00 90.81 652 VAL A CA 1
ATOM 5109 C C . VAL A 1 652 ? -8.446 -33.172 26.615 1.00 90.81 652 VAL A C 1
ATOM 5111 O O . VAL A 1 652 ? -8.300 -32.951 27.811 1.00 90.81 652 VAL A O 1
ATOM 5114 N N . SER A 1 653 ? -7.692 -34.072 25.998 1.00 86.88 653 SER A N 1
ATOM 5115 C CA . SER A 1 653 ? -6.533 -34.760 26.583 1.00 86.88 653 SER A CA 1
ATOM 5116 C C . SER A 1 653 ? -5.442 -34.909 25.525 1.00 86.88 653 SER A C 1
ATOM 5118 O O . SER A 1 653 ? -5.752 -34.868 24.335 1.00 86.88 653 SER A O 1
ATOM 5120 N N . GLU A 1 654 ? -4.190 -35.158 25.917 1.00 80.25 654 GLU A N 1
ATOM 5121 C CA . GLU A 1 654 ? -3.080 -35.366 24.960 1.00 80.25 654 GLU A CA 1
ATOM 5122 C C . GLU A 1 654 ? -3.366 -36.480 23.938 1.00 80.25 654 GLU A C 1
ATOM 5124 O O . GLU A 1 654 ? -2.900 -36.436 22.805 1.00 80.25 654 GLU A O 1
ATOM 5129 N N . THR A 1 655 ? -4.177 -37.470 24.324 1.00 82.81 655 THR A N 1
ATOM 5130 C CA . THR A 1 655 ? -4.576 -38.611 23.487 1.00 82.81 655 THR A CA 1
ATOM 5131 C C . THR A 1 655 ? -5.859 -38.389 22.683 1.00 82.81 655 THR A C 1
ATOM 5133 O O . THR A 1 655 ? -6.211 -39.230 21.856 1.00 82.81 655 THR A O 1
ATOM 5136 N N . SER A 1 656 ? -6.594 -37.302 22.935 1.00 88.81 656 SER A N 1
ATOM 5137 C CA . SER A 1 656 ? -7.849 -37.006 22.237 1.00 88.81 656 SER A CA 1
ATOM 5138 C C . SER A 1 656 ? -7.599 -36.500 20.815 1.00 88.81 656 SER A C 1
ATOM 5140 O O . SER A 1 656 ? -6.568 -35.885 20.530 1.00 88.81 656 SER A O 1
ATOM 5142 N N . ALA A 1 657 ? -8.552 -36.743 19.912 1.00 88.75 657 ALA A N 1
ATOM 5143 C CA . ALA A 1 657 ? -8.468 -36.221 18.554 1.00 88.75 657 ALA A CA 1
ATOM 5144 C C . ALA A 1 657 ? -8.465 -34.677 18.574 1.00 88.75 657 ALA A C 1
ATOM 5146 O O . ALA A 1 657 ? -9.310 -34.086 19.251 1.00 88.75 657 ALA A O 1
ATOM 5147 N N . PRO A 1 658 ? -7.549 -34.018 17.842 1.00 91.31 658 PRO A N 1
ATOM 5148 C CA . PRO A 1 658 ? -7.507 -32.565 17.775 1.00 91.31 658 PRO A CA 1
ATOM 5149 C C . PRO A 1 658 ? -8.742 -32.017 17.059 1.00 91.31 658 PRO A C 1
ATOM 5151 O O . PRO A 1 658 ? -9.100 -32.452 15.964 1.00 91.31 658 PRO A O 1
ATOM 5154 N N . LEU A 1 659 ? -9.381 -31.027 17.675 1.00 91.44 659 LEU A N 1
ATOM 5155 C CA . LEU A 1 659 ? -10.497 -30.286 17.108 1.00 91.44 659 LEU A CA 1
ATOM 5156 C C . LEU A 1 659 ? -9.979 -28.977 16.524 1.00 91.44 659 LEU A C 1
ATOM 5158 O O . LEU A 1 659 ? -9.404 -28.159 17.238 1.00 91.44 659 LEU A O 1
ATOM 5162 N N . GLN A 1 660 ? -10.190 -28.772 15.228 1.00 91.62 660 GLN A N 1
ATOM 5163 C CA . GLN A 1 660 ? -9.816 -27.528 14.565 1.00 91.62 660 GLN A CA 1
ATOM 5164 C C . GLN A 1 660 ? -10.760 -26.390 14.979 1.00 91.62 660 GLN A C 1
ATOM 5166 O O . GLN A 1 660 ? -11.984 -26.541 14.939 1.00 91.62 660 GLN A O 1
ATOM 5171 N N . PHE A 1 661 ? -10.176 -25.246 15.323 1.00 91.25 661 PHE A N 1
ATOM 5172 C CA . PHE A 1 661 ? -10.853 -23.971 15.526 1.00 91.25 661 PHE A CA 1
ATOM 5173 C C . PHE A 1 661 ? -10.500 -23.027 14.378 1.00 91.25 661 PHE A C 1
ATOM 5175 O O . PHE A 1 661 ? -9.338 -22.925 13.976 1.00 91.25 661 PHE A O 1
ATOM 5182 N N . ARG A 1 662 ? -11.508 -22.332 13.849 1.00 88.50 662 ARG A N 1
ATOM 5183 C CA . ARG A 1 662 ? -11.349 -21.369 12.753 1.00 88.50 662 ARG A CA 1
ATOM 5184 C C . ARG A 1 662 ? -11.316 -19.929 13.272 1.00 88.50 662 ARG A C 1
ATOM 5186 O O . ARG A 1 662 ? -11.924 -19.646 14.298 1.00 88.50 662 ARG A O 1
ATOM 5193 N N . PRO A 1 663 ? -10.629 -18.998 12.605 1.00 88.56 663 PRO A N 1
ATOM 5194 C CA . PRO A 1 663 ? -10.696 -17.588 12.982 1.00 88.56 663 PRO A CA 1
ATOM 5195 C C . PRO A 1 663 ? -12.139 -17.069 12.852 1.00 88.56 663 PRO A C 1
ATOM 5197 O O . PRO A 1 663 ? -12.780 -17.284 11.829 1.00 88.56 663 PRO A O 1
ATOM 5200 N N . LEU A 1 664 ? -12.661 -16.386 13.878 1.00 86.88 664 LEU A N 1
ATOM 5201 C CA . LEU A 1 664 ? -14.042 -15.865 13.874 1.00 86.88 664 LEU A CA 1
ATOM 5202 C C . LEU A 1 664 ? -14.252 -14.723 12.860 1.00 86.88 664 LEU A C 1
ATOM 5204 O O . LEU A 1 664 ? -15.352 -14.532 12.352 1.00 86.88 664 LEU A O 1
ATOM 5208 N N . HIS A 1 665 ? -13.209 -13.932 12.601 1.00 81.12 665 HIS A N 1
ATOM 5209 C CA . HIS A 1 665 ? -13.283 -12.672 11.848 1.00 81.12 665 HIS A CA 1
ATOM 5210 C C . HIS A 1 665 ? -12.416 -12.671 10.582 1.00 81.12 665 HIS A C 1
ATOM 5212 O O . HIS A 1 665 ? -11.956 -11.615 10.164 1.00 81.12 665 HIS A O 1
ATOM 5218 N N . GLU A 1 666 ? -12.116 -13.828 9.998 1.00 73.19 666 GLU A N 1
ATOM 5219 C CA . GLU A 1 666 ? -11.360 -13.888 8.742 1.00 73.19 666 GLU A CA 1
ATOM 5220 C C . GLU A 1 666 ? -12.301 -14.291 7.600 1.00 73.19 666 GLU A C 1
ATOM 5222 O O . GLU A 1 666 ? -13.105 -15.208 7.784 1.00 73.19 666 GLU A O 1
ATOM 5227 N N . PRO A 1 667 ? -12.259 -13.620 6.434 1.00 61.84 667 PRO A N 1
ATOM 5228 C CA . PRO A 1 667 ? -13.083 -13.982 5.292 1.00 61.84 667 PRO A CA 1
ATOM 5229 C C . PRO A 1 667 ? -12.579 -15.304 4.719 1.00 61.84 667 PRO A C 1
ATOM 5231 O O . PRO A 1 667 ? -11.674 -15.358 3.888 1.00 61.84 667 PRO A O 1
ATOM 5234 N N . LEU A 1 668 ? -13.166 -16.400 5.173 1.00 58.31 668 LEU A N 1
ATOM 5235 C CA . LEU A 1 668 ? -12.901 -17.711 4.615 1.00 58.31 668 LEU A CA 1
ATOM 5236 C C . LEU A 1 668 ? -13.659 -17.827 3.284 1.00 58.31 668 LEU A C 1
ATOM 5238 O O . LEU A 1 668 ? -14.890 -17.839 3.230 1.00 58.31 668 LEU A O 1
ATOM 5242 N N . THR A 1 669 ? -12.908 -17.868 2.181 1.00 52.19 669 THR A N 1
ATOM 5243 C CA . THR A 1 669 ? -13.464 -18.099 0.838 1.00 52.19 669 THR A CA 1
ATOM 5244 C C . THR A 1 669 ? -14.185 -19.455 0.858 1.00 52.19 669 THR A C 1
ATOM 5246 O O . THR A 1 669 ? -13.532 -20.476 1.061 1.00 52.19 669 THR A O 1
ATOM 5249 N N . ASN A 1 670 ? -15.509 -19.467 0.666 1.00 50.69 670 ASN A N 1
ATOM 5250 C CA . ASN A 1 670 ? -16.409 -20.636 0.765 1.00 50.69 670 ASN A CA 1
ATOM 5251 C C . ASN A 1 670 ? -16.811 -21.099 2.184 1.00 50.69 670 ASN A C 1
ATOM 5253 O O . ASN A 1 670 ? -17.083 -22.284 2.385 1.00 50.69 670 ASN A O 1
ATOM 5257 N N . ASP A 1 671 ? -16.908 -20.198 3.164 1.00 57.94 671 ASP A N 1
ATOM 5258 C CA . ASP A 1 671 ? -17.461 -20.514 4.495 1.00 57.94 671 ASP A CA 1
ATOM 5259 C C . ASP A 1 671 ? -18.987 -20.325 4.547 1.00 57.94 671 ASP A C 1
ATOM 5261 O O . ASP A 1 671 ? -19.517 -19.486 5.269 1.00 57.94 671 ASP A O 1
ATOM 5265 N N . GLU A 1 672 ? -19.721 -21.090 3.734 1.00 57.22 672 GLU A N 1
ATOM 5266 C CA . GLU A 1 672 ? -21.197 -21.078 3.744 1.00 57.22 672 GLU A CA 1
ATOM 5267 C C . GLU A 1 672 ? -21.794 -21.914 4.900 1.00 57.22 672 GLU A C 1
ATOM 5269 O O . GLU A 1 672 ? -23.009 -21.932 5.102 1.00 57.22 672 GLU A O 1
ATOM 5274 N N . GLY A 1 673 ? -20.954 -22.622 5.668 1.00 59.53 673 GLY A N 1
ATOM 5275 C CA . GLY A 1 673 ? -21.360 -23.513 6.755 1.00 59.53 673 GLY A CA 1
ATOM 5276 C C . GLY A 1 673 ? -20.977 -22.999 8.144 1.00 59.53 673 GLY A C 1
ATOM 5277 O O . GLY A 1 673 ? -19.912 -22.430 8.348 1.00 59.53 673 GLY A O 1
ATOM 5278 N N . ASN A 1 674 ? -21.821 -23.266 9.144 1.00 67.38 674 ASN A N 1
ATOM 5279 C CA . ASN A 1 674 ? -21.451 -23.074 10.546 1.00 67.38 674 ASN A CA 1
ATOM 5280 C C . ASN A 1 674 ? -20.544 -24.231 11.000 1.00 67.38 674 ASN A C 1
ATOM 5282 O O . ASN A 1 674 ? -20.978 -25.385 11.047 1.00 67.38 674 ASN A O 1
ATOM 5286 N N . HIS A 1 675 ? -19.297 -23.925 11.359 1.00 72.50 675 HIS A N 1
ATOM 5287 C CA . HIS A 1 675 ? -18.331 -24.911 11.853 1.00 72.50 675 HIS A CA 1
ATOM 5288 C C . HIS A 1 675 ? -18.342 -25.061 13.384 1.00 72.50 675 HIS A C 1
ATOM 5290 O O . HIS A 1 675 ? -17.671 -25.947 13.918 1.00 72.50 675 HIS A O 1
ATOM 5296 N N . GLY A 1 676 ? -19.096 -24.213 14.094 1.00 80.75 676 GLY A N 1
ATOM 5297 C CA . GLY A 1 676 ? -19.349 -24.258 15.540 1.00 80.75 676 GLY A CA 1
ATOM 5298 C C . GLY A 1 676 ? -18.142 -24.003 16.452 1.00 80.75 676 GLY A C 1
ATOM 5299 O O . GLY A 1 676 ? -18.324 -23.868 17.659 1.00 80.75 676 GLY A O 1
ATOM 5300 N N . ARG A 1 677 ? -16.922 -23.948 15.905 1.00 89.75 677 ARG A N 1
ATOM 5301 C CA . ARG A 1 677 ? -15.653 -23.848 16.640 1.00 89.75 677 ARG A CA 1
ATOM 5302 C C . ARG A 1 677 ? -14.808 -22.727 16.071 1.00 89.75 677 ARG A C 1
ATOM 5304 O O . ARG A 1 677 ? -14.193 -22.883 15.012 1.00 89.75 677 ARG A O 1
ATOM 5311 N N . TYR A 1 678 ? -14.746 -21.626 16.803 1.00 90.88 678 TYR A N 1
ATOM 5312 C CA . TYR A 1 678 ? -14.044 -20.431 16.377 1.00 90.88 678 TYR A CA 1
ATOM 5313 C C . TYR A 1 678 ? -13.046 -19.946 17.430 1.00 90.88 678 TYR A C 1
ATOM 5315 O O . TYR A 1 678 ? -13.083 -20.343 18.593 1.00 90.88 678 TYR A O 1
ATOM 5323 N N . PHE A 1 679 ? -12.124 -19.082 17.029 1.00 91.62 679 PHE A N 1
ATOM 5324 C CA . PHE A 1 679 ? -11.249 -18.381 17.954 1.00 91.62 679 PHE A CA 1
ATOM 5325 C C . PHE A 1 679 ? -11.133 -16.902 17.594 1.00 91.62 679 PHE A C 1
ATOM 5327 O O . PHE A 1 679 ? -11.219 -16.508 16.429 1.00 91.62 679 PHE A O 1
ATOM 5334 N N . THR A 1 680 ? -10.881 -16.086 18.611 1.00 90.69 680 THR A N 1
ATOM 5335 C CA . THR A 1 680 ? -10.468 -14.686 18.462 1.00 90.69 680 THR A CA 1
ATOM 5336 C C . THR A 1 680 ? -9.048 -14.529 18.976 1.00 90.69 680 THR A C 1
ATOM 5338 O O . THR A 1 680 ? -8.717 -15.106 20.013 1.00 90.69 680 THR A O 1
ATOM 5341 N N . SER A 1 681 ? -8.224 -13.728 18.300 1.00 89.31 681 SER A N 1
ATOM 5342 C CA . SER A 1 681 ? -6.831 -13.495 18.694 1.00 89.31 681 SER A CA 1
ATOM 5343 C C . SER A 1 681 ? -6.534 -12.009 18.939 1.00 89.31 681 SER A C 1
ATOM 5345 O O . SER A 1 681 ? -5.967 -11.346 18.061 1.00 89.31 681 SER A O 1
ATOM 5347 N N . PRO A 1 682 ? -6.954 -11.434 20.083 1.00 85.94 682 PRO A N 1
ATOM 5348 C CA . PRO A 1 682 ? -6.656 -10.043 20.396 1.00 85.94 682 PRO A CA 1
ATOM 5349 C C . PRO A 1 682 ? -5.148 -9.821 20.573 1.00 85.94 682 PRO A C 1
ATOM 5351 O O . PRO A 1 682 ? -4.404 -10.689 21.038 1.00 85.94 682 PRO A O 1
ATOM 5354 N N . ARG A 1 683 ? -4.703 -8.619 20.196 1.00 86.56 683 ARG A N 1
ATOM 5355 C CA . ARG A 1 683 ? -3.314 -8.170 20.320 1.00 86.56 683 ARG A CA 1
ATOM 5356 C C . ARG A 1 683 ? -3.213 -6.924 21.183 1.00 86.56 683 ARG A C 1
ATOM 5358 O O . ARG A 1 683 ? -3.986 -5.974 21.025 1.00 86.56 683 ARG A O 1
ATOM 5365 N N . GLU A 1 684 ? -2.222 -6.910 22.062 1.00 82.12 684 GLU A N 1
ATOM 5366 C CA . GLU A 1 684 ? -1.927 -5.777 22.934 1.00 82.12 684 GLU A CA 1
ATOM 5367 C C . GLU A 1 684 ? -0.446 -5.403 22.869 1.00 82.12 684 GLU A C 1
ATOM 5369 O O . GLU A 1 684 ? 0.431 -6.260 22.719 1.00 82.12 684 GLU A O 1
ATOM 5374 N N . ARG A 1 685 ? -0.154 -4.100 22.978 1.00 76.94 685 ARG A N 1
ATOM 5375 C CA . ARG A 1 685 ? 1.223 -3.634 23.162 1.00 76.94 685 ARG A CA 1
ATOM 5376 C C . ARG A 1 685 ? 1.713 -4.042 24.535 1.00 76.94 685 ARG A C 1
ATOM 5378 O O . ARG A 1 685 ? 1.000 -3.913 25.528 1.00 76.94 685 ARG A O 1
ATOM 5385 N N . ARG A 1 686 ? 2.980 -4.431 24.608 1.00 72.56 686 ARG A N 1
ATOM 5386 C CA . ARG A 1 686 ? 3.632 -4.628 25.899 1.00 72.56 686 ARG A CA 1
ATOM 5387 C C . ARG A 1 686 ? 3.853 -3.275 26.573 1.00 72.56 686 ARG A C 1
ATOM 5389 O O . ARG A 1 686 ? 4.475 -2.388 25.996 1.00 72.56 686 ARG A O 1
ATOM 5396 N N . SER A 1 687 ? 3.394 -3.125 27.811 1.00 58.47 687 SER A N 1
ATOM 5397 C CA . SER A 1 687 ? 3.816 -2.014 28.670 1.00 58.47 687 SER A CA 1
ATOM 5398 C C . SER A 1 687 ? 5.308 -2.185 29.005 1.00 58.47 687 SER A C 1
ATOM 5400 O O . SER A 1 687 ? 5.697 -3.252 29.480 1.00 58.47 687 SER A O 1
ATOM 5402 N N . ALA A 1 688 ? 6.161 -1.182 28.760 1.00 58.72 688 ALA A N 1
ATOM 5403 C CA . ALA A 1 688 ? 7.599 -1.259 29.071 1.00 58.72 688 ALA A CA 1
ATOM 5404 C C . ALA A 1 688 ? 8.073 -0.056 29.901 1.00 58.72 688 ALA A C 1
ATOM 5406 O O . ALA A 1 688 ? 7.706 1.079 29.593 1.00 58.72 688 ALA A O 1
ATOM 5407 N N . PRO A 1 689 ? 8.895 -0.306 30.947 1.00 45.25 689 PRO A N 1
ATOM 5408 C CA . PRO A 1 689 ? 10.308 0.098 30.845 1.00 45.25 689 PRO A CA 1
ATOM 5409 C C . PRO A 1 689 ? 11.377 -0.921 31.324 1.00 45.25 689 PRO A C 1
ATOM 5411 O O . PRO A 1 689 ? 12.559 -0.668 31.098 1.00 45.25 689 PRO A O 1
ATOM 5414 N N . GLU A 1 690 ? 11.041 -2.059 31.951 1.00 44.75 690 GLU A N 1
ATOM 5415 C CA . GLU A 1 690 ? 12.060 -2.925 32.607 1.00 44.75 690 GLU A CA 1
ATOM 5416 C C . GLU A 1 690 ? 12.414 -4.244 31.886 1.00 44.75 690 GLU A C 1
ATOM 5418 O O . GLU A 1 690 ? 13.421 -4.865 32.217 1.00 44.75 690 GLU A O 1
ATOM 5423 N N . LEU A 1 691 ? 11.665 -4.652 30.854 1.00 48.22 691 LEU A N 1
ATOM 5424 C CA . LEU A 1 691 ? 11.860 -5.940 30.155 1.00 48.22 691 LEU A CA 1
ATOM 5425 C C . LEU A 1 691 ? 12.603 -5.844 28.807 1.00 48.22 691 LEU A C 1
ATOM 5427 O O . LEU A 1 691 ? 12.841 -6.870 28.179 1.00 48.22 691 LEU A O 1
ATOM 5431 N N . SER A 1 692 ? 13.010 -4.645 28.378 1.00 49.44 692 SER A N 1
ATOM 5432 C CA . SER A 1 692 ? 13.802 -4.425 27.149 1.00 49.44 692 SER A CA 1
ATOM 5433 C C . SER A 1 692 ? 15.315 -4.407 27.413 1.00 49.44 692 SER A C 1
ATOM 5435 O O . SER A 1 692 ? 16.069 -3.738 26.707 1.00 49.44 692 SER A O 1
ATOM 5437 N N . ARG A 1 693 ? 15.773 -5.084 28.472 1.00 53.28 693 ARG A N 1
ATOM 5438 C CA . ARG A 1 693 ? 17.182 -5.457 28.626 1.00 53.28 693 ARG A CA 1
ATOM 5439 C C . ARG A 1 693 ? 17.323 -6.905 28.180 1.00 53.28 693 ARG A C 1
ATOM 5441 O O . ARG A 1 693 ? 16.940 -7.811 28.917 1.00 53.28 693 ARG A O 1
ATOM 5448 N N . ARG A 1 694 ? 17.912 -7.119 27.001 1.00 60.97 694 ARG A N 1
ATOM 5449 C CA . ARG A 1 694 ? 18.491 -8.429 26.667 1.00 60.97 694 ARG A CA 1
ATOM 5450 C C . ARG A 1 694 ? 19.680 -8.727 27.590 1.00 60.97 694 ARG A C 1
ATOM 5452 O O . ARG A 1 694 ? 20.076 -7.864 28.378 1.00 60.97 694 ARG A O 1
ATOM 5459 N N . ARG A 1 695 ? 20.243 -9.941 27.532 1.00 55.38 695 ARG A N 1
ATOM 5460 C CA . ARG A 1 695 ? 21.262 -10.443 28.486 1.00 55.38 695 ARG A CA 1
ATOM 5461 C C . ARG A 1 695 ? 22.434 -9.482 28.747 1.00 55.38 695 ARG A C 1
ATOM 5463 O O . ARG A 1 695 ? 22.954 -9.486 29.858 1.00 55.38 695 ARG A O 1
ATOM 5470 N N . TYR A 1 696 ? 22.796 -8.631 27.784 1.00 50.75 696 TYR A N 1
ATOM 5471 C CA . TYR A 1 696 ? 23.878 -7.640 27.898 1.00 50.75 696 TYR A CA 1
ATOM 5472 C C . TYR A 1 696 ? 23.430 -6.186 28.131 1.00 50.75 696 TYR A C 1
ATOM 5474 O O . TYR A 1 696 ? 24.242 -5.265 28.118 1.00 50.75 696 TYR A O 1
ATOM 5482 N N . GLY A 1 697 ? 22.146 -5.942 28.387 1.00 53.16 697 GLY A N 1
ATOM 5483 C CA . GLY A 1 697 ? 21.636 -4.606 28.686 1.00 53.16 697 GLY A CA 1
ATOM 5484 C C . GLY A 1 697 ? 21.474 -3.684 27.472 1.00 53.16 697 GLY A C 1
ATOM 5485 O O . GLY A 1 697 ? 21.147 -2.510 27.665 1.00 53.16 697 GLY A O 1
ATOM 5486 N N . THR A 1 698 ? 21.654 -4.198 26.250 1.00 54.09 698 THR A N 1
ATOM 5487 C CA . THR A 1 698 ? 21.357 -3.509 24.989 1.00 54.09 698 THR A CA 1
ATOM 5488 C C . THR A 1 698 ? 19.874 -3.148 24.961 1.00 54.09 698 THR A C 1
ATOM 5490 O O . THR A 1 698 ? 19.009 -4.024 24.992 1.00 54.09 698 THR A O 1
ATOM 5493 N N . ARG A 1 699 ? 19.574 -1.845 24.967 1.00 56.97 699 ARG A N 1
ATOM 5494 C CA . ARG A 1 699 ? 18.206 -1.334 24.848 1.00 56.97 699 ARG A CA 1
ATOM 5495 C C . ARG A 1 699 ? 17.847 -1.245 23.375 1.00 56.97 699 ARG A C 1
ATOM 5497 O O . ARG A 1 699 ? 18.397 -0.409 22.665 1.00 56.97 699 ARG A O 1
ATOM 5504 N N . THR A 1 700 ? 16.900 -2.061 22.935 1.00 62.38 700 THR A N 1
ATOM 5505 C CA . THR A 1 700 ? 16.255 -1.882 21.632 1.00 62.38 700 THR A CA 1
ATOM 5506 C C . THR A 1 700 ? 15.007 -1.009 21.803 1.00 62.38 700 THR A C 1
ATOM 5508 O O . THR A 1 700 ? 14.233 -1.250 22.731 1.00 62.38 700 THR A O 1
ATOM 5511 N N . PRO A 1 701 ? 14.768 -0.013 20.932 1.00 65.94 701 PRO A N 1
ATOM 5512 C CA . PRO A 1 701 ? 13.580 0.843 21.012 1.00 65.94 701 PRO A CA 1
ATOM 5513 C C . PRO A 1 701 ? 12.287 0.131 20.572 1.00 65.94 701 PRO A C 1
ATOM 5515 O O . PRO A 1 701 ? 11.202 0.681 20.739 1.00 65.94 701 PRO A O 1
ATOM 5518 N N . TYR A 1 702 ? 12.386 -1.081 20.010 1.00 77.94 702 TYR A N 1
ATOM 5519 C CA . TYR A 1 702 ? 11.238 -1.862 19.555 1.00 77.94 702 TYR A CA 1
ATOM 5520 C C . TYR A 1 702 ? 10.347 -2.300 20.727 1.00 77.94 702 TYR A C 1
ATOM 5522 O O . TYR A 1 702 ? 10.796 -2.978 21.654 1.00 77.94 702 TYR A O 1
ATOM 5530 N N . VAL A 1 703 ? 9.065 -1.938 20.656 1.00 76.94 703 VAL A N 1
ATOM 5531 C CA . VAL A 1 703 ? 8.020 -2.397 21.577 1.00 76.94 703 VAL A CA 1
ATOM 5532 C C . VAL A 1 703 ? 7.144 -3.391 20.829 1.00 76.94 703 VAL A C 1
ATOM 5534 O O . VAL A 1 703 ? 6.270 -3.002 20.058 1.00 76.94 703 VAL A O 1
ATOM 5537 N N . GLY A 1 704 ? 7.395 -4.681 21.043 1.00 78.50 704 GLY A N 1
ATOM 5538 C CA . GLY A 1 704 ? 6.582 -5.726 20.430 1.00 78.50 704 GLY A CA 1
ATOM 5539 C C . GLY A 1 704 ? 5.218 -5.905 21.103 1.00 78.50 704 GLY A C 1
ATOM 5540 O O . GLY A 1 704 ? 4.915 -5.341 22.159 1.00 78.50 704 GLY A O 1
ATOM 5541 N N . THR A 1 705 ? 4.408 -6.762 20.501 1.00 86.12 705 THR A N 1
ATOM 5542 C CA . THR A 1 705 ? 3.061 -7.112 20.949 1.00 86.12 705 THR A CA 1
ATOM 5543 C C . THR A 1 705 ? 3.021 -8.450 21.683 1.00 86.12 705 THR A C 1
ATOM 5545 O O . THR A 1 705 ? 3.978 -9.240 21.676 1.00 86.12 705 THR A O 1
ATOM 5548 N N . GLN A 1 706 ? 1.909 -8.679 22.372 1.00 87.12 706 GLN A N 1
ATOM 5549 C CA . GLN A 1 706 ? 1.484 -9.972 22.889 1.00 87.12 706 GLN A CA 1
ATOM 5550 C C . GLN A 1 706 ? 0.148 -10.325 22.242 1.00 87.12 706 GLN A C 1
ATOM 5552 O O . GLN A 1 706 ? -0.748 -9.488 22.153 1.00 87.12 706 GLN A O 1
ATOM 5557 N N . THR A 1 707 ? 0.051 -11.558 21.749 1.00 90.19 707 THR A N 1
ATOM 5558 C CA . THR A 1 707 ? -1.178 -12.101 21.167 1.00 90.19 707 THR A CA 1
ATOM 5559 C C . THR A 1 707 ? -1.773 -13.080 22.163 1.00 90.19 707 THR A C 1
ATOM 5561 O O . THR A 1 707 ? -1.072 -13.981 22.630 1.00 90.19 707 THR A O 1
ATOM 5564 N N . SER A 1 708 ? -3.048 -12.910 22.470 1.00 91.38 708 SER A N 1
ATOM 5565 C CA . SER A 1 708 ? -3.825 -13.878 23.235 1.00 91.38 708 SER A CA 1
ATOM 5566 C C . SER A 1 708 ? -4.805 -14.595 22.317 1.00 91.38 708 SER A C 1
ATOM 5568 O O . SER A 1 708 ? -5.018 -14.173 21.182 1.00 91.38 708 SER A O 1
ATOM 5570 N N . VAL A 1 709 ? -5.394 -15.686 22.790 1.00 91.88 709 VAL A N 1
ATOM 5571 C CA . VAL A 1 709 ? -6.434 -16.433 22.091 1.00 91.88 709 VAL A CA 1
ATOM 5572 C C . VAL A 1 709 ? -7.586 -16.750 23.032 1.00 91.88 709 VAL A C 1
ATOM 5574 O O . VAL A 1 709 ? -7.368 -17.110 24.189 1.00 91.88 709 VAL A O 1
ATOM 5577 N N . SER A 1 710 ? -8.803 -16.663 22.508 1.00 91.56 710 SER A N 1
ATOM 5578 C CA . SER A 1 710 ? -10.026 -17.092 23.186 1.00 91.56 710 SER A CA 1
ATOM 5579 C C . SER A 1 710 ? -10.785 -18.047 22.274 1.00 91.56 710 SER A C 1
ATOM 5581 O O . SER A 1 710 ? -10.969 -17.748 21.093 1.00 91.56 710 SER A O 1
ATOM 5583 N N . LEU A 1 711 ? -11.202 -19.196 22.809 1.00 92.44 711 LEU A N 1
ATOM 5584 C CA . LEU A 1 711 ? -12.006 -20.185 22.086 1.00 92.44 711 LEU A CA 1
ATOM 5585 C C . LEU A 1 711 ? -13.485 -19.837 22.231 1.00 92.44 711 LEU A C 1
ATOM 5587 O O . LEU A 1 711 ? -13.987 -19.717 23.352 1.00 92.44 711 LEU A O 1
ATOM 5591 N N . VAL A 1 712 ? -14.176 -19.695 21.108 1.00 91.12 712 VAL A N 1
ATOM 5592 C CA . VAL A 1 712 ? -15.556 -19.215 21.054 1.00 91.12 712 VAL A CA 1
ATOM 5593 C C . VAL A 1 712 ? -16.416 -20.035 20.095 1.00 91.12 712 VAL A C 1
ATOM 5595 O O . VAL A 1 712 ? -15.915 -20.779 19.250 1.00 91.12 712 VAL A O 1
ATOM 5598 N N . ASP A 1 713 ? -17.728 -19.931 20.248 1.00 88.31 713 ASP A N 1
ATOM 5599 C CA . ASP A 1 713 ? -18.690 -20.401 19.257 1.00 88.31 713 ASP A CA 1
ATOM 5600 C C . ASP A 1 713 ? -18.960 -19.332 18.177 1.00 88.31 713 ASP A C 1
ATOM 5602 O O . ASP A 1 713 ? -18.278 -18.309 18.091 1.00 88.31 713 ASP A O 1
ATOM 5606 N N . HIS A 1 714 ? -19.950 -19.589 17.319 1.00 84.31 714 HIS A N 1
ATOM 5607 C CA . HIS A 1 714 ? -20.355 -18.674 16.248 1.00 84.31 714 HIS A CA 1
ATOM 5608 C C . HIS A 1 714 ? -20.939 -17.334 16.733 1.00 84.31 714 HIS A C 1
ATOM 5610 O O . HIS A 1 714 ? -20.894 -16.358 15.989 1.00 84.31 714 HIS A O 1
ATOM 5616 N N . ASP A 1 715 ? -21.449 -17.273 17.966 1.00 84.69 715 ASP A N 1
ATOM 5617 C CA . ASP A 1 715 ? -21.998 -16.060 18.582 1.00 84.69 715 ASP A CA 1
ATOM 5618 C C . ASP A 1 715 ? -20.919 -15.286 19.367 1.00 84.69 715 ASP A C 1
ATOM 5620 O O . ASP A 1 715 ? -21.209 -14.292 20.042 1.00 84.69 715 ASP A O 1
ATOM 5624 N N . GLY A 1 716 ? -19.662 -15.747 19.314 1.00 84.56 716 GLY A N 1
ATOM 5625 C CA . GLY A 1 716 ? -18.550 -15.181 20.072 1.00 84.56 716 GLY A CA 1
ATOM 5626 C C . GLY A 1 716 ? -18.609 -15.489 21.571 1.00 84.56 716 GLY A C 1
ATOM 5627 O O . GLY A 1 716 ? -17.879 -14.869 22.347 1.00 84.56 716 GLY A O 1
ATOM 5628 N N . GLN A 1 717 ? -19.463 -16.421 22.005 1.00 87.81 717 GLN A N 1
ATOM 5629 C CA . GLN A 1 717 ? -19.532 -16.849 23.402 1.00 87.81 717 GLN A CA 1
ATOM 5630 C C . GLN A 1 717 ? -18.449 -17.890 23.703 1.00 87.81 717 GLN A C 1
ATOM 5632 O O . GLN A 1 717 ? -18.033 -18.608 22.793 1.00 87.81 717 GLN A O 1
ATOM 5637 N N . PRO A 1 718 ? -17.978 -18.012 24.961 1.00 88.06 718 PRO A N 1
ATOM 5638 C CA . PRO A 1 718 ? -16.989 -19.021 25.329 1.00 88.06 718 PRO A CA 1
ATOM 5639 C C . PRO A 1 718 ? -17.414 -20.425 24.891 1.00 88.06 718 PRO A C 1
ATOM 5641 O O . PRO A 1 718 ? -18.525 -20.866 25.190 1.00 88.06 718 PRO A O 1
ATOM 5644 N N . TYR A 1 719 ? -16.521 -21.136 24.201 1.00 88.44 719 TYR A N 1
ATOM 5645 C CA . TYR A 1 719 ? -16.818 -22.467 23.679 1.00 88.44 719 TYR A CA 1
ATOM 5646 C C . TYR A 1 719 ? -17.153 -23.455 24.813 1.00 88.44 719 TYR A C 1
ATOM 5648 O O . TYR A 1 719 ? -16.456 -23.524 25.827 1.00 88.44 719 TYR A O 1
ATOM 5656 N N . GLY A 1 720 ? -18.237 -24.220 24.646 1.00 82.50 720 GLY A N 1
ATOM 5657 C CA . GLY A 1 720 ? -18.855 -24.980 25.741 1.00 82.50 720 GLY A CA 1
ATOM 5658 C C . GLY A 1 720 ? -18.066 -26.197 26.242 1.00 82.50 720 GLY A C 1
ATOM 5659 O O . GLY A 1 720 ? -18.243 -26.605 27.390 1.00 82.50 720 GLY A O 1
ATOM 5660 N N . GLU A 1 721 ? -17.195 -26.783 25.417 1.00 85.44 721 GLU A N 1
ATOM 5661 C CA . GLU A 1 721 ? -16.356 -27.922 25.805 1.00 85.44 721 GLU A CA 1
ATOM 5662 C C . GLU A 1 721 ? -14.944 -27.454 26.179 1.00 85.44 721 GLU A C 1
ATOM 5664 O O . GLU A 1 721 ? -14.284 -26.714 25.451 1.00 85.44 721 GLU A O 1
ATOM 5669 N N . ARG A 1 722 ? -14.463 -27.904 27.340 1.00 86.06 722 ARG A N 1
ATOM 5670 C CA . ARG A 1 722 ? -13.177 -27.479 27.891 1.00 86.06 722 ARG A CA 1
ATOM 5671 C C . ARG A 1 722 ? -12.012 -28.185 27.197 1.00 86.06 722 ARG A C 1
ATOM 5673 O O . ARG A 1 722 ? -11.791 -29.375 27.414 1.00 86.06 722 ARG A O 1
ATOM 5680 N N . MET A 1 723 ? -11.223 -27.418 26.453 1.00 89.81 723 MET A N 1
ATOM 5681 C CA . MET A 1 723 ? -9.926 -27.858 25.936 1.00 89.81 723 MET A CA 1
ATOM 5682 C C . MET A 1 723 ? -8.855 -27.736 27.025 1.00 89.81 723 MET A C 1
ATOM 5684 O O . MET A 1 723 ? -8.847 -26.765 27.781 1.00 89.81 723 MET A O 1
ATOM 5688 N N . ASN A 1 724 ? -7.959 -28.718 27.106 1.00 90.38 724 ASN A N 1
ATOM 5689 C CA . ASN A 1 724 ? -6.820 -28.721 28.027 1.00 90.38 724 ASN A CA 1
ATOM 5690 C C . ASN A 1 724 ? -5.493 -28.449 27.311 1.00 90.38 724 ASN A C 1
ATOM 5692 O O . ASN A 1 724 ? -4.568 -27.970 27.954 1.00 90.38 724 ASN A O 1
ATOM 5696 N N . TYR A 1 725 ? -5.403 -28.709 26.005 1.00 90.88 725 TYR A N 1
ATOM 5697 C CA . TYR A 1 725 ? -4.194 -28.470 25.217 1.00 90.88 725 TYR A CA 1
ATOM 5698 C C . TYR A 1 725 ? -4.523 -27.704 23.940 1.00 90.88 725 TYR A C 1
ATOM 5700 O O . TYR A 1 725 ? -5.566 -27.944 23.324 1.00 90.88 725 TYR A O 1
ATOM 5708 N N . LEU A 1 726 ? -3.624 -26.802 23.542 1.00 91.12 726 LEU A N 1
ATOM 5709 C CA . LEU A 1 726 ? -3.677 -26.091 22.268 1.00 91.12 726 LEU A CA 1
ATOM 5710 C C . LEU A 1 726 ? -2.418 -26.331 21.444 1.00 91.12 726 LEU A C 1
ATOM 5712 O O . LEU A 1 726 ? -1.305 -26.146 21.928 1.00 91.12 726 LEU A O 1
ATOM 5716 N N . THR A 1 727 ? -2.609 -26.638 20.168 1.00 92.12 727 THR A N 1
ATOM 5717 C CA . THR A 1 727 ? -1.545 -26.646 19.164 1.00 92.12 727 THR A CA 1
ATOM 5718 C C . THR A 1 727 ? -1.773 -25.489 18.203 1.00 92.12 727 THR A C 1
ATOM 5720 O O . THR A 1 727 ? -2.822 -25.390 17.559 1.00 92.12 727 THR A O 1
ATOM 5723 N N . LEU A 1 728 ? -0.780 -24.607 18.115 1.00 91.19 728 LEU A N 1
ATOM 5724 C CA . LEU A 1 728 ? -0.800 -23.416 17.277 1.00 91.19 728 LEU A CA 1
ATOM 5725 C C . LEU A 1 728 ? 0.048 -23.651 16.027 1.00 91.19 728 LEU A C 1
ATOM 5727 O O . LEU A 1 728 ? 1.218 -23.995 16.146 1.00 91.19 728 LEU A O 1
ATOM 5731 N N . SER A 1 729 ? -0.503 -23.376 14.847 1.00 93.75 729 SER A N 1
ATOM 5732 C CA . SER A 1 729 ? 0.279 -23.137 13.632 1.00 93.75 729 SER A CA 1
ATOM 5733 C C . SER A 1 729 ? 0.191 -21.655 13.285 1.00 93.75 729 SER A C 1
ATOM 5735 O O . SER A 1 729 ? -0.906 -21.118 13.116 1.00 93.75 729 SER A O 1
ATOM 5737 N N . ALA A 1 730 ? 1.329 -20.968 13.239 1.00 94.19 730 ALA A N 1
ATOM 5738 C CA . ALA A 1 730 ? 1.384 -19.519 13.084 1.00 94.19 730 ALA A CA 1
ATOM 5739 C C . ALA A 1 730 ? 2.560 -19.082 12.211 1.00 94.19 730 ALA A C 1
ATOM 5741 O O . ALA A 1 730 ? 3.588 -19.754 12.146 1.00 94.19 730 ALA A O 1
ATOM 5742 N N . LEU A 1 731 ? 2.420 -17.913 11.586 1.00 95.94 731 LEU A N 1
ATOM 5743 C CA . LEU A 1 731 ? 3.564 -17.170 11.070 1.00 95.94 731 LEU A CA 1
ATOM 5744 C C . LEU A 1 731 ? 4.188 -16.374 12.217 1.00 95.94 731 LEU A C 1
ATOM 5746 O O . LEU A 1 731 ? 3.478 -15.666 12.939 1.00 95.94 731 LEU A O 1
ATOM 5750 N N . LEU A 1 732 ? 5.502 -16.485 12.375 1.00 96.19 732 LEU A N 1
ATOM 5751 C CA . LEU A 1 732 ? 6.272 -15.848 13.438 1.00 96.19 732 LEU A CA 1
ATOM 5752 C C . LEU A 1 732 ? 7.336 -14.907 12.869 1.00 96.19 732 LEU A C 1
ATOM 5754 O O . LEU A 1 732 ? 7.789 -15.075 11.739 1.00 96.19 732 LEU A O 1
ATOM 5758 N N . THR A 1 733 ? 7.757 -13.951 13.692 1.00 96.25 733 THR A N 1
ATOM 5759 C CA . THR A 1 733 ? 8.954 -13.125 13.480 1.00 96.25 733 THR A CA 1
ATOM 5760 C C . THR A 1 733 ? 9.921 -13.314 14.648 1.00 96.25 733 THR A C 1
ATOM 5762 O O . THR A 1 733 ? 9.510 -13.735 15.734 1.00 96.25 733 THR A O 1
ATOM 5765 N N . ASN A 1 734 ? 11.196 -12.963 14.460 1.00 94.50 734 ASN A N 1
ATOM 5766 C CA . ASN A 1 734 ? 12.225 -12.984 15.504 1.00 94.50 734 ASN A CA 1
ATOM 5767 C C . ASN A 1 734 ? 12.318 -11.670 16.311 1.00 94.50 734 ASN A C 1
ATOM 5769 O O . ASN A 1 734 ? 13.338 -11.385 16.942 1.00 94.50 734 ASN A O 1
ATOM 5773 N N . ARG A 1 735 ? 11.260 -10.847 16.295 1.00 90.38 735 ARG A N 1
ATOM 5774 C CA . ARG A 1 735 ? 11.204 -9.551 16.997 1.00 90.38 735 ARG A CA 1
ATOM 5775 C C . ARG A 1 735 ? 12.401 -8.658 16.653 1.00 90.38 735 ARG A C 1
ATOM 5777 O O . ARG A 1 735 ? 12.671 -8.440 15.481 1.00 90.38 735 ARG A O 1
ATOM 5784 N N . GLU A 1 736 ? 13.096 -8.124 17.660 1.00 87.69 736 GLU A N 1
ATOM 5785 C CA . GLU A 1 736 ? 14.262 -7.255 17.532 1.00 87.69 736 GLU A CA 1
ATOM 5786 C C . GLU A 1 736 ? 15.584 -7.966 17.200 1.00 87.69 736 GLU A C 1
ATOM 5788 O O . GLU A 1 736 ? 16.562 -7.265 16.941 1.00 87.69 736 GLU A O 1
ATOM 5793 N N . LEU A 1 737 ? 15.640 -9.306 17.192 1.00 91.12 737 LEU A N 1
ATOM 5794 C CA . LEU A 1 737 ? 16.876 -10.056 16.917 1.00 91.12 737 LEU A CA 1
ATOM 5795 C C . LEU A 1 737 ? 17.537 -9.700 15.571 1.00 91.12 737 LEU A C 1
ATOM 5797 O O . LEU A 1 737 ? 18.759 -9.549 15.563 1.00 91.12 737 LEU A O 1
ATOM 5801 N N . PRO A 1 738 ? 16.801 -9.472 14.460 1.00 93.12 738 PRO A N 1
ATOM 5802 C CA . PRO A 1 738 ? 17.410 -9.069 13.192 1.00 93.12 738 PRO A CA 1
ATOM 5803 C C . PRO A 1 738 ? 18.241 -7.779 13.268 1.00 93.12 738 PRO A C 1
ATOM 5805 O O . PRO A 1 738 ? 19.174 -7.616 12.489 1.00 93.12 738 PRO A O 1
ATOM 5808 N N . ASN A 1 739 ? 17.964 -6.885 14.229 1.00 89.56 739 ASN A N 1
ATOM 5809 C CA . ASN A 1 739 ? 18.749 -5.657 14.427 1.00 89.56 739 ASN A CA 1
ATOM 5810 C C . ASN A 1 739 ? 20.156 -5.923 14.982 1.00 89.56 739 ASN A C 1
ATOM 5812 O O . ASN A 1 739 ? 20.989 -5.020 14.990 1.00 89.56 739 ASN A O 1
ATOM 5816 N N . LEU A 1 740 ? 20.400 -7.123 15.515 1.00 88.81 740 LEU A N 1
ATOM 5817 C CA . LEU A 1 740 ? 21.691 -7.537 16.064 1.00 88.81 740 LEU A CA 1
ATOM 5818 C C . LEU A 1 740 ? 22.590 -8.178 15.002 1.00 88.81 740 LEU A C 1
ATOM 5820 O O . LEU A 1 740 ? 23.744 -8.496 15.288 1.00 88.81 740 LEU A O 1
ATOM 5824 N N . ILE A 1 741 ? 22.073 -8.397 13.790 1.00 91.00 741 ILE A N 1
ATOM 5825 C CA . ILE A 1 741 ? 22.855 -8.914 12.672 1.00 91.00 741 ILE A CA 1
ATOM 5826 C C . ILE A 1 741 ? 23.731 -7.778 12.146 1.00 91.00 741 ILE A C 1
ATOM 5828 O O . ILE A 1 741 ? 23.231 -6.726 11.745 1.00 91.00 741 ILE A O 1
ATOM 5832 N N . VAL A 1 742 ? 25.041 -8.009 12.129 1.00 89.75 742 VAL A N 1
ATOM 5833 C CA . VAL A 1 742 ? 26.028 -7.123 11.506 1.00 89.75 742 VAL A CA 1
ATOM 5834 C C . VAL A 1 742 ? 26.518 -7.819 10.239 1.00 89.75 742 VAL A C 1
ATOM 5836 O O . VAL A 1 742 ? 27.311 -8.752 10.363 1.00 89.75 742 VAL A O 1
ATOM 5839 N N . PRO A 1 743 ? 26.032 -7.421 9.048 1.00 91.38 743 PRO A N 1
ATOM 5840 C CA . PRO A 1 743 ? 26.383 -8.113 7.819 1.00 91.38 743 PRO A CA 1
ATOM 5841 C C . PRO A 1 743 ? 27.867 -8.008 7.457 1.00 91.38 743 PRO A C 1
ATOM 5843 O O . PRO A 1 743 ? 28.433 -6.913 7.497 1.00 91.38 743 PRO A O 1
ATOM 5846 N N . ASP A 1 744 ? 28.464 -9.118 7.035 1.00 92.25 744 ASP A N 1
ATOM 5847 C CA . ASP A 1 744 ? 29.762 -9.197 6.361 1.00 92.25 744 ASP A CA 1
ATOM 5848 C C . ASP A 1 744 ? 29.631 -9.236 4.820 1.00 92.25 744 ASP A C 1
ATOM 5850 O O . ASP A 1 744 ? 30.613 -9.018 4.104 1.00 92.25 744 ASP A O 1
ATOM 5854 N N . GLY A 1 745 ? 28.416 -9.450 4.298 1.00 92.31 745 GLY A N 1
ATOM 5855 C CA . GLY A 1 745 ? 28.093 -9.451 2.871 1.00 92.31 745 GLY A CA 1
ATOM 5856 C C . GLY A 1 745 ? 28.435 -10.751 2.136 1.00 92.31 745 GLY A C 1
ATOM 5857 O O . GLY A 1 745 ? 28.279 -10.810 0.906 1.00 92.31 745 GLY A O 1
ATOM 5858 N N . ARG A 1 746 ? 28.879 -11.795 2.847 1.00 93.38 746 ARG A N 1
ATOM 5859 C CA . ARG A 1 746 ? 29.204 -13.115 2.285 1.00 93.38 746 ARG A CA 1
ATOM 5860 C C . ARG A 1 746 ? 28.588 -14.281 3.038 1.00 93.38 746 ARG A C 1
ATOM 5862 O O . ARG A 1 746 ? 27.937 -15.093 2.397 1.00 93.38 746 ARG A O 1
ATOM 5869 N N . ASP A 1 747 ? 28.772 -14.360 4.348 1.00 93.31 747 ASP A N 1
ATOM 5870 C CA . ASP A 1 747 ? 28.430 -15.531 5.156 1.00 93.31 747 ASP A CA 1
ATOM 5871 C C . ASP A 1 747 ? 27.437 -15.176 6.278 1.00 93.31 747 ASP A C 1
ATOM 5873 O O . ASP A 1 747 ? 27.493 -15.692 7.398 1.00 93.31 747 ASP A O 1
ATOM 5877 N N . ASP A 1 748 ? 26.519 -14.264 5.979 1.00 95.62 748 ASP A N 1
ATOM 5878 C CA . ASP A 1 748 ? 25.530 -13.752 6.927 1.00 95.62 748 ASP A CA 1
ATOM 5879 C C . ASP A 1 748 ? 24.416 -14.757 7.211 1.00 95.62 748 ASP A C 1
ATOM 5881 O O . ASP A 1 748 ? 23.910 -14.852 8.336 1.00 95.62 748 ASP A O 1
ATOM 5885 N N . LEU A 1 749 ? 24.030 -15.499 6.172 1.00 96.94 749 LEU A N 1
ATOM 5886 C CA . LEU A 1 749 ? 22.935 -16.454 6.179 1.00 96.94 749 LEU A CA 1
ATOM 5887 C C . LEU A 1 749 ? 23.402 -17.808 5.637 1.00 96.94 749 LEU A C 1
ATOM 5889 O O . LEU A 1 749 ? 24.336 -17.914 4.847 1.00 96.94 749 LEU A O 1
ATOM 5893 N N . THR A 1 750 ? 22.709 -18.863 6.042 1.00 96.69 750 THR A N 1
ATOM 5894 C CA . THR A 1 750 ? 22.850 -20.216 5.499 1.00 96.69 750 THR A CA 1
ATOM 5895 C C . THR A 1 750 ? 21.526 -20.624 4.869 1.00 96.69 750 THR A C 1
ATOM 5897 O O . THR A 1 750 ? 20.472 -20.445 5.482 1.00 96.69 750 THR A O 1
ATOM 5900 N N . LEU A 1 751 ? 21.570 -21.138 3.641 1.00 96.19 751 LEU A N 1
ATOM 5901 C CA . LEU A 1 751 ? 20.409 -21.729 2.981 1.00 96.19 751 LEU A CA 1
ATOM 5902 C C . LEU A 1 751 ? 20.151 -23.114 3.591 1.00 96.19 751 LEU A C 1
ATOM 5904 O O . LEU A 1 751 ? 21.072 -23.920 3.688 1.00 96.19 751 LEU A O 1
ATOM 5908 N N . GLU A 1 752 ? 18.923 -23.379 4.035 1.00 94.19 752 GLU A N 1
ATOM 5909 C CA . GLU A 1 752 ? 18.575 -24.671 4.653 1.00 94.19 752 GLU A CA 1
ATOM 5910 C C . GLU A 1 752 ? 18.422 -25.794 3.612 1.00 94.19 752 GLU A C 1
ATOM 5912 O O . GLU A 1 752 ? 18.710 -26.959 3.881 1.00 94.19 752 GLU A O 1
ATOM 5917 N N . GLU A 1 753 ? 17.970 -25.441 2.410 1.00 88.81 753 GLU A N 1
ATOM 5918 C CA . GLU A 1 753 ? 17.821 -26.367 1.291 1.00 88.81 753 GLU A CA 1
ATOM 5919 C C . GLU A 1 753 ? 19.187 -26.748 0.703 1.00 88.81 753 GLU A C 1
ATOM 5921 O O . GLU A 1 753 ? 20.080 -25.912 0.568 1.00 88.81 753 GLU A O 1
ATOM 5926 N N . SER A 1 754 ? 19.345 -28.014 0.304 1.00 89.06 754 SER A N 1
ATOM 5927 C CA . SER A 1 754 ? 20.548 -28.467 -0.399 1.00 89.06 754 SER A CA 1
ATOM 5928 C C . SER A 1 754 ? 20.544 -27.914 -1.824 1.00 89.06 754 SER A C 1
ATOM 5930 O O . SER A 1 754 ? 19.758 -28.348 -2.666 1.00 89.06 754 SER A O 1
ATOM 5932 N N . ALA A 1 755 ? 21.415 -26.940 -2.076 1.00 91.12 755 ALA A N 1
ATOM 5933 C CA . ALA A 1 755 ? 21.591 -26.298 -3.370 1.00 91.12 755 ALA A CA 1
ATOM 5934 C C . ALA A 1 755 ? 23.064 -25.882 -3.559 1.00 91.12 755 ALA A C 1
ATOM 5936 O O . ALA A 1 755 ? 23.757 -25.693 -2.558 1.00 91.12 755 ALA A O 1
ATOM 5937 N N . PRO A 1 756 ? 23.539 -25.707 -4.807 1.00 92.81 756 PRO A N 1
ATOM 5938 C CA . PRO A 1 756 ? 24.929 -25.361 -5.118 1.00 92.81 756 PRO A CA 1
ATOM 5939 C C . PRO A 1 756 ? 25.225 -23.883 -4.818 1.00 92.81 756 PRO A C 1
ATOM 5941 O O . PRO A 1 756 ? 25.358 -23.041 -5.708 1.00 92.81 756 PRO A O 1
ATOM 5944 N N . VAL A 1 757 ? 25.252 -23.551 -3.529 1.00 94.38 757 VAL A N 1
ATOM 5945 C CA . VAL A 1 757 ? 25.442 -22.203 -2.994 1.00 94.38 757 VAL A CA 1
ATOM 5946 C C . VAL A 1 757 ? 26.574 -22.254 -1.980 1.00 94.38 757 VAL A C 1
ATOM 5948 O O . VAL A 1 757 ? 26.427 -22.840 -0.911 1.00 94.38 757 VAL A O 1
ATOM 5951 N N . LEU A 1 758 ? 27.684 -21.596 -2.304 1.00 93.94 758 LEU A N 1
ATOM 5952 C CA . LEU A 1 758 ? 28.872 -21.534 -1.461 1.00 93.94 758 LEU A CA 1
ATOM 5953 C C . LEU A 1 758 ? 28.590 -20.764 -0.165 1.00 93.94 758 LEU A C 1
ATOM 5955 O O . LEU A 1 758 ? 28.966 -21.195 0.923 1.00 93.94 758 LEU A O 1
ATOM 5959 N N . CYS A 1 759 ? 27.935 -19.607 -0.287 1.00 95.31 759 CYS A N 1
ATOM 5960 C CA . CYS A 1 759 ? 27.526 -18.786 0.846 1.00 95.31 759 CYS A CA 1
ATOM 5961 C C . CYS A 1 759 ? 26.413 -17.790 0.492 1.00 95.31 759 CYS A C 1
ATOM 5963 O O . CYS A 1 759 ? 26.086 -17.579 -0.683 1.00 95.31 759 CYS A O 1
ATOM 5965 N N . VAL A 1 760 ? 25.806 -17.185 1.519 1.00 97.69 760 VAL A N 1
ATOM 5966 C CA . VAL A 1 760 ? 24.731 -16.196 1.373 1.00 97.69 760 VAL A CA 1
ATOM 5967 C C . VAL A 1 760 ? 25.021 -14.957 2.217 1.00 97.69 760 VAL A C 1
ATOM 5969 O O . VAL A 1 760 ? 25.089 -15.017 3.445 1.00 97.69 760 VAL A O 1
ATOM 5972 N N . GLY A 1 761 ? 25.129 -13.809 1.550 1.00 97.31 761 GLY A N 1
ATOM 5973 C CA . GLY A 1 761 ? 25.413 -12.517 2.173 1.00 97.31 761 GLY A CA 1
ATOM 5974 C C . GLY A 1 761 ? 24.224 -11.564 2.135 1.00 97.31 761 GLY A C 1
ATOM 5975 O O . GLY A 1 761 ? 23.423 -11.594 1.201 1.00 97.31 761 GLY A O 1
ATOM 5976 N N . LEU A 1 762 ? 24.116 -10.673 3.115 1.00 97.50 762 LEU A N 1
ATOM 5977 C CA . LEU A 1 762 ? 23.157 -9.572 3.116 1.00 97.50 762 LEU A CA 1
ATOM 5978 C C . LEU A 1 762 ? 23.806 -8.317 2.527 1.00 97.50 762 LEU A C 1
ATOM 5980 O O . LEU A 1 762 ? 24.859 -7.875 2.975 1.00 97.50 762 LEU A O 1
ATOM 5984 N N . ILE A 1 763 ? 23.164 -7.704 1.529 1.00 95.44 763 ILE A N 1
ATOM 5985 C CA . ILE A 1 763 ? 23.740 -6.534 0.836 1.00 95.44 763 ILE A CA 1
ATOM 5986 C C . ILE A 1 763 ? 23.724 -5.286 1.729 1.00 95.44 763 ILE A C 1
ATOM 5988 O O . ILE A 1 763 ? 24.605 -4.434 1.647 1.00 95.44 763 ILE A O 1
ATOM 5992 N N . ARG A 1 764 ? 22.699 -5.167 2.576 1.00 93.69 764 ARG A N 1
ATOM 5993 C CA . ARG A 1 764 ? 22.542 -4.112 3.584 1.00 93.69 764 ARG A CA 1
ATOM 5994 C C . ARG A 1 764 ? 21.978 -4.726 4.861 1.00 93.69 764 ARG A C 1
ATOM 5996 O O . ARG A 1 764 ? 21.384 -5.805 4.817 1.00 93.69 764 ARG A O 1
ATOM 6003 N N . SER A 1 765 ? 22.132 -4.025 5.982 1.00 93.69 765 SER A N 1
ATOM 6004 C CA . SER A 1 765 ? 21.526 -4.428 7.253 1.00 93.69 765 SER A CA 1
ATOM 6005 C C . SER A 1 765 ? 20.008 -4.610 7.122 1.00 93.69 765 SER A C 1
ATOM 6007 O O . SER A 1 765 ? 19.367 -3.814 6.426 1.00 93.69 765 SER A O 1
ATOM 6009 N N . PRO A 1 766 ? 19.422 -5.623 7.788 1.00 95.75 766 PRO A N 1
ATOM 6010 C CA . PRO A 1 766 ? 17.977 -5.799 7.816 1.00 95.75 766 PRO A CA 1
ATOM 6011 C C . PRO A 1 766 ? 17.253 -4.564 8.361 1.00 95.75 766 PRO A C 1
ATOM 6013 O O . PRO A 1 766 ? 17.760 -3.859 9.235 1.00 95.75 766 PRO A O 1
ATOM 6016 N N . SER A 1 767 ? 16.047 -4.305 7.856 1.00 94.44 767 SER A N 1
ATOM 6017 C CA . SER A 1 767 ? 15.222 -3.193 8.323 1.00 94.44 767 SER A CA 1
ATOM 6018 C C . SER A 1 767 ? 14.798 -3.382 9.779 1.00 94.44 767 SER A C 1
ATOM 6020 O O . SER A 1 767 ? 14.613 -4.504 10.257 1.00 94.44 767 SER A O 1
ATOM 6022 N N . VAL A 1 768 ? 14.574 -2.276 10.486 1.00 91.69 768 VAL A N 1
ATOM 6023 C CA . VAL A 1 768 ? 14.100 -2.335 11.870 1.00 91.69 768 VAL A CA 1
ATOM 6024 C C . VAL A 1 768 ? 12.641 -2.822 11.891 1.00 91.69 768 VAL A C 1
ATOM 6026 O O . VAL A 1 768 ? 11.809 -2.240 11.185 1.00 91.69 768 VAL A O 1
ATOM 6029 N N . PRO A 1 769 ? 12.292 -3.854 12.685 1.00 92.25 769 PRO A N 1
ATOM 6030 C CA . PRO A 1 769 ? 10.907 -4.285 12.863 1.00 92.25 769 PRO A CA 1
ATOM 6031 C C . PRO A 1 769 ? 10.063 -3.156 13.470 1.00 92.25 769 PRO A C 1
ATOM 6033 O O . PRO A 1 769 ? 10.549 -2.367 14.287 1.00 92.25 769 PRO A O 1
ATOM 6036 N N . ARG A 1 770 ? 8.783 -3.074 13.093 1.00 90.31 770 ARG A N 1
ATOM 6037 C CA . ARG A 1 770 ? 7.867 -2.009 13.549 1.00 90.31 770 ARG A CA 1
ATOM 6038 C C . ARG A 1 770 ? 6.632 -2.587 14.230 1.00 90.31 770 ARG A C 1
ATOM 6040 O O . ARG A 1 770 ? 6.146 -3.650 13.853 1.00 90.31 770 ARG A O 1
ATOM 6047 N N . ALA A 1 771 ? 6.132 -1.882 15.243 1.00 88.44 771 ALA A N 1
ATOM 6048 C CA . ALA A 1 771 ? 4.865 -2.226 15.885 1.00 88.44 771 ALA A CA 1
ATOM 6049 C C . ALA A 1 771 ? 3.695 -2.101 14.881 1.00 88.44 771 ALA A C 1
ATOM 6051 O O . ALA A 1 771 ? 3.849 -1.419 13.864 1.00 88.44 771 ALA A O 1
ATOM 6052 N N . PRO A 1 772 ? 2.533 -2.726 15.146 1.00 90.31 772 PRO A N 1
ATOM 6053 C CA . PRO A 1 772 ? 1.352 -2.561 14.302 1.00 90.31 772 PRO A CA 1
ATOM 6054 C C . PRO A 1 772 ? 0.924 -1.095 14.152 1.00 90.31 772 PRO A C 1
ATOM 6056 O O . PRO A 1 772 ? 1.046 -0.302 15.090 1.00 90.31 772 PRO A O 1
ATOM 6059 N N . TYR A 1 773 ? 0.371 -0.755 12.985 1.00 89.75 773 TYR A N 1
ATOM 6060 C CA . TYR A 1 773 ? -0.106 0.598 12.681 1.00 89.75 773 TYR A CA 1
ATOM 6061 C C . TYR A 1 773 ? -1.496 0.895 13.262 1.00 89.75 773 TYR A C 1
ATOM 6063 O O . TYR A 1 773 ? -1.777 2.025 13.663 1.00 89.75 773 TYR A O 1
ATOM 6071 N N . ALA A 1 774 ? -2.389 -0.099 13.291 1.00 86.88 774 ALA A N 1
ATOM 6072 C CA . ALA A 1 774 ? -3.794 0.107 13.628 1.00 86.88 774 ALA A CA 1
ATOM 6073 C C . ALA A 1 774 ? -4.036 0.210 15.135 1.00 86.88 774 ALA A C 1
ATOM 6075 O O . ALA A 1 774 ? -4.400 -0.757 15.807 1.00 86.88 774 ALA A O 1
ATOM 6076 N N . GLU A 1 775 ? -3.905 1.428 15.655 1.00 78.31 775 GLU A N 1
ATOM 6077 C CA . GLU A 1 775 ? -4.217 1.748 17.044 1.00 78.31 775 GLU A CA 1
ATOM 6078 C C . GLU A 1 775 ? -5.098 2.982 17.168 1.00 78.31 775 GLU A C 1
ATOM 6080 O O . GLU A 1 775 ? -4.851 4.000 16.527 1.00 78.31 775 GLU A O 1
ATOM 6085 N N . ARG A 1 776 ? -6.106 2.896 18.047 1.00 78.06 776 ARG A N 1
ATOM 6086 C CA . ARG A 1 776 ? -6.986 4.018 18.415 1.00 78.06 776 ARG A CA 1
ATOM 6087 C C . ARG A 1 776 ? -7.537 4.718 17.158 1.00 78.06 776 ARG A C 1
ATOM 6089 O O . ARG A 1 776 ? -8.102 4.059 16.288 1.00 78.06 776 ARG A O 1
ATOM 6096 N N . GLU A 1 777 ? -7.366 6.033 17.046 1.00 81.69 777 GLU A N 1
ATOM 6097 C CA . GLU A 1 777 ? -7.815 6.832 15.901 1.00 81.69 777 GLU A CA 1
ATOM 6098 C C . GLU A 1 777 ? -7.104 6.455 14.588 1.00 81.69 777 GLU A C 1
ATOM 6100 O O . GLU A 1 777 ? -7.728 6.464 13.526 1.00 81.69 777 GLU A O 1
ATOM 6105 N N . THR A 1 778 ? -5.832 6.041 14.638 1.00 87.06 778 THR A N 1
ATOM 6106 C CA . THR A 1 778 ? -5.079 5.608 13.449 1.00 87.06 778 THR A CA 1
ATOM 6107 C C . THR A 1 778 ? -5.736 4.403 12.781 1.00 87.06 778 THR A C 1
ATOM 6109 O O . THR A 1 778 ? -5.756 4.328 11.556 1.00 87.06 778 THR A O 1
ATOM 6112 N N . ALA A 1 779 ? -6.362 3.502 13.550 1.00 90.00 779 ALA A N 1
ATOM 6113 C CA . ALA A 1 779 ? -7.125 2.387 12.984 1.00 90.00 779 ALA A CA 1
ATOM 6114 C C . ALA A 1 779 ? -8.270 2.874 12.077 1.00 90.00 779 ALA A C 1
ATOM 6116 O O . ALA A 1 779 ? -8.454 2.347 10.983 1.00 90.00 779 ALA A O 1
ATOM 6117 N N . TRP A 1 780 ? -8.993 3.923 12.480 1.00 90.56 780 TRP A N 1
ATOM 6118 C CA . TRP A 1 780 ? -10.043 4.532 11.658 1.00 90.56 780 TRP A CA 1
ATOM 6119 C C . TRP A 1 780 ? -9.483 5.216 10.412 1.00 90.56 780 TRP A C 1
ATOM 6121 O O . TRP A 1 780 ? -10.035 5.056 9.324 1.00 90.56 780 TRP A O 1
ATOM 6131 N N . ARG A 1 781 ? -8.347 5.912 10.535 1.00 90.69 781 ARG A N 1
ATOM 6132 C CA . ARG A 1 781 ? -7.669 6.530 9.384 1.00 90.69 781 ARG A CA 1
ATOM 6133 C C . ARG A 1 781 ? -7.148 5.490 8.380 1.00 90.69 781 ARG A C 1
ATOM 6135 O O . ARG A 1 781 ? -7.197 5.730 7.178 1.00 90.69 781 ARG A O 1
ATOM 6142 N N . LEU A 1 782 ? -6.718 4.316 8.844 1.00 92.44 782 LEU A N 1
ATOM 6143 C CA . LEU A 1 782 ? -6.341 3.193 7.976 1.00 92.44 782 LEU A CA 1
ATOM 6144 C C . LEU A 1 782 ? -7.564 2.564 7.293 1.00 92.44 782 LEU A C 1
ATOM 6146 O O . LEU A 1 782 ? -7.520 2.294 6.097 1.00 92.44 782 LEU A O 1
ATOM 6150 N N . ILE A 1 783 ? -8.684 2.396 8.007 1.00 92.00 783 ILE A N 1
ATOM 6151 C CA . ILE A 1 783 ? -9.957 1.952 7.405 1.00 92.00 783 ILE A CA 1
ATOM 6152 C C . ILE A 1 783 ? -10.390 2.918 6.295 1.00 92.00 783 ILE A C 1
ATOM 6154 O O . ILE A 1 783 ? -10.758 2.488 5.202 1.00 92.00 783 ILE A O 1
ATOM 6158 N N . ARG A 1 784 ? -10.268 4.225 6.548 1.00 90.06 784 ARG A N 1
ATOM 6159 C CA . ARG A 1 784 ? -10.513 5.274 5.557 1.00 90.06 784 ARG A CA 1
ATOM 6160 C C . ARG A 1 784 ? -9.638 5.119 4.317 1.00 90.06 784 ARG A C 1
ATOM 6162 O O . ARG A 1 784 ? -10.148 5.220 3.205 1.00 90.06 784 ARG A O 1
ATOM 6169 N N . GLN A 1 785 ? -8.347 4.847 4.495 1.00 90.00 785 GLN A N 1
ATOM 6170 C CA . GLN A 1 785 ? -7.420 4.628 3.384 1.00 90.00 785 GLN A CA 1
ATOM 6171 C C . GLN A 1 785 ? -7.836 3.438 2.502 1.00 90.00 785 GLN A C 1
ATOM 6173 O O . GLN A 1 785 ? -7.749 3.538 1.279 1.00 90.00 785 GLN A O 1
ATOM 6178 N N . LEU A 1 786 ? -8.345 2.348 3.091 1.00 88.62 786 LEU A N 1
ATOM 6179 C CA . LEU A 1 786 ? -8.791 1.165 2.339 1.00 88.62 786 LEU A CA 1
ATOM 6180 C C . LEU A 1 786 ? -9.996 1.456 1.429 1.00 88.62 786 LEU A C 1
ATOM 6182 O O . LEU A 1 786 ? -10.097 0.880 0.342 1.00 88.62 786 LEU A O 1
ATOM 6186 N N . ASN A 1 787 ? -10.887 2.367 1.836 1.00 82.44 787 ASN A N 1
ATOM 6187 C CA . ASN A 1 787 ? -11.987 2.873 1.008 1.00 82.44 787 ASN A CA 1
ATOM 6188 C C . ASN A 1 787 ? -11.599 4.170 0.269 1.00 82.44 787 ASN A C 1
ATOM 6190 O O . ASN A 1 787 ? -12.382 5.113 0.197 1.00 82.44 787 ASN A O 1
ATOM 6194 N N . PHE A 1 788 ? -10.361 4.210 -0.239 1.00 73.88 788 PHE A N 1
ATOM 6195 C CA . PHE A 1 788 ? -9.698 5.343 -0.889 1.00 73.88 788 PHE A CA 1
ATOM 6196 C C . PHE A 1 788 ? -10.654 6.279 -1.661 1.00 73.88 788 PHE A C 1
ATOM 6198 O O . PHE A 1 788 ? -11.169 5.919 -2.726 1.00 73.88 788 PHE A O 1
ATOM 6205 N N . SER A 1 789 ? -10.874 7.491 -1.131 1.00 73.44 789 SER A N 1
ATOM 6206 C CA . SER A 1 789 ? -11.708 8.522 -1.763 1.00 73.44 789 SER A CA 1
ATOM 6207 C C . SER A 1 789 ? -10.898 9.379 -2.736 1.00 73.44 789 SER A C 1
ATOM 6209 O O . SER A 1 789 ? -9.757 9.758 -2.473 1.00 73.44 789 SER A O 1
ATOM 6211 N N . TYR A 1 790 ? -11.530 9.739 -3.854 1.00 74.75 790 TYR A N 1
ATOM 6212 C CA . TYR A 1 790 ? -10.957 10.615 -4.874 1.00 74.75 790 TYR A CA 1
ATOM 6213 C C . TYR A 1 790 ? -10.631 12.026 -4.342 1.00 74.75 790 TYR A C 1
ATOM 6215 O O . TYR A 1 790 ? -9.707 12.670 -4.837 1.00 74.75 790 TYR A O 1
ATOM 6223 N N . LEU A 1 791 ? -11.326 12.492 -3.297 1.00 75.38 791 LEU A N 1
ATOM 6224 C CA . LEU A 1 791 ? -11.145 13.839 -2.741 1.00 75.38 791 LEU A CA 1
ATOM 6225 C C . LEU A 1 791 ? -9.729 14.116 -2.227 1.00 75.38 791 LEU A C 1
ATOM 6227 O O . LEU A 1 791 ? -9.265 15.252 -2.336 1.00 75.38 791 LEU A O 1
ATOM 6231 N N . ALA A 1 792 ? -9.033 13.090 -1.727 1.00 75.75 792 ALA A N 1
ATOM 6232 C CA . ALA A 1 792 ? -7.652 13.216 -1.261 1.00 75.75 792 ALA A CA 1
ATOM 6233 C C . ALA A 1 792 ? -6.678 13.614 -2.391 1.00 75.75 792 ALA A C 1
ATOM 6235 O O . ALA A 1 792 ? -5.591 14.116 -2.112 1.00 75.75 792 ALA A O 1
ATOM 6236 N N . LEU A 1 793 ? -7.078 13.409 -3.654 1.00 78.88 793 LEU A N 1
ATOM 6237 C CA . LEU A 1 793 ? -6.320 13.738 -4.865 1.00 78.88 793 LEU A CA 1
ATOM 6238 C C . LEU A 1 793 ? -6.823 15.005 -5.578 1.00 78.88 793 LEU A C 1
ATOM 6240 O O . LEU A 1 793 ? -6.273 15.380 -6.609 1.00 78.88 793 LEU A O 1
ATOM 6244 N N . GLU A 1 794 ? -7.884 15.649 -5.081 1.00 77.25 794 GLU A N 1
ATOM 6245 C CA . GLU A 1 794 ? -8.376 16.926 -5.625 1.00 77.25 794 GLU A CA 1
ATOM 6246 C C . GLU A 1 794 ? -7.764 18.153 -4.948 1.00 77.25 794 GLU A C 1
ATOM 6248 O O . GLU A 1 794 ? -7.976 19.266 -5.424 1.00 77.25 794 GLU A O 1
ATOM 6253 N N . ASP A 1 795 ? -7.061 17.980 -3.829 1.00 76.25 795 ASP A N 1
ATOM 6254 C CA . ASP A 1 795 ? -6.378 19.076 -3.148 1.00 76.25 795 ASP A CA 1
ATOM 6255 C C . ASP A 1 795 ? -5.034 19.375 -3.835 1.00 76.25 795 ASP A C 1
ATOM 6257 O O . ASP A 1 795 ? -4.104 18.570 -3.700 1.00 76.25 795 ASP A O 1
ATOM 6261 N N . PRO A 1 796 ? -4.881 20.537 -4.505 1.00 77.94 796 PRO A N 1
ATOM 6262 C CA . PRO A 1 796 ? -3.633 20.894 -5.172 1.00 77.94 796 PRO A CA 1
ATOM 6263 C C . PRO A 1 796 ? -2.467 21.017 -4.196 1.00 77.94 796 PRO A C 1
ATOM 6265 O O . PRO A 1 796 ? -1.326 20.848 -4.583 1.00 77.94 796 PRO A O 1
ATOM 6268 N N . SER A 1 797 ? -2.722 21.271 -2.907 1.00 81.94 797 SER A N 1
ATOM 6269 C CA . SER A 1 797 ? -1.656 21.334 -1.905 1.00 81.94 797 SER A CA 1
ATOM 6270 C C . SER A 1 797 ? -1.096 19.964 -1.522 1.00 81.94 797 SER A C 1
ATOM 6272 O O . SER A 1 797 ? -0.218 19.900 -0.661 1.00 81.94 797 SER A O 1
ATOM 6274 N N . ALA A 1 798 ? -1.630 18.877 -2.093 1.00 87.38 798 ALA A N 1
ATOM 6275 C CA . ALA A 1 798 ? -1.299 17.487 -1.802 1.00 87.38 798 ALA A CA 1
ATOM 6276 C C . ALA A 1 798 ? -1.487 17.063 -0.331 1.00 87.38 798 ALA A C 1
ATOM 6278 O O . ALA A 1 798 ? -1.034 15.984 0.059 1.00 87.38 798 ALA A O 1
ATOM 6279 N N . ALA A 1 799 ? -2.156 17.871 0.505 1.00 86.25 799 ALA A N 1
ATOM 6280 C CA . ALA A 1 799 ? -2.274 17.597 1.936 1.00 86.25 799 ALA A CA 1
ATOM 6281 C C . ALA A 1 799 ? -3.033 16.294 2.212 1.00 86.25 799 ALA A C 1
ATOM 6283 O O . ALA A 1 799 ? -2.584 15.502 3.038 1.00 86.25 799 ALA A O 1
ATOM 6284 N N . GLY A 1 800 ? -4.120 16.032 1.477 1.00 84.81 800 GLY A N 1
ATOM 6285 C CA . GLY A 1 800 ? -4.875 14.779 1.581 1.00 84.81 800 GLY A CA 1
ATOM 6286 C C . GLY A 1 800 ? -4.000 13.544 1.339 1.00 84.81 800 GLY A C 1
ATOM 6287 O O . GLY A 1 800 ? -3.961 12.635 2.170 1.00 84.81 800 GLY A O 1
ATOM 6288 N N . LEU A 1 801 ? -3.220 13.533 0.250 1.00 89.50 801 LEU A N 1
ATOM 6289 C CA . LEU A 1 801 ? -2.303 12.430 -0.044 1.00 89.50 801 LEU A CA 1
ATOM 6290 C C . LEU A 1 801 ? -1.176 12.327 0.998 1.00 89.50 801 LEU A C 1
ATOM 6292 O O . LEU A 1 801 ? -0.907 11.227 1.477 1.00 89.50 801 LEU A O 1
ATOM 6296 N N . ARG A 1 802 ? -0.574 13.444 1.434 1.00 92.19 802 ARG A N 1
ATOM 6297 C CA . ARG A 1 802 ? 0.433 13.429 2.513 1.00 92.19 802 ARG A CA 1
ATOM 6298 C C . ARG A 1 802 ? -0.112 12.843 3.815 1.00 92.19 802 ARG A C 1
ATOM 6300 O O . ARG A 1 802 ? 0.575 12.045 4.444 1.00 92.19 802 ARG A O 1
ATOM 6307 N N . ASN A 1 803 ? -1.349 13.170 4.194 1.00 87.94 803 ASN A N 1
ATOM 6308 C CA . ASN A 1 803 ? -1.987 12.609 5.389 1.00 87.94 803 ASN A CA 1
ATOM 6309 C C . ASN A 1 803 ? -2.150 11.085 5.286 1.00 87.94 803 ASN A C 1
ATOM 6311 O O . ASN A 1 803 ? -1.909 10.381 6.264 1.00 87.94 803 ASN A O 1
ATOM 6315 N N . LEU A 1 804 ? -2.524 10.569 4.108 1.00 89.06 804 LEU A N 1
ATOM 6316 C CA . LEU A 1 804 ? -2.647 9.127 3.870 1.00 89.06 804 LEU A CA 1
ATOM 6317 C C . LEU A 1 804 ? -1.289 8.414 3.936 1.00 89.06 804 LEU A C 1
ATOM 6319 O O . LEU A 1 804 ? -1.191 7.341 4.531 1.00 89.06 804 LEU A O 1
ATOM 6323 N N . LEU A 1 805 ? -0.241 9.000 3.350 1.00 92.25 805 LEU A N 1
ATOM 6324 C CA . LEU A 1 805 ? 1.119 8.450 3.408 1.00 92.25 805 LEU A CA 1
ATOM 6325 C C . LEU A 1 805 ? 1.699 8.521 4.826 1.00 92.25 805 LEU A C 1
ATOM 6327 O O . LEU A 1 805 ? 2.389 7.601 5.264 1.00 92.25 805 LEU A O 1
ATOM 6331 N N . GLY A 1 806 ? 1.354 9.572 5.573 1.00 91.88 806 GLY A N 1
ATOM 6332 C CA . GLY A 1 806 ? 1.785 9.783 6.951 1.00 91.88 806 GLY A CA 1
ATOM 6333 C C . GLY A 1 806 ? 1.362 8.675 7.918 1.00 91.88 806 GLY A C 1
ATOM 6334 O O . GLY A 1 806 ? 2.016 8.492 8.940 1.00 91.88 806 GLY A O 1
ATOM 6335 N N . LEU A 1 807 ? 0.340 7.876 7.583 1.00 91.44 807 LEU A N 1
ATOM 6336 C CA . LEU A 1 807 ? -0.083 6.720 8.388 1.00 91.44 807 LEU A CA 1
ATOM 6337 C C . LEU A 1 807 ? 0.988 5.621 8.485 1.00 91.44 807 LEU A C 1
ATOM 6339 O O . LEU A 1 807 ? 0.947 4.820 9.416 1.00 91.44 807 LEU A O 1
ATOM 6343 N N . PHE A 1 808 ? 1.948 5.591 7.555 1.00 89.94 808 PHE A N 1
ATOM 6344 C CA . PHE A 1 808 ? 3.048 4.622 7.540 1.00 89.94 808 PHE A CA 1
ATOM 6345 C C . PHE A 1 808 ? 4.321 5.119 8.243 1.00 89.94 808 PHE A C 1
ATOM 6347 O O . PHE A 1 808 ? 5.285 4.354 8.360 1.00 89.94 808 PHE A O 1
ATOM 6354 N N . LEU A 1 809 ? 4.342 6.371 8.722 1.00 88.88 809 LEU A N 1
ATOM 6355 C CA . LEU A 1 809 ? 5.499 6.956 9.399 1.00 88.88 809 LEU A CA 1
ATOM 6356 C C . LEU A 1 809 ? 5.765 6.267 10.739 1.00 88.88 809 LEU A C 1
ATOM 6358 O O . LEU A 1 809 ? 4.908 6.218 11.622 1.00 88.88 809 LEU A O 1
ATOM 6362 N N . ALA A 1 810 ? 6.994 5.786 10.917 1.00 81.25 810 ALA A N 1
ATOM 6363 C CA . ALA A 1 810 ? 7.460 5.343 12.220 1.00 81.25 810 ALA A CA 1
ATOM 6364 C C . ALA A 1 810 ? 7.848 6.553 13.099 1.00 81.25 810 ALA A C 1
ATOM 6366 O O . ALA A 1 810 ? 8.304 7.579 12.582 1.00 81.25 810 ALA A O 1
ATOM 6367 N N . PRO A 1 811 ? 7.721 6.454 14.435 1.00 74.81 811 PRO A N 1
ATOM 6368 C CA . PRO A 1 811 ? 8.215 7.491 15.335 1.00 74.81 811 PRO A CA 1
ATOM 6369 C C . PRO A 1 811 ? 9.714 7.753 15.114 1.00 74.81 811 PRO A C 1
ATOM 6371 O O . PRO A 1 811 ? 10.528 6.845 15.260 1.00 74.81 811 PRO A O 1
ATOM 6374 N N . GLY A 1 812 ? 10.074 8.996 14.777 1.00 75.56 812 GLY A N 1
ATOM 6375 C CA . GLY A 1 812 ? 11.463 9.417 14.537 1.00 75.56 812 GLY A CA 1
ATOM 6376 C C . GLY A 1 812 ? 11.993 9.200 13.112 1.00 75.56 812 GLY A C 1
ATOM 6377 O O . GLY A 1 812 ? 13.161 9.493 12.867 1.00 75.56 812 GLY A O 1
ATOM 6378 N N . ASP A 1 813 ? 11.170 8.727 12.169 1.00 85.25 813 ASP A N 1
ATOM 6379 C CA . ASP A 1 813 ? 11.551 8.580 10.754 1.00 85.25 813 ASP A CA 1
ATOM 6380 C C . ASP A 1 813 ? 11.463 9.926 10.006 1.00 85.25 813 ASP A C 1
ATOM 6382 O O . ASP A 1 813 ? 10.539 10.196 9.236 1.00 85.25 813 ASP A O 1
ATOM 6386 N N . GLU A 1 814 ? 12.414 10.821 10.292 1.00 89.31 814 GLU A N 1
ATOM 6387 C CA . GLU A 1 814 ? 12.458 12.162 9.689 1.00 89.31 814 GLU A CA 1
ATOM 6388 C C . GLU A 1 814 ? 12.758 12.126 8.186 1.00 89.31 814 GLU A C 1
ATOM 6390 O O . GLU A 1 814 ? 12.311 13.004 7.452 1.00 89.31 814 GLU A O 1
ATOM 6395 N N . VAL A 1 815 ? 13.491 11.111 7.714 1.00 89.00 815 VAL A N 1
ATOM 6396 C CA . VAL A 1 815 ? 13.828 10.974 6.290 1.00 89.00 815 VAL A CA 1
ATOM 6397 C C . VAL A 1 815 ? 12.562 10.705 5.489 1.00 89.00 815 VAL A C 1
ATOM 6399 O O . VAL A 1 815 ? 12.279 11.431 4.535 1.00 89.00 815 VAL A O 1
ATOM 6402 N N . TYR A 1 816 ? 11.761 9.717 5.900 1.00 90.19 816 TYR A N 1
ATOM 6403 C CA . TYR A 1 816 ? 10.521 9.417 5.196 1.00 90.19 816 TYR A CA 1
ATOM 6404 C C . TYR A 1 816 ? 9.493 10.548 5.339 1.00 90.19 816 TYR A C 1
ATOM 6406 O O . TYR A 1 816 ? 8.795 10.869 4.376 1.00 90.19 816 TYR A O 1
ATOM 6414 N N . ARG A 1 817 ? 9.447 11.226 6.497 1.00 93.88 817 ARG A N 1
ATOM 6415 C CA . ARG A 1 817 ? 8.597 12.413 6.684 1.00 93.88 817 ARG A CA 1
ATOM 6416 C C . ARG A 1 817 ? 8.935 13.514 5.684 1.00 93.88 817 ARG A C 1
ATOM 6418 O O . ARG A 1 817 ? 8.036 14.015 5.020 1.00 93.88 817 ARG A O 1
ATOM 6425 N N . GLN A 1 818 ? 10.216 13.843 5.534 1.00 93.94 818 GLN A N 1
ATOM 6426 C CA . GLN A 1 818 ? 10.655 14.869 4.589 1.00 93.94 818 GLN A CA 1
ATOM 6427 C C . GLN A 1 818 ? 10.355 14.484 3.136 1.00 93.94 818 GLN A C 1
ATOM 6429 O O . GLN A 1 818 ? 9.938 15.345 2.368 1.00 93.94 818 GLN A O 1
ATOM 6434 N N . MET A 1 819 ? 10.472 13.202 2.769 1.00 94.25 819 MET A N 1
ATOM 6435 C CA . MET A 1 819 ? 10.048 12.728 1.444 1.00 94.25 819 MET A CA 1
ATOM 6436 C C . MET A 1 819 ? 8.546 12.941 1.201 1.00 94.25 819 MET A C 1
ATOM 6438 O O . MET A 1 819 ? 8.158 13.368 0.115 1.00 94.25 819 MET A O 1
ATOM 6442 N N . ILE A 1 820 ? 7.699 12.673 2.202 1.00 95.19 820 ILE A N 1
ATOM 6443 C CA . ILE A 1 820 ? 6.251 12.917 2.114 1.00 95.19 820 ILE A CA 1
ATOM 6444 C C . ILE A 1 820 ? 5.965 14.419 2.014 1.00 95.19 820 ILE A C 1
ATOM 6446 O O . ILE A 1 820 ? 5.195 14.833 1.149 1.00 95.19 820 ILE A O 1
ATOM 6450 N N . ASP A 1 821 ? 6.595 15.236 2.858 1.00 94.81 821 ASP A N 1
ATOM 6451 C CA . ASP A 1 821 ? 6.428 16.696 2.869 1.00 94.81 821 ASP A CA 1
ATOM 6452 C C . ASP A 1 821 ? 6.892 17.350 1.559 1.00 94.81 821 ASP A C 1
ATOM 6454 O O . ASP A 1 821 ? 6.347 18.376 1.149 1.00 94.81 821 ASP A O 1
ATOM 6458 N N . SER A 1 822 ? 7.834 16.718 0.857 1.00 95.56 822 SER A N 1
ATOM 6459 C CA . SER A 1 822 ? 8.290 17.115 -0.473 1.00 95.56 822 SER A CA 1
ATOM 6460 C C . SER A 1 822 ? 7.290 16.866 -1.599 1.00 95.56 822 SER A C 1
ATOM 6462 O O . SER A 1 822 ? 7.526 17.339 -2.709 1.00 95.56 822 SER A O 1
ATOM 6464 N N . LEU A 1 823 ? 6.176 16.165 -1.374 1.00 96.06 823 LEU A N 1
ATOM 6465 C CA . LEU A 1 823 ? 5.072 16.137 -2.332 1.00 96.06 823 LEU A CA 1
ATOM 6466 C C . LEU A 1 823 ? 4.339 17.483 -2.278 1.00 96.06 823 LEU A C 1
ATOM 6468 O O . LEU A 1 823 ? 3.554 17.722 -1.361 1.00 96.06 823 LEU A O 1
ATOM 6472 N N . VAL A 1 824 ? 4.608 18.362 -3.243 1.00 94.25 824 VAL A N 1
ATOM 6473 C CA . VAL A 1 824 ? 4.168 19.767 -3.210 1.00 94.25 824 VAL A CA 1
ATOM 6474 C C . VAL A 1 824 ? 2.852 20.016 -3.934 1.00 94.25 824 VAL A C 1
ATOM 6476 O O . VAL A 1 824 ? 2.129 20.929 -3.542 1.00 94.25 824 VAL A O 1
ATOM 6479 N N . ASP A 1 825 ? 2.544 19.231 -4.970 1.00 93.94 825 ASP A N 1
ATOM 6480 C CA . ASP A 1 825 ? 1.320 19.394 -5.756 1.00 93.94 825 ASP A CA 1
ATOM 6481 C C . ASP A 1 825 ? 0.812 18.066 -6.330 1.00 93.94 825 ASP A C 1
ATOM 6483 O O . ASP A 1 825 ? 1.593 17.176 -6.680 1.00 93.94 825 ASP A O 1
ATOM 6487 N N . VAL A 1 826 ? -0.514 17.936 -6.392 1.00 92.81 826 VAL A N 1
ATOM 6488 C CA . VAL A 1 826 ? -1.222 16.824 -7.034 1.00 92.81 826 VAL A CA 1
ATOM 6489 C C . VAL A 1 826 ? -2.321 17.414 -7.902 1.00 92.81 826 VAL A C 1
ATOM 6491 O O . VAL A 1 826 ? -3.172 18.157 -7.416 1.00 92.81 826 VAL A O 1
ATOM 6494 N N . SER A 1 827 ? -2.345 17.043 -9.179 1.00 89.75 827 SER A N 1
ATOM 6495 C CA . SER A 1 827 ? -3.424 17.433 -10.084 1.00 89.75 827 SER A CA 1
ATOM 6496 C C . SER A 1 827 ? -4.013 16.230 -10.805 1.00 89.75 827 SER A C 1
ATOM 6498 O O . SER A 1 827 ? -3.324 15.267 -11.132 1.00 89.75 827 SER A O 1
ATOM 6500 N N . MET A 1 828 ? -5.326 16.285 -11.026 1.00 87.56 828 MET A N 1
ATOM 6501 C CA . MET A 1 828 ? -6.104 15.197 -11.606 1.00 87.56 828 MET A CA 1
ATOM 6502 C C . MET A 1 828 ? -6.975 15.725 -12.736 1.00 87.56 828 MET A C 1
ATOM 6504 O O . MET A 1 828 ? -7.788 16.626 -12.520 1.00 87.56 828 MET A O 1
ATOM 6508 N N . ARG A 1 829 ? -6.882 15.116 -13.918 1.00 86.00 829 ARG A N 1
ATOM 6509 C CA . ARG A 1 829 ? -7.761 15.433 -15.053 1.00 86.00 829 ARG A CA 1
ATOM 6510 C C . ARG A 1 829 ? -8.327 14.177 -15.697 1.00 86.00 829 ARG A C 1
ATOM 6512 O O . ARG A 1 829 ? -7.712 13.119 -15.664 1.00 86.00 829 ARG A O 1
ATOM 6519 N N . THR A 1 830 ? -9.514 14.289 -16.282 1.00 86.75 830 THR A N 1
ATOM 6520 C CA . THR A 1 830 ? -10.111 13.189 -17.047 1.00 86.75 830 THR A CA 1
ATOM 6521 C C . THR A 1 830 ? -9.419 13.091 -18.401 1.00 86.75 830 THR A C 1
ATOM 6523 O O . THR A 1 830 ? -9.305 14.091 -19.109 1.00 86.75 830 THR A O 1
ATOM 6526 N N . VAL A 1 831 ? -8.971 11.894 -18.769 1.00 88.31 831 VAL A N 1
ATOM 6527 C CA . VAL A 1 831 ? -8.293 11.630 -20.042 1.00 88.31 831 VAL A CA 1
ATOM 6528 C C . VAL A 1 831 ? -8.873 10.405 -20.733 1.00 88.31 831 VAL A C 1
ATOM 6530 O O . VAL A 1 831 ? -9.441 9.515 -20.102 1.00 88.31 831 VAL A O 1
ATOM 6533 N N . THR A 1 832 ? -8.695 10.356 -22.048 1.00 89.19 832 THR A N 1
ATOM 6534 C CA . THR A 1 832 ? -8.998 9.186 -22.867 1.00 89.19 832 THR A CA 1
ATOM 6535 C C . THR A 1 832 ? -7.687 8.594 -23.370 1.00 89.19 832 THR A C 1
ATOM 6537 O O . THR A 1 832 ? -6.790 9.324 -23.813 1.00 89.19 832 THR A O 1
ATOM 6540 N N . ARG A 1 833 ? -7.553 7.272 -23.260 1.00 86.69 833 ARG A N 1
ATOM 6541 C CA . ARG A 1 833 ? -6.373 6.523 -23.705 1.00 86.69 833 ARG A CA 1
ATOM 6542 C C . ARG A 1 833 ? -6.798 5.243 -24.407 1.00 86.69 833 ARG A C 1
ATOM 6544 O O . ARG A 1 833 ? -7.876 4.707 -24.149 1.00 86.69 833 ARG A O 1
ATOM 6551 N N . MET A 1 834 ? -5.922 4.760 -25.280 1.00 81.62 834 MET A N 1
ATOM 6552 C CA . MET A 1 834 ? -5.973 3.373 -25.724 1.00 81.62 834 MET A CA 1
ATOM 6553 C C . MET A 1 834 ? -5.548 2.487 -24.550 1.00 81.62 834 MET A C 1
ATOM 6555 O O . MET A 1 834 ? -4.524 2.748 -23.918 1.00 81.62 834 MET A O 1
ATOM 6559 N N . LEU A 1 835 ? -6.362 1.489 -24.231 1.00 81.81 835 LEU A N 1
ATOM 6560 C CA . LEU A 1 835 ? -6.111 0.560 -23.139 1.00 81.81 835 LEU A CA 1
ATOM 6561 C C . LEU A 1 835 ? -5.177 -0.568 -23.604 1.00 81.81 835 LEU A C 1
ATOM 6563 O O . LEU A 1 835 ? -5.258 -0.988 -24.760 1.00 81.81 835 LEU A O 1
ATOM 6567 N N . PRO A 1 836 ? -4.306 -1.079 -22.720 1.00 71.00 836 PRO A N 1
ATOM 6568 C CA . PRO A 1 836 ? -3.438 -2.208 -23.017 1.00 71.00 836 PRO A CA 1
ATOM 6569 C C . PRO A 1 836 ? -4.273 -3.480 -23.222 1.00 71.00 836 PRO A C 1
ATOM 6571 O O . PRO A 1 836 ? -5.232 -3.724 -22.489 1.00 71.00 836 PRO A O 1
ATOM 6574 N N . GLY A 1 837 ? -3.898 -4.308 -24.201 1.00 64.38 837 GLY A N 1
ATOM 6575 C CA . GLY A 1 837 ? -4.560 -5.582 -24.483 1.00 64.38 837 GLY A CA 1
ATOM 6576 C C . GLY A 1 837 ? -3.913 -6.360 -25.633 1.00 64.38 837 GLY A C 1
ATOM 6577 O O . GLY A 1 837 ? -3.177 -5.794 -26.443 1.00 64.38 837 GLY A O 1
ATOM 6578 N N . ASP A 1 838 ? -4.213 -7.659 -25.711 1.00 56.84 838 ASP A N 1
ATOM 6579 C CA . ASP A 1 838 ? -3.659 -8.600 -26.697 1.00 56.84 838 ASP A CA 1
ATOM 6580 C C . ASP A 1 838 ? -4.284 -8.409 -28.094 1.00 56.84 838 ASP A C 1
ATOM 6582 O O . ASP A 1 838 ? -5.070 -9.219 -28.585 1.00 56.84 838 ASP A O 1
ATOM 6586 N N . GLY A 1 839 ? -3.956 -7.290 -28.744 1.00 58.03 839 GLY A N 1
ATOM 6587 C CA . GLY A 1 839 ? -4.274 -7.021 -30.153 1.00 58.03 839 GLY A CA 1
ATOM 6588 C C . GLY A 1 839 ? -5.680 -6.481 -30.441 1.00 58.03 839 GLY A C 1
ATOM 6589 O O . GLY A 1 839 ? -5.960 -6.114 -31.583 1.00 58.03 839 GLY A O 1
ATOM 6590 N N . GLN A 1 840 ? -6.561 -6.379 -29.440 1.00 68.44 840 GLN A N 1
ATOM 6591 C CA . GLN A 1 840 ? -7.831 -5.656 -29.569 1.00 68.44 840 GLN A CA 1
ATOM 6592 C C . GLN A 1 840 ? -7.657 -4.190 -29.166 1.00 68.44 840 GLN A C 1
ATOM 6594 O O . GLN A 1 840 ? -7.305 -3.884 -28.030 1.00 68.44 840 GLN A O 1
ATOM 6599 N N . ILE A 1 841 ? -7.932 -3.277 -30.101 1.00 75.06 841 ILE A N 1
ATOM 6600 C CA . ILE A 1 841 ? -7.891 -1.835 -29.847 1.00 75.06 841 ILE A CA 1
ATOM 6601 C C . ILE A 1 841 ? -9.116 -1.464 -29.006 1.00 75.06 841 ILE A C 1
ATOM 6603 O O . ILE A 1 841 ? -10.239 -1.430 -29.511 1.00 75.06 841 ILE A O 1
ATOM 6607 N N . MET A 1 842 ? -8.893 -1.184 -27.724 1.00 80.38 842 MET A N 1
ATOM 6608 C CA . MET A 1 842 ? -9.910 -0.688 -26.799 1.00 80.38 842 MET A CA 1
ATOM 6609 C C . MET A 1 842 ? -9.548 0.718 -26.336 1.00 80.38 842 MET A C 1
ATOM 6611 O O . MET A 1 842 ? -8.380 1.020 -26.104 1.00 80.38 842 MET A O 1
ATOM 6615 N N . PHE A 1 843 ? -10.551 1.575 -26.178 1.00 84.38 843 PHE A N 1
ATOM 6616 C CA . PHE A 1 843 ? -10.385 2.926 -25.649 1.00 84.38 843 PHE A CA 1
ATOM 6617 C C . PHE A 1 843 ? -11.183 3.062 -24.361 1.00 84.38 843 PHE A C 1
ATOM 6619 O O . PHE A 1 843 ? -12.298 2.554 -24.264 1.00 84.38 843 PHE A O 1
ATOM 6626 N N . GLY A 1 844 ? -10.609 3.752 -23.382 1.00 85.12 844 GLY A N 1
ATOM 6627 C CA . GLY A 1 844 ? -11.243 3.984 -22.091 1.00 85.12 844 GLY A CA 1
ATOM 6628 C C . GLY A 1 844 ? -11.212 5.450 -21.694 1.00 85.12 844 GLY A C 1
ATOM 6629 O O . GLY A 1 844 ? -10.351 6.212 -22.150 1.00 85.12 844 GLY A O 1
ATOM 6630 N N . CYS A 1 845 ? -12.118 5.827 -20.795 1.00 87.56 845 CYS A N 1
ATOM 6631 C CA . CYS A 1 845 ? -11.977 7.039 -19.990 1.00 87.56 845 CYS A CA 1
ATOM 6632 C C . CYS A 1 845 ? -11.348 6.702 -18.640 1.00 87.56 845 CYS A C 1
ATOM 6634 O O . CYS A 1 845 ? -11.710 5.720 -17.998 1.00 87.56 845 CYS A O 1
ATOM 6636 N N . GLY A 1 846 ? -10.430 7.550 -18.199 1.00 89.81 846 GLY A N 1
ATOM 6637 C CA . GLY A 1 846 ? -9.760 7.410 -16.918 1.00 89.81 846 GLY A CA 1
ATOM 6638 C C . GLY A 1 846 ? -9.296 8.752 -16.384 1.00 89.81 846 GLY A C 1
ATOM 6639 O O . GLY A 1 846 ? -9.681 9.815 -16.882 1.00 89.81 846 GLY A O 1
ATOM 6640 N N . ALA A 1 847 ? -8.461 8.699 -15.356 1.00 89.44 847 ALA A N 1
ATOM 6641 C CA . ALA A 1 847 ? -7.853 9.881 -14.770 1.00 89.44 847 ALA A CA 1
ATOM 6642 C C . ALA A 1 847 ? -6.347 9.902 -15.032 1.00 89.44 847 ALA A C 1
ATOM 6644 O O . ALA A 1 847 ? -5.675 8.890 -14.870 1.00 89.44 847 ALA A O 1
ATOM 6645 N N . GLU A 1 848 ? -5.810 11.058 -15.390 1.00 91.94 848 GLU A N 1
ATOM 6646 C CA . GLU A 1 848 ? -4.377 11.321 -15.321 1.00 91.94 848 GLU A CA 1
ATOM 6647 C C . GLU A 1 848 ? -4.087 12.033 -14.001 1.00 91.94 848 GLU A C 1
ATOM 6649 O O . GLU A 1 848 ? -4.739 13.033 -13.689 1.00 91.94 848 GLU A O 1
ATOM 6654 N N . CYS A 1 849 ? -3.135 11.494 -13.246 1.00 93.62 849 CYS A N 1
ATOM 6655 C CA . CYS A 1 849 ? -2.638 12.011 -11.981 1.00 93.62 849 CYS A CA 1
ATOM 6656 C C . CYS A 1 849 ? -1.221 12.541 -12.168 1.00 93.62 849 CYS A C 1
ATOM 6658 O O . CYS A 1 849 ? -0.297 11.763 -12.400 1.00 93.62 849 CYS A O 1
ATOM 6660 N N . VAL A 1 850 ? -1.027 13.845 -12.016 1.00 95.50 850 VAL A N 1
ATOM 6661 C CA . VAL A 1 850 ? 0.304 14.455 -12.043 1.00 95.50 850 VAL A CA 1
ATOM 6662 C C . VAL A 1 850 ? 0.737 14.730 -10.609 1.00 95.50 850 VAL A C 1
ATOM 6664 O O . VAL A 1 850 ? 0.108 15.521 -9.907 1.00 95.50 850 VAL A O 1
ATOM 6667 N N . LEU A 1 851 ? 1.804 14.061 -10.182 1.00 96.56 851 LEU A N 1
ATOM 6668 C CA . LEU A 1 851 ? 2.437 14.222 -8.878 1.00 96.56 851 LEU A CA 1
ATOM 6669 C C . LEU A 1 851 ? 3.659 15.126 -9.035 1.00 96.56 851 LEU A C 1
ATOM 6671 O O . LEU A 1 851 ? 4.583 14.786 -9.774 1.00 96.56 851 LEU A O 1
ATOM 6675 N N . THR A 1 852 ? 3.695 16.252 -8.328 1.00 97.00 852 THR A N 1
ATOM 6676 C CA . THR A 1 852 ? 4.846 17.160 -8.333 1.00 97.00 852 THR A CA 1
ATOM 6677 C C . THR A 1 852 ? 5.581 17.082 -7.002 1.00 97.00 852 THR A C 1
ATOM 6679 O O . THR A 1 852 ? 4.988 17.296 -5.943 1.00 97.00 852 THR A O 1
ATOM 6682 N N . VAL A 1 853 ? 6.886 16.816 -7.053 1.00 97.44 853 VAL A N 1
ATOM 6683 C CA . VAL A 1 853 ? 7.755 16.719 -5.877 1.00 97.44 853 VAL A CA 1
ATOM 6684 C C . VAL A 1 853 ? 8.886 17.746 -5.900 1.00 97.44 853 VAL A C 1
ATOM 6686 O O . VAL A 1 853 ? 9.384 18.135 -6.959 1.00 97.44 853 VAL A O 1
ATOM 6689 N N . ASP A 1 854 ? 9.320 18.156 -4.714 1.00 96.69 854 ASP A N 1
ATOM 6690 C CA . ASP A 1 854 ? 10.567 18.877 -4.486 1.00 96.69 854 ASP A CA 1
ATOM 6691 C C . ASP A 1 854 ? 11.687 17.876 -4.155 1.00 96.69 854 ASP A C 1
ATOM 6693 O O . ASP A 1 854 ? 11.688 17.263 -3.087 1.00 96.69 854 ASP A O 1
ATOM 6697 N N . GLU A 1 855 ? 12.667 17.711 -5.052 1.00 95.50 855 GLU A N 1
ATOM 6698 C CA . GLU A 1 855 ? 13.765 16.751 -4.860 1.00 95.50 855 GLU A CA 1
ATOM 6699 C C . GLU A 1 855 ? 14.656 17.065 -3.641 1.00 95.50 855 GLU A C 1
ATOM 6701 O O . GLU A 1 855 ? 15.391 16.187 -3.181 1.00 95.50 855 GLU A O 1
ATOM 6706 N N . ALA A 1 856 ? 14.592 18.277 -3.072 1.00 94.25 856 ALA A N 1
ATOM 6707 C CA . ALA A 1 856 ? 15.409 18.658 -1.922 1.00 94.25 856 ALA A CA 1
ATOM 6708 C C . ALA A 1 856 ? 15.163 17.774 -0.683 1.00 94.25 856 ALA A C 1
ATOM 6710 O O . ALA A 1 856 ? 16.110 17.501 0.057 1.00 94.25 856 ALA A O 1
ATOM 6711 N N . GLY A 1 857 ? 13.938 17.276 -0.472 1.00 93.31 857 GLY A N 1
ATOM 6712 C CA . GLY A 1 857 ? 13.618 16.396 0.664 1.00 93.31 857 GLY A CA 1
ATOM 6713 C C . GLY A 1 857 ? 13.944 14.917 0.449 1.00 93.31 857 GLY A C 1
ATOM 6714 O O . GLY A 1 857 ? 13.772 14.120 1.367 1.00 93.31 857 GLY A O 1
ATOM 6715 N N . PHE A 1 858 ? 14.466 14.534 -0.722 1.00 94.19 858 PHE A N 1
ATOM 6716 C CA . PHE A 1 858 ? 14.883 13.155 -1.014 1.00 94.19 858 PHE A CA 1
ATOM 6717 C C . PHE A 1 858 ? 16.368 12.888 -0.702 1.00 94.19 858 PHE A C 1
ATOM 6719 O O . PHE A 1 858 ? 16.864 11.789 -0.939 1.00 94.19 858 PHE A O 1
ATOM 6726 N N . HIS A 1 859 ? 17.113 13.866 -0.167 1.00 91.06 859 HIS A N 1
ATOM 6727 C CA . HIS A 1 859 ? 18.509 13.696 0.293 1.00 91.06 859 HIS A CA 1
ATOM 6728 C C . HIS A 1 859 ? 19.465 13.076 -0.741 1.00 91.06 859 HIS A C 1
ATOM 6730 O O . HIS A 1 859 ? 20.400 12.341 -0.403 1.00 91.06 859 HIS A O 1
ATOM 6736 N N . GLY A 1 860 ? 19.238 13.385 -2.020 1.00 89.62 860 GLY A N 1
ATOM 6737 C CA . GLY A 1 860 ? 20.036 12.909 -3.150 1.00 89.62 860 GLY A CA 1
ATOM 6738 C C . GLY A 1 860 ? 19.576 11.583 -3.766 1.00 89.62 860 GLY A C 1
ATOM 6739 O O . GLY A 1 860 ? 20.119 11.220 -4.817 1.00 89.62 860 GLY A O 1
ATOM 6740 N N . VAL A 1 861 ? 18.593 10.909 -3.158 1.00 94.88 861 VAL A N 1
ATOM 6741 C CA . VAL A 1 861 ? 17.863 9.765 -3.726 1.00 94.88 861 VAL A CA 1
ATOM 6742 C C . VAL A 1 861 ? 16.922 10.264 -4.827 1.00 94.88 861 VAL A C 1
ATOM 6744 O O . VAL A 1 861 ? 16.373 11.359 -4.736 1.00 94.88 861 VAL A O 1
ATOM 6747 N N . SER A 1 862 ? 16.747 9.480 -5.889 1.00 95.62 862 SER A N 1
ATOM 6748 C CA . SER A 1 862 ? 15.774 9.800 -6.937 1.00 95.62 862 SER A CA 1
ATOM 6749 C C . SER A 1 862 ? 14.326 9.664 -6.428 1.00 95.62 862 SER A C 1
ATOM 6751 O O . SER A 1 862 ? 13.999 8.652 -5.803 1.00 95.62 862 SER A O 1
ATOM 6753 N N . PRO A 1 863 ? 13.413 10.598 -6.767 1.00 97.00 863 PRO A N 1
ATOM 6754 C CA . PRO A 1 863 ? 11.990 10.454 -6.456 1.00 97.00 863 PRO A CA 1
ATOM 6755 C C . PRO A 1 863 ? 11.280 9.387 -7.309 1.00 97.00 863 PRO A C 1
ATOM 6757 O O . PRO A 1 863 ? 10.107 9.098 -7.075 1.00 97.00 863 PRO A O 1
ATOM 6760 N N . TYR A 1 864 ? 11.953 8.796 -8.303 1.00 97.56 864 TYR A N 1
ATOM 6761 C CA . TYR A 1 864 ? 11.351 7.852 -9.245 1.00 97.56 864 TYR A CA 1
ATOM 6762 C C . TYR A 1 864 ? 10.717 6.642 -8.554 1.00 97.56 864 TYR A C 1
ATOM 6764 O O . TYR A 1 864 ? 9.569 6.314 -8.842 1.00 97.56 864 TYR A O 1
ATOM 6772 N N . LEU A 1 865 ? 11.430 6.005 -7.616 1.00 97.25 865 LEU A N 1
ATOM 6773 C CA . LEU A 1 865 ? 10.900 4.848 -6.890 1.00 97.25 865 LEU A CA 1
ATOM 6774 C C . LEU A 1 865 ? 9.666 5.232 -6.060 1.00 97.25 865 LEU A C 1
ATOM 6776 O O . LEU A 1 865 ? 8.689 4.494 -6.044 1.00 97.25 865 LEU A O 1
ATOM 6780 N N . PHE A 1 866 ? 9.672 6.406 -5.426 1.00 97.12 866 PHE A N 1
ATOM 6781 C CA . PHE A 1 866 ? 8.505 6.906 -4.699 1.00 97.12 866 PHE A CA 1
ATOM 6782 C C . PHE A 1 866 ? 7.295 7.065 -5.629 1.00 97.12 866 PHE A C 1
ATOM 6784 O O . PHE A 1 866 ? 6.225 6.537 -5.333 1.00 97.12 866 PHE A O 1
ATOM 6791 N N . GLY A 1 867 ? 7.477 7.705 -6.789 1.00 97.00 867 GLY A N 1
ATOM 6792 C CA . GLY A 1 867 ? 6.420 7.830 -7.794 1.00 97.00 867 GLY A CA 1
ATOM 6793 C C . GLY A 1 867 ? 5.920 6.481 -8.320 1.00 97.00 867 GLY A C 1
ATOM 6794 O O . GLY A 1 867 ? 4.712 6.304 -8.430 1.00 97.00 867 GLY A O 1
ATOM 6795 N N . LEU A 1 868 ? 6.823 5.520 -8.544 1.00 97.31 868 LEU A N 1
ATOM 6796 C CA . LEU A 1 868 ? 6.505 4.158 -8.994 1.00 97.31 868 LEU A CA 1
ATOM 6797 C C . LEU A 1 868 ? 5.606 3.414 -7.980 1.00 97.31 868 LEU A C 1
ATOM 6799 O O . LEU A 1 868 ? 4.617 2.764 -8.313 1.00 97.31 868 LEU A O 1
ATOM 6803 N N . ILE A 1 869 ? 5.904 3.533 -6.684 1.00 97.12 869 ILE A N 1
ATOM 6804 C CA . ILE A 1 869 ? 5.059 2.926 -5.645 1.00 97.12 869 ILE A CA 1
ATOM 6805 C C . ILE A 1 869 ? 3.700 3.633 -5.560 1.00 97.12 869 ILE A C 1
ATOM 6807 O O . ILE A 1 869 ? 2.665 2.968 -5.448 1.00 97.12 869 ILE A O 1
ATOM 6811 N N . LEU A 1 870 ? 3.676 4.965 -5.665 1.00 95.62 870 LEU A N 1
ATOM 6812 C CA . LEU A 1 870 ? 2.428 5.727 -5.651 1.00 95.62 870 LEU A CA 1
ATOM 6813 C C . LEU A 1 870 ? 1.534 5.407 -6.849 1.00 95.62 870 LEU A C 1
ATOM 6815 O O . LEU A 1 870 ? 0.338 5.216 -6.667 1.00 95.62 870 LEU A O 1
ATOM 6819 N N . GLU A 1 871 ? 2.085 5.266 -8.050 1.00 94.19 871 GLU A N 1
ATOM 6820 C CA . GLU A 1 871 ? 1.333 4.882 -9.249 1.00 94.19 871 GLU A CA 1
ATOM 6821 C C . GLU A 1 871 ? 0.597 3.543 -9.061 1.00 94.19 871 GLU A C 1
ATOM 6823 O O . GLU A 1 871 ? -0.562 3.394 -9.460 1.00 94.19 871 GLU A O 1
ATOM 6828 N N . ARG A 1 872 ? 1.224 2.572 -8.386 1.00 93.94 872 ARG A N 1
ATOM 6829 C CA . ARG A 1 872 ? 0.587 1.289 -8.037 1.00 93.94 872 ARG A CA 1
ATOM 6830 C C . ARG A 1 872 ? -0.481 1.441 -6.958 1.00 93.94 872 ARG A C 1
ATOM 6832 O O . ARG A 1 872 ? -1.511 0.770 -7.017 1.00 93.94 872 ARG A O 1
ATOM 6839 N N . PHE A 1 873 ? -0.241 2.297 -5.971 1.00 93.50 873 PHE A N 1
ATOM 6840 C CA . PHE A 1 873 ? -1.173 2.572 -4.879 1.00 93.50 873 PHE A CA 1
ATOM 6841 C C . PHE A 1 873 ? -2.445 3.287 -5.366 1.00 93.50 873 PHE A C 1
ATOM 6843 O O . PHE A 1 873 ? -3.560 2.873 -5.034 1.00 93.50 873 PHE A O 1
ATOM 6850 N N . LEU A 1 874 ? -2.291 4.297 -6.225 1.00 92.38 874 LEU A N 1
ATOM 6851 C CA . LEU A 1 874 ? -3.375 5.130 -6.751 1.00 92.38 874 LEU A CA 1
ATOM 6852 C C . LEU A 1 874 ? -4.364 4.356 -7.638 1.00 92.38 874 LEU A C 1
ATOM 6854 O O . LEU A 1 874 ? -5.526 4.751 -7.746 1.00 92.38 874 LEU A O 1
ATOM 6858 N N . ALA A 1 875 ? -3.961 3.208 -8.198 1.00 89.81 875 ALA A N 1
ATOM 6859 C CA . ALA A 1 875 ? -4.853 2.310 -8.938 1.00 89.81 875 ALA A CA 1
ATOM 6860 C C . ALA A 1 875 ? -6.087 1.877 -8.128 1.00 89.81 875 ALA A C 1
ATOM 6862 O O . ALA A 1 875 ? -7.144 1.607 -8.701 1.00 89.81 875 ALA A O 1
ATOM 6863 N N . ARG A 1 876 ? -6.002 1.874 -6.789 1.00 87.50 876 ARG A N 1
ATOM 6864 C CA . ARG A 1 876 ? -7.144 1.565 -5.917 1.00 87.50 876 ARG A CA 1
ATOM 6865 C C . ARG A 1 876 ? -8.256 2.618 -5.962 1.00 87.50 876 ARG A C 1
ATOM 6867 O O . ARG A 1 876 ? -9.402 2.295 -5.634 1.00 87.50 876 ARG A O 1
ATOM 6874 N N . GLY A 1 877 ? -7.936 3.849 -6.364 1.00 81.25 877 GLY A N 1
ATOM 6875 C CA . GLY A 1 877 ? -8.898 4.941 -6.527 1.00 81.25 877 GLY A CA 1
ATOM 6876 C C . GLY A 1 877 ? -9.761 4.835 -7.788 1.00 81.25 877 GLY A C 1
ATOM 6877 O O . GLY A 1 877 ? -10.819 5.465 -7.856 1.00 81.25 877 GLY A O 1
ATOM 6878 N N . ALA A 1 878 ? -9.358 4.016 -8.764 1.00 85.44 878 ALA A N 1
ATOM 6879 C CA . ALA A 1 878 ? -10.110 3.758 -9.990 1.00 85.44 878 ALA A CA 1
ATOM 6880 C C . ALA A 1 878 ? -10.888 2.427 -9.914 1.00 85.44 878 ALA A C 1
ATOM 6882 O O . ALA A 1 878 ? -10.468 1.471 -9.257 1.00 85.44 878 ALA A O 1
ATOM 6883 N N . SER A 1 879 ? -12.036 2.358 -10.597 1.00 84.00 879 SER A N 1
ATOM 6884 C CA . SER A 1 879 ? -12.779 1.105 -10.810 1.00 84.00 879 SER A CA 1
ATOM 6885 C C . SER A 1 879 ? -12.094 0.220 -11.847 1.00 84.00 879 SER A C 1
ATOM 6887 O O . SER A 1 879 ? -11.361 0.722 -12.693 1.00 84.00 879 SER A O 1
ATOM 6889 N N . ALA A 1 880 ? -12.392 -1.081 -11.841 1.00 82.56 880 ALA A N 1
ATOM 6890 C CA . ALA A 1 880 ? -11.847 -2.026 -12.823 1.00 82.56 880 ALA A CA 1
ATOM 6891 C C . ALA A 1 880 ? -12.211 -1.722 -14.295 1.00 82.56 880 ALA A C 1
ATOM 6893 O O . ALA A 1 880 ? -11.540 -2.208 -15.200 1.00 82.56 880 ALA A O 1
ATOM 6894 N N . HIS A 1 881 ? -13.242 -0.905 -14.547 1.00 82.31 881 HIS A N 1
ATOM 6895 C CA . HIS A 1 881 ? -13.619 -0.432 -15.893 1.00 82.31 881 HIS A CA 1
ATOM 6896 C C . HIS A 1 881 ? -13.040 0.940 -16.256 1.00 82.31 881 HIS A C 1
ATOM 6898 O O . HIS A 1 881 ? -13.367 1.495 -17.297 1.00 82.31 881 HIS A O 1
ATOM 6904 N N . SER A 1 882 ? -12.206 1.503 -15.390 1.00 87.81 882 SER A N 1
ATOM 6905 C CA . SER A 1 882 ? -11.502 2.760 -15.601 1.00 87.81 882 SER A CA 1
ATOM 6906 C C . SER A 1 882 ? -10.008 2.526 -15.380 1.00 87.81 882 SER A C 1
ATOM 6908 O O . SER A 1 882 ? -9.570 1.444 -14.978 1.00 87.81 882 SER A O 1
ATOM 6910 N N . PHE A 1 883 ? -9.205 3.548 -15.628 1.00 90.81 883 PHE A N 1
ATOM 6911 C CA . PHE A 1 883 ? -7.774 3.509 -15.384 1.00 90.81 883 PHE A CA 1
ATOM 6912 C C . PHE A 1 883 ? -7.293 4.790 -14.715 1.00 90.81 883 PHE A C 1
ATOM 6914 O O . PHE A 1 883 ? -7.964 5.828 -14.717 1.00 90.81 883 PHE A O 1
ATOM 6921 N N . ILE A 1 884 ? -6.088 4.695 -14.171 1.00 91.62 884 ILE A N 1
ATOM 6922 C CA . ILE A 1 884 ? -5.279 5.834 -13.784 1.00 91.62 884 ILE A CA 1
ATOM 6923 C C . ILE A 1 884 ? -3.976 5.817 -14.582 1.00 91.62 884 ILE A C 1
ATOM 6925 O O . ILE A 1 884 ? -3.341 4.779 -14.748 1.00 91.62 884 ILE A O 1
ATOM 6929 N N . GLU A 1 885 ? -3.598 6.964 -15.119 1.00 93.31 885 GLU A N 1
ATOM 6930 C CA . GLU A 1 885 ? -2.272 7.227 -15.670 1.00 93.31 885 GLU A CA 1
ATOM 6931 C C . GLU A 1 885 ? -1.555 8.149 -14.691 1.00 93.31 885 GLU A C 1
ATOM 6933 O O . GLU A 1 885 ? -2.187 9.019 -14.093 1.00 93.31 885 GLU A O 1
ATOM 6938 N N . THR A 1 886 ? -0.264 7.946 -14.460 1.00 95.94 886 THR A N 1
ATOM 6939 C CA . THR A 1 886 ? 0.480 8.755 -13.490 1.00 95.94 886 THR A CA 1
ATOM 6940 C C . THR A 1 886 ? 1.711 9.358 -14.142 1.00 95.94 886 THR A C 1
ATOM 6942 O O . THR A 1 886 ? 2.462 8.669 -14.833 1.00 95.94 886 THR A O 1
ATOM 6945 N N . GLU A 1 887 ? 1.919 10.647 -13.899 1.00 96.19 887 GLU A N 1
ATOM 6946 C CA . GLU A 1 887 ? 3.124 11.386 -14.259 1.00 96.19 887 GLU A CA 1
ATOM 6947 C C . GLU A 1 887 ? 3.779 11.912 -12.980 1.00 96.19 887 GLU A C 1
ATOM 6949 O O . GLU A 1 887 ? 3.122 12.526 -12.141 1.00 96.19 887 GLU A O 1
ATOM 6954 N N . LEU A 1 888 ? 5.083 11.691 -12.836 1.00 97.81 888 LEU A N 1
ATOM 6955 C CA . LEU A 1 888 ? 5.899 12.288 -11.787 1.00 97.81 888 LEU A CA 1
ATOM 6956 C C . LEU A 1 888 ? 6.689 13.465 -12.361 1.00 97.81 888 LEU A C 1
ATOM 6958 O O . LEU A 1 888 ? 7.430 13.312 -13.336 1.00 97.81 888 LEU A O 1
ATOM 6962 N N . ARG A 1 889 ? 6.593 14.623 -11.710 1.00 97.25 889 ARG A N 1
ATOM 6963 C CA . ARG A 1 889 ? 7.327 15.848 -12.042 1.00 97.25 889 ARG A CA 1
ATOM 6964 C C . ARG A 1 889 ? 8.152 16.315 -10.847 1.00 97.25 889 ARG A C 1
ATOM 6966 O O . ARG A 1 889 ? 7.728 16.213 -9.703 1.00 97.25 889 ARG A O 1
ATOM 6973 N N . SER A 1 890 ? 9.320 16.868 -11.126 1.00 96.38 890 SER A N 1
ATOM 6974 C CA . SER A 1 890 ? 10.188 17.554 -10.174 1.00 96.38 890 SER A CA 1
ATOM 6975 C C . SER A 1 890 ? 10.083 19.065 -10.382 1.00 96.38 890 SER A C 1
ATOM 6977 O O . SER A 1 890 ? 10.057 19.538 -11.524 1.00 96.38 890 SER A O 1
ATOM 6979 N N . THR A 1 891 ? 10.090 19.842 -9.297 1.00 95.62 891 THR A N 1
ATOM 6980 C CA . THR A 1 891 ? 10.192 21.310 -9.374 1.00 95.62 891 THR A CA 1
ATOM 6981 C C . THR A 1 891 ? 11.528 21.774 -9.964 1.00 95.62 891 THR A C 1
ATOM 6983 O O . THR A 1 891 ? 11.591 22.838 -10.576 1.00 95.62 891 THR A O 1
ATOM 6986 N N . GLN A 1 892 ? 12.586 20.969 -9.828 1.00 94.69 892 GLN A N 1
ATOM 6987 C CA . GLN A 1 892 ? 13.925 21.260 -10.338 1.00 94.69 892 GLN A CA 1
ATOM 6988 C C . GLN A 1 892 ? 14.100 20.902 -11.816 1.00 94.69 892 GLN A C 1
ATOM 6990 O O . GLN A 1 892 ? 14.753 21.646 -12.547 1.00 94.69 892 GLN A O 1
ATOM 6995 N N . ARG A 1 893 ? 13.577 19.748 -12.254 1.00 92.00 893 ARG A N 1
ATOM 6996 C CA . ARG A 1 893 ? 13.892 19.171 -13.578 1.00 92.00 893 ARG A CA 1
ATOM 6997 C C . ARG A 1 893 ? 12.687 19.010 -14.511 1.00 92.00 893 ARG A C 1
ATOM 6999 O O . ARG A 1 893 ? 12.879 18.696 -15.683 1.00 92.00 893 ARG A O 1
ATOM 7006 N N . GLY A 1 894 ? 11.462 19.257 -14.044 1.00 93.50 894 GLY A N 1
ATOM 7007 C CA . GLY A 1 894 ? 10.246 19.025 -14.826 1.00 93.50 894 GLY A CA 1
ATOM 7008 C C . GLY A 1 894 ? 9.856 17.539 -14.852 1.00 93.50 894 GLY A C 1
ATOM 7009 O O . GLY A 1 894 ? 9.975 16.881 -13.821 1.00 93.50 894 GLY A O 1
ATOM 7010 N N . PRO A 1 895 ? 9.353 16.991 -15.973 1.00 93.94 895 PRO A N 1
ATOM 7011 C CA . PRO A 1 895 ? 8.925 15.592 -16.049 1.00 93.94 895 PRO A CA 1
ATOM 7012 C C . PRO A 1 895 ? 10.058 14.609 -15.724 1.00 93.94 895 PRO A C 1
ATOM 7014 O O . PRO A 1 895 ? 11.114 14.631 -16.356 1.00 93.94 895 PRO A O 1
ATOM 7017 N N . VAL A 1 896 ? 9.826 13.736 -14.744 1.00 95.00 896 VAL A N 1
ATOM 7018 C CA . VAL A 1 896 ? 10.756 12.672 -14.344 1.00 95.00 896 VAL A CA 1
ATOM 7019 C C . VAL A 1 896 ? 10.402 11.386 -15.082 1.00 95.00 896 VAL A C 1
ATOM 7021 O O . VAL A 1 896 ? 11.254 10.838 -15.785 1.00 95.00 896 VAL A O 1
ATOM 7024 N N . ALA A 1 897 ? 9.148 10.942 -14.950 1.00 95.06 897 ALA A N 1
ATOM 7025 C CA . ALA A 1 897 ? 8.628 9.727 -15.567 1.00 95.06 897 ALA A CA 1
ATOM 7026 C C . ALA A 1 897 ? 7.112 9.805 -15.791 1.00 95.06 897 ALA A C 1
ATOM 7028 O O . ALA A 1 897 ? 6.391 10.415 -15.003 1.00 95.06 897 ALA A O 1
ATOM 7029 N N . THR A 1 898 ? 6.643 9.120 -16.830 1.00 93.19 898 THR A N 1
ATOM 7030 C CA . THR A 1 898 ? 5.224 8.864 -17.090 1.00 93.19 898 THR A CA 1
ATOM 7031 C C . THR A 1 898 ? 5.058 7.360 -17.240 1.00 93.19 898 THR A C 1
ATOM 7033 O O . THR A 1 898 ? 5.745 6.744 -18.056 1.00 93.19 898 THR A O 1
ATOM 7036 N N . TRP A 1 899 ? 4.183 6.762 -16.436 1.00 93.62 899 TRP A N 1
ATOM 7037 C CA . TRP A 1 899 ? 3.918 5.325 -16.491 1.00 93.62 899 TRP A CA 1
ATOM 7038 C C . TRP A 1 899 ? 2.741 5.021 -17.418 1.00 93.62 899 TRP A C 1
ATOM 7040 O O . TRP A 1 899 ? 1.849 5.860 -17.564 1.00 93.62 899 TRP A O 1
ATOM 7050 N N . PRO A 1 900 ? 2.707 3.825 -18.035 1.00 88.44 900 PRO A N 1
ATOM 7051 C CA . PRO A 1 900 ? 1.567 3.406 -18.837 1.00 88.44 900 PRO A CA 1
ATOM 7052 C C . PRO A 1 900 ? 0.286 3.351 -17.998 1.00 88.44 900 PRO A C 1
ATOM 7054 O O . PRO A 1 900 ? 0.323 3.221 -16.771 1.00 88.44 900 PRO A O 1
ATOM 7057 N N . VAL A 1 901 ? -0.858 3.400 -18.681 1.00 89.88 901 VAL A N 1
ATOM 7058 C CA . VAL A 1 901 ? -2.170 3.331 -18.032 1.00 89.88 901 VAL A CA 1
ATOM 7059 C C . VAL A 1 901 ? -2.300 2.077 -17.166 1.00 89.88 901 VAL A C 1
ATOM 7061 O O . VAL A 1 901 ? -1.978 0.960 -17.581 1.00 89.88 901 VAL A O 1
ATOM 7064 N N . ARG A 1 902 ? -2.805 2.266 -15.948 1.00 90.69 902 ARG A N 1
ATOM 7065 C CA . ARG A 1 902 ? -3.031 1.206 -14.973 1.00 90.69 902 ARG A CA 1
ATOM 7066 C C . ARG A 1 902 ? -4.518 1.061 -14.708 1.00 90.69 902 ARG A C 1
ATOM 7068 O O . ARG A 1 902 ? -5.163 1.993 -14.231 1.00 90.69 902 ARG A O 1
ATOM 7075 N N . MET A 1 903 ? -5.053 -0.118 -15.005 1.00 90.75 903 MET A N 1
ATOM 7076 C CA . MET A 1 903 ? -6.452 -0.432 -14.720 1.00 90.75 903 MET A CA 1
ATOM 7077 C C . MET A 1 903 ? -6.729 -0.337 -13.219 1.00 90.75 903 MET A C 1
ATOM 7079 O O . MET A 1 903 ? -5.884 -0.705 -12.396 1.00 90.75 903 MET A O 1
ATOM 7083 N N . GLY A 1 904 ? -7.909 0.173 -12.871 1.00 87.75 904 GLY A N 1
ATOM 7084 C CA . GLY A 1 904 ? -8.314 0.302 -11.480 1.00 87.75 904 GLY A CA 1
ATOM 7085 C C . GLY A 1 904 ? -8.533 -1.048 -10.801 1.00 87.75 904 GLY A C 1
ATOM 7086 O O . GLY A 1 904 ? -8.839 -2.048 -11.447 1.00 87.75 904 GLY A O 1
ATOM 7087 N N . THR A 1 905 ? -8.387 -1.089 -9.477 1.00 85.62 905 THR A N 1
ATOM 7088 C CA . THR A 1 905 ? -8.545 -2.332 -8.697 1.00 85.62 905 THR A CA 1
ATOM 7089 C C . THR A 1 905 ? -9.792 -2.355 -7.817 1.00 85.62 905 THR A C 1
ATOM 7091 O O . THR A 1 905 ? -10.050 -3.355 -7.144 1.00 85.62 905 THR A O 1
ATOM 7094 N N . ARG A 1 906 ? -10.593 -1.280 -7.803 1.00 82.44 906 ARG A N 1
ATOM 7095 C CA . ARG A 1 906 ? -11.865 -1.259 -7.070 1.00 82.44 906 ARG A CA 1
ATOM 7096 C C . ARG A 1 906 ? -12.895 -2.149 -7.774 1.00 82.44 906 ARG A C 1
ATOM 7098 O O . ARG A 1 906 ? -13.091 -2.027 -8.986 1.00 82.44 906 ARG A O 1
ATOM 7105 N N . GLY A 1 907 ? -13.552 -3.012 -6.994 1.00 70.25 907 GLY A N 1
ATOM 7106 C CA . GLY A 1 907 ? -14.572 -3.940 -7.479 1.00 70.25 907 GLY A CA 1
ATOM 7107 C C . GLY A 1 907 ? -15.735 -3.239 -8.184 1.00 70.25 907 GLY A C 1
ATOM 7108 O O . GLY A 1 907 ? -16.068 -2.090 -7.883 1.00 70.25 907 GLY A O 1
ATOM 7109 N N . VAL A 1 908 ? -16.349 -3.950 -9.126 1.00 59.59 908 VAL A N 1
ATOM 7110 C CA . VAL A 1 908 ? -17.543 -3.518 -9.862 1.00 59.59 908 VAL A CA 1
ATOM 7111 C C . VAL A 1 908 ? -18.665 -4.525 -9.586 1.00 59.59 908 VAL A C 1
ATOM 7113 O O . VAL A 1 908 ? -18.368 -5.692 -9.332 1.00 59.59 908 VAL A O 1
ATOM 7116 N N . ALA A 1 909 ? -19.914 -4.048 -9.532 1.00 45.88 909 ALA A N 1
ATOM 7117 C CA . ALA A 1 909 ? -21.104 -4.882 -9.327 1.00 45.88 909 ALA A CA 1
ATOM 7118 C C . ALA A 1 909 ? -21.513 -5.617 -10.601 1.00 45.88 909 ALA A C 1
ATOM 7120 O O . ALA A 1 909 ? -21.347 -5.017 -11.687 1.00 45.88 909 ALA A O 1
#

pLDDT: mean 86.24, std 11.02, range [34.5, 98.31]